Protein AF-0000000086746078 (afdb_homodimer)

Foldseek 3Di:
DPPPPPDDPVNVQVVLDDCLVVVCVVVCQDPFAFDDDDQQWTQTPVRAIFRELAALQALVLLPPPLLVVLLVVQCVPPNFADPDFVVVPDDPLQVLLQVLLCVVLPQWGKHWFQALLLVLQQQLLCLQQQNFPLRGWPFHEEEEEEPQFDPSNVVCQVVSVVRHHYDYFHLVDPVRLVVVLVVCVVVVHAYEYEEEQQGPQAFGGQLQVVQVVSVVSVHAYEYEQAQFALLDDQLRRGRNCVSVVSDDDSRYKYKYACVRNLNAGGIMIIHNDPSSVVSSCPRRCCNPPHHHHTRSRSSSSSSSSVCSNDCSSVVFSVLSVVLLLLLCVLQVVQWACRPGPGQKTKFKDQASVLLSVLSVLCVVLRYRFDWDAPPQADRRMIMTMGGTHSSDDPVNSVSSSVSVVVSVVVVSHGHGDDNRDRND/DPPPPPDDPVNVQVVLDDCLVVVCVVVCQDPFAFDDDDQQWTQTPVRAIFRELAALQALVLLPPPLLVVLLVVQCVPPNFADPDFVVVPDDPLQVLLQVLLCVVLPQWGKHFFQALLLVLQQVLLCLQQQNFPLRGWPFHEEEEEEQQFDPSNVVCQVVSVVRPHYDYFHLVDPVRVVVVLVVCVVVVHAYEYEEEQQGPAQGGGQLQVVQVVSVVSVHAYEYEQAQFALLDDQLRRGRNCVSVVSDDDSRYKYKYACVRNLNAGGIMIIHNDPSSVVSSCPRRCCNPPHGHHTRSRSSSSSSSSVCSNDCSSVVFSVLSVVLLLLLCVLQVVQWACRPGSGQKTKFKDQASVLLSVLSVLCVVLRYRFDWDAPPQADRRMIMTMGGTHSSDDPVNSVSSSVSVVVSVVVVSHGHGHDSGDRRD

pLDDT: mean 92.54, std 11.55, range [22.31, 98.88]

Radius of gyration: 26.2 Å; Cα contacts (8 Å, |Δi|>4): 1993; chains: 2; bounding box: 65×70×70 Å

Secondary structure (DSSP, 8-state):
--------HHHHHHHH--SHHHHHHHTTSSSEEEEEEETTEEEETTS-EEEE--S--SS-GGG-HHHHHHHHHHHHHH-S---SBTTTEEEHHHHHHHHHHHHHTTT-EEEEES-HHHHHHHHHHHHHTT--TTS--SS-EEEEEETTS-HHHHTTHHHHTTTS-EEEE-TT-HHHHHHHHHHHHHTT-EEEEEEESB-SSS-B--HHHHHHHHHHTT-EEEEE-TTTTTTSSGGG--HHHHHTTT---TTEEEEEESSSTT-SS-EEEEES-HHHHHHHHHH-HHHHHSBPPPHHHHHHHHHHHHHHTSHHHHHHHHHHHHHHHHHHHHTTT-SBTTTSS-SEEEEEESSHHHHHHHHHHHHHTTEE-EEE-TTTS-TT-EEEEEE--TT--HHHHHHHHHHHHHHHHTT--PBP--------/--------HHHHHHHH--SHHHHHHHTTSSSEEEEEEETTEEEETTS-EEEE--S--SS-GGG-HHHHHHHHHHHHHH-S---SBTTTEEEHHHHHHHHHHHHHTTT-EEEEES-HHHHHHHHHHHHHTT--TTS--SS-EEEEEETTS-HHHHTTHHHHTTTS-EEEE-TT-HHHHHHHHHHHHHTT-EEEEEEESB-SSS-B--HHHHHHHHHHTT-EEEEE-TTTTTTSSGGG--HHHHHTTT---TTEEEEEESSSTT-SS-EEEEES-HHHHHHHHHH-HHHHSSBPPPHHHHHHHHHHHHHHTSHHHHHHHHHHHHHHHHHHHHTTT-SBTTTSS-SEEEEEESSHHHHHHHHHHHHHTTEE-EEE-TTTS-TT-EEEEEE--TT--HHHHHHHHHHHHHHHHTT--PBP--------

Nearest PDB structures (foldseek):
  5vnx-assembly2_B  TM=8.869E-01  e=3.675E-30  Burkholderia multivorans ATCC 17616
  5jay-assembly1_A  TM=8.859E-01  e=1.730E-29  Paraburkholderia xenovorans LB400
  3tqx-assembly1_B  TM=8.724E-01  e=2.876E-28  Coxiella burnetii RSA 493
  7u7h-assembly3_E  TM=8.107E-01  e=7.258E-29  Alistipes finegoldii DSM 17242
  2jgt-assembly1_B  TM=8.801E-01  e=2.809E-25  Sphingomonas paucimobilis

Structure (mmCIF, N/CA/C/O backbone):
data_AF-0000000086746078-model_v1
#
loop_
_entity.id
_entity.type
_entity.pdbx_description
1 polymer Aminotransferase
#
loop_
_atom_site.group_PDB
_atom_site.id
_atom_site.type_symbol
_atom_site.label_atom_id
_atom_site.label_alt_id
_atom_site.label_comp_id
_atom_site.label_asym_id
_atom_site.label_entity_id
_atom_site.label_seq_id
_atom_site.pdbx_PDB_ins_code
_atom_site.Cartn_x
_atom_site.Cartn_y
_atom_site.Cartn_z
_atom_site.occupancy
_atom_site.B_iso_or_equiv
_atom_site.auth_seq_id
_atom_site.auth_comp_id
_atom_site.auth_asym_id
_atom_site.auth_atom_id
_atom_site.pdbx_PDB_model_num
ATOM 1 N N . MET A 1 1 ? 39.688 7.484 -18.469 1 22.61 1 MET A N 1
ATOM 2 C CA . MET A 1 1 ? 39.188 6.184 -18.047 1 22.61 1 MET A CA 1
ATOM 3 C C . MET A 1 1 ? 37.688 6.246 -17.797 1 22.61 1 MET A C 1
ATOM 5 O O . MET A 1 1 ? 37.219 7.047 -16.969 1 22.61 1 MET A O 1
ATOM 9 N N . ASN A 1 2 ? 36.812 6.016 -18.75 1 26.67 2 ASN A N 1
ATOM 10 C CA . ASN A 1 2 ? 35.375 6.215 -18.938 1 26.67 2 ASN A CA 1
ATOM 11 C C . ASN A 1 2 ? 34.562 5.496 -17.859 1 26.67 2 ASN A C 1
ATOM 13 O O . ASN A 1 2 ? 34.562 4.262 -17.812 1 26.67 2 ASN A O 1
ATOM 17 N N . VAL A 1 3 ? 34.594 6 -16.703 1 33.5 3 VAL A N 1
ATOM 18 C CA . VAL A 1 3 ? 33.844 5.348 -15.641 1 33.5 3 VAL A CA 1
ATOM 19 C C . VAL A 1 3 ? 32.5 4.816 -16.188 1 33.5 3 VAL A C 1
ATOM 21 O O . VAL A 1 3 ? 31.656 5.59 -16.641 1 33.5 3 VAL A O 1
ATOM 24 N N . LYS A 1 4 ? 32.438 3.762 -16.734 1 37.16 4 LYS A N 1
ATOM 25 C CA . LYS A 1 4 ? 31.297 3.014 -17.203 1 37.16 4 LYS A CA 1
ATOM 26 C C . LYS A 1 4 ? 30.156 3.068 -16.203 1 37.16 4 LYS A C 1
ATOM 28 O O . LYS A 1 4 ? 30.25 2.512 -15.102 1 37.16 4 LYS A O 1
ATOM 33 N N . HIS A 1 5 ? 29.344 4.078 -16.031 1 42.75 5 HIS A N 1
ATOM 34 C CA . HIS A 1 5 ? 28.156 4.223 -15.195 1 42.75 5 HIS A CA 1
ATOM 35 C C . HIS A 1 5 ? 27.234 3.023 -15.328 1 42.75 5 HIS A C 1
ATOM 37 O O . HIS A 1 5 ? 26.812 2.686 -16.438 1 42.75 5 HIS A O 1
ATOM 43 N N . LYS A 1 6 ? 27.344 2.01 -14.492 1 53.75 6 LYS A N 1
ATOM 44 C CA . LYS A 1 6 ? 26.469 0.848 -14.453 1 53.75 6 LYS A CA 1
ATOM 45 C C . LYS A 1 6 ? 25 1.26 -14.641 1 53.75 6 LYS A C 1
ATOM 47 O O . LYS A 1 6 ? 24.516 2.178 -13.977 1 53.75 6 LYS A O 1
ATOM 52 N N . GLN A 1 7 ? 24.375 0.839 -15.727 1 69.12 7 GLN A N 1
ATOM 53 C CA . GLN A 1 7 ? 22.984 1.102 -16.031 1 69.12 7 GLN A CA 1
ATOM 54 C C . GLN A 1 7 ? 22.078 0.684 -14.867 1 69.12 7 GLN A C 1
ATOM 56 O O . GLN A 1 7 ? 22.266 -0.387 -14.281 1 69.12 7 GLN A O 1
ATOM 61 N N . ASP A 1 8 ? 21.375 1.662 -14.383 1 70.94 8 ASP A N 1
ATOM 62 C CA . ASP A 1 8 ? 20.438 1.325 -13.312 1 70.94 8 ASP A CA 1
ATOM 63 C C . ASP A 1 8 ? 19.406 0.302 -13.781 1 70.94 8 ASP A C 1
ATOM 65 O O . ASP A 1 8 ? 19.234 0.086 -14.984 1 70.94 8 ASP A O 1
ATOM 69 N N . TRP A 1 9 ? 18.891 -0.448 -12.852 1 73.94 9 TRP A N 1
ATOM 70 C CA . TRP A 1 9 ? 18.016 -1.581 -13.141 1 73.94 9 TRP A CA 1
ATOM 71 C C . TRP A 1 9 ? 16.812 -1.14 -13.953 1 73.94 9 TRP A C 1
ATOM 73 O O . TRP A 1 9 ? 16.281 -1.913 -14.75 1 73.94 9 TRP A O 1
ATOM 83 N N . MET A 1 10 ? 16.344 0.103 -13.812 1 78 10 MET A N 1
ATOM 84 C CA . MET A 1 10 ? 15.195 0.599 -14.562 1 78 10 MET A CA 1
ATOM 85 C C . MET A 1 10 ? 15.539 0.765 -16.031 1 78 10 MET A C 1
ATOM 87 O O . MET A 1 10 ? 14.734 0.44 -16.906 1 78 10 MET A O 1
ATOM 91 N N . THR A 1 11 ? 16.688 1.294 -16.297 1 73.5 11 THR A N 1
ATOM 92 C CA . THR A 1 11 ? 17.141 1.456 -17.672 1 73.5 11 THR A CA 1
ATOM 93 C C . THR A 1 11 ? 17.266 0.101 -18.359 1 73.5 11 THR A C 1
ATOM 95 O O . THR A 1 11 ? 16.859 -0.054 -19.516 1 73.5 11 THR A O 1
ATOM 98 N N . ILE A 1 12 ? 17.719 -0.839 -17.578 1 70.94 12 ILE A N 1
ATOM 99 C CA . ILE A 1 12 ? 17.859 -2.189 -18.109 1 70.94 12 ILE A CA 1
ATOM 100 C C . ILE A 1 12 ? 16.484 -2.762 -18.469 1 70.94 12 ILE A C 1
ATOM 102 O O . ILE A 1 12 ? 16.297 -3.316 -19.547 1 70.94 12 ILE A O 1
ATOM 106 N N . ARG A 1 13 ? 15.578 -2.584 -17.625 1 75.81 13 ARG A N 1
ATOM 107 C CA . ARG A 1 13 ? 14.219 -3.082 -17.844 1 75.81 13 ARG A CA 1
ATOM 108 C C . ARG A 1 13 ? 13.57 -2.42 -19.047 1 75.81 13 ARG A C 1
ATOM 110 O O . ARG A 1 13 ? 12.945 -3.094 -19.875 1 75.81 13 ARG A O 1
ATOM 117 N N . ARG A 1 14 ? 13.75 -1.189 -19.203 1 73.94 14 ARG A N 1
ATOM 118 C CA . ARG A 1 14 ? 13.156 -0.433 -20.297 1 73.94 14 ARG A CA 1
ATOM 119 C C . ARG A 1 14 ? 13.734 -0.873 -21.641 1 73.94 14 ARG A C 1
ATOM 121 O O . ARG A 1 14 ? 12.992 -1.022 -22.625 1 73.94 14 ARG A O 1
ATOM 128 N N . SER A 1 15 ? 14.992 -1.1 -21.625 1 70.94 15 SER A N 1
ATOM 129 C CA . SER A 1 15 ? 15.68 -1.425 -22.875 1 70.94 15 SER A CA 1
ATOM 130 C C . SER A 1 15 ? 15.336 -2.836 -23.344 1 70.94 15 SER A C 1
ATOM 132 O O . SER A 1 15 ? 15.406 -3.135 -24.531 1 70.94 15 SER A O 1
ATOM 134 N N . ARG A 1 16 ? 14.883 -3.613 -22.406 1 68.56 16 ARG A N 1
ATOM 135 C CA . ARG A 1 16 ? 14.648 -5.016 -22.734 1 68.56 16 ARG A CA 1
ATOM 136 C C . ARG A 1 16 ? 13.172 -5.27 -23 1 68.56 16 ARG A C 1
ATOM 138 O O . ARG A 1 16 ? 12.789 -6.359 -23.438 1 68.56 16 ARG A O 1
ATOM 145 N N . THR A 1 17 ? 12.43 -4.242 -22.719 1 68.88 17 THR A N 1
ATOM 146 C CA . THR A 1 17 ? 10.992 -4.375 -22.953 1 68.88 17 THR A CA 1
ATOM 147 C C . THR A 1 17 ? 10.688 -4.277 -24.453 1 68.88 17 THR A C 1
ATOM 149 O O . THR A 1 17 ? 11.188 -3.381 -25.125 1 68.88 17 THR A O 1
ATOM 152 N N . THR A 1 18 ? 10.031 -5.375 -24.938 1 69.56 18 THR A N 1
ATOM 153 C CA . THR A 1 18 ? 9.648 -5.41 -26.344 1 69.56 18 THR A CA 1
ATOM 154 C C . THR A 1 18 ? 8.25 -4.824 -26.531 1 69.56 18 THR A C 1
ATOM 156 O O . THR A 1 18 ? 7.59 -4.441 -25.578 1 69.56 18 THR A O 1
ATOM 159 N N . GLY A 1 19 ? 7.883 -4.688 -27.75 1 79.81 19 GLY A N 1
ATOM 160 C CA . GLY A 1 19 ? 6.551 -4.211 -28.078 1 79.81 19 GLY A CA 1
ATOM 161 C C . GLY A 1 19 ? 5.488 -5.289 -27.984 1 79.81 19 GLY A C 1
ATOM 162 O O . GLY A 1 19 ? 4.324 -5.051 -28.297 1 79.81 19 GLY A O 1
ATOM 163 N N . THR A 1 20 ? 5.922 -6.496 -27.5 1 85 20 THR A N 1
ATOM 164 C CA . THR A 1 20 ? 5.008 -7.629 -27.5 1 85 20 THR A CA 1
ATOM 165 C C . THR A 1 20 ? 3.895 -7.418 -26.469 1 85 20 THR A C 1
ATOM 167 O O . THR A 1 20 ? 2.734 -7.75 -26.734 1 85 20 THR A O 1
ATOM 170 N N . LEU A 1 21 ? 4.285 -6.93 -25.344 1 84.5 21 LEU A N 1
ATOM 171 C CA . LEU A 1 21 ? 3.26 -6.633 -24.344 1 84.5 21 LEU A CA 1
ATOM 172 C C . LEU A 1 21 ? 2.256 -5.621 -24.875 1 84.5 21 LEU A C 1
ATOM 174 O O . LEU A 1 21 ? 1.047 -5.781 -24.703 1 84.5 21 LEU A O 1
ATOM 178 N N . ALA A 1 22 ? 2.807 -4.637 -25.516 1 84.94 22 ALA A N 1
ATOM 179 C CA . ALA A 1 22 ? 1.942 -3.615 -26.109 1 84.94 22 ALA A CA 1
ATOM 180 C C . ALA A 1 22 ? 0.999 -4.227 -27.141 1 84.94 22 ALA A C 1
ATOM 182 O O . ALA A 1 22 ? -0.172 -3.846 -27.219 1 84.94 22 ALA A O 1
ATOM 183 N N . GLN A 1 23 ? 1.531 -5.098 -27.891 1 89.56 23 GLN A N 1
ATOM 184 C CA . GLN A 1 23 ? 0.719 -5.789 -28.891 1 89.56 23 GLN A CA 1
ATOM 185 C C . GLN A 1 23 ? -0.373 -6.621 -28.234 1 89.56 23 GLN A C 1
ATOM 187 O O . GLN A 1 23 ? -1.52 -6.625 -28.688 1 89.56 23 GLN A O 1
ATOM 192 N N . ALA A 1 24 ? -0.003 -7.34 -27.203 1 92 24 ALA A N 1
ATOM 193 C CA . ALA A 1 24 ? -0.966 -8.156 -26.469 1 92 24 ALA A CA 1
ATOM 194 C C . ALA A 1 24 ? -2.098 -7.297 -25.906 1 92 24 ALA A C 1
ATOM 196 O O . ALA A 1 24 ? -3.262 -7.699 -25.938 1 92 24 ALA A O 1
ATOM 197 N N . ILE A 1 25 ? -1.762 -6.152 -25.438 1 88.88 25 ILE A N 1
ATOM 198 C CA . ILE A 1 25 ? -2.74 -5.223 -24.891 1 88.88 25 ILE A CA 1
ATOM 199 C C . ILE A 1 25 ? -3.666 -4.727 -25.984 1 88.88 25 ILE A C 1
ATOM 201 O O . ILE A 1 25 ? -4.891 -4.734 -25.828 1 88.88 25 ILE A O 1
ATOM 205 N N . GLU A 1 26 ? -3.092 -4.367 -27.062 1 88.81 26 GLU A N 1
ATOM 206 C CA . GLU A 1 26 ? -3.846 -3.836 -28.188 1 88.81 26 GLU A CA 1
ATOM 207 C C . GLU A 1 26 ? -4.832 -4.867 -28.734 1 88.81 26 GLU A C 1
ATOM 209 O O . GLU A 1 26 ? -5.938 -4.52 -29.141 1 88.81 26 GLU A O 1
ATOM 214 N N . GLU A 1 27 ? -4.449 -6.105 -28.641 1 91.75 27 GLU A N 1
ATOM 215 C CA . GLU A 1 27 ? -5.27 -7.18 -29.188 1 91.75 27 GLU A CA 1
ATOM 216 C C . GLU A 1 27 ? -6.262 -7.707 -28.156 1 91.75 27 GLU A C 1
ATOM 218 O O . GLU A 1 27 ? -7.059 -8.602 -28.453 1 91.75 27 GLU A O 1
ATOM 223 N N . GLY A 1 28 ? -6.207 -7.156 -27.016 1 90.31 28 GLY A N 1
ATOM 224 C CA . GLY A 1 28 ? -7.129 -7.574 -25.969 1 90.31 28 GLY A CA 1
ATOM 225 C C . GLY A 1 28 ? -6.789 -8.93 -25.375 1 90.31 28 GLY A C 1
ATOM 226 O O . GLY A 1 28 ? -7.672 -9.648 -24.906 1 90.31 28 GLY A O 1
ATOM 227 N N . LEU A 1 29 ? -5.527 -9.32 -25.469 1 93.94 29 LEU A N 1
ATOM 228 C CA . LEU A 1 29 ? -5.094 -10.609 -24.938 1 93.94 29 LEU A CA 1
ATOM 229 C C . LEU A 1 29 ? -4.758 -10.5 -23.453 1 93.94 29 LEU A C 1
ATOM 231 O O . LEU A 1 29 ? -4.648 -11.516 -22.766 1 93.94 29 LEU A O 1
ATOM 235 N N . THR A 1 30 ? -4.551 -9.312 -22.969 1 93.38 30 THR A N 1
ATOM 236 C CA . THR A 1 30 ? -4.359 -8.984 -21.562 1 93.38 30 THR A CA 1
ATOM 237 C C . THR A 1 30 ? -4.906 -7.594 -21.25 1 93.38 30 THR A C 1
ATOM 239 O O . THR A 1 30 ? -5.551 -6.969 -22.094 1 93.38 30 THR A O 1
ATOM 242 N N . SER A 1 31 ? -4.883 -7.219 -19.953 1 91.06 31 SER A N 1
ATOM 243 C CA . SER A 1 31 ? -5.402 -5.922 -19.531 1 91.06 31 SER A CA 1
ATOM 244 C C . SER A 1 31 ? -6.895 -5.801 -19.828 1 91.06 31 SER A C 1
ATOM 246 O O . SER A 1 31 ? -7.34 -4.793 -20.391 1 91.06 31 SER A O 1
ATOM 248 N N . PHE A 1 32 ? -7.656 -6.852 -19.484 1 92.81 32 PHE A N 1
ATOM 249 C CA . PHE A 1 32 ? -9.094 -6.891 -19.719 1 92.81 32 PHE A CA 1
ATOM 250 C C . PHE A 1 32 ? -9.82 -5.965 -18.75 1 92.81 32 PHE A C 1
ATOM 252 O O . PHE A 1 32 ? -9.469 -5.891 -17.562 1 92.81 32 PHE A O 1
ATOM 259 N N . THR A 1 33 ? -10.758 -5.277 -19.312 1 95.5 33 THR A N 1
ATOM 260 C CA . THR A 1 33 ? -11.68 -4.578 -18.422 1 95.5 33 THR A CA 1
ATOM 261 C C . THR A 1 33 ? -12.891 -5.457 -18.109 1 95.5 33 THR A C 1
ATOM 263 O O . THR A 1 33 ? -13.609 -5.891 -19 1 95.5 33 THR A O 1
ATOM 266 N N . VAL A 1 34 ? -13.148 -5.738 -16.859 1 96.81 34 VAL A N 1
ATOM 267 C CA . VAL A 1 34 ? -14.203 -6.641 -16.406 1 96.81 34 VAL A CA 1
ATOM 268 C C . VAL A 1 34 ? -15.375 -5.832 -15.852 1 96.81 34 VAL A C 1
ATOM 270 O O . VAL A 1 34 ? -15.18 -4.93 -15.031 1 96.81 34 VAL A O 1
ATOM 273 N N . VAL A 1 35 ? -16.609 -6.172 -16.219 1 97.12 35 VAL A N 1
ATOM 274 C CA . VAL A 1 35 ? -17.781 -5.422 -15.781 1 97.12 35 VAL A CA 1
ATOM 275 C C . VAL A 1 35 ? -18.625 -6.281 -14.844 1 97.12 35 VAL A C 1
ATOM 277 O O . VAL A 1 35 ? -19.391 -5.754 -14.031 1 97.12 35 VAL A O 1
ATOM 280 N N . GLU A 1 36 ? -18.453 -7.605 -14.977 1 96.94 36 GLU A N 1
ATOM 281 C CA . GLU A 1 36 ? -19.203 -8.531 -14.133 1 96.94 36 GLU A CA 1
ATOM 282 C C . GLU A 1 36 ? -18.469 -9.852 -13.969 1 96.94 36 GLU A C 1
ATOM 284 O O . GLU A 1 36 ? -17.656 -10.227 -14.828 1 96.94 36 GLU A O 1
ATOM 289 N N . ARG A 1 37 ? -18.688 -10.469 -12.836 1 96.25 37 ARG A N 1
ATOM 290 C CA . ARG A 1 37 ? -18.109 -11.781 -12.57 1 96.25 37 ARG A CA 1
ATOM 291 C C . ARG A 1 37 ? -19.125 -12.719 -11.93 1 96.25 37 ARG A C 1
ATOM 293 O O . ARG A 1 37 ? -19.859 -12.312 -11.031 1 96.25 37 ARG A O 1
ATOM 300 N N . GLN A 1 38 ? -19.234 -13.906 -12.359 1 94.94 38 GLN A N 1
ATOM 301 C CA . GLN A 1 38 ? -19.953 -15.031 -11.773 1 94.94 38 GLN A CA 1
ATOM 302 C C . GLN A 1 38 ? -19.062 -16.281 -11.711 1 94.94 38 GLN A C 1
ATOM 304 O O . GLN A 1 38 ? -18.969 -17.016 -12.688 1 94.94 38 GLN A O 1
ATOM 309 N N . GLY A 1 39 ? -18.562 -16.531 -10.492 1 94.12 39 GLY A N 1
ATOM 310 C CA . GLY A 1 39 ? -17.562 -17.594 -10.406 1 94.12 39 GLY A CA 1
ATOM 311 C C . GLY A 1 39 ? -16.328 -17.312 -11.234 1 94.12 39 GLY A C 1
ATOM 312 O O . GLY A 1 39 ? -15.695 -16.266 -11.07 1 94.12 39 GLY A O 1
ATOM 313 N N . LYS A 1 40 ? -16.031 -18.219 -12.141 1 97.19 40 LYS A N 1
ATOM 314 C CA . LYS A 1 40 ? -14.852 -18.031 -12.977 1 97.19 40 LYS A CA 1
ATOM 315 C C . LYS A 1 40 ? -15.242 -17.531 -14.367 1 97.19 40 LYS A C 1
ATOM 317 O O . LYS A 1 40 ? -14.406 -17.5 -15.273 1 97.19 40 LYS A O 1
ATOM 322 N N . GLN A 1 41 ? -16.5 -17.109 -14.5 1 97.62 41 GLN A N 1
ATOM 323 C CA . GLN A 1 41 ? -16.953 -16.422 -15.711 1 97.62 41 GLN A CA 1
ATOM 324 C C . GLN A 1 41 ? -16.922 -14.914 -15.531 1 97.62 41 GLN A C 1
ATOM 326 O O . GLN A 1 41 ? -17.531 -14.375 -14.609 1 97.62 41 GLN A O 1
ATOM 331 N N . ILE A 1 42 ? -16.203 -14.258 -16.469 1 97.06 42 ILE A N 1
ATOM 332 C CA . ILE A 1 42 ? -16.172 -12.805 -16.422 1 97.06 42 ILE A CA 1
ATOM 333 C C . ILE A 1 42 ? -16.797 -12.227 -17.688 1 97.06 42 ILE A C 1
ATOM 335 O O . ILE A 1 42 ? -16.719 -12.836 -18.75 1 97.06 42 ILE A O 1
ATOM 339 N N . THR A 1 43 ? -17.469 -11.133 -17.531 1 98 43 THR A N 1
ATOM 340 C CA . THR A 1 43 ? -17.969 -10.328 -18.641 1 98 43 THR A CA 1
ATOM 341 C C . THR A 1 43 ? -17.094 -9.109 -18.875 1 98 43 THR A C 1
ATOM 343 O O . THR A 1 43 ? -16.828 -8.344 -17.938 1 98 43 THR A O 1
ATOM 346 N N . THR A 1 44 ? -16.547 -8.984 -20.062 1 96.44 44 THR A N 1
ATOM 347 C CA . THR A 1 44 ? -15.672 -7.859 -20.391 1 96.44 44 THR A CA 1
ATOM 348 C C . THR A 1 44 ? -16.5 -6.648 -20.812 1 96.44 44 THR A C 1
ATOM 350 O O . THR A 1 44 ? -17.734 -6.734 -20.922 1 96.44 44 THR A O 1
ATOM 353 N N . GLU A 1 45 ? -15.828 -5.562 -20.938 1 94 45 GLU A N 1
ATOM 354 C CA . GLU A 1 45 ? -16.5 -4.332 -21.344 1 94 45 GLU A CA 1
ATOM 355 C C . GLU A 1 45 ? -17.156 -4.488 -22.719 1 94 45 GLU A C 1
ATOM 357 O O . GLU A 1 45 ? -18.109 -3.783 -23.047 1 94 45 GLU A O 1
ATOM 362 N N . GLU A 1 46 ? -16.672 -5.395 -23.547 1 92.5 46 GLU A N 1
ATOM 363 C CA . GLU A 1 46 ? -17.25 -5.684 -24.859 1 92.5 46 GLU A CA 1
ATOM 364 C C . GLU A 1 46 ? -18.5 -6.555 -24.719 1 92.5 46 GLU A C 1
ATOM 366 O O . GLU A 1 46 ? -19.062 -6.988 -25.734 1 92.5 46 GLU A O 1
ATOM 371 N N . ARG A 1 47 ? -18.891 -6.887 -23.547 1 95.06 47 ARG A N 1
ATOM 372 C CA . ARG A 1 47 ? -20.078 -7.68 -23.25 1 95.06 47 ARG A CA 1
ATOM 373 C C . ARG A 1 47 ? -19.906 -9.117 -23.703 1 95.06 47 ARG A C 1
ATOM 375 O O . ARG A 1 47 ? -20.844 -9.734 -24.219 1 95.06 47 ARG A O 1
ATOM 382 N N . LYS A 1 48 ? -18.766 -9.57 -23.672 1 96.62 48 LYS A N 1
ATOM 383 C CA . LYS A 1 48 ? -18.438 -10.969 -23.938 1 96.62 48 LYS A CA 1
ATOM 384 C C . LYS A 1 48 ? -18.125 -11.711 -22.656 1 96.62 48 LYS A C 1
ATOM 386 O O . LYS A 1 48 ? -17.531 -11.148 -21.734 1 96.62 48 LYS A O 1
ATOM 391 N N . VAL A 1 49 ? -18.531 -12.93 -22.656 1 97.69 49 VAL A N 1
ATOM 392 C CA . VAL A 1 49 ? -18.312 -13.75 -21.469 1 97.69 49 VAL A CA 1
ATOM 393 C C . VAL A 1 49 ? -17.172 -14.727 -21.719 1 97.69 49 VAL A C 1
ATOM 395 O O . VAL A 1 49 ? -17.109 -15.375 -22.766 1 97.69 49 VAL A O 1
ATOM 398 N N . PHE A 1 50 ? -16.25 -14.789 -20.797 1 98.31 50 PHE A N 1
ATOM 399 C CA . PHE A 1 50 ? -15.102 -15.688 -20.891 1 98.31 50 PHE A CA 1
ATOM 400 C C . PHE A 1 50 ? -14.945 -16.484 -19.594 1 98.31 50 PHE A C 1
ATOM 402 O O . PHE A 1 50 ? -15.367 -16.031 -18.531 1 98.31 50 PHE A O 1
ATOM 409 N N . THR A 1 51 ? -14.422 -17.719 -19.688 1 98.56 51 THR A N 1
ATOM 410 C CA . THR A 1 51 ? -13.844 -18.391 -18.531 1 98.56 51 THR A CA 1
ATOM 411 C C . THR A 1 51 ? -12.422 -17.906 -18.266 1 98.56 51 THR A C 1
ATOM 413 O O . THR A 1 51 ? -11.562 -17.984 -19.156 1 98.56 51 THR A O 1
ATOM 416 N N . GLU A 1 52 ? -12.164 -17.375 -17.078 1 97.81 52 GLU A N 1
ATOM 417 C CA . GLU A 1 52 ? -10.836 -16.828 -16.844 1 97.81 52 GLU A CA 1
ATOM 418 C C . GLU A 1 52 ? -9.977 -17.766 -16.016 1 97.81 52 GLU A C 1
ATOM 420 O O . GLU A 1 52 ? -10.469 -18.422 -15.094 1 97.81 52 GLU A O 1
ATOM 425 N N . PHE A 1 53 ? -8.734 -17.984 -16.406 1 98.12 53 PHE A N 1
ATOM 426 C CA . PHE A 1 53 ? -7.648 -18.625 -15.672 1 98.12 53 PHE A CA 1
ATOM 427 C C . PHE A 1 53 ? -6.547 -17.625 -15.359 1 98.12 53 PHE A C 1
ATOM 429 O O . PHE A 1 53 ? -5.359 -17.938 -15.5 1 98.12 53 PHE A O 1
ATOM 436 N N . VAL A 1 54 ? -6.941 -16.406 -14.93 1 96.19 54 VAL A N 1
ATOM 437 C CA . VAL A 1 54 ? -6.035 -15.273 -14.789 1 96.19 54 VAL A CA 1
ATOM 438 C C . VAL A 1 54 ? -5.816 -14.969 -13.312 1 96.19 54 VAL A C 1
ATOM 440 O O . VAL A 1 54 ? -4.68 -14.781 -12.867 1 96.19 54 VAL A O 1
ATOM 443 N N . SER A 1 55 ? -6.926 -14.93 -12.555 1 95.06 55 SER A N 1
ATOM 444 C CA . SER A 1 55 ? -6.906 -14.383 -11.203 1 95.06 55 SER A CA 1
ATOM 445 C C . SER A 1 55 ? -6.332 -15.383 -10.211 1 95.06 55 SER A C 1
ATOM 447 O O . SER A 1 55 ? -6.383 -16.594 -10.438 1 95.06 55 SER A O 1
ATOM 449 N N . CYS A 1 56 ? -5.754 -14.82 -9.133 1 94.25 56 CYS A N 1
ATOM 450 C CA . CYS A 1 56 ? -5.27 -15.633 -8.023 1 94.25 56 CYS A CA 1
ATOM 451 C C . CYS A 1 56 ? -6.41 -15.984 -7.07 1 94.25 56 CYS A C 1
ATOM 453 O O . CYS A 1 56 ? -6.184 -16.188 -5.875 1 94.25 56 CYS A O 1
ATOM 455 N N . SER A 1 57 ? -7.629 -15.945 -7.598 1 93.69 57 SER A N 1
ATOM 456 C CA . SER A 1 57 ? -8.805 -16.375 -6.855 1 93.69 57 SER A CA 1
ATOM 457 C C . SER A 1 57 ? -8.844 -17.906 -6.715 1 93.69 57 SER A C 1
ATOM 459 O O . SER A 1 57 ? -9.75 -18.562 -7.23 1 93.69 57 SER A O 1
ATOM 461 N N . TYR A 1 58 ? -7.938 -18.438 -5.91 1 97.19 58 TYR A N 1
ATOM 462 C CA . TYR A 1 58 ? -7.719 -19.891 -5.879 1 97.19 58 TYR A CA 1
ATOM 463 C C . TYR A 1 58 ? -8.891 -20.594 -5.207 1 97.19 58 TYR A C 1
ATOM 465 O O . TYR A 1 58 ? -9.227 -21.719 -5.574 1 97.19 58 TYR A O 1
ATOM 473 N N . LEU A 1 59 ? -9.484 -19.906 -4.234 1 98.06 59 LEU A N 1
ATOM 474 C CA . LEU A 1 59 ? -10.539 -20.562 -3.479 1 98.06 59 LEU A CA 1
ATOM 475 C C . LEU A 1 59 ? -11.883 -19.891 -3.711 1 98.06 59 LEU A C 1
ATOM 477 O O . LEU A 1 59 ? -12.906 -20.328 -3.184 1 98.06 59 LEU A O 1
ATOM 481 N N . GLY A 1 60 ? -11.93 -18.812 -4.477 1 96.81 60 GLY A N 1
ATOM 482 C CA . GLY A 1 60 ? -13.164 -18.125 -4.836 1 96.81 60 GLY A CA 1
ATOM 483 C C . GLY A 1 60 ? -13.797 -17.391 -3.676 1 96.81 60 GLY A C 1
ATOM 484 O O . GLY A 1 60 ? -15.016 -17.172 -3.66 1 96.81 60 GLY A O 1
ATOM 485 N N . LEU A 1 61 ? -13.062 -16.953 -2.734 1 97.5 61 LEU A N 1
ATOM 486 C CA . LEU A 1 61 ? -13.625 -16.359 -1.525 1 97.5 61 LEU A CA 1
ATOM 487 C C . LEU A 1 61 ? -13.969 -14.898 -1.751 1 97.5 61 LEU A C 1
ATOM 489 O O . LEU A 1 61 ? -14.773 -14.32 -1.012 1 97.5 61 LEU A O 1
ATOM 493 N N . GLU A 1 62 ? -13.445 -14.234 -2.75 1 94.69 62 GLU A N 1
ATOM 494 C CA . GLU A 1 62 ? -13.594 -12.797 -2.961 1 94.69 62 GLU A CA 1
ATOM 495 C C . GLU A 1 62 ? -15.039 -12.43 -3.279 1 94.69 62 GLU A C 1
ATOM 497 O O . GLU A 1 62 ? -15.414 -11.258 -3.225 1 94.69 62 GLU A O 1
ATOM 502 N N . HIS A 1 63 ? -15.82 -13.375 -3.682 1 95.06 63 HIS A N 1
ATOM 503 C CA . HIS A 1 63 ? -17.234 -13.086 -3.939 1 95.06 63 HIS A CA 1
ATOM 504 C C . HIS A 1 63 ? -18.141 -13.914 -3.043 1 95.06 63 HIS A C 1
ATOM 506 O O . HIS A 1 63 ? -19.328 -14.094 -3.344 1 95.06 63 HIS A O 1
ATOM 512 N N . HIS A 1 64 ? -17.594 -14.531 -2.047 1 97.06 64 HIS A N 1
ATOM 513 C CA . HIS A 1 64 ? -18.375 -15.273 -1.068 1 97.06 64 HIS A CA 1
ATOM 514 C C . HIS A 1 64 ? -19.391 -14.375 -0.375 1 97.06 64 HIS A C 1
ATOM 516 O O . HIS A 1 64 ? -19.047 -13.273 0.071 1 97.06 64 HIS A O 1
ATOM 522 N N . PRO A 1 65 ? -20.625 -14.836 -0.212 1 97.5 65 PRO A N 1
ATOM 523 C CA . PRO A 1 65 ? -21.672 -14 0.374 1 97.5 65 PRO A CA 1
ATOM 524 C C . PRO A 1 65 ? -21.328 -13.531 1.788 1 97.5 65 PRO A C 1
ATOM 526 O O . PRO A 1 65 ? -21.672 -12.414 2.172 1 97.5 65 PRO A O 1
ATOM 529 N N . ALA A 1 66 ? -20.672 -14.344 2.576 1 98.31 66 ALA A N 1
ATOM 530 C CA . ALA A 1 66 ? -20.328 -13.984 3.947 1 98.31 66 ALA A CA 1
ATOM 531 C C . ALA A 1 66 ? -19.391 -12.781 3.977 1 98.31 66 ALA A C 1
ATOM 533 O O . ALA A 1 66 ? -19.469 -11.938 4.875 1 98.31 66 ALA A O 1
ATOM 534 N N . LEU A 1 67 ? -18.406 -12.727 3.057 1 98.44 67 LEU A N 1
ATOM 535 C CA . LEU A 1 67 ? -17.484 -11.602 2.986 1 98.44 67 LEU A CA 1
ATOM 536 C C . LEU A 1 67 ? -18.219 -10.328 2.564 1 98.44 67 LEU A C 1
ATOM 538 O O . LEU A 1 67 ? -18.016 -9.266 3.162 1 98.44 67 LEU A O 1
ATOM 542 N N . ILE A 1 68 ? -19.078 -10.445 1.54 1 98.25 68 ILE A N 1
ATOM 543 C CA . ILE A 1 68 ? -19.812 -9.305 1.01 1 98.25 68 ILE A CA 1
ATOM 544 C C . ILE A 1 68 ? -20.75 -8.75 2.088 1 98.25 68 ILE A C 1
ATOM 546 O O . ILE A 1 68 ? -20.828 -7.535 2.279 1 98.25 68 ILE A O 1
ATOM 550 N N . GLU A 1 69 ? -21.422 -9.617 2.783 1 98.5 69 GLU A N 1
ATOM 551 C CA . GLU A 1 69 ? -22.328 -9.203 3.844 1 98.5 69 GLU A CA 1
ATOM 552 C C . GLU A 1 69 ? -21.594 -8.484 4.961 1 98.5 69 GLU A C 1
ATOM 554 O O . GLU A 1 69 ? -22.047 -7.461 5.469 1 98.5 69 GLU A O 1
ATOM 559 N N . ALA A 1 70 ? -20.453 -9.023 5.379 1 98.62 70 ALA A N 1
ATOM 560 C CA . ALA A 1 70 ? -19.641 -8.383 6.414 1 98.62 70 ALA A CA 1
ATOM 561 C C . ALA A 1 70 ? -19.219 -6.98 5.996 1 98.62 70 ALA A C 1
ATOM 563 O O . ALA A 1 70 ? -19.281 -6.043 6.797 1 98.62 70 ALA A O 1
ATOM 564 N N . ALA A 1 71 ? -18.781 -6.824 4.758 1 98.5 71 ALA A N 1
ATOM 565 C CA . ALA A 1 71 ? -18.391 -5.523 4.23 1 98.5 71 ALA A CA 1
ATOM 566 C C . ALA A 1 71 ? -19.547 -4.539 4.262 1 98.5 71 ALA A C 1
ATOM 568 O O . ALA A 1 71 ? -19.391 -3.393 4.691 1 98.5 71 ALA A O 1
ATOM 569 N N . ASN A 1 72 ? -20.734 -5.004 3.793 1 98.12 72 ASN A N 1
ATOM 570 C CA . ASN A 1 72 ? -21.922 -4.164 3.766 1 98.12 72 ASN A CA 1
ATOM 571 C C . ASN A 1 72 ? -22.297 -3.672 5.164 1 98.12 72 ASN A C 1
ATOM 573 O O . ASN A 1 72 ? -22.578 -2.486 5.355 1 98.12 72 ASN A O 1
ATOM 577 N N . GLN A 1 73 ? -22.281 -4.562 6.113 1 98.12 73 GLN A N 1
ATOM 578 C CA . GLN A 1 73 ? -22.656 -4.223 7.484 1 98.12 73 GLN A CA 1
ATOM 579 C C . GLN A 1 73 ? -21.672 -3.217 8.078 1 98.12 73 GLN A C 1
ATOM 581 O O . GLN A 1 73 ? -22.078 -2.289 8.781 1 98.12 73 GLN A O 1
ATOM 586 N N . ALA A 1 74 ? -20.422 -3.412 7.816 1 98 74 ALA A N 1
ATOM 587 C CA . ALA A 1 74 ? -19.391 -2.512 8.344 1 98 74 ALA A CA 1
ATOM 588 C C . ALA A 1 74 ? -19.547 -1.105 7.777 1 98 74 ALA A C 1
ATOM 590 O O . ALA A 1 74 ? -19.422 -0.117 8.508 1 98 74 ALA A O 1
ATOM 591 N N . MET A 1 75 ? -19.781 -0.994 6.457 1 97.38 75 MET A N 1
ATOM 592 C CA . MET A 1 75 ? -19.953 0.309 5.82 1 97.38 75 MET A CA 1
ATOM 593 C C . MET A 1 75 ? -21.172 1.038 6.379 1 97.38 75 MET A C 1
ATOM 595 O O . MET A 1 75 ? -21.156 2.264 6.516 1 97.38 75 MET A O 1
ATOM 599 N N . ALA A 1 76 ? -22.156 0.268 6.699 1 96.31 76 ALA A N 1
ATOM 600 C CA . ALA A 1 76 ? -23.375 0.863 7.246 1 96.31 76 ALA A CA 1
ATOM 601 C C . ALA A 1 76 ? -23.109 1.505 8.602 1 96.31 76 ALA A C 1
ATOM 603 O O . ALA A 1 76 ? -23.719 2.521 8.945 1 96.31 76 ALA A O 1
ATOM 604 N N . LYS A 1 77 ? -22.172 0.971 9.32 1 96.06 77 LYS A N 1
ATOM 605 C CA . LYS A 1 77 ? -21.922 1.418 10.688 1 96.06 77 LYS A CA 1
ATOM 606 C C . LYS A 1 77 ? -20.875 2.518 10.727 1 96.06 77 LYS A C 1
ATOM 608 O O . LYS A 1 77 ? -20.938 3.422 11.562 1 96.06 77 LYS A O 1
ATOM 613 N N . THR A 1 78 ? -19.891 2.441 9.883 1 95.81 78 THR A N 1
ATOM 614 C CA . THR A 1 78 ? -18.719 3.295 10.086 1 95.81 78 THR A CA 1
ATOM 615 C C . THR A 1 78 ? -18.344 4 8.789 1 95.81 78 THR A C 1
ATOM 617 O O . THR A 1 78 ? -17.5 4.91 8.797 1 95.81 78 THR A O 1
ATOM 620 N N . GLY A 1 79 ? -18.953 3.646 7.676 1 95.75 79 GLY A N 1
ATOM 621 C CA . GLY A 1 79 ? -18.531 4.195 6.395 1 95.75 79 GLY A CA 1
ATOM 622 C C . GLY A 1 79 ? -17.375 3.445 5.773 1 95.75 79 GLY A C 1
ATOM 623 O O . GLY A 1 79 ? -17.094 2.301 6.141 1 95.75 79 GLY A O 1
ATOM 624 N N . ILE A 1 80 ? -16.75 4.082 4.812 1 94.69 80 ILE A N 1
ATOM 625 C CA . ILE A 1 80 ? -15.719 3.473 3.982 1 94.69 80 ILE A CA 1
ATOM 626 C C . ILE A 1 80 ? -14.422 3.33 4.785 1 94.69 80 ILE A C 1
ATOM 628 O O . ILE A 1 80 ? -13.711 2.336 4.652 1 94.69 80 ILE A O 1
ATOM 632 N N . HIS A 1 81 ? -14.047 4.301 5.57 1 92.94 81 HIS A N 1
ATOM 633 C CA . HIS A 1 81 ? -12.82 4.207 6.348 1 92.94 81 HIS A CA 1
ATOM 634 C C . HIS A 1 81 ? -12.773 5.27 7.445 1 92.94 81 HIS A C 1
ATOM 636 O O . HIS A 1 81 ? -13.555 6.227 7.418 1 92.94 81 HIS A O 1
ATOM 642 N N . LEU A 1 82 ? -11.984 5.027 8.461 1 93.19 82 LEU A N 1
ATOM 643 C CA . LEU A 1 82 ? -11.602 6.012 9.469 1 93.19 82 LEU A CA 1
ATOM 644 C C . LEU A 1 82 ? -10.328 6.742 9.055 1 93.19 82 LEU A C 1
ATOM 646 O O . LEU A 1 82 ? -9.227 6.328 9.414 1 93.19 82 LEU A O 1
ATOM 650 N N . SER A 1 83 ? -10.367 7.754 8.281 1 92.19 83 SER A N 1
ATOM 651 C CA . SER A 1 83 ? -9.266 8.453 7.629 1 92.19 83 SER A CA 1
ATOM 652 C C . SER A 1 83 ? -8.227 8.922 8.648 1 92.19 83 SER A C 1
ATOM 654 O O . SER A 1 83 ? -8.055 10.125 8.852 1 92.19 83 SER A O 1
ATOM 656 N N . SER A 1 84 ? -7.5 8.039 9.234 1 91.31 84 SER A N 1
ATOM 657 C CA . SER A 1 84 ? -6.457 8.273 10.227 1 91.31 84 SER A CA 1
ATOM 658 C C . SER A 1 84 ? -5.418 7.152 10.211 1 91.31 84 SER A C 1
ATOM 660 O O . SER A 1 84 ? -5.633 6.105 9.602 1 91.31 84 SER A O 1
ATOM 662 N N . SER A 1 85 ? -4.305 7.422 10.758 1 87.12 85 SER A N 1
ATOM 663 C CA . SER A 1 85 ? -3.346 6.344 10.969 1 87.12 85 SER A CA 1
ATOM 664 C C . SER A 1 85 ? -3.867 5.328 11.984 1 87.12 85 SER A C 1
ATOM 666 O O . SER A 1 85 ? -4.699 5.66 12.828 1 87.12 85 SER A O 1
ATOM 668 N N . ARG A 1 86 ? -3.383 4.164 11.836 1 85.62 86 ARG A N 1
ATOM 669 C CA . ARG A 1 86 ? -3.818 3.096 12.727 1 85.62 86 ARG A CA 1
ATOM 670 C C . ARG A 1 86 ? -3.43 3.395 14.172 1 85.62 86 ARG A C 1
ATOM 672 O O . ARG A 1 86 ? -4.094 2.938 15.102 1 85.62 86 ARG A O 1
ATOM 679 N N . GLY A 1 87 ? -2.354 4.176 14.352 1 85.75 87 GLY A N 1
ATOM 680 C CA . GLY A 1 87 ? -1.908 4.52 15.688 1 85.75 87 GLY A CA 1
ATOM 681 C C . GLY A 1 87 ? -2.809 5.527 16.375 1 85.75 87 GLY A C 1
ATOM 682 O O . GLY A 1 87 ? -2.77 5.668 17.609 1 85.75 87 GLY A O 1
ATOM 683 N N . ALA A 1 88 ? -3.627 6.18 15.594 1 90.69 88 ALA A N 1
ATOM 684 C CA . ALA A 1 88 ? -4.555 7.156 16.156 1 90.69 88 ALA A CA 1
ATOM 685 C C . ALA A 1 88 ? -5.914 6.523 16.438 1 90.69 88 ALA A C 1
ATOM 687 O O . ALA A 1 88 ? -6.422 6.594 17.562 1 90.69 88 ALA A O 1
ATOM 688 N N . MET A 1 89 ? -6.465 5.949 15.453 1 92.62 89 MET A N 1
ATOM 689 C CA . MET A 1 89 ? -7.758 5.281 15.539 1 92.62 89 MET A CA 1
ATOM 690 C C . MET A 1 89 ? -7.797 4.047 14.648 1 92.62 89 MET A C 1
ATOM 692 O O . MET A 1 89 ? -7.234 4.051 13.555 1 92.62 89 MET A O 1
ATOM 696 N N . ARG A 1 90 ? -8.453 3.02 15.117 1 92.94 90 ARG A N 1
ATOM 697 C CA . ARG A 1 90 ? -8.578 1.802 14.328 1 92.94 90 ARG A CA 1
ATOM 698 C C . ARG A 1 90 ? -9.977 1.207 14.453 1 92.94 90 ARG A C 1
ATOM 700 O O . ARG A 1 90 ? -10.609 1.312 15.508 1 92.94 90 ARG A O 1
ATOM 707 N N . PRO A 1 91 ? -10.492 0.619 13.383 1 94.56 91 PRO A N 1
ATOM 708 C CA . PRO A 1 91 ? -11.766 -0.099 13.484 1 94.56 91 PRO A CA 1
ATOM 709 C C . PRO A 1 91 ? -11.664 -1.366 14.328 1 94.56 91 PRO A C 1
ATOM 711 O O . PRO A 1 91 ? -10.594 -1.979 14.406 1 94.56 91 PRO A O 1
ATOM 714 N N . GLN A 1 92 ? -12.719 -1.8 14.867 1 96.31 92 GLN A N 1
ATOM 715 C CA . GLN A 1 92 ? -12.781 -2.986 15.719 1 96.31 92 GLN A CA 1
ATOM 716 C C . GLN A 1 92 ? -12.328 -4.23 14.953 1 96.31 92 GLN A C 1
ATOM 718 O O . GLN A 1 92 ? -11.789 -5.168 15.547 1 96.31 92 GLN A O 1
ATOM 723 N N . TYR A 1 93 ? -12.492 -4.227 13.719 1 97.88 93 TYR A N 1
ATOM 724 C CA . TYR A 1 93 ? -12.25 -5.395 12.883 1 97.88 93 TYR A CA 1
ATOM 725 C C . TYR A 1 93 ? -10.758 -5.723 12.82 1 97.88 93 TYR A C 1
ATOM 727 O O . TYR A 1 93 ? -10.383 -6.867 12.562 1 97.88 93 TYR A O 1
ATOM 735 N N . LEU A 1 94 ? -9.867 -4.707 13 1 96.94 94 LEU A N 1
ATOM 736 C CA . LEU A 1 94 ? -8.43 -4.953 12.945 1 96.94 94 LEU A CA 1
ATOM 737 C C . LEU A 1 94 ? -8.008 -5.926 14.039 1 96.94 94 LEU A C 1
ATOM 739 O O . LEU A 1 94 ? -7.355 -6.938 13.766 1 96.94 94 LEU A O 1
ATOM 743 N N . GLY A 1 95 ? -8.352 -5.605 15.266 1 96.5 95 GLY A N 1
ATOM 744 C CA . GLY A 1 95 ? -8.023 -6.496 16.375 1 96.5 95 GLY A CA 1
ATOM 745 C C . GLY A 1 95 ? -8.641 -7.871 16.219 1 96.5 95 GLY A C 1
ATOM 746 O O . G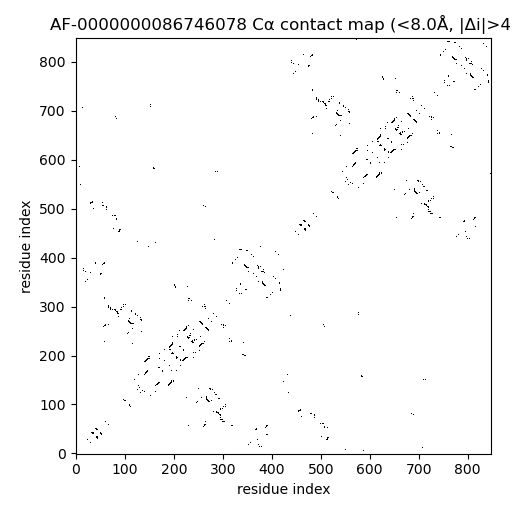LY A 1 95 ? -8.008 -8.883 16.531 1 96.5 95 GLY A O 1
ATOM 747 N N . GLN A 1 96 ? -9.891 -7.914 15.75 1 98.31 96 GLN A N 1
ATOM 748 C CA . GLN A 1 96 ? -10.578 -9.18 15.516 1 98.31 96 GLN A CA 1
ATOM 749 C C . GLN A 1 96 ? -9.812 -10.039 14.5 1 98.31 96 GLN A C 1
ATOM 751 O O . GLN A 1 96 ? -9.617 -11.234 14.719 1 98.31 96 GLN A O 1
ATOM 756 N N . LEU A 1 97 ? -9.375 -9.391 13.445 1 98.56 97 LEU A N 1
ATOM 757 C CA . LEU A 1 97 ? -8.664 -10.102 12.391 1 98.56 97 LEU A CA 1
ATOM 758 C C . LEU A 1 97 ? -7.336 -10.648 12.906 1 98.56 97 LEU A C 1
ATOM 760 O O . LEU A 1 97 ? -7 -11.812 12.656 1 98.56 97 LEU A O 1
ATOM 764 N N . GLU A 1 98 ? -6.551 -9.797 13.578 1 98.38 98 GLU A N 1
ATOM 765 C CA . GLU A 1 98 ? -5.254 -10.219 14.094 1 98.38 98 GLU A CA 1
ATOM 766 C C . GLU A 1 98 ? -5.398 -11.398 15.055 1 98.38 98 GLU A C 1
ATOM 768 O O . GLU A 1 98 ? -4.621 -12.352 15 1 98.38 98 GLU A O 1
ATOM 773 N N . LYS A 1 99 ? -6.426 -11.422 15.875 1 98.31 99 LYS A N 1
ATOM 774 C CA . LYS A 1 99 ? -6.676 -12.516 16.812 1 98.31 99 LYS A CA 1
ATOM 775 C C . LYS A 1 99 ? -7.031 -13.797 16.062 1 98.31 99 LYS A C 1
ATOM 777 O O . LYS A 1 99 ? -6.543 -14.875 16.406 1 98.31 99 LYS A O 1
ATOM 782 N N . LEU A 1 100 ? -7.895 -13.703 15.102 1 98.81 100 LEU A N 1
ATOM 783 C CA . LEU A 1 100 ? -8.297 -14.875 14.32 1 98.81 100 LEU A CA 1
ATOM 784 C C . LEU A 1 100 ? -7.105 -15.445 13.555 1 98.81 100 LEU A C 1
ATOM 786 O O . LEU A 1 100 ? -6.957 -16.656 13.445 1 98.81 100 LEU A O 1
ATOM 790 N N . LEU A 1 101 ? -6.246 -14.547 13.016 1 98.81 101 LEU A N 1
ATOM 791 C CA . LEU A 1 101 ? -5.043 -15.008 12.32 1 98.81 101 LEU A CA 1
ATOM 792 C C . LEU A 1 101 ? -4.102 -15.719 13.289 1 98.81 101 LEU A C 1
ATOM 794 O O . LEU A 1 101 ? -3.453 -16.703 12.914 1 98.81 101 LEU A O 1
ATOM 798 N N . GLU A 1 102 ? -4.039 -15.258 14.508 1 98.5 102 GLU A N 1
ATOM 799 C CA . GLU A 1 102 ? -3.201 -15.922 15.5 1 98.5 102 GLU A CA 1
ATOM 800 C C . GLU A 1 102 ? -3.715 -17.328 15.812 1 98.5 102 GLU A C 1
ATOM 802 O O . GLU A 1 102 ? -2.936 -18.219 16.156 1 98.5 102 GLU A O 1
ATOM 807 N N . GLU A 1 103 ? -5.023 -17.5 15.664 1 98.25 103 GLU A N 1
ATOM 808 C CA . GLU A 1 103 ? -5.582 -18.844 15.812 1 98.25 103 GLU A CA 1
ATOM 809 C C . GLU A 1 103 ? -5.168 -19.75 14.648 1 98.25 103 GLU A C 1
ATOM 811 O O . GLU A 1 103 ? -4.957 -20.953 14.836 1 98.25 103 GLU A O 1
ATOM 816 N N . ILE A 1 104 ? -5.086 -19.188 13.516 1 98.38 104 ILE A N 1
ATOM 817 C CA . ILE A 1 104 ? -4.668 -19.922 12.328 1 98.38 104 ILE A CA 1
ATOM 818 C C . ILE A 1 104 ? -3.18 -20.25 12.422 1 98.38 104 ILE A C 1
ATOM 820 O O . ILE A 1 104 ? -2.764 -21.359 12.086 1 98.38 104 ILE A O 1
ATOM 824 N N . TYR A 1 105 ? -2.389 -19.266 12.883 1 98.19 105 TYR A N 1
ATOM 825 C CA . TYR A 1 105 ? -0.946 -19.422 13.031 1 98.19 105 TYR A CA 1
ATOM 826 C C . TYR A 1 105 ? -0.566 -19.609 14.5 1 98.19 105 TYR A C 1
ATOM 828 O O . TYR A 1 105 ? 0.126 -18.75 15.07 1 98.19 105 TYR A O 1
ATOM 836 N N . LEU A 1 106 ? -0.915 -20.766 14.984 1 95.38 106 LEU A N 1
ATOM 837 C CA . LEU A 1 106 ? -0.731 -21.031 16.406 1 95.38 106 LEU A CA 1
ATOM 838 C C . LEU A 1 106 ? 0.734 -20.891 16.797 1 95.38 106 LEU A C 1
ATOM 840 O O . LEU A 1 106 ? 1.622 -21.406 16.109 1 95.38 106 LEU A O 1
ATOM 844 N N . GLY A 1 107 ? 0.906 -20.203 17.906 1 95.12 107 GLY A N 1
ATOM 845 C CA . GLY A 1 107 ? 2.256 -20.016 18.422 1 95.12 107 GLY A CA 1
ATOM 846 C C . GLY A 1 107 ? 2.926 -18.75 17.906 1 95.12 107 GLY A C 1
ATOM 847 O O . GLY A 1 107 ? 3.967 -18.344 18.422 1 95.12 107 GLY A O 1
ATOM 848 N N . GLY A 1 108 ? 2.371 -18.125 16.922 1 97.38 108 GLY A N 1
ATOM 849 C CA . GLY A 1 108 ? 2.887 -16.859 16.391 1 97.38 108 GLY A CA 1
ATOM 850 C C . GLY A 1 108 ? 2.039 -15.664 16.781 1 97.38 108 GLY A C 1
ATOM 851 O O . GLY A 1 108 ? 0.921 -15.828 17.281 1 97.38 108 GLY A O 1
ATOM 852 N N . SER A 1 109 ? 2.615 -14.484 16.703 1 98.44 109 SER A N 1
ATOM 853 C CA . SER A 1 109 ? 1.909 -13.211 16.812 1 98.44 109 SER A CA 1
ATOM 854 C C . SER A 1 109 ? 1.772 -12.539 15.453 1 98.44 109 SER A C 1
ATOM 856 O O . SER A 1 109 ? 2.621 -12.727 14.578 1 98.44 109 SER A O 1
ATOM 858 N N . VAL A 1 110 ? 0.67 -11.844 15.281 1 98.69 110 VAL A N 1
ATOM 859 C CA . VAL A 1 110 ? 0.355 -11.406 13.93 1 98.69 110 VAL A CA 1
ATOM 860 C C . VAL A 1 110 ? 0.124 -9.898 13.914 1 98.69 110 VAL A C 1
ATOM 862 O O . VAL A 1 110 ? -0.501 -9.352 14.828 1 98.69 110 VAL A O 1
ATOM 865 N N . ALA A 1 111 ? 0.659 -9.172 12.938 1 98.06 111 ALA A N 1
ATOM 866 C CA . ALA A 1 111 ? 0.335 -7.789 12.609 1 98.06 111 ALA A CA 1
ATOM 867 C C . ALA A 1 111 ? -0.174 -7.672 11.18 1 98.06 111 ALA A C 1
ATOM 869 O O . ALA A 1 111 ? 0.418 -8.234 10.25 1 98.06 111 ALA A O 1
ATOM 870 N N . VAL A 1 112 ? -1.269 -6.953 11.023 1 97.94 112 VAL A N 1
ATOM 871 C CA . VAL A 1 112 ? -1.911 -6.816 9.719 1 97.94 112 VAL A CA 1
ATOM 872 C C . VAL A 1 112 ? -1.493 -5.496 9.078 1 97.94 112 VAL A C 1
ATOM 874 O O . VAL A 1 112 ? -1.379 -4.473 9.758 1 97.94 112 VAL A O 1
ATOM 877 N N . PHE A 1 113 ? -1.173 -5.516 7.805 1 97.12 113 PHE A N 1
ATOM 878 C CA . PHE A 1 113 ? -0.78 -4.375 6.984 1 97.12 113 PHE A CA 1
ATOM 879 C C . PHE A 1 113 ? -1.759 -4.176 5.836 1 97.12 113 PHE A C 1
ATOM 881 O O . PHE A 1 113 ? -2.633 -5.012 5.602 1 97.12 113 PHE A O 1
ATOM 888 N N . THR A 1 114 ? -1.623 -3.102 5.105 1 95.38 114 THR A N 1
ATOM 889 C CA . THR A 1 114 ? -2.518 -2.771 4 1 95.38 114 THR A CA 1
ATOM 890 C C . THR A 1 114 ? -2.17 -3.588 2.76 1 95.38 114 THR A C 1
ATOM 892 O O . THR A 1 114 ? -2.961 -3.664 1.817 1 95.38 114 THR A O 1
ATOM 895 N N . SER A 1 115 ? -1.018 -4.16 2.693 1 95.81 115 SER A N 1
ATOM 896 C CA . SER A 1 115 ? -0.577 -5.039 1.617 1 95.81 115 SER A CA 1
ATOM 897 C C . SER A 1 115 ? 0.633 -5.867 2.039 1 95.81 115 SER A C 1
ATOM 899 O O . SER A 1 115 ? 1.278 -5.562 3.045 1 95.81 115 SER A O 1
ATOM 901 N N . THR A 1 116 ? 0.933 -6.902 1.266 1 96.62 116 THR A N 1
ATOM 902 C CA . THR A 1 116 ? 2.143 -7.68 1.517 1 96.62 116 THR A CA 1
ATOM 903 C C . THR A 1 116 ? 3.389 -6.84 1.253 1 96.62 116 THR A C 1
ATOM 905 O O . THR A 1 116 ? 4.387 -6.957 1.968 1 96.62 116 THR A O 1
ATOM 908 N N . SER A 1 117 ? 3.34 -6.004 0.247 1 96.25 117 SER A N 1
ATOM 909 C CA . SER A 1 117 ? 4.441 -5.086 -0.022 1 96.25 117 SER A CA 1
ATOM 910 C C . SER A 1 117 ? 4.734 -4.207 1.19 1 96.25 117 SER A C 1
ATOM 912 O O . SER A 1 117 ? 5.898 -3.938 1.498 1 96.25 117 SER A O 1
ATOM 914 N N . ASN A 1 118 ? 3.689 -3.746 1.845 1 96.44 118 ASN A N 1
ATOM 915 C CA . ASN A 1 118 ? 3.869 -2.92 3.033 1 96.44 118 ASN A CA 1
ATOM 916 C C . ASN A 1 118 ? 4.418 -3.734 4.203 1 96.44 118 ASN A C 1
ATOM 918 O O . ASN A 1 118 ? 5.102 -3.193 5.074 1 96.44 118 ASN A O 1
ATOM 922 N N . VAL A 1 119 ? 4.082 -5.051 4.238 1 98.12 119 VAL A N 1
ATOM 923 C CA . VAL A 1 119 ? 4.715 -5.91 5.234 1 98.12 119 VAL A CA 1
ATOM 924 C C . VAL A 1 119 ? 6.23 -5.867 5.062 1 98.12 119 VAL A C 1
ATOM 926 O O . VAL A 1 119 ? 6.965 -5.609 6.023 1 98.12 119 VAL A O 1
ATOM 929 N N . HIS A 1 120 ? 6.707 -6.051 3.809 1 98.44 120 HIS A N 1
ATOM 930 C CA . HIS A 1 120 ? 8.141 -6.051 3.533 1 98.44 120 HIS A CA 1
ATOM 931 C C . HIS A 1 120 ? 8.781 -4.73 3.939 1 98.44 120 HIS A C 1
ATOM 933 O O . HIS A 1 120 ? 9.781 -4.715 4.664 1 98.44 120 HIS A O 1
ATOM 939 N N . LEU A 1 121 ? 8.133 -3.686 3.498 1 97.38 121 LEU A N 1
ATOM 940 C CA . LEU A 1 121 ? 8.672 -2.348 3.719 1 97.38 121 LEU A CA 1
ATOM 941 C C . LEU A 1 121 ? 8.734 -2.027 5.207 1 97.38 121 LEU A C 1
ATOM 943 O O . LEU A 1 121 ? 9.625 -1.295 5.648 1 97.38 121 LEU A O 1
ATOM 947 N N . GLY A 1 122 ? 7.812 -2.527 5.938 1 97.19 122 GLY A N 1
ATOM 948 C CA . GLY A 1 122 ? 7.746 -2.236 7.359 1 97.19 122 GLY A CA 1
ATOM 949 C C . GLY A 1 122 ? 8.641 -3.137 8.195 1 97.19 122 GLY A C 1
ATOM 950 O O . GLY A 1 122 ? 9.289 -2.678 9.133 1 97.19 122 GLY A O 1
ATOM 951 N N . VAL A 1 123 ? 8.75 -4.41 7.871 1 98.38 123 VAL A N 1
ATOM 952 C CA . VAL A 1 123 ? 9.336 -5.414 8.75 1 98.38 123 VAL A CA 1
ATOM 953 C C . VAL A 1 123 ? 10.828 -5.562 8.438 1 98.38 123 VAL A C 1
ATOM 955 O O . VAL A 1 123 ? 11.641 -5.719 9.352 1 98.38 123 VAL A O 1
ATOM 958 N N . LEU A 1 124 ? 11.219 -5.512 7.203 1 98.5 124 LEU A N 1
ATOM 959 C CA . LEU A 1 124 ? 12.586 -5.84 6.816 1 98.5 124 LEU A CA 1
ATOM 960 C C . LEU A 1 124 ? 13.57 -4.82 7.383 1 98.5 124 LEU A C 1
ATOM 962 O O . LEU A 1 124 ? 14.625 -5.191 7.898 1 98.5 124 LEU A O 1
ATOM 966 N N . PRO A 1 125 ? 13.25 -3.49 7.359 1 96.88 125 PRO A N 1
ATOM 967 C CA . PRO A 1 125 ? 14.148 -2.541 8.016 1 96.88 125 PRO A CA 1
ATOM 968 C C . PRO A 1 125 ? 14.297 -2.809 9.516 1 96.88 125 PRO A C 1
ATOM 970 O O . PRO A 1 125 ? 15.391 -2.658 10.062 1 96.88 125 PRO A O 1
ATOM 973 N N . LEU A 1 126 ? 13.211 -3.164 10.164 1 96.88 126 LEU A N 1
ATOM 974 C CA . LEU A 1 126 ? 13.266 -3.49 11.586 1 96.88 126 LEU A CA 1
ATOM 975 C C . LEU A 1 126 ? 14.164 -4.703 11.828 1 96.88 126 LEU A C 1
ATOM 977 O O . LEU A 1 126 ? 14.977 -4.703 12.758 1 96.88 126 LEU A O 1
ATOM 981 N N . LEU A 1 127 ? 14.008 -5.723 10.984 1 97.88 127 LEU A N 1
ATOM 982 C CA . LEU A 1 127 ? 14.828 -6.926 11.078 1 97.88 127 LEU A CA 1
ATOM 983 C C . LEU A 1 127 ? 16.297 -6.598 10.836 1 97.88 127 LEU A C 1
ATOM 985 O O . LEU A 1 127 ? 17.156 -7 11.617 1 97.88 127 LEU A O 1
ATOM 989 N N . GLY A 1 128 ? 16.562 -5.852 9.82 1 96.75 128 GLY A N 1
ATOM 990 C CA . GLY A 1 128 ? 17.938 -5.516 9.438 1 96.75 128 GLY A CA 1
ATOM 991 C C . GLY A 1 128 ? 18.641 -4.652 10.461 1 96.75 128 GLY A C 1
ATOM 992 O O . GLY A 1 128 ? 19.875 -4.684 10.562 1 96.75 128 GLY A O 1
ATOM 993 N N . SER A 1 129 ? 17.922 -3.859 11.195 1 95.19 129 SER A N 1
ATOM 994 C CA . SER A 1 129 ? 18.5 -2.967 12.188 1 95.19 129 SER A CA 1
ATOM 995 C C . SER A 1 129 ? 18.625 -3.652 13.547 1 95.19 129 SER A C 1
ATOM 997 O O . SER A 1 129 ? 19.125 -3.066 14.5 1 95.19 129 SER A O 1
ATOM 999 N N . GLY A 1 130 ? 18.125 -4.852 13.648 1 94.88 130 GLY A N 1
ATOM 1000 C CA . GLY A 1 130 ? 18.156 -5.559 14.922 1 94.88 130 GLY A CA 1
ATOM 1001 C C . GLY A 1 130 ? 17.141 -5.043 15.922 1 94.88 130 GLY A C 1
ATOM 1002 O O . GLY A 1 130 ? 17.328 -5.164 17.125 1 94.88 130 GLY A O 1
ATOM 1003 N N . SER A 1 131 ? 16.047 -4.52 15.391 1 94.94 131 SER A N 1
ATOM 1004 C CA . SER A 1 131 ? 15.094 -3.848 16.266 1 94.94 131 SER A CA 1
ATOM 1005 C C . SER A 1 131 ? 14.023 -4.812 16.75 1 94.94 131 SER A C 1
ATOM 1007 O O . SER A 1 131 ? 13.266 -4.496 17.672 1 94.94 131 SER A O 1
ATOM 1009 N N . LEU A 1 132 ? 13.875 -5.996 16.172 1 96.69 132 LEU A N 1
ATOM 1010 C CA . LEU A 1 132 ? 12.891 -6.984 16.609 1 96.69 132 LEU A CA 1
ATOM 1011 C C . LEU A 1 132 ? 13.422 -7.797 17.781 1 96.69 132 LEU A C 1
ATOM 1013 O O . LEU A 1 132 ? 14.438 -8.484 17.656 1 96.69 132 LEU A O 1
ATOM 1017 N N . PRO A 1 133 ? 12.688 -7.793 18.875 1 96.31 133 PRO A N 1
ATOM 1018 C CA . PRO A 1 133 ? 13.211 -8.391 20.109 1 96.31 133 PRO A CA 1
ATOM 1019 C C . PRO A 1 133 ? 13.469 -9.891 19.969 1 96.31 133 PRO A C 1
ATOM 1021 O O . PRO A 1 133 ? 14.438 -10.406 20.547 1 96.31 133 PRO A O 1
ATOM 1024 N N . ASN A 1 134 ? 12.656 -10.609 19.266 1 97.69 134 ASN A N 1
ATOM 1025 C CA . ASN A 1 134 ? 12.789 -12.062 19.172 1 97.69 134 ASN A CA 1
ATOM 1026 C C . ASN A 1 134 ? 13.68 -12.477 18.016 1 97.69 134 ASN A C 1
ATOM 1028 O O . ASN A 1 134 ? 13.867 -13.672 17.766 1 97.69 134 ASN A O 1
ATOM 1032 N N . TYR A 1 135 ? 14.203 -11.547 17.266 1 97.88 135 TYR A N 1
ATOM 1033 C CA . TYR A 1 135 ? 15.125 -11.789 16.156 1 97.88 135 TYR A CA 1
ATOM 1034 C C . TYR A 1 135 ? 16.375 -10.93 16.297 1 97.88 135 TYR A C 1
ATOM 1036 O O . TYR A 1 135 ? 16.703 -10.133 15.414 1 97.88 135 TYR A O 1
ATOM 1044 N N . PRO A 1 136 ? 17.109 -11.125 17.297 1 95.44 136 PRO A N 1
ATOM 1045 C CA . PRO A 1 136 ? 18.297 -10.297 17.562 1 95.44 136 PRO A CA 1
ATOM 1046 C C . PRO A 1 136 ? 19.406 -10.516 16.531 1 95.44 136 PRO A C 1
ATOM 1048 O O . PRO A 1 136 ? 19.562 -11.625 16 1 95.44 136 PRO A O 1
ATOM 1051 N N . LEU A 1 137 ? 20.125 -9.438 16.219 1 95.56 137 LEU A N 1
ATOM 1052 C CA . LEU A 1 137 ? 21.312 -9.523 15.383 1 95.56 137 LEU A CA 1
ATOM 1053 C C . LEU A 1 137 ? 22.594 -9.406 16.219 1 95.56 137 LEU A C 1
ATOM 1055 O O . LEU A 1 137 ? 22.859 -8.359 16.797 1 95.56 137 LEU A O 1
ATOM 1059 N N . THR A 1 138 ? 23.344 -10.523 16.25 1 91.19 138 THR A N 1
ATOM 1060 C CA . THR A 1 138 ? 24.625 -10.484 16.953 1 91.19 138 THR A CA 1
ATOM 1061 C C . THR A 1 138 ? 25.703 -9.828 16.094 1 91.19 138 THR A C 1
ATOM 1063 O O . THR A 1 138 ? 26.688 -9.312 16.609 1 91.19 138 THR A O 1
ATOM 1066 N N . ARG A 1 139 ? 25.578 -9.953 14.836 1 96.12 139 ARG A N 1
ATOM 1067 C CA . ARG A 1 139 ? 26.406 -9.352 13.797 1 96.12 139 ARG A CA 1
ATOM 1068 C C . ARG A 1 139 ? 25.547 -8.578 12.797 1 96.12 139 ARG A C 1
ATOM 1070 O O . ARG A 1 139 ? 24.344 -8.82 12.688 1 96.12 139 ARG A O 1
ATOM 1077 N N . PRO A 1 140 ? 26.188 -7.629 12.102 1 96.25 140 PRO A N 1
ATOM 1078 C CA . PRO A 1 140 ? 25.406 -6.891 11.102 1 96.25 140 PRO A CA 1
ATOM 1079 C C . PRO A 1 140 ? 24.781 -7.805 10.047 1 96.25 140 PRO A C 1
ATOM 1081 O O . PRO A 1 140 ? 25.312 -8.883 9.766 1 96.25 140 PRO A O 1
ATOM 1084 N N . ALA A 1 141 ? 23.766 -7.34 9.484 1 97.38 141 ALA A N 1
ATOM 1085 C CA . ALA A 1 141 ? 22.984 -8.141 8.555 1 97.38 141 ALA A CA 1
ATOM 1086 C C . ALA A 1 141 ? 23.672 -8.258 7.203 1 97.38 141 ALA A C 1
ATOM 1088 O O . ALA A 1 141 ? 24.359 -7.328 6.77 1 97.38 141 ALA A O 1
ATOM 1089 N N . HIS A 1 142 ? 23.594 -9.352 6.59 1 98.56 142 HIS A N 1
ATOM 1090 C CA . HIS A 1 142 ? 23.797 -9.602 5.168 1 98.56 142 HIS A CA 1
ATOM 1091 C C . HIS A 1 142 ? 22.562 -10.211 4.523 1 98.56 142 HIS A C 1
ATOM 1093 O O . HIS A 1 142 ? 22.156 -11.32 4.883 1 98.56 142 HIS A O 1
ATOM 1099 N N . TRP A 1 143 ? 22 -9.453 3.615 1 98.69 143 TRP A N 1
ATOM 1100 C CA . TRP A 1 143 ? 20.781 -9.906 2.955 1 98.69 143 TRP A CA 1
ATOM 1101 C C . TRP A 1 143 ? 21.109 -10.875 1.825 1 98.69 143 TRP A C 1
ATOM 1103 O O . TRP A 1 143 ? 21.922 -10.578 0.956 1 98.69 143 TRP A O 1
ATOM 1113 N N . LEU A 1 144 ? 20.5 -12.031 1.874 1 98.75 144 LEU A N 1
ATOM 1114 C CA . LEU A 1 144 ? 20.516 -13 0.784 1 98.75 144 LEU A CA 1
ATOM 1115 C C . LEU A 1 144 ? 19.172 -13.039 0.067 1 98.75 144 LEU A C 1
ATOM 1117 O O . LEU A 1 144 ? 18.234 -13.695 0.527 1 98.75 144 LEU A O 1
ATOM 1121 N N . MET A 1 145 ? 19.078 -12.383 -1.008 1 97.56 145 MET A N 1
ATOM 1122 C CA . MET A 1 145 ? 17.844 -12.258 -1.77 1 97.56 145 MET A CA 1
ATOM 1123 C C . MET A 1 145 ? 17.766 -13.32 -2.859 1 97.56 145 MET A C 1
ATOM 1125 O O . MET A 1 145 ? 18.578 -13.328 -3.783 1 97.56 145 MET A O 1
ATOM 1129 N N . ASP A 1 146 ? 16.781 -14.148 -2.748 1 95.81 146 ASP A N 1
ATOM 1130 C CA . ASP A 1 146 ? 16.594 -15.141 -3.799 1 95.81 146 ASP A CA 1
ATOM 1131 C C . ASP A 1 146 ? 16.312 -14.477 -5.141 1 95.81 146 ASP A C 1
ATOM 1133 O O . ASP A 1 146 ? 15.555 -13.5 -5.207 1 95.81 146 ASP A O 1
ATOM 1137 N N . LYS A 1 147 ? 16.859 -15 -6.18 1 90.62 147 LYS A N 1
ATOM 1138 C CA . LYS A 1 147 ? 16.719 -14.422 -7.512 1 90.62 147 LYS A CA 1
ATOM 1139 C C . LYS A 1 147 ? 15.266 -14.453 -7.977 1 90.62 147 LYS A C 1
ATOM 1141 O O . LYS A 1 147 ? 14.859 -13.648 -8.82 1 90.62 147 LYS A O 1
ATOM 1146 N N . THR A 1 148 ? 14.461 -15.344 -7.387 1 88.5 148 THR A N 1
ATOM 1147 C CA . THR A 1 148 ? 13.07 -15.484 -7.82 1 88.5 148 THR A CA 1
ATOM 1148 C C . THR A 1 148 ? 12.125 -14.828 -6.824 1 88.5 148 THR A C 1
ATOM 1150 O O . THR A 1 148 ? 10.898 -14.938 -6.953 1 88.5 148 THR A O 1
ATOM 1153 N N . ALA A 1 149 ? 12.734 -14.156 -5.801 1 92.75 149 ALA A N 1
ATOM 1154 C CA . ALA A 1 149 ? 11.867 -13.477 -4.84 1 92.75 149 ALA A CA 1
ATOM 1155 C C . ALA A 1 149 ? 10.977 -12.453 -5.535 1 92.75 149 ALA A C 1
ATOM 1157 O O . ALA A 1 149 ? 11.406 -11.805 -6.496 1 92.75 149 ALA A O 1
ATOM 1158 N N . HIS A 1 150 ? 9.789 -12.359 -5.133 1 92.44 150 HIS A N 1
ATOM 1159 C CA . HIS A 1 150 ? 8.805 -11.461 -5.734 1 92.44 150 HIS A CA 1
ATOM 1160 C C . HIS A 1 150 ? 9.352 -10.047 -5.875 1 92.44 150 HIS A C 1
ATOM 1162 O O . HIS A 1 150 ? 10.125 -9.594 -5.027 1 92.44 150 HIS A O 1
ATOM 1168 N N . ALA A 1 151 ? 8.891 -9.344 -6.867 1 91.5 151 ALA A N 1
ATOM 1169 C CA . ALA A 1 151 ? 9.352 -8.008 -7.227 1 91.5 151 ALA A CA 1
ATOM 1170 C C . ALA A 1 151 ? 9.133 -7.023 -6.086 1 91.5 151 ALA A C 1
ATOM 1172 O O . ALA A 1 151 ? 9.883 -6.059 -5.934 1 91.5 151 ALA A O 1
ATOM 1173 N N . SER A 1 152 ? 8.117 -7.242 -5.219 1 94 152 SER A N 1
ATOM 1174 C CA . SER A 1 152 ? 7.836 -6.355 -4.094 1 94 152 SER A CA 1
ATOM 1175 C C . SER A 1 152 ? 8.953 -6.406 -3.057 1 94 152 SER A C 1
ATOM 1177 O O . SER A 1 152 ? 9.125 -5.465 -2.279 1 94 152 SER A O 1
ATOM 1179 N N . MET A 1 153 ? 9.711 -7.469 -3 1 96.19 153 MET A N 1
ATOM 1180 C CA . MET A 1 153 ? 10.898 -7.535 -2.15 1 96.19 153 MET A CA 1
ATOM 1181 C C . MET A 1 153 ? 12.117 -6.98 -2.877 1 96.19 153 MET A C 1
ATOM 1183 O O . MET A 1 153 ? 12.898 -6.219 -2.299 1 96.19 153 MET A O 1
ATOM 1187 N N . GLN A 1 154 ? 12.219 -7.324 -4.168 1 94.38 154 GLN A N 1
ATOM 1188 C CA . GLN A 1 154 ? 13.391 -6.957 -4.953 1 94.38 154 GLN A CA 1
ATOM 1189 C C . GLN A 1 154 ? 13.531 -5.441 -5.059 1 94.38 154 GLN A C 1
ATOM 1191 O O . GLN A 1 154 ? 14.648 -4.914 -5.078 1 94.38 154 GLN A O 1
ATOM 1196 N N . VAL A 1 155 ? 12.438 -4.762 -5.113 1 94.69 155 VAL A N 1
ATOM 1197 C CA . VAL A 1 155 ? 12.445 -3.318 -5.32 1 94.69 155 VAL A CA 1
ATOM 1198 C C . VAL A 1 155 ? 12.984 -2.621 -4.074 1 94.69 155 VAL A C 1
ATOM 1200 O O . VAL A 1 155 ? 13.375 -1.454 -4.129 1 94.69 155 VAL A O 1
ATOM 1203 N N . LEU A 1 156 ? 13.102 -3.328 -2.955 1 97 156 LEU A N 1
ATOM 1204 C CA . LEU A 1 156 ? 13.5 -2.73 -1.686 1 97 156 LEU A CA 1
ATOM 1205 C C . LEU A 1 156 ? 15.016 -2.791 -1.507 1 97 156 LEU A C 1
ATOM 1207 O O . LEU A 1 156 ? 15.539 -2.395 -0.463 1 97 156 LEU A O 1
ATOM 1211 N N . ARG A 1 157 ? 15.805 -3.295 -2.463 1 96.38 157 ARG A N 1
ATOM 1212 C CA . ARG A 1 157 ? 17.25 -3.504 -2.352 1 96.38 157 ARG A CA 1
ATOM 1213 C C . ARG A 1 157 ? 17.938 -2.256 -1.821 1 96.38 157 ARG A C 1
ATOM 1215 O O . ARG A 1 157 ? 18.75 -2.336 -0.896 1 96.38 157 ARG A O 1
ATOM 1222 N N . GLY A 1 158 ? 17.641 -1.075 -2.361 1 95.88 158 GLY A N 1
ATOM 1223 C CA . GLY A 1 158 ? 18.266 0.159 -1.91 1 95.88 158 GLY A CA 1
ATOM 1224 C C . GLY A 1 158 ? 18.016 0.45 -0.442 1 95.88 158 GLY A C 1
ATOM 1225 O O . GLY A 1 158 ? 18.891 0.972 0.249 1 95.88 158 GLY A O 1
ATOM 1226 N N . ILE A 1 159 ? 16.859 0.203 0.021 1 96.69 159 ILE A N 1
ATOM 1227 C CA . ILE A 1 159 ? 16.516 0.404 1.427 1 96.69 159 ILE A CA 1
ATOM 1228 C C . ILE A 1 159 ? 17.281 -0.603 2.287 1 96.69 159 ILE A C 1
ATOM 1230 O O . ILE A 1 159 ? 17.875 -0.235 3.299 1 96.69 159 ILE A O 1
ATOM 1234 N N . LEU A 1 160 ? 17.328 -1.898 1.843 1 97.56 160 LEU A N 1
ATOM 1235 C CA . LEU A 1 160 ? 18 -2.961 2.586 1 97.56 160 LEU A CA 1
ATOM 1236 C C . LEU A 1 160 ? 19.484 -2.684 2.711 1 97.56 160 LEU A C 1
ATOM 1238 O O . LEU A 1 160 ? 20.094 -2.975 3.744 1 97.56 160 LEU A O 1
ATOM 1242 N N . GLU A 1 161 ? 20.047 -2.088 1.696 1 96.75 161 GLU A N 1
ATOM 1243 C CA . GLU A 1 161 ? 21.484 -1.82 1.645 1 96.75 161 GLU A CA 1
ATOM 1244 C C . GLU A 1 161 ? 21.906 -0.821 2.721 1 96.75 161 GLU A C 1
ATOM 1246 O O . GLU A 1 161 ? 23.078 -0.719 3.059 1 96.75 161 GLU A O 1
ATOM 1251 N N . GLN A 1 162 ? 20.938 -0.082 3.234 1 94.62 162 GLN A N 1
ATOM 1252 C CA . GLN A 1 162 ? 21.234 0.845 4.32 1 94.62 162 GLN A CA 1
ATOM 1253 C C . GLN A 1 162 ? 21.547 0.095 5.613 1 94.62 162 GLN A C 1
ATOM 1255 O O . GLN A 1 162 ? 22.094 0.669 6.555 1 94.62 162 GLN A O 1
ATOM 1260 N N . PHE A 1 163 ? 21.219 -1.227 5.664 1 95.5 163 PHE A N 1
ATOM 1261 C CA . PHE A 1 163 ? 21.359 -2.004 6.887 1 95.5 163 PHE A CA 1
ATOM 1262 C C . PHE A 1 163 ? 22.391 -3.121 6.695 1 95.5 163 PHE A C 1
ATOM 1264 O O . PHE A 1 163 ? 22.75 -3.797 7.656 1 95.5 163 PHE A O 1
ATOM 1271 N N . GLY A 1 164 ? 22.875 -3.375 5.52 1 96.06 164 GLY A N 1
ATOM 1272 C CA . GLY A 1 164 ? 23.844 -4.402 5.172 1 96.06 164 GLY A CA 1
ATOM 1273 C C . GLY A 1 164 ? 23.891 -4.699 3.686 1 96.06 164 GLY A C 1
ATOM 1274 O O . GLY A 1 164 ? 23.016 -4.277 2.934 1 96.06 164 GLY A O 1
ATOM 1275 N N . PRO A 1 165 ? 24.906 -5.402 3.273 1 97.25 165 PRO A N 1
ATOM 1276 C CA . PRO A 1 165 ? 25.016 -5.738 1.852 1 97.25 165 PRO A CA 1
ATOM 1277 C C . PRO A 1 165 ? 23.906 -6.695 1.393 1 97.25 165 PRO A C 1
ATOM 1279 O O . PRO A 1 165 ? 23.375 -7.453 2.201 1 97.25 165 PRO A O 1
ATOM 1282 N N . VAL A 1 166 ? 23.562 -6.637 0.127 1 97.75 166 VAL A N 1
ATOM 1283 C CA . VAL A 1 166 ? 22.562 -7.504 -0.483 1 97.75 166 VAL A CA 1
ATOM 1284 C C . VAL A 1 166 ? 23.219 -8.359 -1.568 1 97.75 166 VAL A C 1
ATOM 1286 O O . VAL A 1 166 ? 23.828 -7.832 -2.504 1 97.75 166 VAL A O 1
ATOM 1289 N N . SER A 1 167 ? 23.141 -9.672 -1.426 1 97.81 167 SER A N 1
ATOM 1290 C CA . SER A 1 167 ? 23.594 -10.617 -2.441 1 97.81 167 SER A CA 1
ATOM 1291 C C . SER A 1 167 ? 22.422 -11.375 -3.061 1 97.81 167 SER A C 1
ATOM 1293 O O . SER A 1 167 ? 21.469 -11.727 -2.363 1 97.81 167 SER A O 1
ATOM 1295 N N . ARG A 1 168 ? 22.531 -11.578 -4.297 1 96.12 168 ARG A N 1
ATOM 1296 C CA . ARG A 1 168 ? 21.562 -12.43 -4.98 1 96.12 168 ARG A CA 1
ATOM 1297 C C . ARG A 1 168 ? 21.969 -13.898 -4.902 1 96.12 168 ARG A C 1
ATOM 1299 O O . ARG A 1 168 ? 23.141 -14.234 -5.098 1 96.12 168 ARG A O 1
ATOM 1306 N N . VAL A 1 169 ? 21 -14.742 -4.559 1 96.62 169 VAL A N 1
ATOM 1307 C CA . VAL A 1 169 ? 21.297 -16.172 -4.434 1 96.62 169 VAL A CA 1
ATOM 1308 C C . VAL A 1 169 ? 20.234 -16.969 -5.188 1 96.62 169 VAL A C 1
ATOM 1310 O O . VAL A 1 169 ? 19.188 -16.438 -5.574 1 96.62 169 VAL A O 1
ATOM 1313 N N . ASP A 1 170 ? 20.562 -18.234 -5.453 1 93.62 170 ASP A N 1
ATOM 1314 C CA . ASP A 1 170 ? 19.625 -19.219 -5.984 1 93.62 170 ASP A CA 1
ATOM 1315 C C . ASP A 1 170 ? 19.281 -20.266 -4.93 1 93.62 170 ASP A C 1
ATOM 1317 O O . ASP A 1 170 ? 20.062 -21.203 -4.695 1 93.62 170 ASP A O 1
ATOM 1321 N N . SER A 1 171 ? 18.094 -20.078 -4.355 1 91.5 171 SER A N 1
ATOM 1322 C CA . SER A 1 171 ? 17.703 -20.938 -3.244 1 91.5 171 SER A CA 1
ATOM 1323 C C . SER A 1 171 ? 17.484 -22.375 -3.701 1 91.5 171 SER A C 1
ATOM 1325 O O . SER A 1 171 ? 17.438 -23.297 -2.881 1 91.5 171 SER A O 1
ATOM 1327 N N . ALA A 1 172 ? 17.359 -22.578 -4.996 1 85.5 172 ALA A N 1
ATOM 1328 C CA . ALA A 1 172 ? 17.188 -23.922 -5.543 1 85.5 172 ALA A CA 1
ATOM 1329 C C . ALA A 1 172 ? 18.547 -24.594 -5.785 1 85.5 172 ALA A C 1
ATOM 1331 O O . ALA A 1 172 ? 18.609 -25.797 -6.078 1 85.5 172 ALA A O 1
ATOM 1332 N N . ASP A 1 173 ? 19.625 -23.844 -5.66 1 90.56 173 ASP A N 1
ATOM 1333 C CA . ASP A 1 173 ? 20.984 -24.312 -5.855 1 90.56 173 ASP A CA 1
ATOM 1334 C C . ASP A 1 173 ? 21.734 -24.391 -4.527 1 90.56 173 ASP A C 1
ATOM 1336 O O . ASP A 1 173 ? 22.188 -23.359 -4.012 1 90.56 173 ASP A O 1
ATOM 1340 N N . GLU A 1 174 ? 21.969 -25.578 -4.137 1 92.31 174 GLU A N 1
ATOM 1341 C CA . GLU A 1 174 ? 22.625 -25.797 -2.855 1 92.31 174 GLU A CA 1
ATOM 1342 C C . GLU A 1 174 ? 23.984 -25.109 -2.801 1 92.31 174 GLU A C 1
ATOM 1344 O O . GLU A 1 174 ? 24.359 -24.562 -1.765 1 92.31 174 GLU A O 1
ATOM 1349 N N . GLN A 1 175 ? 24.703 -25.141 -3.846 1 95.12 175 GLN A N 1
ATOM 1350 C CA . GLN A 1 175 ? 26.016 -24.516 -3.887 1 95.12 175 GLN A CA 1
ATOM 1351 C C . GLN A 1 175 ? 25.922 -23 -3.736 1 95.12 175 GLN A C 1
ATOM 1353 O O . GLN A 1 175 ? 26.781 -22.375 -3.102 1 95.12 175 GLN A O 1
ATOM 1358 N N . SER A 1 176 ? 24.906 -22.469 -4.352 1 96.12 176 SER A N 1
ATOM 1359 C CA . SER A 1 176 ? 24.688 -21.031 -4.242 1 96.12 176 SER A CA 1
ATOM 1360 C C . SER A 1 176 ? 24.469 -20.625 -2.793 1 96.12 176 SER A C 1
ATOM 1362 O O . SER A 1 176 ? 25.078 -19.656 -2.322 1 96.12 176 SER A O 1
ATOM 1364 N N . ILE A 1 177 ? 23.719 -21.359 -2.07 1 96.56 177 ILE A N 1
ATOM 1365 C CA . ILE A 1 177 ? 23.406 -21.047 -0.679 1 96.56 177 ILE A CA 1
ATOM 1366 C C . ILE A 1 177 ? 24.641 -21.266 0.193 1 96.56 177 ILE A C 1
ATOM 1368 O O . ILE A 1 177 ? 24.969 -20.438 1.049 1 96.56 177 ILE A O 1
ATOM 1372 N N . GLN A 1 178 ? 25.297 -22.359 -0.065 1 96.88 178 GLN A N 1
ATOM 1373 C CA . GLN A 1 178 ? 26.484 -22.688 0.725 1 96.88 178 GLN A CA 1
ATOM 1374 C C . GLN A 1 178 ? 27.547 -21.594 0.581 1 96.88 178 GLN A C 1
ATOM 1376 O O . GLN A 1 178 ? 28.141 -21.172 1.573 1 96.88 178 GLN A O 1
ATOM 1381 N N . GLN A 1 179 ? 27.734 -21.234 -0.607 1 98 179 GLN A N 1
ATOM 1382 C CA . GLN A 1 179 ? 28.719 -20.203 -0.866 1 98 179 GLN A CA 1
ATOM 1383 C C . GLN A 1 179 ? 28.328 -18.891 -0.19 1 98 179 GLN A C 1
ATOM 1385 O O . GLN A 1 179 ? 29.188 -18.203 0.375 1 98 179 GLN A O 1
ATOM 1390 N N . ALA A 1 180 ? 27.109 -18.547 -0.31 1 98 180 ALA A N 1
ATOM 1391 C CA . ALA A 1 180 ? 26.625 -17.312 0.298 1 98 180 ALA A CA 1
ATOM 1392 C C . ALA A 1 180 ? 26.812 -17.328 1.813 1 98 180 ALA A C 1
ATOM 1394 O O . ALA A 1 180 ? 27.203 -16.328 2.416 1 98 180 ALA A O 1
ATOM 1395 N N . LE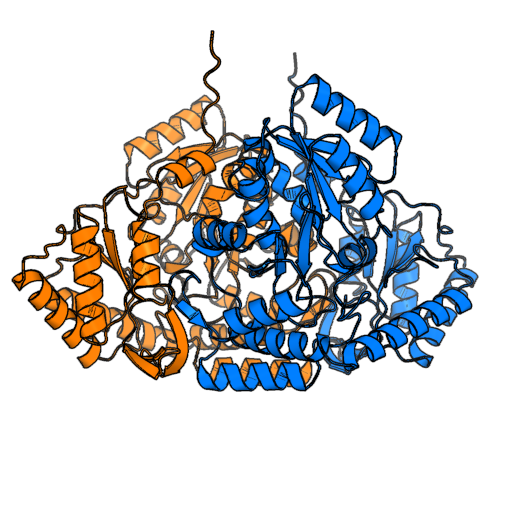U A 1 181 ? 26.516 -18.406 2.436 1 98.06 181 LEU A N 1
ATOM 1396 C CA . LEU A 1 181 ? 26.656 -18.547 3.883 1 98.06 181 LEU A CA 1
ATOM 1397 C C . LEU A 1 181 ? 28.109 -18.484 4.305 1 98.06 181 LEU A C 1
ATOM 1399 O O . LEU A 1 181 ? 28.438 -17.891 5.34 1 98.06 181 LEU A O 1
ATOM 1403 N N . GLN A 1 182 ? 28.938 -19.094 3.518 1 98 182 GLN A N 1
ATOM 1404 C CA . GLN A 1 182 ? 30.359 -19.031 3.787 1 98 182 GLN A CA 1
ATOM 1405 C C . GLN A 1 182 ? 30.875 -17.578 3.732 1 98 182 GLN A C 1
ATOM 1407 O O . GLN A 1 182 ? 31.656 -17.156 4.586 1 98 182 GLN A O 1
ATOM 1412 N N . ASN A 1 183 ? 30.422 -16.922 2.729 1 98.06 183 ASN A N 1
ATOM 1413 C CA . ASN A 1 183 ? 30.797 -15.523 2.598 1 98.06 183 ASN A CA 1
ATOM 1414 C C . ASN A 1 183 ? 30.359 -14.711 3.811 1 98.06 183 ASN A C 1
ATOM 1416 O O . ASN A 1 183 ? 31.094 -13.836 4.281 1 98.06 183 ASN A O 1
ATOM 1420 N N . CYS A 1 184 ? 29.156 -14.938 4.281 1 97.75 184 CYS A 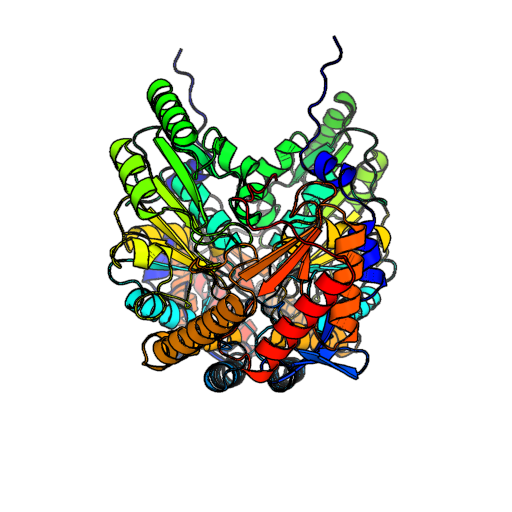N 1
ATOM 1421 C CA . CYS A 1 184 ? 28.641 -14.242 5.457 1 97.75 184 CYS A CA 1
ATOM 1422 C C . CYS A 1 184 ? 29.484 -14.555 6.684 1 97.75 184 CYS A C 1
ATOM 1424 O O . CYS A 1 184 ? 29.766 -13.672 7.488 1 97.75 184 CYS A O 1
ATOM 1426 N N . GLU A 1 185 ? 29.828 -15.805 6.809 1 97.25 185 GLU A N 1
ATOM 1427 C CA . GLU A 1 185 ? 30.672 -16.203 7.93 1 97.25 185 GLU A CA 1
ATOM 1428 C C . GLU A 1 185 ? 32.031 -15.5 7.891 1 97.25 185 GLU A C 1
ATOM 1430 O O . GLU A 1 185 ? 32.469 -14.969 8.906 1 97.25 185 GLU A O 1
ATOM 1435 N N . GLU A 1 186 ? 32.594 -15.477 6.758 1 97.75 186 GLU A N 1
ATOM 1436 C CA . GLU A 1 186 ? 33.906 -14.867 6.586 1 97.75 186 GLU A CA 1
ATOM 1437 C C . GLU A 1 186 ? 33.844 -13.367 6.859 1 97.75 186 GLU A C 1
ATOM 1439 O O . GLU A 1 186 ? 34.781 -12.797 7.41 1 97.75 186 GLU A O 1
ATOM 1444 N N . SER A 1 187 ? 32.781 -12.789 6.484 1 97.44 187 SER A N 1
ATOM 1445 C CA . SER A 1 187 ? 32.656 -11.352 6.656 1 97.44 187 SER A CA 1
ATOM 1446 C C . SER A 1 187 ? 32.031 -11.016 8.016 1 97.44 187 SER A C 1
ATOM 1448 O O . SER A 1 187 ? 31.797 -9.844 8.312 1 97.44 187 SER A O 1
ATOM 1450 N N . GLN A 1 188 ? 31.766 -12.047 8.805 1 97.38 188 GLN A N 1
ATOM 1451 C CA . GLN A 1 188 ? 31.219 -11.898 10.148 1 97.38 188 GLN A CA 1
ATOM 1452 C C . GLN A 1 188 ? 29.891 -11.148 10.117 1 97.38 188 GLN A C 1
ATOM 1454 O O . GLN A 1 188 ? 29.719 -10.156 10.828 1 97.38 188 GLN A O 1
ATOM 1459 N N . ARG A 1 189 ? 29.031 -11.633 9.32 1 98.06 189 ARG A N 1
ATOM 1460 C CA . ARG A 1 189 ? 27.719 -11.031 9.172 1 98.06 189 ARG A CA 1
ATOM 1461 C C . ARG A 1 189 ? 26.625 -12.07 9.383 1 98.06 189 ARG A C 1
ATOM 1463 O O . ARG A 1 189 ? 26.859 -13.273 9.227 1 98.06 189 ARG A O 1
ATOM 1470 N N . THR A 1 190 ? 25.469 -11.633 9.797 1 98.31 190 THR A N 1
ATOM 1471 C CA . THR A 1 190 ? 24.297 -12.484 9.969 1 98.31 190 THR A CA 1
ATOM 1472 C C . THR A 1 190 ? 23.516 -12.617 8.664 1 98.31 190 THR A C 1
ATOM 1474 O O . THR A 1 190 ? 23 -11.625 8.141 1 98.31 190 THR A O 1
ATOM 1477 N N . PRO A 1 191 ? 23.453 -13.836 8.094 1 98.56 191 PRO A N 1
ATOM 1478 C CA . PRO A 1 191 ? 22.688 -14 6.855 1 98.56 191 PRO A CA 1
ATOM 1479 C C . PRO A 1 191 ? 21.188 -13.922 7.082 1 98.56 191 PRO A C 1
ATOM 1481 O O . PRO A 1 191 ? 20.656 -14.531 8.016 1 98.56 191 PRO A O 1
ATOM 1484 N N . ILE A 1 192 ? 20.5 -13.148 6.332 1 98.81 192 ILE A N 1
ATOM 1485 C CA . ILE A 1 192 ? 19.031 -13.078 6.277 1 98.81 192 ILE A CA 1
ATOM 1486 C C . ILE A 1 192 ? 18.562 -13.414 4.867 1 98.81 192 ILE A C 1
ATOM 1488 O O . ILE A 1 192 ? 18.734 -12.625 3.936 1 98.81 192 ILE A O 1
ATOM 1492 N N . LEU A 1 193 ? 17.938 -14.57 4.727 1 98.75 193 LEU A N 1
ATOM 1493 C CA . LEU A 1 193 ? 17.5 -15.07 3.428 1 98.75 193 LEU A CA 1
ATOM 1494 C C . LEU A 1 193 ? 16.062 -14.664 3.141 1 98.75 193 LEU A C 1
ATOM 1496 O O . LEU A 1 193 ? 15.164 -14.914 3.949 1 98.75 193 LEU A O 1
ATOM 1500 N N . LEU A 1 194 ? 15.844 -13.945 2.074 1 98.44 194 LEU A N 1
ATOM 1501 C CA . LEU A 1 194 ? 14.523 -13.531 1.609 1 98.44 194 LEU A CA 1
ATOM 1502 C C . LEU A 1 194 ? 14.047 -14.414 0.459 1 98.44 194 LEU A C 1
ATOM 1504 O O . LEU A 1 194 ? 14.672 -14.438 -0.607 1 98.44 194 LEU A O 1
ATOM 1508 N N . ILE A 1 195 ? 12.906 -15.125 0.661 1 96.81 195 ILE A N 1
ATOM 1509 C CA . ILE A 1 195 ? 12.43 -16.078 -0.344 1 96.81 195 ILE A CA 1
ATOM 1510 C C . ILE A 1 195 ? 10.914 -16 -0.441 1 96.81 195 ILE A C 1
ATOM 1512 O O . ILE A 1 195 ? 10.25 -15.477 0.46 1 96.81 195 ILE A O 1
ATOM 1516 N N . ASP A 1 196 ? 10.391 -16.484 -1.553 1 95.19 196 ASP A N 1
ATOM 1517 C CA . ASP A 1 196 ? 8.977 -16.844 -1.65 1 95.19 196 ASP A CA 1
ATOM 1518 C C . ASP A 1 196 ? 8.742 -18.266 -1.159 1 95.19 196 ASP A C 1
ATOM 1520 O O . ASP A 1 196 ? 9.648 -19.109 -1.181 1 95.19 196 ASP A O 1
ATOM 1524 N N . GLY A 1 197 ? 7.512 -18.469 -0.569 1 93.75 197 GLY A N 1
ATOM 1525 C CA . GLY A 1 197 ? 7.141 -19.859 -0.357 1 93.75 197 GLY A CA 1
ATOM 1526 C C . GLY A 1 197 ? 6.832 -20.594 -1.646 1 93.75 197 GLY A C 1
ATOM 1527 O O . GLY A 1 197 ? 7.59 -21.484 -2.062 1 93.75 197 GLY A O 1
ATOM 1528 N N . ILE A 1 198 ? 5.75 -20.172 -2.236 1 87.25 198 ILE A N 1
ATOM 1529 C CA . ILE A 1 198 ? 5.387 -20.578 -3.592 1 87.25 198 ILE A CA 1
ATOM 1530 C C . ILE A 1 198 ? 5.602 -19.406 -4.551 1 87.25 198 ILE A C 1
ATOM 1532 O O . ILE A 1 198 ? 5.109 -18.297 -4.312 1 87.25 198 ILE A O 1
ATOM 1536 N N . GLY A 1 199 ? 6.473 -19.672 -5.512 1 78.12 199 GLY A N 1
ATOM 1537 C CA . GLY A 1 199 ? 6.652 -18.625 -6.508 1 78.12 199 GLY A CA 1
ATOM 1538 C C . GLY A 1 199 ? 5.473 -18.5 -7.453 1 78.12 199 GLY A C 1
ATOM 1539 O O . GLY A 1 199 ? 4.77 -19.469 -7.711 1 78.12 199 GLY A O 1
ATOM 1540 N N . SER A 1 200 ? 5.277 -17.266 -7.957 1 68 200 SER A N 1
ATOM 1541 C CA . SER A 1 200 ? 4.211 -17.031 -8.922 1 68 200 SER A CA 1
ATOM 1542 C C . SER A 1 200 ? 4.473 -17.766 -10.227 1 68 200 SER A C 1
ATOM 1544 O O . SER A 1 200 ? 3.535 -18.109 -10.953 1 68 200 SER A O 1
ATOM 1546 N N . MET A 1 201 ? 5.75 -17.922 -10.43 1 64.88 201 MET A N 1
ATOM 1547 C CA . MET A 1 201 ? 6.094 -18.562 -11.695 1 64.88 201 MET A CA 1
ATOM 1548 C C . MET A 1 201 ? 6.902 -19.828 -11.461 1 64.88 201 MET A C 1
ATOM 1550 O O . MET A 1 201 ? 6.902 -20.734 -12.305 1 64.88 201 MET A O 1
ATOM 1554 N N . ASN A 1 202 ? 7.582 -19.562 -10.234 1 65.31 202 ASN A N 1
ATOM 1555 C CA . ASN A 1 202 ? 8.523 -20.641 -9.93 1 65.31 202 ASN A CA 1
ATOM 1556 C C . ASN A 1 202 ? 7.996 -21.547 -8.828 1 65.31 202 ASN A C 1
ATOM 1558 O O . ASN A 1 202 ? 7.098 -21.172 -8.078 1 65.31 202 ASN A O 1
ATOM 1562 N N . GLY A 1 203 ? 7.707 -22.641 -9.047 1 73.25 203 GLY A N 1
ATOM 1563 C CA . GLY A 1 203 ? 7.227 -23.703 -8.195 1 73.25 203 GLY A CA 1
ATOM 1564 C C . GLY A 1 203 ? 7.605 -23.516 -6.734 1 73.25 203 GLY A C 1
ATOM 1565 O O . GLY A 1 203 ? 7.578 -22.406 -6.223 1 73.25 203 GLY A O 1
ATOM 1566 N N . LEU A 1 204 ? 7.855 -24.516 -5.961 1 80.12 204 LEU A N 1
ATOM 1567 C CA . LEU A 1 204 ? 8 -24.578 -4.512 1 80.12 204 LEU A CA 1
ATOM 1568 C C . LEU A 1 204 ? 9.453 -24.359 -4.098 1 80.12 204 LEU A C 1
ATOM 1570 O O . LEU A 1 204 ? 10.367 -24.875 -4.746 1 80.12 204 LEU A O 1
ATOM 1574 N N . ILE A 1 205 ? 9.664 -23.5 -3.092 1 88.31 205 ILE A N 1
ATOM 1575 C CA . ILE A 1 205 ? 10.953 -23.328 -2.43 1 88.31 205 ILE A CA 1
ATOM 1576 C C . ILE A 1 205 ? 11.016 -24.219 -1.19 1 88.31 205 ILE A C 1
ATOM 1578 O O . ILE A 1 205 ? 10.031 -24.344 -0.454 1 88.31 205 ILE A O 1
ATOM 1582 N N . PRO A 1 206 ? 12.172 -24.891 -0.993 1 91.62 206 PRO A N 1
ATOM 1583 C CA . PRO A 1 206 ? 12.289 -25.766 0.173 1 91.62 206 PRO A CA 1
ATOM 1584 C C . PRO A 1 206 ? 12.469 -24.984 1.479 1 91.62 206 PRO A C 1
ATOM 1586 O O . PRO A 1 206 ? 13.555 -25 2.061 1 91.62 206 PRO A O 1
ATOM 1589 N N . VAL A 1 207 ? 11.445 -24.5 2.035 1 95.06 207 VAL A N 1
ATOM 1590 C CA . VAL A 1 207 ? 11.414 -23.578 3.166 1 95.06 207 VAL A CA 1
ATOM 1591 C C . VAL A 1 207 ? 12 -24.25 4.402 1 95.06 207 VAL A C 1
ATOM 1593 O O . VAL A 1 207 ? 12.82 -23.672 5.109 1 95.06 207 VAL A O 1
ATOM 1596 N N . ALA A 1 208 ? 11.625 -25.516 4.703 1 95.81 208 ALA A N 1
ATOM 1597 C CA . ALA A 1 208 ? 12.078 -26.219 5.898 1 95.81 208 ALA A CA 1
ATOM 1598 C C . ALA A 1 208 ? 13.594 -26.406 5.879 1 95.81 208 ALA A C 1
ATOM 1600 O O . ALA A 1 208 ? 14.273 -26.125 6.867 1 95.81 208 ALA A O 1
ATOM 1601 N N . GLU A 1 209 ? 14.078 -26.891 4.762 1 95.69 209 GLU A N 1
ATOM 1602 C CA . GLU A 1 209 ? 15.516 -27.125 4.609 1 95.69 209 GLU A CA 1
ATOM 1603 C C . GLU A 1 209 ? 16.312 -25.828 4.746 1 95.69 209 GLU A C 1
ATOM 1605 O O . GLU A 1 209 ? 17.328 -25.797 5.453 1 95.69 209 GLU A O 1
ATOM 1610 N N . LEU A 1 210 ? 15.867 -24.781 4.07 1 97 210 LEU A N 1
ATOM 1611 C CA . LEU A 1 210 ? 16.562 -23.5 4.113 1 97 210 LEU A CA 1
ATOM 1612 C C . LEU A 1 210 ? 16.547 -22.922 5.523 1 97 210 LEU A C 1
ATOM 1614 O O . LEU A 1 210 ? 17.531 -22.312 5.957 1 97 210 LEU A O 1
ATOM 1618 N N . THR A 1 211 ? 15.422 -23.062 6.227 1 97.56 211 THR A N 1
ATOM 1619 C CA . THR A 1 211 ? 15.312 -22.578 7.598 1 97.56 211 THR A CA 1
ATOM 1620 C C . THR A 1 211 ? 16.344 -23.25 8.492 1 97.56 211 THR A C 1
ATOM 1622 O O . THR A 1 211 ? 17 -22.594 9.312 1 97.56 211 THR A O 1
ATOM 1625 N N . ARG A 1 212 ? 16.547 -24.562 8.352 1 97.19 212 ARG A N 1
ATOM 1626 C CA . ARG A 1 212 ? 17.531 -25.312 9.125 1 97.19 212 ARG A CA 1
ATOM 1627 C C . ARG A 1 212 ? 18.953 -24.844 8.797 1 97.19 212 ARG A C 1
ATOM 1629 O O . ARG A 1 212 ? 19.766 -24.656 9.695 1 97.19 212 ARG A O 1
ATOM 1636 N N . LYS A 1 213 ? 19.219 -24.703 7.535 1 97.12 213 LYS A N 1
ATOM 1637 C CA . LYS A 1 213 ? 20.547 -24.266 7.098 1 97.12 213 LYS A CA 1
ATOM 1638 C C . LYS A 1 213 ? 20.906 -22.891 7.668 1 97.12 213 LYS A C 1
ATOM 1640 O O . LYS A 1 213 ? 22.031 -22.672 8.125 1 97.12 213 LYS A O 1
ATOM 1645 N N . LEU A 1 214 ? 19.969 -21.984 7.602 1 98.12 214 LEU A N 1
ATOM 1646 C CA . LEU A 1 214 ? 20.219 -20.641 8.102 1 98.12 214 LEU A CA 1
ATOM 1647 C C . LEU A 1 214 ? 20.359 -20.625 9.617 1 98.12 214 LEU A C 1
ATOM 1649 O O . LEU A 1 214 ? 21.125 -19.859 10.18 1 98.12 214 LEU A O 1
ATOM 1653 N N . ALA A 1 215 ? 19.562 -21.484 10.273 1 97.69 215 ALA A N 1
ATOM 1654 C CA . ALA A 1 215 ? 19.688 -21.609 11.727 1 97.69 215 ALA A CA 1
ATOM 1655 C C . ALA A 1 215 ? 21.109 -22.016 12.109 1 97.69 215 ALA A C 1
ATOM 1657 O O . ALA A 1 215 ? 21.688 -21.453 13.047 1 97.69 215 ALA A O 1
ATOM 1658 N N . ALA A 1 216 ? 21.625 -23 11.422 1 97.12 216 ALA A N 1
ATOM 1659 C CA . ALA A 1 216 ? 22.984 -23.484 11.68 1 97.12 216 ALA A CA 1
ATOM 1660 C C . ALA A 1 216 ? 24.016 -22.391 11.469 1 97.12 216 ALA A C 1
ATOM 1662 O O . ALA A 1 216 ? 25.047 -22.359 12.148 1 97.12 216 ALA A O 1
ATOM 1663 N N . ALA A 1 217 ? 23.688 -21.438 10.617 1 97 217 ALA A N 1
ATOM 1664 C CA . ALA A 1 217 ? 24.594 -20.344 10.305 1 97 217 ALA A CA 1
ATOM 1665 C C . ALA A 1 217 ? 24.312 -19.125 11.172 1 97 217 ALA A C 1
ATOM 1667 O O . ALA A 1 217 ? 24.922 -18.062 10.984 1 97 217 ALA A O 1
ATOM 1668 N N . GLY A 1 218 ? 23.359 -19.25 12.078 1 97 218 GLY A N 1
ATOM 1669 C CA . GLY A 1 218 ? 23 -18.125 12.938 1 97 218 GLY A CA 1
ATOM 1670 C C . GLY A 1 218 ? 22.203 -17.062 12.227 1 97 218 GLY A C 1
ATOM 1671 O O . GLY A 1 218 ? 22.25 -15.883 12.602 1 97 218 GLY A O 1
ATOM 1672 N N . GLY A 1 219 ? 21.531 -17.453 11.141 1 98.19 219 GLY A N 1
ATOM 1673 C CA . GLY A 1 219 ? 20.812 -16.484 10.328 1 98.19 219 GLY A CA 1
ATOM 1674 C C . GLY A 1 219 ? 19.297 -16.641 10.414 1 98.19 219 GLY A C 1
ATOM 1675 O O . GLY A 1 219 ? 18.797 -17.375 11.266 1 98.19 219 GLY A O 1
ATOM 1676 N N . TYR A 1 220 ? 18.594 -15.844 9.656 1 98.69 220 TYR A N 1
ATOM 1677 C CA . TYR A 1 220 ? 17.141 -15.789 9.633 1 98.69 220 TYR A CA 1
ATOM 1678 C C . TYR A 1 220 ? 16.609 -16.047 8.227 1 98.69 220 TYR A C 1
ATOM 1680 O O . TYR A 1 220 ? 17.328 -15.875 7.242 1 98.69 220 TYR A O 1
ATOM 1688 N N . VAL A 1 221 ? 15.398 -16.516 8.164 1 98.56 221 VAL A N 1
ATOM 1689 C CA . VAL A 1 221 ? 14.68 -16.688 6.902 1 98.56 221 VAL A CA 1
ATOM 1690 C C . VAL A 1 221 ? 13.406 -15.844 6.922 1 98.56 221 VAL A C 1
ATOM 1692 O O . VAL A 1 221 ? 12.656 -15.867 7.898 1 98.56 221 VAL A O 1
ATOM 1695 N N . TYR A 1 222 ? 13.25 -15.039 5.945 1 98.75 222 TYR A N 1
ATOM 1696 C CA . TYR A 1 222 ? 12.031 -14.289 5.684 1 98.75 222 TYR A CA 1
ATOM 1697 C C . TYR A 1 222 ? 11.289 -14.852 4.48 1 98.75 222 TYR A C 1
ATOM 1699 O O . TYR A 1 222 ? 11.789 -14.812 3.355 1 98.75 222 TYR A O 1
ATOM 1707 N N . VAL A 1 223 ? 10.031 -15.32 4.691 1 98.12 223 VAL A N 1
ATOM 1708 C CA . VAL A 1 223 ? 9.305 -16.031 3.639 1 98.12 223 VAL A CA 1
ATOM 1709 C C . VAL A 1 223 ? 8.047 -15.242 3.268 1 98.12 223 VAL A C 1
ATOM 1711 O O . VAL A 1 223 ? 7.211 -14.961 4.125 1 98.12 223 VAL A O 1
ATOM 1714 N N . ASP A 1 224 ? 7.965 -14.875 2.025 1 97.75 224 ASP A N 1
ATOM 1715 C CA . ASP A 1 224 ? 6.711 -14.406 1.445 1 97.75 224 ASP A CA 1
ATOM 1716 C C . ASP A 1 224 ? 5.883 -15.578 0.919 1 97.75 224 ASP A C 1
ATOM 1718 O O . ASP A 1 224 ? 6.168 -16.109 -0.153 1 97.75 224 ASP A O 1
ATOM 1722 N N . ASP A 1 225 ? 4.797 -15.938 1.614 1 97 225 ASP A N 1
ATOM 1723 C CA . ASP A 1 225 ? 3.988 -17.094 1.225 1 97 225 ASP A CA 1
ATOM 1724 C C . ASP A 1 225 ? 2.658 -16.641 0.62 1 97 225 ASP A C 1
ATOM 1726 O O . ASP A 1 225 ? 1.658 -17.359 0.718 1 97 225 ASP A O 1
ATOM 1730 N N . ALA A 1 226 ? 2.623 -15.469 -0.037 1 95.44 226 ALA A N 1
ATOM 1731 C CA . ALA A 1 226 ? 1.403 -14.875 -0.58 1 95.44 226 ALA A CA 1
ATOM 1732 C C . ALA A 1 226 ? 0.642 -15.875 -1.443 1 95.44 226 ALA A C 1
ATOM 1734 O O . ALA A 1 226 ? -0.584 -15.984 -1.348 1 95.44 226 ALA A O 1
ATOM 1735 N N . HIS A 1 227 ? 1.294 -16.672 -2.273 1 93.88 227 HIS A N 1
ATOM 1736 C CA . HIS A 1 227 ? 0.645 -17.625 -3.178 1 93.88 227 HIS A CA 1
ATOM 1737 C C . HIS A 1 227 ? 0.322 -18.922 -2.467 1 93.88 227 HIS A C 1
ATOM 1739 O O . HIS A 1 227 ? -0.461 -19.734 -2.973 1 93.88 227 HIS A O 1
ATOM 1745 N N . GLY A 1 228 ? 0.905 -19.125 -1.319 1 95.31 228 GLY A N 1
ATOM 1746 C CA . GLY A 1 228 ? 0.685 -20.375 -0.595 1 95.31 228 GLY A CA 1
ATOM 1747 C C . GLY A 1 228 ? -0.432 -20.281 0.426 1 95.31 228 GLY A C 1
ATOM 1748 O O . GLY A 1 228 ? -0.986 -21.297 0.846 1 95.31 228 GLY A O 1
ATOM 1749 N N . ILE A 1 229 ? -0.79 -19.078 0.79 1 96.5 229 ILE A N 1
ATOM 1750 C CA . ILE A 1 229 ? -1.765 -18.859 1.851 1 96.5 229 ILE A CA 1
ATOM 1751 C C . ILE A 1 229 ? -3.133 -19.375 1.414 1 96.5 229 ILE A C 1
ATOM 1753 O O . ILE A 1 229 ? -3.551 -19.156 0.273 1 96.5 229 ILE A O 1
ATOM 1757 N N . SER A 1 230 ? -3.855 -20.047 2.312 1 97.81 230 SER A N 1
ATOM 1758 C CA . SER A 1 230 ? -5.23 -20.531 2.203 1 97.81 230 SER A CA 1
ATOM 1759 C C . SER A 1 230 ? -5.293 -21.844 1.42 1 97.81 230 SER A C 1
ATOM 1761 O O . SER A 1 230 ? -6.188 -22.656 1.642 1 97.81 230 SER A O 1
ATOM 1763 N N . ILE A 1 231 ? -4.34 -22.109 0.486 1 96.5 231 ILE A N 1
ATOM 1764 C CA . ILE A 1 231 ? -4.566 -23.156 -0.5 1 96.5 231 ILE A CA 1
ATOM 1765 C C . ILE A 1 231 ? -4.055 -24.5 0.04 1 96.5 231 ILE A C 1
ATOM 1767 O O . ILE A 1 231 ? -4.355 -25.547 -0.517 1 96.5 231 ILE A O 1
ATOM 1771 N N . VAL A 1 232 ? -3.283 -24.438 1.074 1 94.5 232 VAL A N 1
ATOM 1772 C CA . VAL A 1 232 ? -2.783 -25.672 1.698 1 94.5 232 VAL A CA 1
ATOM 1773 C C . VAL A 1 232 ? -2.584 -25.438 3.195 1 94.5 232 VAL A C 1
ATOM 1775 O O . VAL A 1 232 ? -2.553 -24.297 3.656 1 94.5 232 VAL A O 1
ATOM 1778 N N . GLY A 1 233 ? -2.461 -26.516 3.969 1 95 233 GLY A N 1
ATOM 1779 C CA . GLY A 1 233 ? -2.201 -26.438 5.398 1 95 233 GLY A CA 1
ATOM 1780 C C . GLY A 1 233 ? -3.469 -26.391 6.23 1 95 233 GLY A C 1
ATOM 1781 O O . GLY A 1 233 ? -4.531 -26 5.738 1 95 233 GLY A O 1
ATOM 1782 N N . ARG A 1 234 ? -3.316 -26.672 7.512 1 95.62 234 ARG A N 1
ATOM 1783 C CA . ARG A 1 234 ? -4.426 -26.594 8.453 1 95.62 234 ARG A CA 1
ATOM 1784 C C . ARG A 1 234 ? -4.969 -25.172 8.539 1 95.62 234 ARG A C 1
ATOM 1786 O O . ARG A 1 234 ? -4.207 -24.219 8.711 1 95.62 234 ARG A O 1
ATOM 1793 N N . HIS A 1 235 ? -6.285 -25 8.352 1 97 235 HIS A N 1
ATOM 1794 C CA . HIS A 1 235 ? -6.969 -23.719 8.367 1 97 235 HIS A CA 1
ATOM 1795 C C . HIS A 1 235 ? -6.441 -22.797 7.27 1 97 235 HIS A C 1
ATOM 1797 O O . HIS A 1 235 ? -6.559 -21.578 7.367 1 97 235 HIS A O 1
ATOM 1803 N N . GLY A 1 236 ? -5.762 -23.406 6.27 1 97.69 236 GLY A N 1
ATOM 1804 C CA . GLY A 1 236 ? -5.246 -22.594 5.18 1 97.69 236 GLY A CA 1
ATOM 1805 C C . GLY A 1 236 ? -4.027 -21.781 5.57 1 97.69 236 GLY A C 1
ATOM 1806 O O . GLY A 1 236 ? -3.791 -20.703 5.016 1 97.69 236 GLY A O 1
ATOM 1807 N N . ALA A 1 237 ? -3.25 -22.281 6.5 1 97.62 237 ALA A N 1
ATOM 1808 C CA . ALA A 1 237 ? -2.121 -21.531 7.035 1 97.62 237 ALA A CA 1
ATOM 1809 C C . ALA A 1 237 ? -1.042 -21.328 5.977 1 97.62 237 ALA A C 1
ATOM 1811 O O . ALA A 1 237 ? -0.157 -20.484 6.133 1 97.62 237 ALA A O 1
ATOM 1812 N N . GLY A 1 238 ? -1.083 -22.078 4.883 1 96.56 238 GLY A N 1
ATOM 1813 C CA . GLY A 1 238 ? -0.187 -21.828 3.766 1 96.56 238 GLY A CA 1
ATOM 1814 C C . GLY A 1 238 ? 0.918 -22.859 3.646 1 96.56 238 GLY A C 1
ATOM 1815 O O . GLY A 1 238 ? 1.116 -23.672 4.555 1 96.56 238 GLY A O 1
ATOM 1816 N N . TYR A 1 239 ? 1.586 -22.859 2.549 1 95.06 239 TYR A N 1
ATOM 1817 C CA . TYR A 1 239 ? 2.623 -23.828 2.203 1 95.06 239 TYR A CA 1
ATOM 1818 C C . TYR A 1 239 ? 3.787 -23.75 3.184 1 95.06 239 TYR A C 1
ATOM 1820 O O . TYR A 1 239 ? 4.207 -24.766 3.74 1 95.06 239 TYR A O 1
ATOM 1828 N N . ALA A 1 240 ? 4.289 -22.516 3.424 1 95.81 240 ALA A N 1
ATOM 1829 C CA . ALA A 1 240 ? 5.496 -22.344 4.227 1 95.81 240 ALA A CA 1
ATOM 1830 C C . ALA A 1 240 ? 5.285 -22.859 5.648 1 95.81 240 ALA A C 1
ATOM 1832 O O . ALA A 1 240 ? 6.125 -23.578 6.188 1 95.81 240 ALA A O 1
ATOM 1833 N N . PHE A 1 241 ? 4.125 -22.516 6.207 1 96.81 241 PHE A N 1
ATOM 1834 C CA . PHE A 1 241 ? 3.832 -22.922 7.574 1 96.81 241 PHE A CA 1
ATOM 1835 C C . PHE A 1 241 ? 3.6 -24.422 7.652 1 96.81 241 PHE A C 1
ATOM 1837 O O . PHE A 1 241 ? 4.035 -25.078 8.602 1 96.81 241 PHE A O 1
ATOM 1844 N N . ALA A 1 242 ? 2.941 -24.953 6.652 1 96.06 242 ALA A N 1
ATOM 1845 C CA . ALA A 1 242 ? 2.715 -26.391 6.578 1 96.06 242 ALA A CA 1
ATOM 1846 C C . ALA A 1 242 ? 4.031 -27.141 6.453 1 96.06 242 ALA A C 1
ATOM 1848 O O . ALA A 1 242 ? 4.207 -28.203 7.055 1 96.06 242 ALA A O 1
ATOM 1849 N N . ALA A 1 243 ? 4.93 -26.594 5.672 1 94.75 243 ALA A N 1
ATOM 1850 C CA . ALA A 1 243 ? 6.238 -27.219 5.465 1 94.75 243 ALA A CA 1
ATOM 1851 C C . ALA A 1 243 ? 7.027 -27.281 6.77 1 94.75 243 ALA A C 1
ATOM 1853 O O . ALA A 1 243 ? 7.969 -28.062 6.902 1 94.75 243 ALA A O 1
ATOM 1854 N N . LEU A 1 244 ? 6.652 -26.453 7.719 1 96.5 244 LEU A N 1
ATOM 1855 C CA . LEU A 1 244 ? 7.312 -26.391 9.023 1 96.5 244 LEU A CA 1
ATOM 1856 C C . LEU A 1 244 ? 6.477 -27.094 10.086 1 96.5 244 LEU A C 1
ATOM 1858 O O . LEU A 1 244 ? 6.582 -26.766 11.273 1 96.5 244 LEU A O 1
ATOM 1862 N N . ASP A 1 245 ? 5.602 -27.922 9.672 1 96.31 245 ASP A N 1
ATOM 1863 C CA . ASP A 1 245 ? 4.742 -28.734 10.539 1 96.31 245 ASP A CA 1
ATOM 1864 C C . ASP A 1 245 ? 3.865 -27.844 11.422 1 96.31 245 ASP A C 1
ATOM 1866 O O . ASP A 1 245 ? 3.59 -28.188 12.57 1 96.31 245 ASP A O 1
ATOM 1870 N N . HIS A 1 246 ? 3.57 -26.609 10.953 1 96.69 246 HIS A N 1
ATOM 1871 C CA . HIS A 1 246 ? 2.674 -25.672 11.602 1 96.69 246 HIS A CA 1
ATOM 1872 C C . HIS A 1 246 ? 3.25 -25.188 12.938 1 96.69 246 HIS A C 1
ATOM 1874 O O . HIS A 1 246 ? 2.51 -24.984 13.898 1 96.69 246 HIS A O 1
ATOM 1880 N N . ILE A 1 247 ? 4.559 -25.203 12.969 1 96.38 247 ILE A N 1
ATOM 1881 C CA . ILE A 1 247 ? 5.297 -24.625 14.078 1 96.38 247 ILE A CA 1
ATOM 1882 C C . ILE A 1 247 ? 6.234 -23.531 13.562 1 96.38 247 ILE A C 1
ATOM 1884 O O . ILE A 1 247 ? 7.043 -23.781 12.664 1 96.38 247 ILE A O 1
ATOM 1888 N N . LEU A 1 248 ? 6.078 -22.344 14.094 1 96.88 248 LEU A N 1
ATOM 1889 C CA . LEU A 1 248 ? 6.93 -21.234 13.664 1 96.88 248 LEU A CA 1
ATOM 1890 C C . LEU A 1 248 ? 8.312 -21.328 14.312 1 96.88 248 LEU A C 1
ATOM 1892 O O . LEU A 1 248 ? 8.445 -21.156 15.523 1 96.88 248 LEU A O 1
ATOM 1896 N N . PRO A 1 249 ? 9.375 -21.609 13.539 1 96.81 249 PRO A N 1
ATOM 1897 C CA . PRO A 1 249 ? 10.727 -21.609 14.109 1 96.81 249 PRO A CA 1
ATOM 1898 C C . PRO A 1 249 ? 11.156 -20.219 14.57 1 96.81 249 PRO A C 1
ATOM 1900 O O . PRO A 1 249 ? 10.742 -19.203 13.992 1 96.81 249 PRO A O 1
ATOM 1903 N N . PRO A 1 250 ? 12.062 -20.156 15.57 1 95.75 250 PRO A N 1
ATOM 1904 C CA . PRO A 1 250 ? 12.477 -18.859 16.109 1 95.75 250 PRO A CA 1
ATOM 1905 C C . PRO A 1 250 ? 13.25 -18.016 15.102 1 95.75 250 PRO A C 1
ATOM 1907 O O . PRO A 1 250 ? 13.414 -16.812 15.289 1 95.75 250 PRO A O 1
ATOM 1910 N N . ASN A 1 251 ? 13.75 -18.641 14.047 1 97.94 251 ASN A N 1
ATOM 1911 C CA . ASN A 1 251 ? 14.555 -17.891 13.094 1 97.94 251 ASN A CA 1
ATOM 1912 C C . ASN A 1 251 ? 13.789 -17.625 11.805 1 97.94 251 ASN A C 1
ATOM 1914 O O . ASN A 1 251 ? 14.391 -17.344 10.758 1 97.94 251 ASN A O 1
ATOM 1918 N N . LEU A 1 252 ? 12.461 -17.719 11.859 1 98.38 252 LEU A N 1
ATOM 1919 C CA . LEU A 1 252 ? 11.672 -17.5 10.648 1 98.38 252 LEU A CA 1
ATOM 1920 C C . LEU A 1 252 ? 10.602 -16.438 10.875 1 98.38 252 LEU A C 1
ATOM 1922 O O . LEU A 1 252 ? 9.945 -16.422 11.914 1 98.38 252 LEU A O 1
ATOM 1926 N N . ILE A 1 253 ? 10.453 -15.539 9.914 1 98.81 253 ILE A N 1
ATOM 1927 C CA . ILE A 1 253 ? 9.344 -14.602 9.812 1 98.81 253 ILE A CA 1
ATOM 1928 C C . ILE A 1 253 ? 8.516 -14.914 8.562 1 98.81 253 ILE A C 1
ATOM 1930 O O . ILE A 1 253 ? 9.062 -15.148 7.488 1 98.81 253 ILE A O 1
ATOM 1934 N N . LEU A 1 254 ? 7.23 -14.969 8.75 1 98.56 254 LEU A N 1
ATOM 1935 C CA . LEU A 1 254 ? 6.34 -15.336 7.656 1 98.56 254 LEU A CA 1
ATOM 1936 C C . LEU A 1 254 ? 5.465 -14.148 7.254 1 98.56 254 LEU A C 1
ATOM 1938 O O . LEU A 1 254 ? 4.824 -13.531 8.102 1 98.56 254 LEU A O 1
ATOM 1942 N N . ALA A 1 255 ? 5.539 -13.766 5.992 1 98.5 255 ALA A N 1
ATOM 1943 C CA . ALA A 1 255 ? 4.641 -12.766 5.422 1 98.5 255 ALA A CA 1
ATOM 1944 C C . ALA A 1 255 ? 3.551 -13.422 4.578 1 98.5 255 ALA A C 1
ATOM 1946 O O . ALA A 1 255 ? 3.814 -14.383 3.855 1 98.5 255 ALA A O 1
ATOM 1947 N N . GLY A 1 256 ? 2.365 -12.938 4.652 1 97.44 256 GLY A N 1
ATOM 1948 C CA . GLY A 1 256 ? 1.248 -13.492 3.9 1 97.44 256 GLY A CA 1
ATOM 1949 C C . GLY A 1 256 ? 0.373 -12.43 3.266 1 97.44 256 GLY A C 1
ATOM 1950 O O . GLY A 1 256 ? 0.444 -11.25 3.637 1 97.44 256 GLY A O 1
ATOM 1951 N N . SER A 1 257 ? -0.429 -12.867 2.271 1 96.81 257 SER A N 1
ATOM 1952 C CA . SER A 1 257 ? -1.373 -12 1.573 1 96.81 257 SER A CA 1
ATOM 1953 C C . SER A 1 257 ? -2.812 -12.328 1.954 1 96.81 257 SER A C 1
ATOM 1955 O O . SER A 1 257 ? -3.168 -13.5 2.102 1 96.81 257 SER A O 1
ATOM 1957 N N . LEU A 1 258 ? -3.6 -11.281 2.102 1 97.62 258 LEU A N 1
ATOM 1958 C CA . LEU A 1 258 ? -5.031 -11.438 2.34 1 97.62 258 LEU A CA 1
ATOM 1959 C C . LEU A 1 258 ? -5.824 -11.18 1.063 1 97.62 258 LEU A C 1
ATOM 1961 O O . LEU A 1 258 ? -7.059 -11.25 1.069 1 97.62 258 LEU A O 1
ATOM 1965 N N . SER A 1 259 ? -5.121 -10.953 -0.052 1 95.12 259 SER A N 1
ATOM 1966 C CA . SER A 1 259 ? -5.816 -10.453 -1.233 1 95.12 259 SER A CA 1
ATOM 1967 C C . SER A 1 259 ? -5.863 -11.508 -2.334 1 95.12 259 SER A C 1
ATOM 1969 O O . SER A 1 259 ? -6.387 -11.258 -3.422 1 95.12 259 SER A O 1
ATOM 1971 N N . LYS A 1 260 ? -5.281 -12.672 -2.135 1 94.88 260 LYS A N 1
ATOM 1972 C CA . LYS A 1 260 ? -5.301 -13.75 -3.123 1 94.88 260 LYS A CA 1
ATOM 1973 C C . LYS A 1 260 ? -6.305 -14.836 -2.738 1 94.88 260 LYS A C 1
ATOM 1975 O O . LYS A 1 260 ? -7.508 -14.57 -2.664 1 94.88 260 LYS A O 1
ATOM 1980 N N . ALA A 1 261 ? -5.844 -15.977 -2.275 1 96.75 261 ALA A N 1
ATOM 1981 C CA . ALA A 1 261 ? -6.758 -17.062 -1.945 1 96.75 261 ALA A CA 1
ATOM 1982 C C . ALA A 1 261 ? -7.559 -16.75 -0.687 1 96.75 261 ALA A C 1
ATOM 1984 O O . ALA A 1 261 ? -8.617 -17.344 -0.448 1 96.75 261 ALA A O 1
ATOM 1985 N N . PHE A 1 262 ? -7.102 -15.781 0.126 1 97.56 262 PHE A N 1
ATOM 1986 C CA . PHE A 1 262 ? -7.797 -15.398 1.351 1 97.56 262 PHE A CA 1
ATOM 1987 C C . PHE A 1 262 ? -9.078 -14.641 1.032 1 97.56 262 PHE A C 1
ATOM 1989 O O . PHE A 1 262 ? -9.984 -14.57 1.861 1 97.56 262 PHE A O 1
ATOM 1996 N N . GLY A 1 263 ? -9.141 -13.992 -0.124 1 96.94 263 GLY A N 1
ATOM 1997 C CA . GLY A 1 263 ? -10.359 -13.406 -0.66 1 96.94 263 GLY A CA 1
ATOM 1998 C C . GLY A 1 263 ? -10.586 -11.977 -0.193 1 96.94 263 GLY A C 1
ATOM 1999 O O . GLY A 1 263 ? -11.547 -11.328 -0.61 1 96.94 263 GLY A O 1
ATOM 2000 N N . GLY A 1 264 ? -9.758 -11.508 0.686 1 96.5 264 GLY A N 1
ATOM 2001 C CA . GLY A 1 264 ? -9.922 -10.172 1.241 1 96.5 264 GLY A CA 1
ATOM 2002 C C . GLY A 1 26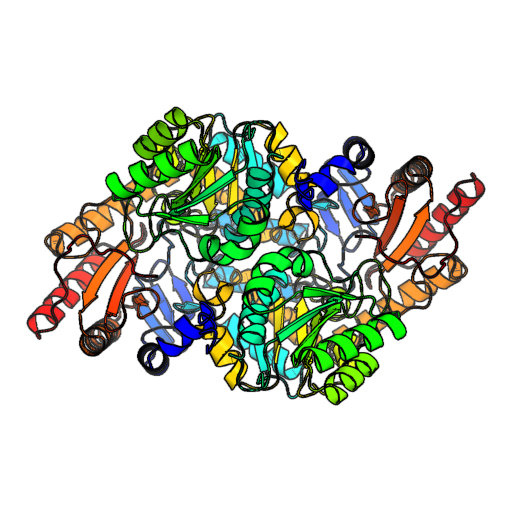4 ? -8.922 -9.172 0.687 1 96.5 264 GLY A C 1
ATOM 2003 O O . GLY A 1 264 ? -8.727 -9.086 -0.528 1 96.5 264 GLY A O 1
ATOM 2004 N N . ALA A 1 265 ? -8.375 -8.336 1.56 1 95.81 265 ALA A N 1
ATOM 2005 C CA . ALA A 1 265 ? -7.438 -7.277 1.181 1 95.81 265 ALA A CA 1
ATOM 2006 C C . ALA A 1 265 ? -6.379 -7.07 2.258 1 95.81 265 ALA A C 1
ATOM 2008 O O . ALA A 1 265 ? -6.676 -7.129 3.451 1 95.81 265 ALA A O 1
ATOM 2009 N N . GLY A 1 266 ? -5.152 -6.809 1.791 1 96.25 266 GLY A N 1
ATOM 2010 C CA . GLY A 1 266 ? -4.09 -6.516 2.736 1 96.25 266 GLY A CA 1
ATOM 2011 C C . GLY A 1 266 ? -3.051 -7.617 2.824 1 96.25 266 GLY A C 1
ATOM 2012 O O . GLY A 1 266 ? -2.965 -8.469 1.938 1 96.25 266 GLY A O 1
ATOM 2013 N N . GLY A 1 267 ? -2.148 -7.496 3.717 1 97.62 267 GLY A N 1
ATOM 2014 C CA . GLY A 1 267 ? -1.123 -8.469 4.074 1 97.62 267 GLY A CA 1
ATOM 2015 C C . GLY A 1 267 ? -0.921 -8.594 5.57 1 97.62 267 GLY A C 1
ATOM 2016 O O . GLY A 1 267 ? -1.539 -7.867 6.352 1 97.62 267 GLY A O 1
ATOM 2017 N N . PHE A 1 268 ? -0.171 -9.531 5.977 1 98.56 268 PHE A N 1
ATOM 2018 C CA . PHE A 1 268 ? 0.116 -9.711 7.398 1 98.56 268 PHE A CA 1
ATOM 2019 C C . PHE A 1 268 ? 1.479 -10.359 7.598 1 98.56 268 PHE A C 1
ATOM 2021 O O . PHE A 1 268 ? 2.047 -10.922 6.66 1 98.56 268 PHE A O 1
ATOM 2028 N N . VAL A 1 269 ? 1.998 -10.211 8.781 1 98.81 269 VAL A N 1
ATOM 2029 C CA . VAL A 1 269 ? 3.244 -10.859 9.172 1 98.81 269 VAL A CA 1
ATOM 2030 C C . VAL A 1 269 ? 3.006 -11.734 10.398 1 98.81 269 VAL A C 1
ATOM 2032 O O . VAL A 1 269 ? 2.203 -11.383 11.273 1 98.81 269 VAL A O 1
ATOM 2035 N N . VAL A 1 270 ? 3.58 -12.875 10.438 1 98.81 270 VAL A N 1
ATOM 2036 C CA . VAL A 1 270 ? 3.631 -13.75 11.609 1 98.81 270 VAL A CA 1
ATOM 2037 C C . VAL A 1 270 ? 5.039 -13.734 12.195 1 98.81 270 VAL A C 1
ATOM 2039 O O . VAL A 1 270 ? 6.012 -14.039 11.5 1 98.81 270 VAL A O 1
ATOM 2042 N N . VAL A 1 271 ? 5.109 -13.352 13.445 1 98.62 271 VAL A N 1
ATOM 2043 C CA . VAL A 1 271 ? 6.387 -13.258 14.141 1 98.62 271 VAL A CA 1
ATOM 2044 C C . VAL A 1 271 ? 6.324 -14.07 15.438 1 98.62 271 VAL A C 1
ATOM 2046 O O . VAL A 1 271 ? 5.258 -14.555 15.82 1 98.62 271 VAL A O 1
ATOM 2049 N N . ALA A 1 272 ? 7.469 -14.219 16.109 1 96.5 272 ALA A N 1
ATOM 2050 C CA . ALA A 1 272 ? 7.656 -15.18 17.188 1 96.5 272 ALA A CA 1
ATOM 2051 C C . ALA A 1 272 ? 6.941 -14.719 18.453 1 96.5 272 ALA A C 1
ATOM 2053 O O . ALA A 1 272 ? 6.559 -15.539 19.297 1 96.5 272 ALA A O 1
ATOM 2054 N N . GLY A 1 273 ? 6.754 -13.398 18.609 1 96.12 273 GLY A N 1
ATOM 2055 C CA . GLY A 1 273 ? 6.164 -12.977 19.859 1 96.12 273 GLY A CA 1
ATOM 2056 C C . GLY A 1 273 ? 5.453 -11.641 19.766 1 96.12 273 GLY A C 1
ATOM 2057 O O . GLY A 1 273 ? 5.668 -10.883 18.812 1 96.12 273 GLY A O 1
ATOM 2058 N N . ALA A 1 274 ? 4.676 -11.414 20.859 1 96.06 274 ALA A N 1
ATOM 2059 C CA . ALA A 1 274 ? 3.867 -10.203 20.922 1 96.06 274 ALA A CA 1
ATOM 2060 C C . ALA A 1 274 ? 4.75 -8.961 21.031 1 96.06 274 ALA A C 1
ATOM 2062 O O . ALA A 1 274 ? 4.363 -7.879 20.578 1 96.06 274 ALA A O 1
ATOM 2063 N N . ASP A 1 275 ? 5.902 -9.062 21.594 1 96.19 275 ASP A N 1
ATOM 2064 C CA . ASP A 1 275 ? 6.82 -7.934 21.719 1 96.19 275 ASP A CA 1
ATOM 2065 C C . ASP A 1 275 ? 7.277 -7.445 20.344 1 96.19 275 ASP A C 1
ATOM 2067 O O . ASP A 1 275 ? 7.504 -6.25 20.141 1 96.19 275 ASP A O 1
ATOM 2071 N N . ASP A 1 276 ? 7.48 -8.375 19.406 1 97.5 276 ASP A N 1
ATOM 2072 C CA . ASP A 1 276 ? 7.801 -7.984 18.031 1 97.5 276 ASP A CA 1
ATOM 2073 C C . ASP A 1 276 ? 6.664 -7.18 17.406 1 97.5 276 ASP A C 1
ATOM 2075 O O . ASP A 1 276 ? 6.902 -6.195 16.703 1 97.5 276 ASP A O 1
ATOM 2079 N N . VAL A 1 277 ? 5.387 -7.613 17.656 1 96.94 277 VAL A N 1
ATOM 2080 C CA . VAL A 1 277 ? 4.219 -6.93 17.125 1 96.94 277 VAL A CA 1
ATOM 2081 C C . VAL A 1 277 ? 4.145 -5.512 17.688 1 96.94 277 VAL A C 1
ATOM 2083 O O . VAL A 1 277 ? 3.777 -4.574 16.969 1 96.94 277 VAL A O 1
ATOM 2086 N N . GLU A 1 278 ? 4.48 -5.352 18.938 1 92.62 278 GLU A N 1
ATOM 2087 C CA . GLU A 1 278 ? 4.504 -4.023 19.547 1 92.62 278 GLU A CA 1
ATOM 2088 C C . GLU A 1 278 ? 5.5 -3.111 18.844 1 92.62 278 GLU A C 1
ATOM 2090 O O . GLU A 1 278 ? 5.188 -1.959 18.531 1 92.62 278 GLU A O 1
ATOM 2095 N N . VAL A 1 279 ? 6.68 -3.639 18.562 1 93.5 279 VAL A N 1
ATOM 2096 C CA . VAL A 1 279 ? 7.715 -2.881 17.859 1 93.5 279 VAL A CA 1
ATOM 2097 C C . VAL A 1 279 ? 7.25 -2.549 16.438 1 93.5 279 VAL A C 1
ATOM 2099 O O . VAL A 1 279 ? 7.387 -1.41 15.992 1 93.5 279 VAL A O 1
ATOM 2102 N N . ILE A 1 280 ? 6.699 -3.514 15.797 1 95.5 280 ILE A N 1
ATOM 2103 C CA . ILE A 1 280 ? 6.223 -3.336 14.43 1 95.5 280 ILE A CA 1
ATOM 2104 C C . ILE A 1 280 ? 5.137 -2.262 14.398 1 95.5 280 ILE A C 1
ATOM 2106 O O . ILE A 1 280 ? 5.176 -1.361 13.555 1 95.5 280 ILE A O 1
ATOM 2110 N N . SER A 1 281 ? 4.227 -2.275 15.32 1 91.38 281 SER A N 1
ATOM 2111 C CA . SER A 1 281 ? 3.086 -1.367 15.359 1 91.38 281 SER A CA 1
ATOM 2112 C C . SER A 1 281 ? 3.529 0.068 15.625 1 91.38 281 SER A C 1
ATOM 2114 O O . SER A 1 281 ? 2.869 1.017 15.195 1 91.38 281 SER A O 1
ATOM 2116 N N . THR A 1 282 ? 4.699 0.286 16.234 1 87.69 282 THR A N 1
ATOM 2117 C CA . THR A 1 282 ? 5.074 1.625 16.672 1 87.69 282 THR A CA 1
ATOM 2118 C C . THR A 1 282 ? 6.215 2.174 15.82 1 87.69 282 THR A C 1
ATOM 2120 O O . THR A 1 282 ? 6.48 3.377 15.828 1 87.69 282 THR A O 1
ATOM 2123 N N . LEU A 1 283 ? 6.883 1.228 15.039 1 91.06 283 LEU A N 1
ATOM 2124 C CA . LEU A 1 283 ? 8.07 1.721 14.359 1 91.06 283 LEU A CA 1
ATOM 2125 C C . LEU A 1 283 ? 7.984 1.456 12.859 1 91.06 283 LEU A C 1
ATOM 2127 O O . LEU A 1 283 ? 8.695 2.086 12.07 1 91.06 283 LEU A O 1
ATOM 2131 N N . ALA A 1 284 ? 7.238 0.426 12.477 1 93.69 284 ALA A N 1
ATOM 2132 C CA . ALA A 1 284 ? 7.148 0.138 11.047 1 93.69 284 ALA A CA 1
ATOM 2133 C C . ALA A 1 284 ? 6.551 1.317 10.281 1 93.69 284 ALA A C 1
ATOM 2135 O O . ALA A 1 284 ? 5.406 1.706 10.531 1 93.69 284 ALA A O 1
ATOM 2136 N N . ASN A 1 285 ? 7.219 1.845 9.375 1 92.62 285 ASN A N 1
ATOM 2137 C CA . ASN A 1 285 ? 6.875 3.074 8.672 1 92.62 285 ASN A CA 1
ATOM 2138 C C . ASN A 1 285 ? 5.465 3.012 8.094 1 92.62 285 ASN A C 1
ATOM 2140 O O . ASN A 1 285 ? 4.652 3.91 8.336 1 92.62 285 ASN A O 1
ATOM 2144 N N . PRO A 1 286 ? 5.086 1.926 7.352 1 93.69 286 PRO A N 1
ATOM 2145 C CA . PRO A 1 286 ? 3.756 1.914 6.738 1 93.69 286 PRO A CA 1
ATOM 2146 C C . PRO A 1 286 ? 2.631 1.889 7.77 1 93.69 286 PRO A C 1
ATOM 2148 O O . PRO A 1 286 ? 1.512 2.32 7.48 1 93.69 286 PRO A O 1
ATOM 2151 N N . LEU A 1 287 ? 2.875 1.378 8.992 1 91.88 287 LEU A N 1
ATOM 2152 C CA . LEU A 1 287 ? 1.84 1.317 10.016 1 91.88 287 LEU A CA 1
ATOM 2153 C C . LEU A 1 287 ? 1.74 2.641 10.773 1 91.88 287 LEU A C 1
ATOM 2155 O O . LEU A 1 287 ? 0.646 3.062 11.148 1 91.88 287 LEU A O 1
ATOM 2159 N N . VAL A 1 288 ? 2.832 3.279 10.891 1 87.69 288 VAL A N 1
ATOM 2160 C CA . VAL A 1 288 ? 2.883 4.508 11.68 1 87.69 288 VAL A CA 1
ATOM 2161 C C . VAL A 1 288 ? 2.404 5.684 10.836 1 87.69 288 VAL A C 1
ATOM 2163 O O . VAL A 1 288 ? 1.669 6.547 11.32 1 87.69 288 VAL A O 1
ATOM 2166 N N . PHE A 1 289 ? 2.793 5.699 9.547 1 86.25 289 PHE A N 1
ATOM 2167 C CA . PHE A 1 289 ? 2.594 6.902 8.75 1 86.25 289 PHE A CA 1
ATOM 2168 C C . PHE A 1 289 ? 1.612 6.641 7.617 1 86.25 289 PHE A C 1
ATOM 2170 O O . PHE A 1 289 ? 1.431 7.488 6.738 1 86.25 289 PHE A O 1
ATOM 2177 N N . GLY A 1 290 ? 1.051 5.473 7.566 1 85.69 290 GLY A N 1
ATOM 2178 C CA . GLY A 1 290 ? 0.089 5.125 6.535 1 85.69 290 GLY A CA 1
ATOM 2179 C C . GLY A 1 290 ? -1.318 4.938 7.066 1 85.69 290 GLY A C 1
ATOM 2180 O O . GLY A 1 290 ? -1.529 4.914 8.281 1 85.69 290 GLY A O 1
ATOM 2181 N N . HIS A 1 291 ? -2.227 4.832 6.148 1 81.25 291 HIS A N 1
ATOM 2182 C CA . HIS A 1 291 ? -3.611 4.59 6.539 1 81.25 291 HIS A CA 1
ATOM 2183 C C . HIS A 1 291 ? -3.848 3.113 6.84 1 81.25 291 HIS A C 1
ATOM 2185 O O . HIS A 1 291 ? -3.014 2.268 6.508 1 81.25 291 HIS A O 1
ATOM 2191 N N . SER A 1 292 ? -4.973 2.887 7.504 1 81.5 292 SER A N 1
ATOM 2192 C CA . SER A 1 292 ? -5.387 1.513 7.773 1 81.5 292 SER A CA 1
ATOM 2193 C C . SER A 1 292 ? -6.105 0.908 6.574 1 81.5 292 SER A C 1
ATOM 2195 O O . SER A 1 292 ? -6.48 1.622 5.645 1 81.5 292 SER A O 1
ATOM 2197 N N . ILE A 1 293 ? -6.211 -0.46 6.633 1 90.69 293 ILE A N 1
ATOM 2198 C CA . ILE A 1 293 ? -7.098 -1.131 5.688 1 90.69 293 ILE A CA 1
ATOM 2199 C C . ILE A 1 293 ? -8.5 -0.531 5.781 1 90.69 293 ILE A C 1
ATOM 2201 O O . ILE A 1 293 ? -8.977 -0.223 6.875 1 90.69 293 ILE A O 1
ATOM 2205 N N . MET A 1 294 ? -9.148 -0.356 4.637 1 96.12 294 MET A N 1
ATOM 2206 C CA . MET A 1 294 ? -10.5 0.194 4.594 1 96.12 294 MET A CA 1
ATOM 2207 C C . MET A 1 294 ? -11.461 -0.661 5.414 1 96.12 294 MET A C 1
ATOM 2209 O O . MET A 1 294 ? -11.352 -1.888 5.426 1 96.12 294 MET A O 1
ATOM 2213 N N . VAL A 1 295 ? -12.453 -0.056 6.031 1 96.94 295 VAL A N 1
ATOM 2214 C CA . VAL A 1 295 ? -13.312 -0.673 7.043 1 96.94 295 VAL A CA 1
ATOM 2215 C C . VAL A 1 295 ? -14.039 -1.871 6.438 1 96.94 295 VAL A C 1
ATOM 2217 O O . VAL A 1 295 ? -14.023 -2.967 7.004 1 96.94 295 VAL A O 1
ATOM 2220 N N . PRO A 1 296 ? -14.672 -1.745 5.254 1 97.62 296 PRO A N 1
ATOM 2221 C CA . PRO A 1 296 ? -15.383 -2.908 4.715 1 97.62 296 PRO A CA 1
ATOM 2222 C C . PRO A 1 296 ? -14.453 -4.066 4.379 1 97.62 296 PRO A C 1
ATOM 2224 O O . PRO A 1 296 ? -14.836 -5.23 4.508 1 97.62 296 PRO A O 1
ATOM 2227 N N . MET A 1 297 ? -13.211 -3.768 3.957 1 97.44 297 MET A N 1
ATOM 2228 C CA . MET A 1 297 ? -12.242 -4.812 3.633 1 97.44 297 MET A CA 1
ATOM 2229 C C . MET A 1 297 ? -11.789 -5.543 4.891 1 97.44 297 MET A C 1
ATOM 2231 O O . MET A 1 297 ? -11.617 -6.766 4.875 1 97.44 297 MET A O 1
ATOM 2235 N N . LEU A 1 298 ? -11.617 -4.77 5.98 1 97.69 298 LEU A N 1
ATOM 2236 C CA . LEU A 1 298 ? -11.273 -5.395 7.254 1 97.69 298 LEU A CA 1
ATOM 2237 C C . LEU A 1 298 ? -12.383 -6.34 7.711 1 97.69 298 LEU A C 1
ATOM 2239 O O . LEU A 1 298 ? -12.102 -7.441 8.188 1 97.69 298 LEU A O 1
ATOM 2243 N N . ALA A 1 299 ? -13.586 -5.855 7.602 1 98.56 299 ALA A N 1
ATOM 2244 C CA . ALA A 1 299 ? -14.727 -6.688 7.984 1 98.56 299 ALA A CA 1
ATOM 2245 C C . ALA A 1 299 ? -14.797 -7.949 7.129 1 98.56 299 ALA A C 1
ATOM 2247 O O . ALA A 1 299 ? -15.062 -9.039 7.637 1 98.56 299 ALA A O 1
ATOM 2248 N N . ALA A 1 300 ? -14.578 -7.801 5.828 1 98.62 300 ALA A N 1
ATOM 2249 C CA . ALA A 1 300 ? -14.539 -8.953 4.93 1 98.62 300 ALA A CA 1
ATOM 2250 C C . ALA A 1 300 ? -13.43 -9.922 5.332 1 98.62 300 ALA A C 1
ATOM 2252 O O . ALA A 1 300 ? -13.617 -11.141 5.285 1 98.6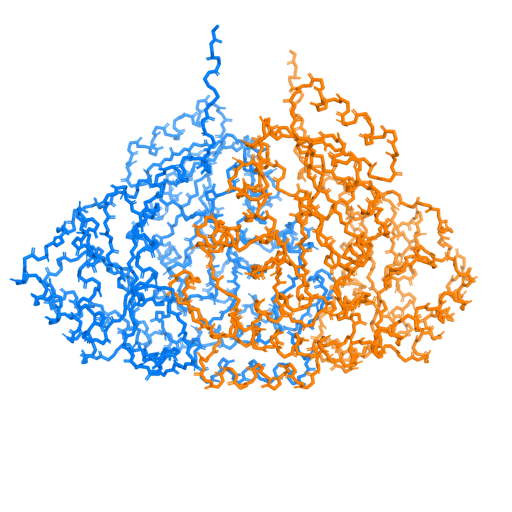2 300 ALA A O 1
ATOM 2253 N N . ASN A 1 301 ? -12.258 -9.398 5.691 1 98.69 301 ASN A N 1
ATOM 2254 C CA . ASN A 1 301 ? -11.141 -10.227 6.145 1 98.69 301 ASN A CA 1
ATOM 2255 C C . ASN A 1 301 ? -11.516 -11.031 7.383 1 98.69 301 ASN A C 1
ATOM 2257 O O . ASN A 1 301 ? -11.125 -12.195 7.516 1 98.69 301 ASN A O 1
ATOM 2261 N N . VAL A 1 302 ? -12.219 -10.383 8.297 1 98.81 302 VAL A N 1
ATOM 2262 C CA . VAL A 1 302 ? -12.664 -11.078 9.5 1 98.81 302 VAL A CA 1
ATOM 2263 C C . VAL A 1 302 ? -13.562 -12.25 9.117 1 98.81 302 VAL A C 1
ATOM 2265 O O . VAL A 1 302 ? -13.398 -13.359 9.625 1 98.81 302 VAL A O 1
ATOM 2268 N N . ALA A 1 303 ? -14.516 -11.992 8.242 1 98.88 303 ALA A N 1
ATOM 2269 C CA . ALA A 1 303 ? -15.398 -13.055 7.766 1 98.88 303 ALA A CA 1
ATOM 2270 C C . ALA A 1 303 ? -14.602 -14.18 7.109 1 98.88 303 ALA A C 1
ATOM 2272 O O . ALA A 1 303 ? -14.875 -15.359 7.34 1 98.88 303 ALA A O 1
ATOM 2273 N N . SER A 1 304 ? -13.633 -13.836 6.32 1 98.75 304 SER A N 1
ATOM 2274 C CA . SER A 1 304 ? -12.789 -14.828 5.656 1 98.75 304 SER A CA 1
ATOM 2275 C C . SER A 1 304 ? -12 -15.656 6.668 1 98.75 304 SER A C 1
ATOM 2277 O O . SER A 1 304 ? -11.875 -16.875 6.523 1 98.75 304 SER A O 1
ATOM 2279 N N . ALA A 1 305 ? -11.438 -14.992 7.66 1 98.81 305 ALA A N 1
ATOM 2280 C CA . ALA A 1 305 ? -10.695 -15.703 8.695 1 98.81 305 ALA A CA 1
ATOM 2281 C C . ALA A 1 305 ? -11.586 -16.703 9.422 1 98.81 305 ALA A C 1
ATOM 2283 O O . ALA A 1 305 ? -11.156 -17.812 9.734 1 98.81 305 ALA A O 1
ATOM 2284 N N . LYS A 1 306 ? -12.812 -16.312 9.695 1 98.81 306 LYS A N 1
ATOM 2285 C CA . LYS A 1 306 ? -13.758 -17.219 10.328 1 98.81 306 LYS A CA 1
ATOM 2286 C C . LYS A 1 306 ? -14.023 -18.438 9.445 1 98.81 306 LYS A C 1
ATOM 2288 O O . LYS A 1 306 ? -14.117 -19.562 9.945 1 98.81 306 LYS A O 1
ATOM 2293 N N . LEU A 1 307 ? -14.164 -18.234 8.156 1 98.69 307 LEU A N 1
ATOM 2294 C CA . LEU A 1 307 ? -14.305 -19.359 7.219 1 98.69 307 LEU A CA 1
ATOM 2295 C C . LEU A 1 307 ? -13.086 -20.266 7.273 1 98.69 307 LEU A C 1
ATOM 2297 O O . LEU A 1 307 ? -13.219 -21.484 7.188 1 98.69 307 LEU A O 1
ATOM 2301 N N . HIS A 1 308 ? -11.922 -19.672 7.449 1 98.69 308 HIS A N 1
ATOM 2302 C CA . HIS A 1 308 ? -10.68 -20.438 7.492 1 98.69 308 HIS A CA 1
ATOM 2303 C C . HIS A 1 308 ? -10.641 -21.359 8.711 1 98.69 308 HIS A C 1
ATOM 2305 O O . HIS A 1 308 ? -10.016 -22.422 8.68 1 98.69 308 HIS A O 1
ATOM 2311 N N . LEU A 1 309 ? -11.273 -20.969 9.734 1 98.31 309 LEU A N 1
ATOM 2312 C CA . LEU A 1 309 ? -11.305 -21.766 10.961 1 98.31 309 LEU A CA 1
ATOM 2313 C C . LEU A 1 309 ? -12.453 -22.766 10.93 1 98.31 309 LEU A C 1
ATOM 2315 O O . LEU A 1 309 ? -12.68 -23.484 11.906 1 98.31 309 LEU A O 1
ATOM 2319 N N . SER A 1 310 ? -13.18 -22.844 9.805 1 97.88 310 SER A N 1
ATOM 2320 C CA . SER A 1 310 ? -14.258 -23.812 9.609 1 97.88 310 SER A CA 1
ATOM 2321 C C . SER A 1 310 ? -13.859 -24.891 8.617 1 97.88 310 SER A C 1
ATOM 2323 O O . SER A 1 310 ? -12.742 -24.891 8.102 1 97.88 310 SER A O 1
ATOM 2325 N N . LEU A 1 311 ? -14.781 -25.844 8.297 1 97.06 311 LEU A N 1
ATOM 2326 C CA . LEU A 1 311 ? -14.531 -26.938 7.379 1 97.06 311 LEU A CA 1
ATOM 2327 C C . LEU A 1 311 ? -14.562 -26.469 5.934 1 97.06 311 LEU A C 1
ATOM 2329 O O . LEU A 1 311 ? -14.102 -27.156 5.027 1 97.06 311 LEU A O 1
ATOM 2333 N N . GLU A 1 312 ? -15.008 -25.297 5.777 1 96.62 312 GLU A N 1
ATOM 2334 C CA . GLU A 1 312 ? -15.219 -24.766 4.43 1 96.62 312 GLU A CA 1
ATOM 2335 C C . GLU A 1 312 ? -13.898 -24.672 3.666 1 96.62 312 GLU A C 1
ATOM 2337 O O . GLU A 1 312 ? -13.844 -24.969 2.471 1 96.62 312 GLU A O 1
ATOM 2342 N N . ILE A 1 313 ? -12.859 -24.266 4.34 1 97.56 313 ILE A N 1
ATOM 2343 C CA . ILE A 1 313 ? -11.578 -24.062 3.674 1 97.56 313 ILE A CA 1
ATOM 2344 C C . ILE A 1 313 ? -11.016 -25.422 3.215 1 97.56 313 ILE A C 1
ATOM 2346 O O . ILE A 1 313 ? -10.508 -25.531 2.098 1 97.56 313 ILE A O 1
ATOM 2350 N N . GLU A 1 314 ? -11.156 -26.375 4.027 1 97 314 GLU A N 1
ATOM 2351 C CA . GLU A 1 314 ? -10.695 -27.719 3.662 1 97 314 GLU A CA 1
ATOM 2352 C C . GLU A 1 314 ? -11.43 -28.234 2.432 1 97 314 GLU A C 1
ATOM 2354 O O . GLU A 1 314 ? -10.82 -28.859 1.553 1 97 314 GLU A O 1
ATOM 2359 N N . ILE A 1 315 ? -12.695 -28.047 2.387 1 98.12 315 ILE A N 1
ATOM 2360 C CA . ILE A 1 315 ? -13.523 -28.484 1.269 1 98.12 315 ILE A CA 1
ATOM 2361 C C . ILE A 1 315 ? -13.07 -27.781 -0.013 1 98.12 315 ILE A C 1
ATOM 2363 O O . ILE A 1 315 ? -12.922 -28.422 -1.057 1 98.12 315 ILE A O 1
ATOM 2367 N N . ARG A 1 316 ? -12.828 -26.516 0.058 1 98.19 316 ARG A N 1
ATOM 2368 C CA . ARG A 1 316 ? -12.414 -25.75 -1.108 1 98.19 316 ARG A CA 1
ATOM 2369 C C . ARG A 1 316 ? -11 -26.125 -1.534 1 98.19 316 ARG A C 1
ATOM 2371 O O . ARG A 1 316 ? -10.688 -26.141 -2.727 1 98.19 316 ARG A O 1
ATOM 2378 N N . GLN A 1 317 ? -10.102 -26.406 -0.543 1 98.06 317 GLN A N 1
ATOM 2379 C CA . GLN A 1 317 ? -8.766 -26.891 -0.861 1 98.06 317 GLN A CA 1
ATOM 2380 C C . GLN A 1 317 ? -8.828 -28.203 -1.645 1 98.06 317 GLN A C 1
ATOM 2382 O O . GLN A 1 317 ? -8.148 -28.344 -2.664 1 98.06 317 GLN A O 1
ATOM 2387 N N . GLU A 1 318 ? -9.602 -29.078 -1.138 1 98 318 GLU A N 1
ATOM 2388 C CA . GLU A 1 318 ? -9.742 -30.375 -1.807 1 98 318 GLU A CA 1
ATOM 2389 C C . GLU A 1 318 ? -10.227 -30.203 -3.244 1 98 318 GLU A C 1
ATOM 2391 O O . GLU A 1 318 ? -9.711 -30.844 -4.16 1 98 318 GLU A O 1
ATOM 2396 N N . GLN A 1 319 ? -11.211 -29.359 -3.4 1 98.38 319 GLN A N 1
ATOM 2397 C CA . GLN A 1 319 ? -11.75 -29.109 -4.734 1 98.38 319 GLN A CA 1
ATOM 2398 C C . GLN A 1 319 ? -10.703 -28.469 -5.641 1 98.38 319 GLN A C 1
ATOM 2400 O O . GLN A 1 319 ? -10.609 -28.797 -6.824 1 98.38 319 GLN A O 1
ATOM 2405 N N . LEU A 1 320 ? -9.938 -27.5 -5.125 1 98.38 320 LEU A N 1
ATOM 2406 C CA . LEU A 1 320 ? -8.867 -26.859 -5.887 1 98.38 320 LEU A CA 1
ATOM 2407 C C . LEU A 1 320 ? -7.891 -27.906 -6.434 1 98.38 320 LEU A C 1
ATOM 2409 O O . LEU A 1 320 ? -7.578 -27.891 -7.625 1 98.38 320 LEU A O 1
ATOM 2413 N N . TRP A 1 321 ? -7.441 -28.797 -5.613 1 97.62 321 TRP A N 1
ATOM 2414 C CA . TRP A 1 321 ? -6.422 -29.75 -6.016 1 97.62 321 TRP A CA 1
ATOM 2415 C C . TRP A 1 321 ? -7.016 -30.828 -6.914 1 97.62 321 TRP A C 1
ATOM 2417 O O . TRP A 1 321 ? -6.34 -31.344 -7.816 1 97.62 321 TRP A O 1
ATOM 2427 N N . LYS A 1 322 ? -8.297 -31.172 -6.68 1 98.31 322 LYS A N 1
ATOM 2428 C CA . LYS A 1 322 ? -8.977 -32.062 -7.625 1 98.31 322 LYS A CA 1
ATOM 2429 C C . LYS A 1 322 ? -9.008 -31.438 -9.023 1 98.31 322 LYS A C 1
ATOM 2431 O O . LYS A 1 322 ? -8.766 -32.125 -10.016 1 98.31 322 LYS A O 1
ATOM 2436 N N . ASN A 1 323 ? -9.344 -30.172 -9.086 1 98.56 323 ASN A N 1
ATOM 2437 C CA . ASN A 1 323 ? -9.383 -29.453 -10.359 1 98.56 323 ASN A CA 1
ATOM 2438 C C . ASN A 1 323 ? -8.016 -29.453 -11.039 1 98.56 323 ASN A C 1
ATOM 2440 O O . ASN A 1 323 ? -7.918 -29.719 -12.242 1 98.56 323 ASN A O 1
ATOM 2444 N N . ILE A 1 324 ? -6.969 -29.188 -10.281 1 97.44 324 ILE A N 1
ATOM 2445 C CA . ILE A 1 324 ? -5.609 -29.094 -10.805 1 97.44 324 ILE A CA 1
ATOM 2446 C C . ILE A 1 324 ? -5.141 -30.469 -11.273 1 97.44 324 ILE A C 1
ATOM 2448 O O . ILE A 1 324 ? -4.547 -30.609 -12.344 1 97.44 324 ILE A O 1
ATOM 2452 N N . ASN A 1 325 ? -5.434 -31.453 -10.477 1 97.75 325 ASN A N 1
ATOM 2453 C CA . ASN A 1 325 ? -5.055 -32.812 -10.828 1 97.75 325 ASN A CA 1
ATOM 2454 C C . ASN A 1 325 ? -5.754 -33.281 -12.102 1 97.75 325 ASN A C 1
ATOM 2456 O O . ASN A 1 325 ? -5.164 -34 -12.914 1 97.75 325 ASN A O 1
ATOM 2460 N N . LEU A 1 326 ? -6.992 -32.969 -12.227 1 98.56 326 LEU A N 1
ATOM 2461 C CA . LEU A 1 326 ? -7.715 -33.281 -13.453 1 98.56 326 LEU A CA 1
ATOM 2462 C C . LEU A 1 326 ? -7.02 -32.656 -14.664 1 98.56 326 LEU A C 1
ATOM 2464 O O . LEU A 1 326 ? -6.789 -33.344 -15.664 1 98.56 326 LEU A O 1
ATOM 2468 N N . PHE A 1 327 ? -6.734 -31.438 -14.602 1 98.44 327 PHE A N 1
ATOM 2469 C CA . PHE A 1 327 ? -6.066 -30.75 -15.703 1 98.44 327 PHE A CA 1
ATOM 2470 C C . PHE A 1 327 ? -4.723 -31.406 -16.016 1 98.44 327 PHE A C 1
ATOM 2472 O O . PHE A 1 327 ? -4.398 -31.641 -17.172 1 98.44 327 PHE A O 1
ATOM 2479 N N . ASP A 1 328 ? -3.885 -31.594 -14.93 1 97.19 328 ASP A N 1
ATOM 2480 C CA . ASP A 1 328 ? -2.578 -32.219 -15.094 1 97.19 328 ASP A CA 1
ATOM 2481 C C . ASP A 1 328 ? -2.703 -33.562 -15.805 1 97.19 328 ASP A C 1
ATOM 2483 O O . ASP A 1 328 ? -1.901 -33.875 -16.688 1 97.19 328 ASP A O 1
ATOM 2487 N N . SER A 1 329 ? -3.682 -34.312 -15.406 1 97.88 329 SER A N 1
ATOM 2488 C CA . SER A 1 329 ? -3.91 -35.625 -16.016 1 97.88 329 SER A CA 1
ATOM 2489 C C . SER A 1 329 ? -4.281 -35.469 -17.484 1 97.88 329 SER A C 1
ATOM 2491 O O . SER A 1 329 ? -3.754 -36.219 -18.344 1 97.88 329 SER A O 1
ATOM 2493 N N . LEU A 1 330 ? -5.16 -34.594 -17.781 1 97.94 330 LEU A N 1
ATOM 2494 C CA . LEU A 1 330 ? -5.605 -34.375 -19.156 1 97.94 330 LEU A CA 1
ATOM 2495 C C . LEU A 1 330 ? -4.449 -33.906 -20.031 1 97.94 330 LEU A C 1
ATOM 2497 O O . LEU A 1 330 ? -4.402 -34.25 -21.219 1 97.94 330 LEU A O 1
ATOM 2501 N N . MET A 1 331 ? -3.541 -33.156 -19.484 1 97.19 331 MET A N 1
ATOM 2502 C CA . MET A 1 331 ? -2.428 -32.594 -20.234 1 97.19 331 MET A CA 1
ATOM 2503 C C . MET A 1 331 ? -1.19 -33.469 -20.125 1 97.19 331 MET A C 1
ATOM 2505 O O . MET A 1 331 ? -0.111 -33.094 -20.594 1 97.19 331 MET A O 1
ATOM 2509 N N . ASN A 1 332 ? -1.217 -34.625 -19.469 1 95.88 332 ASN A N 1
ATOM 2510 C CA . ASN A 1 332 ? -0.121 -35.562 -19.25 1 95.88 332 ASN A CA 1
ATOM 2511 C C . ASN A 1 332 ? 1.075 -34.875 -18.594 1 95.88 332 ASN A C 1
ATOM 2513 O O . ASN A 1 332 ? 2.219 -35.094 -19 1 95.88 332 ASN A O 1
ATOM 2517 N N . ASN A 1 333 ? 0.752 -33.969 -17.672 1 94.25 333 ASN A N 1
ATOM 2518 C CA . ASN A 1 333 ? 1.758 -33.25 -16.906 1 94.25 333 ASN A CA 1
ATOM 2519 C C . ASN A 1 333 ? 2.77 -32.562 -17.797 1 94.25 333 ASN A C 1
ATOM 2521 O O . ASN A 1 333 ? 3.967 -32.562 -17.516 1 94.25 333 ASN A O 1
ATOM 2525 N N . SER A 1 334 ? 2.33 -32 -18.859 1 93.69 334 SER A N 1
ATOM 2526 C CA . SER A 1 334 ? 3.238 -31.453 -19.859 1 93.69 334 SER A CA 1
ATOM 2527 C C . SER A 1 334 ? 3.498 -29.969 -19.625 1 93.69 334 SER A C 1
ATOM 2529 O O . SER A 1 334 ? 4.32 -29.359 -20.312 1 93.69 334 SER A O 1
ATOM 2531 N N . LEU A 1 335 ? 2.807 -29.375 -18.719 1 94.25 335 LEU A N 1
ATOM 2532 C CA . LEU A 1 335 ? 2.963 -27.938 -18.484 1 94.25 335 LEU A CA 1
ATOM 2533 C C . LEU A 1 335 ? 3.879 -27.672 -17.297 1 94.25 335 LEU A C 1
ATOM 2535 O O . LEU A 1 335 ? 4.098 -28.562 -16.469 1 94.25 335 LEU A O 1
ATOM 2539 N N . MET A 1 336 ? 4.375 -26.453 -17.234 1 91 336 MET A N 1
ATOM 2540 C CA . MET A 1 336 ? 5.188 -26.047 -16.094 1 91 336 MET A CA 1
ATOM 2541 C C . MET A 1 336 ? 4.398 -26.156 -14.805 1 91 336 MET A C 1
ATOM 2543 O O . MET A 1 336 ? 3.207 -25.844 -14.766 1 91 336 MET A O 1
ATOM 2547 N N . ASN A 1 337 ? 5.082 -26.594 -13.688 1 90.94 337 ASN A N 1
ATOM 2548 C CA . ASN A 1 337 ? 4.555 -26.719 -12.336 1 90.94 337 ASN A CA 1
ATOM 2549 C C . ASN A 1 337 ? 3.588 -27.906 -12.227 1 90.94 337 ASN A C 1
ATOM 2551 O O . ASN A 1 337 ? 2.914 -28.062 -11.203 1 90.94 337 ASN A O 1
ATOM 2555 N N . ALA A 1 338 ? 3.518 -28.766 -13.273 1 92.44 338 ALA A N 1
ATOM 2556 C CA . ALA A 1 338 ? 2.693 -29.969 -13.164 1 92.44 338 ALA A CA 1
ATOM 2557 C C . ALA A 1 338 ? 3.18 -30.859 -12.031 1 92.44 338 ALA A C 1
ATOM 2559 O O . ALA A 1 338 ? 4.387 -31.047 -11.852 1 92.44 338 ALA A O 1
ATOM 2560 N N . GLY A 1 339 ? 2.244 -31.328 -11.266 1 88.38 339 GLY A N 1
ATOM 2561 C CA . GLY A 1 339 ? 2.572 -32.25 -10.188 1 88.38 339 GLY A CA 1
ATOM 2562 C C . GLY A 1 339 ? 3.084 -31.547 -8.945 1 88.38 339 GLY A C 1
ATOM 2563 O O . GLY A 1 339 ? 3.338 -32.188 -7.926 1 88.38 339 GLY A O 1
ATOM 2564 N N . VAL A 1 340 ? 3.252 -30.297 -9.039 1 87.5 340 VAL A N 1
ATOM 2565 C CA . VAL A 1 340 ? 3.736 -29.5 -7.914 1 87.5 340 VAL A CA 1
ATOM 2566 C C . VAL A 1 340 ? 2.559 -28.859 -7.191 1 87.5 340 VAL A C 1
ATOM 2568 O O . VAL A 1 340 ? 1.517 -28.594 -7.801 1 87.5 340 VAL A O 1
ATOM 2571 N N . GLN A 1 341 ? 2.686 -28.719 -5.91 1 88.31 341 GLN A N 1
ATOM 2572 C CA . GLN A 1 341 ? 1.625 -28.094 -5.117 1 88.31 341 GLN A CA 1
ATOM 2573 C C . GLN A 1 341 ? 1.559 -26.594 -5.355 1 88.31 341 GLN A C 1
ATOM 2575 O O . GLN A 1 341 ? 1.795 -25.812 -4.441 1 88.31 341 GLN A O 1
ATOM 2580 N N . SER A 1 342 ? 1.29 -26.203 -6.5 1 91.69 342 SER A N 1
ATOM 2581 C CA . SER A 1 342 ? 1.069 -24.844 -6.973 1 91.69 342 SER A CA 1
ATOM 2582 C C . SER A 1 342 ? -0.245 -24.734 -7.738 1 91.69 342 SER A C 1
ATOM 2584 O O . SER A 1 342 ? -0.624 -25.656 -8.469 1 91.69 342 SER A O 1
ATOM 2586 N N . PRO A 1 343 ? -0.893 -23.672 -7.566 1 93.88 343 PRO A N 1
ATOM 2587 C CA . PRO A 1 343 ? -2.166 -23.516 -8.273 1 93.88 343 PRO A CA 1
ATOM 2588 C C . PRO A 1 343 ? -1.991 -23 -9.695 1 93.88 343 PRO A C 1
ATOM 2590 O O . PRO A 1 343 ? -2.979 -22.766 -10.398 1 93.88 343 PRO A O 1
ATOM 2593 N N . VAL A 1 344 ? -0.779 -22.812 -10.18 1 94 344 VAL A N 1
ATOM 2594 C CA . VAL A 1 344 ? -0.525 -22.203 -11.477 1 94 344 VAL A CA 1
ATOM 2595 C C . VAL A 1 344 ? 0.161 -23.203 -12.398 1 94 344 VAL A C 1
ATOM 2597 O O . VAL A 1 344 ? 0.926 -24.047 -11.938 1 94 344 VAL A O 1
ATOM 2600 N N . ARG A 1 345 ? -0.182 -23.188 -13.633 1 94.75 345 ARG A N 1
ATOM 2601 C CA . ARG A 1 345 ? 0.495 -23.906 -14.711 1 94.75 345 ARG A CA 1
ATOM 2602 C C . ARG A 1 345 ? 0.956 -22.953 -15.805 1 94.75 345 ARG A C 1
ATOM 2604 O O . ARG A 1 345 ? 0.374 -21.875 -15.977 1 94.75 345 ARG A O 1
ATOM 2611 N N . GLY A 1 346 ? 2.01 -23.328 -16.438 1 93.69 346 GLY A N 1
ATOM 2612 C CA . GLY A 1 346 ? 2.539 -22.453 -17.484 1 93.69 346 GLY A CA 1
ATOM 2613 C C . GLY A 1 346 ? 2.9 -23.188 -18.75 1 93.69 346 GLY A C 1
ATOM 2614 O O . GLY A 1 346 ? 3.418 -24.312 -18.703 1 93.69 346 GLY A O 1
ATOM 2615 N N . ALA A 1 347 ? 2.553 -22.688 -19.891 1 95.25 347 ALA A N 1
ATOM 2616 C CA . ALA A 1 347 ? 3.053 -23.109 -21.203 1 95.25 347 ALA A CA 1
ATOM 2617 C C . ALA A 1 347 ? 4.113 -22.141 -21.719 1 95.25 347 ALA A C 1
ATOM 2619 O O . ALA A 1 347 ? 3.799 -21.016 -22.125 1 95.25 347 ALA A O 1
ATOM 2620 N N . LEU A 1 348 ? 5.289 -22.547 -21.688 1 93.62 348 LEU A N 1
ATOM 2621 C CA . LEU A 1 348 ? 6.41 -21.688 -22.078 1 93.62 348 LEU A CA 1
ATOM 2622 C C . LEU A 1 348 ? 6.719 -21.828 -23.562 1 93.62 348 LEU A C 1
ATOM 2624 O O . LEU A 1 348 ? 6.922 -22.938 -24.062 1 93.62 348 LEU A O 1
ATOM 2628 N N . PHE A 1 349 ? 6.734 -20.75 -24.25 1 94.38 349 PHE A N 1
ATOM 2629 C CA . PHE A 1 349 ? 7.105 -20.656 -25.656 1 94.38 349 PHE A CA 1
ATOM 2630 C C . PHE A 1 349 ? 8.453 -19.969 -25.812 1 94.38 349 PHE A C 1
ATOM 2632 O O . PHE A 1 349 ? 8.703 -18.938 -25.188 1 94.38 349 PHE A O 1
ATOM 2639 N N . GLU A 1 350 ? 9.289 -20.484 -26.625 1 91.38 350 GLU A N 1
ATOM 2640 C CA . GLU A 1 350 ? 10.609 -19.891 -26.844 1 91.38 350 GLU A CA 1
ATOM 2641 C C . GLU A 1 350 ? 10.555 -18.797 -27.906 1 91.38 350 GLU A C 1
ATOM 2643 O O . GLU A 1 350 ? 11.586 -18.281 -28.328 1 91.38 350 GLU A O 1
ATOM 2648 N N . ASN A 1 351 ? 9.43 -18.547 -28.297 1 91.19 351 ASN A N 1
ATOM 2649 C CA . ASN A 1 351 ? 9.148 -17.5 -29.266 1 91.19 351 ASN A CA 1
ATOM 2650 C C . ASN A 1 351 ? 7.902 -16.703 -28.875 1 91.19 351 ASN A C 1
ATOM 2652 O O . ASN A 1 351 ? 6.836 -17.281 -28.656 1 91.19 351 ASN A O 1
ATOM 2656 N N . GLU A 1 352 ? 8.031 -15.367 -28.828 1 92.75 352 GLU A N 1
ATOM 2657 C CA . GLU A 1 352 ? 6.926 -14.508 -28.406 1 92.75 352 GLU A CA 1
ATOM 2658 C C . GLU A 1 352 ? 5.746 -14.625 -29.359 1 92.75 352 GLU A C 1
ATOM 2660 O O . GLU A 1 352 ? 4.59 -14.594 -28.938 1 92.75 352 GLU A O 1
ATOM 2665 N N . ALA A 1 353 ? 6.074 -14.766 -30.625 1 93.69 353 ALA A N 1
ATOM 2666 C CA . ALA A 1 353 ? 5.02 -14.828 -31.625 1 93.69 353 ALA A CA 1
ATOM 2667 C C . ALA A 1 353 ? 4.145 -16.062 -31.438 1 93.69 353 ALA A C 1
ATOM 2669 O O . ALA A 1 353 ? 2.926 -16 -31.609 1 93.69 353 ALA A O 1
ATOM 2670 N N . GLU A 1 354 ? 4.754 -17.141 -31.141 1 95.38 354 GLU A N 1
ATOM 2671 C CA . GLU A 1 354 ? 4.012 -18.375 -30.906 1 95.38 354 GLU A CA 1
ATOM 2672 C C . GLU A 1 354 ? 3.125 -18.25 -29.672 1 95.38 354 GLU A C 1
ATOM 2674 O O . GLU A 1 354 ? 1.988 -18.734 -29.656 1 95.38 354 GLU A O 1
ATOM 2679 N N . GLY A 1 355 ? 3.68 -17.641 -28.609 1 95.38 355 GLY A N 1
ATOM 2680 C CA . GLY A 1 355 ? 2.891 -17.391 -27.422 1 95.38 355 GLY A CA 1
ATOM 2681 C C . GLY A 1 355 ? 1.683 -16.516 -27.672 1 95.38 355 GLY A C 1
ATOM 2682 O O . GLY A 1 355 ? 0.592 -16.781 -27.156 1 95.38 355 GLY A O 1
ATOM 2683 N N . LEU A 1 356 ? 1.905 -15.508 -28.469 1 95.88 356 LEU A N 1
ATOM 2684 C CA . LEU A 1 356 ? 0.825 -14.586 -28.828 1 95.88 356 LEU A CA 1
ATOM 2685 C C . LEU A 1 356 ? -0.264 -15.312 -29.609 1 95.88 356 LEU A C 1
ATOM 2687 O O . LEU A 1 356 ? -1.454 -15.117 -29.359 1 95.88 356 LEU A O 1
ATOM 2691 N N . GLU A 1 357 ? 0.195 -16.062 -30.547 1 96.94 357 GLU A N 1
ATOM 2692 C CA . GLU A 1 357 ? -0.76 -16.812 -31.359 1 96.94 357 GLU A CA 1
ATOM 2693 C C . GLU A 1 357 ? -1.572 -17.781 -30.516 1 96.94 357 GLU A C 1
ATOM 2695 O O . GLU A 1 357 ? -2.785 -17.906 -30.688 1 96.94 357 GLU A O 1
ATOM 2700 N N . ALA A 1 358 ? -0.931 -18.453 -29.641 1 97.69 358 ALA A N 1
ATOM 2701 C CA . ALA A 1 358 ? -1.624 -19.375 -28.75 1 97.69 358 ALA A CA 1
ATOM 2702 C C . ALA A 1 358 ? -2.646 -18.641 -27.891 1 97.69 358 ALA A C 1
ATOM 2704 O O . ALA A 1 358 ? -3.758 -19.125 -27.672 1 97.69 358 ALA A O 1
ATOM 2705 N N . ALA A 1 359 ? -2.275 -17.5 -27.375 1 97.62 359 ALA A N 1
ATOM 2706 C CA . ALA A 1 359 ? -3.178 -16.688 -26.562 1 97.62 359 ALA A CA 1
ATOM 2707 C C . ALA A 1 359 ? -4.41 -16.266 -27.375 1 97.62 359 ALA A C 1
ATOM 2709 O O . ALA A 1 359 ? -5.523 -16.266 -26.844 1 97.62 359 ALA A O 1
ATOM 2710 N N . ARG A 1 360 ? -4.227 -15.914 -28.656 1 97.62 360 ARG A N 1
ATOM 2711 C CA . ARG A 1 360 ? -5.328 -15.547 -29.531 1 97.62 360 ARG A CA 1
ATOM 2712 C C . ARG A 1 360 ? -6.309 -16.703 -29.703 1 97.62 360 ARG A C 1
ATOM 2714 O O . ARG A 1 360 ? -7.523 -16.516 -29.609 1 97.62 360 ARG A O 1
ATOM 2721 N N . LEU A 1 361 ? -5.766 -17.828 -29.922 1 98 361 LEU A N 1
ATOM 2722 C CA . LEU A 1 361 ? -6.594 -19.016 -30.141 1 98 361 LEU A CA 1
ATOM 2723 C C . LEU A 1 361 ? -7.391 -19.359 -28.891 1 98 361 LEU A C 1
ATOM 2725 O O . LEU A 1 361 ? -8.562 -19.75 -28.984 1 98 361 LEU A O 1
ATOM 2729 N N . LEU A 1 362 ? -6.793 -19.219 -27.75 1 98.5 362 LEU A N 1
ATOM 2730 C CA . LEU A 1 362 ? -7.496 -19.469 -26.484 1 98.5 362 LEU A CA 1
ATOM 2731 C C . LEU A 1 362 ? -8.625 -18.453 -26.297 1 98.5 362 LEU A C 1
ATOM 2733 O O . LEU A 1 362 ? -9.75 -18.844 -25.953 1 98.5 362 LEU A O 1
ATOM 2737 N N . ARG A 1 363 ? -8.312 -17.188 -26.516 1 97.81 363 ARG A N 1
ATOM 2738 C CA . ARG A 1 363 ? -9.336 -16.156 -26.391 1 97.81 363 ARG A CA 1
ATOM 2739 C C . ARG A 1 363 ? -10.5 -16.422 -27.344 1 97.81 363 ARG A C 1
ATOM 2741 O O . ARG A 1 363 ? -11.664 -16.281 -26.969 1 97.81 363 ARG A O 1
ATOM 2748 N N . ASP A 1 364 ? -10.172 -16.766 -28.578 1 97.44 364 ASP A N 1
ATOM 2749 C CA . ASP A 1 364 ? -11.18 -17.047 -29.594 1 97.44 364 ASP A CA 1
ATOM 2750 C C . ASP A 1 364 ? -12.078 -18.203 -29.172 1 97.44 364 ASP A C 1
ATOM 2752 O O . ASP A 1 364 ? -13.219 -18.328 -29.625 1 97.44 364 ASP A O 1
ATOM 2756 N N . ASN A 1 365 ? -11.57 -19.031 -28.312 1 98.19 365 ASN A N 1
ATOM 2757 C CA . ASN A 1 365 ? -12.336 -20.172 -27.812 1 98.19 365 ASN A CA 1
ATOM 2758 C C . ASN A 1 365 ? -12.961 -19.875 -26.453 1 98.19 365 ASN A C 1
ATOM 2760 O O . ASN A 1 365 ? -13.328 -20.797 -25.719 1 98.19 365 ASN A O 1
ATOM 2764 N N . GLY A 1 366 ? -12.992 -18.609 -26.031 1 97.94 366 GLY A N 1
ATOM 2765 C CA . GLY A 1 366 ? -13.711 -18.203 -24.828 1 97.94 366 GLY A CA 1
ATOM 2766 C C . GLY A 1 366 ? -12.898 -18.375 -23.562 1 97.94 366 GLY A C 1
ATOM 2767 O O . GLY A 1 366 ? -13.461 -18.438 -22.469 1 97.94 366 GLY A O 1
ATOM 2768 N N . ILE A 1 367 ? -11.602 -18.5 -23.672 1 98.62 367 ILE A N 1
ATOM 2769 C CA . ILE A 1 367 ? -10.719 -18.734 -22.531 1 98.62 367 ILE A CA 1
ATOM 2770 C C . ILE A 1 367 ? -9.742 -17.578 -22.375 1 98.62 367 ILE A C 1
ATOM 2772 O O . ILE A 1 367 ? -9.086 -17.188 -23.344 1 98.62 367 ILE A O 1
ATOM 2776 N N . LEU A 1 368 ? -9.727 -17 -21.188 1 97.56 368 LEU A N 1
ATOM 2777 C CA . LEU A 1 368 ? -8.742 -15.953 -20.922 1 97.56 368 LEU A CA 1
ATOM 2778 C C . LEU A 1 368 ? -7.672 -16.453 -19.953 1 97.56 368 LEU A C 1
ATOM 2780 O O . LEU A 1 368 ? -7.977 -17.203 -19.016 1 97.56 368 LEU A O 1
ATOM 2784 N N . LEU A 1 369 ? -6.484 -16.172 -20.203 1 97.12 369 LEU A N 1
ATOM 2785 C CA . LEU A 1 369 ? -5.305 -16.469 -19.406 1 97.12 369 LEU A CA 1
ATOM 2786 C C . LEU A 1 369 ? -4.383 -15.266 -19.312 1 97.12 369 LEU A C 1
ATOM 2788 O O . LEU A 1 369 ? -4.719 -14.188 -19.812 1 97.12 369 LEU A O 1
ATOM 2792 N N . PHE A 1 370 ? -3.295 -15.438 -18.609 1 93.81 370 PHE A N 1
ATOM 2793 C CA . PHE A 1 370 ? -2.346 -14.336 -18.484 1 93.81 370 PHE A CA 1
ATOM 2794 C C . PHE A 1 370 ? -1.104 -14.594 -19.328 1 93.81 370 PHE A C 1
ATOM 2796 O O . PHE A 1 370 ? -0.241 -15.391 -18.953 1 93.81 370 PHE A O 1
ATOM 2803 N N . PRO A 1 371 ? -1.044 -13.914 -20.484 1 94.38 371 PRO A N 1
ATOM 2804 C CA . PRO A 1 371 ? 0.215 -14 -21.219 1 94.38 371 PRO A CA 1
ATOM 2805 C C . PRO A 1 371 ? 1.327 -13.156 -20.594 1 94.38 371 PRO A C 1
ATOM 2807 O O . PRO A 1 371 ? 1.121 -11.977 -20.297 1 94.38 371 PRO A O 1
ATOM 2810 N N . VAL A 1 372 ? 2.377 -13.766 -20.375 1 89 372 VAL A N 1
ATOM 2811 C CA . VAL A 1 372 ? 3.482 -13.125 -19.672 1 89 372 VAL A CA 1
ATOM 2812 C C . VAL A 1 372 ? 4.684 -12.992 -20.609 1 89 372 VAL A C 1
ATOM 2814 O O . VAL A 1 372 ? 5.043 -13.938 -21.312 1 89 372 VAL A O 1
ATOM 2817 N N . PHE A 1 373 ? 5.215 -11.844 -20.594 1 86.62 373 PHE A N 1
ATOM 2818 C CA . PHE A 1 373 ? 6.387 -11.523 -21.391 1 86.62 373 PHE A CA 1
ATOM 2819 C C . PHE A 1 373 ? 7.488 -10.93 -20.531 1 86.62 373 PHE A C 1
ATOM 2821 O O . PHE A 1 373 ? 7.402 -10.945 -19.297 1 86.62 373 PHE A O 1
ATOM 2828 N N . TYR A 1 374 ? 8.555 -10.562 -21.188 1 78.69 374 TYR A N 1
ATOM 2829 C CA . TYR A 1 374 ? 9.586 -9.852 -20.453 1 78.69 374 TYR A CA 1
ATOM 2830 C C . TYR A 1 374 ? 9 -8.641 -19.734 1 78.69 374 TYR A C 1
ATOM 2832 O O . TYR A 1 374 ? 8.141 -7.941 -20.281 1 78.69 374 TYR A O 1
ATOM 2840 N N . PRO A 1 375 ? 9.398 -8.484 -18.438 1 72.69 375 PRO A N 1
ATOM 2841 C CA . PRO A 1 375 ? 10.539 -9.047 -17.703 1 72.69 375 PRO A CA 1
ATOM 2842 C C . PRO A 1 375 ? 10.141 -10.219 -16.812 1 72.69 375 PRO A C 1
ATOM 2844 O O . PRO A 1 375 ? 10.977 -10.75 -16.062 1 72.69 375 PRO A O 1
ATOM 2847 N N . LEU A 1 376 ? 8.992 -10.656 -16.953 1 71.06 376 LEU A N 1
ATOM 2848 C CA . LEU A 1 376 ? 8.547 -11.742 -16.078 1 71.06 376 LEU A CA 1
ATOM 2849 C C . LEU A 1 376 ? 9.125 -13.078 -16.547 1 71.06 376 LEU A C 1
ATOM 2851 O O . LEU A 1 376 ? 9.234 -14.023 -15.766 1 71.06 376 LEU A O 1
ATOM 2855 N N . VAL A 1 377 ? 9.375 -13.195 -17.828 1 76.94 377 VAL A N 1
ATOM 2856 C CA . VAL A 1 377 ? 10.086 -14.328 -18.422 1 76.94 377 VAL A CA 1
ATOM 2857 C C . VAL A 1 377 ? 11.297 -13.828 -19.203 1 76.94 377 VAL A C 1
ATOM 2859 O O . VAL A 1 377 ? 11.414 -12.633 -19.469 1 76.94 377 VAL A O 1
ATOM 2862 N N . PRO A 1 378 ? 12.195 -14.727 -19.469 1 76.94 378 PRO A N 1
ATOM 2863 C CA . PRO A 1 378 ? 13.367 -14.266 -20.219 1 76.94 378 PRO A CA 1
ATOM 2864 C C . PRO A 1 378 ? 12.992 -13.602 -21.547 1 76.94 378 PRO A C 1
ATOM 2866 O O . PRO A 1 378 ? 11.953 -13.922 -22.125 1 76.94 378 PRO A O 1
ATOM 2869 N N . ASP A 1 379 ? 13.906 -12.719 -21.953 1 81.38 379 ASP A N 1
ATOM 2870 C CA . ASP A 1 379 ? 13.719 -11.977 -23.188 1 81.38 379 ASP A CA 1
ATOM 2871 C C . ASP A 1 379 ? 13.5 -12.93 -24.375 1 81.38 379 ASP A C 1
ATOM 2873 O O . ASP A 1 379 ? 14.18 -13.953 -24.469 1 81.38 379 ASP A O 1
ATOM 2877 N N . GLY A 1 380 ? 12.461 -12.656 -25.094 1 85.31 380 GLY A N 1
ATOM 2878 C CA . GLY A 1 380 ? 12.195 -13.445 -26.297 1 85.31 380 GLY A CA 1
ATOM 2879 C C . GLY A 1 380 ? 11.227 -14.586 -26.047 1 85.31 380 GLY A C 1
ATOM 2880 O O . GLY A 1 380 ? 10.719 -15.203 -26.984 1 85.31 380 GLY A O 1
ATOM 2881 N N . ASN A 1 381 ? 10.992 -14.859 -24.797 1 89.06 381 ASN A N 1
ATOM 2882 C CA . ASN A 1 381 ? 10.07 -15.93 -24.438 1 89.06 381 ASN A CA 1
ATOM 2883 C C . ASN A 1 381 ? 8.68 -15.398 -24.094 1 89.06 381 ASN A C 1
ATOM 2885 O O . ASN A 1 381 ? 8.516 -14.203 -23.859 1 89.06 381 ASN A O 1
ATOM 2889 N N . ALA A 1 382 ? 7.738 -16.266 -24.25 1 92.06 382 ALA A N 1
ATOM 2890 C CA . ALA A 1 382 ? 6.379 -16 -23.797 1 92.06 382 ALA A CA 1
ATOM 2891 C C . ALA A 1 382 ? 5.855 -17.156 -22.938 1 92.06 382 ALA A C 1
ATOM 2893 O O . ALA A 1 382 ? 6.156 -18.328 -23.219 1 92.06 382 ALA A O 1
ATOM 2894 N N . MET A 1 383 ? 5.207 -16.812 -21.953 1 93.06 383 MET A N 1
ATOM 2895 C CA . MET A 1 383 ? 4.566 -17.828 -21.125 1 93.06 383 MET A CA 1
ATOM 2896 C C . MET A 1 383 ? 3.072 -17.562 -20.984 1 93.06 383 MET A C 1
ATOM 2898 O O . MET A 1 383 ? 2.656 -16.422 -20.766 1 93.06 383 MET A O 1
ATOM 2902 N N . LEU A 1 384 ? 2.291 -18.547 -21.297 1 95.94 384 LEU A N 1
ATOM 2903 C CA . LEU A 1 384 ? 0.879 -18.516 -20.938 1 95.94 384 LEU A CA 1
ATOM 2904 C C . LEU A 1 384 ? 0.655 -19.094 -19.531 1 95.94 384 LEU A C 1
ATOM 2906 O O . LEU A 1 384 ? 0.895 -20.281 -19.312 1 95.94 384 LEU A O 1
ATOM 2910 N N . ARG A 1 385 ? 0.249 -18.25 -18.641 1 94.56 385 ARG A N 1
ATOM 2911 C CA . ARG A 1 385 ? 0.057 -18.672 -17.25 1 94.56 385 ARG A CA 1
ATOM 2912 C C . ARG A 1 385 ? -1.415 -18.938 -16.953 1 94.56 385 ARG A C 1
ATOM 2914 O O . ARG A 1 385 ? -2.271 -18.094 -17.219 1 94.56 385 ARG A O 1
ATOM 2921 N N . PHE A 1 386 ? -1.677 -20.125 -16.453 1 96.62 386 PHE A N 1
ATOM 2922 C CA . PHE A 1 386 ? -3.025 -20.531 -16.078 1 96.62 386 PHE A CA 1
ATOM 2923 C C . PHE A 1 386 ? -3.148 -20.656 -14.562 1 96.62 386 PHE A C 1
ATOM 2925 O O . PHE A 1 386 ? -2.449 -21.469 -13.945 1 96.62 386 PHE A O 1
ATOM 2932 N N . ALA A 1 387 ? -3.994 -19.891 -13.961 1 96.38 387 ALA A N 1
ATOM 2933 C CA . ALA A 1 387 ? -4.277 -19.984 -12.531 1 96.38 387 ALA A CA 1
ATOM 2934 C C . ALA A 1 387 ? -5.59 -20.734 -12.289 1 96.38 387 ALA A C 1
ATOM 2936 O O . ALA A 1 387 ? -6.637 -20.344 -12.82 1 96.38 387 ALA A O 1
ATOM 2937 N N . PHE A 1 388 ? -5.551 -21.75 -11.484 1 97.31 388 PHE A N 1
ATOM 2938 C CA . PHE A 1 388 ? -6.719 -22.578 -11.258 1 97.31 388 PHE A CA 1
ATOM 2939 C C . PHE A 1 388 ? -7.406 -22.203 -9.953 1 97.31 388 PHE A C 1
ATOM 2941 O O . PHE A 1 388 ? -6.781 -21.625 -9.062 1 97.31 388 PHE A O 1
ATOM 2948 N N . SER A 1 389 ? -8.664 -22.531 -9.883 1 98.12 389 SER A N 1
ATOM 2949 C CA . SER A 1 389 ? -9.508 -22.203 -8.742 1 98.12 389 SER A CA 1
ATOM 2950 C C . SER A 1 389 ? -10.383 -23.391 -8.352 1 98.12 389 SER A C 1
ATOM 2952 O O . SER A 1 389 ? -10.68 -24.25 -9.18 1 98.12 389 SER A O 1
ATOM 2954 N N . SER A 1 390 ? -10.773 -23.375 -7.074 1 98.31 390 SER A N 1
ATOM 2955 C CA . SER A 1 390 ? -11.773 -24.344 -6.613 1 98.31 390 SER A CA 1
ATOM 2956 C C . SER A 1 390 ? -13.102 -24.141 -7.332 1 98.31 390 SER A C 1
ATOM 2958 O O . SER A 1 390 ? -13.922 -25.047 -7.402 1 98.31 390 SER A O 1
ATOM 2960 N N . GLU A 1 391 ? -13.289 -23.016 -7.969 1 97.75 391 GLU A N 1
ATOM 2961 C CA . GLU A 1 391 ? -14.57 -22.656 -8.555 1 97.75 391 GLU A CA 1
ATOM 2962 C C . GLU A 1 391 ? -14.633 -23.031 -10.031 1 97.75 391 GLU A C 1
ATOM 2964 O O . GLU A 1 391 ? -15.688 -22.938 -10.664 1 97.75 391 GLU A O 1
ATOM 2969 N N . HIS A 1 392 ? -13.461 -23.438 -10.594 1 98.62 392 HIS A N 1
ATOM 2970 C CA . HIS A 1 392 ? -13.516 -23.922 -11.977 1 98.62 392 HIS A CA 1
ATOM 2971 C C . HIS A 1 392 ? -14.336 -25.188 -12.086 1 98.62 392 HIS A C 1
ATOM 2973 O O . HIS A 1 392 ? -14.195 -26.109 -11.266 1 98.62 392 HIS A O 1
ATOM 2979 N N . ARG A 1 393 ? -15.266 -25.25 -13.062 1 97.56 393 ARG A N 1
ATOM 2980 C CA . ARG A 1 393 ? -16.047 -26.453 -13.336 1 97.56 393 ARG A CA 1
ATOM 2981 C C . ARG A 1 393 ? -15.258 -27.438 -14.195 1 97.56 393 ARG A C 1
ATOM 2983 O O . ARG A 1 393 ? -14.414 -27.031 -14.992 1 97.56 393 ARG A O 1
ATOM 2990 N N . VAL A 1 394 ? -15.57 -28.672 -13.992 1 98.38 394 VAL A N 1
ATOM 2991 C CA . VAL A 1 394 ? -14.906 -29.734 -14.719 1 98.38 394 VAL A CA 1
ATOM 2992 C C . VAL A 1 394 ? -14.953 -29.453 -16.219 1 98.38 394 VAL A C 1
ATOM 2994 O O . VAL A 1 394 ? -13.953 -29.625 -16.922 1 98.38 394 VAL A O 1
ATOM 2997 N N . GLY A 1 395 ? -16.125 -29.016 -16.688 1 98.56 395 GLY A N 1
ATOM 2998 C CA . GLY A 1 395 ? -16.281 -28.703 -18.109 1 98.56 395 GLY A CA 1
ATOM 2999 C C . GLY A 1 395 ? -15.344 -27.609 -18.578 1 98.56 395 GLY A C 1
ATOM 3000 O O . GLY A 1 395 ? -14.844 -27.641 -19.703 1 98.56 395 GLY A O 1
ATOM 3001 N N . GLU A 1 396 ? -15.148 -26.578 -17.781 1 98.5 396 GLU A N 1
ATOM 3002 C CA . GLU A 1 396 ? -14.242 -25.484 -18.094 1 98.5 396 GLU A CA 1
ATOM 3003 C C . GLU A 1 396 ? -12.797 -25.969 -18.188 1 98.5 396 GLU A C 1
ATOM 3005 O O . GLU A 1 396 ? -12.047 -25.547 -19.062 1 98.5 396 GLU A O 1
ATOM 3010 N N . ILE A 1 397 ? -12.438 -26.891 -17.312 1 98.69 397 ILE A N 1
ATOM 3011 C CA . ILE A 1 397 ? -11.086 -27.438 -17.266 1 98.69 397 ILE A CA 1
ATOM 3012 C C . ILE A 1 397 ? -10.852 -28.312 -18.5 1 98.69 397 ILE A C 1
ATOM 3014 O O . ILE A 1 397 ? -9.805 -28.219 -19.141 1 98.69 397 ILE A O 1
ATOM 3018 N N . ARG A 1 398 ? -11.805 -29.156 -18.828 1 98.69 398 ARG A N 1
ATOM 3019 C CA . ARG A 1 398 ? -11.695 -30.016 -20 1 98.69 398 ARG A CA 1
ATOM 3020 C C . ARG A 1 398 ? -11.633 -29.172 -21.281 1 98.69 398 ARG A C 1
ATOM 3022 O O . ARG A 1 398 ? -10.891 -29.5 -22.203 1 98.69 398 ARG A O 1
ATOM 3029 N N . HIS A 1 399 ? -12.43 -28.125 -21.297 1 98.75 399 HIS A N 1
ATOM 3030 C CA . HIS A 1 399 ? -12.422 -27.234 -22.453 1 98.75 399 HIS A CA 1
ATOM 3031 C C . HIS A 1 399 ? -11.047 -26.594 -22.641 1 98.75 399 HIS A C 1
ATOM 3033 O O . HIS A 1 399 ? -10.547 -26.516 -23.766 1 98.75 399 HIS A O 1
ATOM 3039 N N . LEU A 1 400 ? -10.422 -26.125 -21.562 1 98.75 400 LEU A N 1
ATOM 3040 C CA . LEU A 1 400 ? -9.07 -25.578 -21.609 1 98.75 400 LEU A CA 1
ATOM 3041 C C . LEU A 1 400 ? -8.086 -26.625 -22.141 1 98.75 400 LEU A C 1
ATOM 3043 O O . LEU A 1 400 ? -7.301 -26.328 -23.047 1 98.75 400 LEU A O 1
ATOM 3047 N N . ALA A 1 401 ? -8.141 -27.828 -21.578 1 98.56 401 ALA A N 1
ATOM 3048 C CA . ALA A 1 401 ? -7.223 -28.906 -21.984 1 98.56 401 ALA A CA 1
ATOM 3049 C C . ALA A 1 401 ? -7.383 -29.234 -23.453 1 98.56 401 ALA A C 1
ATOM 3051 O O . ALA A 1 401 ? -6.395 -29.328 -24.188 1 98.56 401 ALA A O 1
ATOM 3052 N N . ASN A 1 402 ? -8.609 -29.406 -23.891 1 98.5 402 ASN A N 1
ATOM 3053 C CA . ASN A 1 402 ? -8.883 -29.734 -25.297 1 98.5 402 ASN A CA 1
ATOM 3054 C C . ASN A 1 402 ? -8.383 -28.641 -26.234 1 98.5 402 ASN A C 1
ATOM 3056 O O . ASN A 1 402 ? -7.812 -28.938 -27.281 1 98.5 402 ASN A O 1
ATOM 3060 N N . THR A 1 403 ? -8.625 -27.391 -25.859 1 98.5 403 THR A N 1
ATOM 3061 C CA . THR A 1 403 ? -8.18 -26.266 -26.672 1 98.5 403 THR A CA 1
ATOM 3062 C C . THR A 1 403 ? -6.656 -26.234 -26.766 1 98.5 403 THR A C 1
ATOM 3064 O O . THR A 1 403 ? -6.098 -25.969 -27.828 1 98.5 403 THR A O 1
ATOM 3067 N N . LEU A 1 404 ? -5.977 -26.5 -25.672 1 98.12 404 LEU A N 1
ATOM 3068 C CA . LEU A 1 404 ? -4.52 -26.531 -25.656 1 98.12 404 LEU A CA 1
ATOM 3069 C C . LEU A 1 404 ? -3.99 -27.641 -26.547 1 98.12 404 LEU A C 1
ATOM 3071 O O . LEU A 1 404 ? -2.988 -27.469 -27.25 1 98.12 404 LEU A O 1
ATOM 3075 N N . LEU A 1 405 ? -4.629 -28.781 -26.5 1 97.31 405 LEU A N 1
ATOM 3076 C CA . LEU A 1 405 ? -4.23 -29.891 -27.344 1 97.31 405 LEU A CA 1
ATOM 3077 C C . LEU A 1 405 ? -4.418 -29.562 -28.828 1 97.31 405 LEU A C 1
ATOM 3079 O O . LEU A 1 405 ? -3.58 -29.906 -29.656 1 97.31 405 LEU A O 1
ATOM 3083 N N . GLU A 1 406 ? -5.449 -28.875 -29.141 1 97.44 406 GLU A N 1
ATOM 3084 C CA . GLU A 1 406 ? -5.676 -28.406 -30.516 1 97.44 406 GLU A CA 1
ATOM 3085 C C . GLU A 1 406 ? -4.594 -27.438 -30.953 1 97.44 406 GLU A C 1
ATOM 3087 O O . GLU A 1 406 ? -4.141 -27.469 -32.094 1 97.44 406 GLU A O 1
ATOM 3092 N N . ILE A 1 407 ? -4.301 -26.547 -30.062 1 96.75 407 ILE A N 1
ATOM 3093 C CA . ILE A 1 407 ? -3.258 -25.578 -30.328 1 96.75 407 ILE A CA 1
ATOM 3094 C C . ILE A 1 407 ? -1.937 -26.281 -30.609 1 96.75 407 ILE A C 1
ATOM 3096 O O . ILE A 1 407 ? -1.206 -25.906 -31.531 1 96.75 407 ILE A O 1
ATOM 3100 N N . ARG A 1 408 ? -1.639 -27.312 -29.891 1 95.06 408 ARG A N 1
ATOM 3101 C CA . ARG A 1 408 ? -0.436 -28.109 -30.125 1 95.06 408 ARG A CA 1
ATOM 3102 C C . ARG A 1 408 ? -0.49 -28.797 -31.484 1 95.06 408 ARG A C 1
ATOM 3104 O O . ARG A 1 408 ? 0.524 -28.875 -32.188 1 95.06 408 ARG A O 1
ATOM 3111 N N . GLU A 1 409 ? -1.581 -29.25 -31.828 1 95.31 409 GLU A N 1
ATOM 3112 C CA . GLU A 1 409 ? -1.771 -29.922 -33.125 1 95.31 409 GLU A CA 1
ATOM 3113 C C . GLU A 1 409 ? -1.527 -28.953 -34.281 1 95.31 409 GLU A C 1
ATOM 3115 O O . GLU A 1 409 ? -1.134 -29.375 -35.375 1 95.31 409 GLU A O 1
ATOM 3120 N N . LYS A 1 410 ? -1.74 -27.703 -34.031 1 94.94 410 LYS A N 1
ATOM 3121 C CA . LYS A 1 410 ? -1.521 -26.672 -35.031 1 94.94 410 LYS A CA 1
ATOM 3122 C C . LYS A 1 410 ? -0.045 -26.312 -35.125 1 94.94 410 LYS A C 1
ATOM 3124 O O . LYS A 1 410 ? 0.335 -25.453 -35.938 1 94.94 410 LYS A O 1
ATOM 3129 N N . GLY A 1 411 ? 0.781 -26.906 -34.281 1 93.69 411 GLY A N 1
ATOM 3130 C CA . GLY A 1 411 ? 2.219 -26.719 -34.406 1 93.69 411 GLY A CA 1
ATOM 3131 C C . GLY A 1 411 ? 2.77 -25.734 -33.375 1 93.69 411 GLY A C 1
ATOM 3132 O O . GLY A 1 411 ? 3.953 -25.391 -33.406 1 93.69 411 GLY A O 1
ATOM 3133 N N . LEU A 1 412 ? 1.882 -25.219 -32.531 1 94.44 412 LEU A N 1
ATOM 3134 C CA . LEU A 1 412 ? 2.344 -24.359 -31.453 1 94.44 412 LEU A CA 1
ATOM 3135 C C . LEU A 1 412 ? 2.74 -25.172 -30.219 1 94.44 412 LEU A C 1
ATOM 3137 O O . LEU A 1 412 ? 1.885 -25.547 -29.422 1 94.44 412 LEU A O 1
ATOM 3141 N N . ASN A 1 413 ? 4.059 -25.344 -30.078 1 92.69 413 ASN A N 1
ATOM 3142 C CA . ASN A 1 413 ? 4.547 -26.219 -29.016 1 92.69 413 ASN A CA 1
ATOM 3143 C C . ASN A 1 413 ? 5.23 -25.438 -27.906 1 92.69 413 ASN A C 1
ATOM 3145 O O . ASN A 1 413 ? 5.953 -24.469 -28.172 1 92.69 413 ASN A O 1
ATOM 3149 N N . TRP A 1 414 ? 4.773 -25.703 -26.703 1 92.62 414 TRP A N 1
ATOM 3150 C CA . TRP A 1 414 ? 5.48 -25.156 -25.547 1 92.62 414 TRP A CA 1
ATOM 3151 C C . TRP A 1 414 ? 6.531 -26.125 -25.031 1 92.62 414 TRP A C 1
ATOM 3153 O O . TRP A 1 414 ? 6.488 -27.312 -25.344 1 92.62 414 TRP A O 1
ATOM 3163 N N . VAL A 1 415 ? 7.445 -25.578 -24.297 1 87.69 415 VAL A N 1
ATOM 3164 C CA . VAL A 1 415 ? 8.562 -26.359 -23.766 1 87.69 415 VAL A CA 1
ATOM 3165 C C . VAL A 1 415 ? 8.07 -27.297 -22.672 1 87.69 415 VAL A C 1
ATOM 3167 O O . VAL A 1 415 ? 7.242 -26.906 -21.844 1 87.69 415 VAL A O 1
ATOM 3170 N N . GLU A 1 416 ? 8.492 -28.469 -22.781 1 80.19 416 GLU A N 1
ATOM 3171 C CA . GLU A 1 416 ? 8.164 -29.391 -21.703 1 80.19 416 GLU A CA 1
ATOM 3172 C C . GLU A 1 416 ? 8.883 -29.016 -20.406 1 80.19 416 GLU A C 1
ATOM 3174 O O . GLU A 1 416 ? 10 -28.484 -20.453 1 80.19 416 GLU A O 1
ATOM 3179 N N . PRO A 1 417 ? 8.07 -28.875 -19.344 1 69.12 417 PRO A N 1
ATOM 3180 C CA . PRO A 1 417 ? 8.594 -28.406 -18.062 1 69.12 417 PRO A CA 1
ATOM 3181 C C . PRO A 1 417 ? 10.016 -28.891 -17.797 1 69.12 417 PRO A C 1
ATOM 3183 O O . PRO A 1 417 ? 10.297 -30.078 -17.938 1 69.12 417 PRO A O 1
ATOM 3186 N N . GLN A 1 418 ? 10.922 -28.109 -18.406 1 56.53 418 GLN A N 1
ATOM 3187 C CA . GLN A 1 418 ? 12.234 -28.297 -17.781 1 56.53 418 GLN A CA 1
ATOM 3188 C C . GLN A 1 418 ? 12.383 -27.422 -16.547 1 56.53 418 GLN A C 1
ATOM 3190 O O . GLN A 1 418 ? 11.688 -26.422 -16.391 1 56.53 418 GLN A O 1
ATOM 3195 N N . ALA A 1 419 ? 12.938 -27.641 -15.469 1 44.78 419 ALA A N 1
ATOM 3196 C CA . ALA A 1 419 ? 13.141 -26.766 -14.328 1 44.78 419 ALA A CA 1
ATOM 3197 C C . ALA A 1 419 ? 13.344 -25.312 -14.781 1 44.78 419 ALA A C 1
ATOM 3199 O O . ALA A 1 419 ? 14.266 -25.031 -15.555 1 44.78 419 ALA A O 1
ATOM 3200 N N . VAL A 1 420 ? 12.367 -24.422 -15.102 1 43.5 420 VAL A N 1
ATOM 3201 C CA . VAL A 1 420 ? 12.484 -23.062 -15.625 1 43.5 420 VAL A CA 1
ATOM 3202 C C . VAL A 1 420 ? 13.016 -22.141 -14.539 1 43.5 420 VAL A C 1
ATOM 3204 O O . VAL A 1 420 ? 12.469 -22.094 -13.438 1 43.5 420 VAL A O 1
ATOM 3207 N N . VAL A 1 421 ? 14.266 -21.625 -14.617 1 38 421 VAL A N 1
ATOM 3208 C CA . VAL A 1 421 ? 14.898 -20.688 -13.703 1 38 421 VAL A CA 1
ATOM 3209 C C . VAL A 1 421 ? 14.461 -19.266 -14.039 1 38 421 VAL A C 1
ATOM 3211 O O . VAL A 1 421 ? 14.547 -18.828 -15.195 1 38 421 VAL A O 1
ATOM 3214 N N . PRO A 1 422 ? 13.727 -18.562 -13.289 1 38.72 422 PRO A N 1
ATOM 3215 C CA . PRO A 1 422 ? 13.352 -17.172 -13.555 1 38.72 422 PRO A CA 1
ATOM 3216 C C . PRO A 1 422 ? 14.555 -16.266 -13.734 1 38.72 422 PRO A C 1
ATOM 3218 O O . PRO A 1 422 ? 15.57 -16.438 -13.055 1 38.72 422 PRO A O 1
ATOM 3221 N N . GLN A 1 423 ? 14.773 -15.531 -14.883 1 33.97 423 GLN A N 1
ATOM 3222 C CA . GLN A 1 423 ? 15.945 -14.695 -15.109 1 33.97 423 GLN A CA 1
ATOM 3223 C C . GLN A 1 423 ? 15.836 -13.383 -14.344 1 33.97 423 GLN A C 1
ATOM 3225 O O . GLN A 1 423 ? 16.766 -12.57 -14.352 1 33.97 423 GLN A O 1
ATOM 3230 N N . VAL A 1 424 ? 14.719 -12.688 -13.828 1 33.22 424 VAL A N 1
ATOM 3231 C CA . VAL A 1 424 ? 14.922 -11.297 -13.43 1 33.22 424 VAL A CA 1
ATOM 3232 C C . VAL A 1 424 ? 15.43 -11.242 -11.992 1 33.22 424 VAL A C 1
ATOM 3234 O O . VAL A 1 424 ? 14.945 -11.984 -11.125 1 33.22 424 VAL A O 1
ATOM 3237 N N . MET B 1 1 ? 41.688 2.686 14.391 1 22.31 1 MET B N 1
ATOM 3238 C CA . MET B 1 1 ? 40.812 3.797 14.047 1 22.31 1 MET B CA 1
ATOM 3239 C C . MET B 1 1 ? 39.375 3.324 13.906 1 22.31 1 MET B C 1
ATOM 3241 O O . MET B 1 1 ? 39.062 2.434 13.102 1 22.31 1 MET B O 1
ATOM 3245 N N . ASN B 1 2 ? 38.562 3.287 14.938 1 26.86 2 ASN B N 1
ATOM 3246 C CA . ASN B 1 2 ? 37.25 2.719 15.219 1 26.86 2 ASN B CA 1
ATOM 3247 C C . ASN B 1 2 ? 36.219 3.211 14.234 1 26.86 2 ASN B C 1
ATOM 3249 O O . ASN B 1 2 ? 35.875 4.395 14.219 1 26.86 2 ASN B O 1
ATOM 3253 N N . VAL B 1 3 ? 36.281 2.746 13.055 1 33.34 3 VAL B N 1
ATOM 3254 C CA . VAL B 1 3 ? 35.312 3.197 12.055 1 33.34 3 VAL B CA 1
ATOM 3255 C C . VAL B 1 3 ? 33.938 3.357 12.703 1 33.34 3 VAL B C 1
ATOM 3257 O O . VAL B 1 3 ? 33.344 2.381 13.172 1 33.34 3 VAL B O 1
ATOM 3260 N N . LYS B 1 4 ? 33.656 4.355 13.266 1 37.47 4 LYS B N 1
ATOM 3261 C CA . LYS B 1 4 ? 32.375 4.777 13.844 1 37.47 4 LYS B CA 1
ATOM 3262 C C . LYS B 1 4 ? 31.203 4.441 12.922 1 37.47 4 LYS B C 1
ATOM 3264 O O . LYS B 1 4 ? 31.078 5.012 11.836 1 37.47 4 LYS B O 1
ATOM 3269 N N . HIS B 1 5 ? 30.672 3.264 12.789 1 43.06 5 HIS B N 1
ATOM 3270 C CA . HIS B 1 5 ? 29.516 2.828 12.031 1 43.06 5 HIS B CA 1
ATOM 3271 C C . HIS B 1 5 ? 28.312 3.75 12.273 1 43.06 5 HIS B C 1
ATOM 3273 O O . HIS B 1 5 ? 27.922 3.959 13.422 1 43.06 5 HIS B O 1
ATOM 3279 N N . LYS B 1 6 ? 28.094 4.762 11.453 1 53.94 6 LYS B N 1
ATOM 3280 C CA . LYS B 1 6 ? 26.953 5.66 11.516 1 53.94 6 LYS B CA 1
ATOM 3281 C C . LYS B 1 6 ? 25.656 4.891 11.812 1 53.94 6 LYS B C 1
ATOM 3283 O O . LYS B 1 6 ? 25.375 3.877 11.164 1 53.94 6 LYS B O 1
ATOM 3288 N N . GLN B 1 7 ? 25.047 5.141 12.953 1 69.38 7 GLN B N 1
ATOM 3289 C CA . GLN B 1 7 ? 23.781 4.531 13.359 1 69.38 7 GLN B CA 1
ATOM 3290 C C . GLN B 1 7 ? 22.719 4.695 12.281 1 69.38 7 GLN B C 1
ATOM 3292 O O . GLN B 1 7 ? 22.578 5.773 11.695 1 69.38 7 GLN B O 1
ATOM 3297 N N . ASP B 1 8 ? 22.25 3.566 11.844 1 71.38 8 ASP B N 1
ATOM 3298 C CA . ASP B 1 8 ? 21.188 3.648 10.852 1 71.38 8 ASP B CA 1
ATOM 3299 C C . ASP B 1 8 ? 19.969 4.379 11.414 1 71.38 8 ASP B C 1
ATOM 3301 O O . ASP B 1 8 ? 19.844 4.559 12.625 1 71.38 8 ASP B O 1
ATOM 3305 N N . TRP B 1 9 ? 19.203 4.977 10.539 1 74.25 9 TRP B N 1
ATOM 3306 C CA . TRP B 1 9 ? 18.094 5.848 10.906 1 74.25 9 TRP B CA 1
ATOM 3307 C C . TRP B 1 9 ? 17.109 5.117 11.812 1 74.25 9 TRP B C 1
ATOM 3309 O O . TRP B 1 9 ? 16.453 5.734 12.656 1 74.25 9 TRP B O 1
ATOM 3319 N N . MET B 1 10 ? 16.969 3.791 11.688 1 78.25 10 MET B N 1
ATOM 3320 C CA . MET B 1 10 ? 16.047 3.021 12.523 1 78.25 10 MET B CA 1
ATOM 3321 C C . MET B 1 10 ? 16.547 2.963 13.961 1 78.25 10 MET B C 1
ATOM 3323 O O . MET B 1 10 ? 15.758 3.08 14.898 1 78.25 10 MET B O 1
ATOM 3327 N N . THR B 1 11 ? 17.797 2.738 14.125 1 73.75 11 THR B N 1
ATOM 3328 C CA . THR B 1 11 ? 18.391 2.713 15.461 1 73.75 11 THR B CA 1
ATOM 3329 C C . THR B 1 11 ? 18.219 4.062 16.156 1 73.75 11 THR B C 1
ATOM 3331 O O . THR B 1 11 ? 17.891 4.121 17.344 1 73.75 11 THR B O 1
ATOM 3334 N N . ILE B 1 12 ? 18.344 5.082 15.344 1 71.81 12 ILE B N 1
ATOM 3335 C CA . ILE B 1 12 ? 18.188 6.434 15.875 1 71.81 12 ILE B CA 1
ATOM 3336 C C . ILE B 1 12 ? 16.75 6.637 16.344 1 71.81 12 ILE B C 1
ATOM 3338 O O . ILE B 1 12 ? 16.516 7.129 17.453 1 71.81 12 ILE B O 1
ATOM 3342 N N . ARG B 1 13 ? 15.852 6.219 15.586 1 76.19 13 ARG B N 1
ATOM 3343 C CA . ARG B 1 13 ? 14.43 6.352 15.906 1 76.19 13 ARG B CA 1
ATOM 3344 C C . ARG B 1 13 ? 14.078 5.559 17.156 1 76.19 13 ARG B C 1
ATOM 3346 O O . ARG B 1 13 ? 13.367 6.059 18.031 1 76.19 13 ARG B O 1
ATOM 3353 N N . ARG B 1 14 ? 14.57 4.418 17.281 1 74 14 ARG B N 1
ATOM 3354 C CA . ARG B 1 14 ? 14.281 3.549 18.422 1 74 14 ARG B CA 1
ATOM 3355 C C . ARG B 1 14 ? 14.836 4.137 19.703 1 74 14 ARG B C 1
ATOM 3357 O O . ARG B 1 14 ? 14.164 4.113 20.75 1 74 14 ARG B O 1
ATOM 3364 N N . SER B 1 15 ? 16 4.664 19.594 1 71.06 15 SER B N 1
ATOM 3365 C CA . SER B 1 15 ? 16.688 5.164 20.781 1 71.06 15 SER B CA 1
ATOM 3366 C C . SER B 1 15 ? 16.031 6.445 21.297 1 71.06 15 SER B C 1
ATOM 3368 O O . SER B 1 15 ? 16.109 6.758 22.484 1 71.06 15 SER B O 1
ATOM 3370 N N . ARG B 1 16 ? 15.328 7.082 20.406 1 68.69 16 ARG B N 1
ATOM 3371 C CA . ARG B 1 16 ? 14.773 8.383 20.781 1 68.69 16 ARG B CA 1
ATOM 3372 C C . ARG B 1 16 ? 13.305 8.258 21.172 1 68.69 16 ARG B C 1
ATOM 3374 O O . ARG B 1 16 ? 12.695 9.219 21.641 1 68.69 16 ARG B O 1
ATOM 3381 N N . THR B 1 17 ? 12.836 7.062 20.938 1 69.19 17 THR B N 1
ATOM 3382 C CA . THR B 1 17 ? 11.445 6.824 21.312 1 69.19 17 THR B CA 1
ATOM 3383 C C . THR B 1 17 ? 11.305 6.672 22.828 1 69.19 17 THR B C 1
ATOM 3385 O O . THR B 1 17 ? 12.078 5.949 23.453 1 69.19 17 THR B O 1
ATOM 3388 N N . THR B 1 18 ? 10.445 7.582 23.391 1 69.62 18 THR B N 1
ATOM 3389 C CA . THR B 1 18 ? 10.203 7.535 24.828 1 69.62 18 THR B CA 1
ATOM 3390 C C . THR B 1 18 ? 9.016 6.621 25.141 1 69.62 18 THR B C 1
ATOM 3392 O O . THR B 1 18 ? 8.383 6.082 24.219 1 69.62 18 THR B O 1
ATOM 3395 N N . GLY B 1 19 ? 8.805 6.426 26.391 1 79.94 19 GLY B N 1
ATOM 3396 C CA . GLY B 1 19 ? 7.672 5.633 26.844 1 79.94 19 GLY B CA 1
ATOM 3397 C C . GLY B 1 19 ? 6.367 6.406 26.844 1 79.94 19 GLY B C 1
ATOM 3398 O O . GLY B 1 19 ? 5.328 5.883 27.25 1 79.94 19 GLY B O 1
ATOM 3399 N N . THR B 1 20 ? 6.434 7.672 26.344 1 85.12 20 THR B N 1
ATOM 3400 C CA . THR B 1 20 ? 5.262 8.539 26.422 1 85.12 20 THR B CA 1
ATOM 3401 C C . THR B 1 20 ? 4.156 8.039 25.484 1 85.12 20 THR B C 1
ATOM 3403 O O . THR B 1 20 ? 2.979 8.062 25.844 1 85.12 20 THR B O 1
ATOM 3406 N N . LEU B 1 21 ? 4.566 7.645 24.328 1 84.56 21 LEU B N 1
ATOM 3407 C CA . LEU B 1 21 ? 3.572 7.082 23.422 1 84.56 21 LEU B CA 1
ATOM 3408 C C . LEU B 1 21 ? 2.908 5.855 24.031 1 84.56 21 LEU B C 1
ATOM 3410 O O . LEU B 1 21 ? 1.687 5.703 23.953 1 84.56 21 LEU B O 1
ATOM 3414 N N . ALA B 1 22 ? 3.744 5.055 24.609 1 85.38 22 ALA B N 1
ATOM 3415 C CA . ALA B 1 22 ? 3.221 3.857 25.266 1 85.38 22 ALA B CA 1
ATOM 3416 C C . ALA B 1 22 ? 2.242 4.223 26.375 1 85.38 22 ALA B C 1
ATOM 3418 O O . ALA B 1 22 ? 1.217 3.561 26.547 1 85.38 22 ALA B O 1
ATOM 3419 N N . GLN B 1 23 ? 2.596 5.199 27.109 1 89.62 23 GLN B N 1
ATOM 3420 C CA . GLN B 1 23 ? 1.721 5.676 28.172 1 89.62 23 GLN B CA 1
ATOM 3421 C C . GLN B 1 23 ? 0.401 6.195 27.609 1 89.62 23 GLN B C 1
ATOM 3423 O O . GLN B 1 23 ? -0.667 5.914 28.156 1 89.62 23 GLN B O 1
ATOM 3428 N N . ALA B 1 24 ? 0.489 6.977 26.547 1 92 24 ALA B N 1
ATOM 3429 C CA . ALA B 1 24 ? -0.708 7.512 25.906 1 92 24 ALA B CA 1
ATOM 3430 C C . ALA B 1 24 ? -1.626 6.387 25.438 1 92 24 ALA B C 1
ATOM 3432 O O . ALA B 1 24 ? -2.848 6.477 25.578 1 92 24 ALA B O 1
ATOM 3433 N N . ILE B 1 25 ? -1.05 5.359 24.938 1 88.88 25 ILE B N 1
ATOM 3434 C CA . ILE B 1 25 ? -1.801 4.203 24.453 1 88.88 25 ILE B CA 1
ATOM 3435 C C . ILE B 1 25 ? -2.475 3.504 25.625 1 88.88 25 ILE B C 1
ATOM 3437 O O . ILE B 1 25 ? -3.67 3.201 25.578 1 88.88 25 ILE B O 1
ATOM 3441 N N . GLU B 1 26 ? -1.747 3.316 26.641 1 88.94 26 GLU B N 1
ATOM 3442 C CA . GLU B 1 26 ? -2.242 2.627 27.828 1 88.94 26 GLU B CA 1
ATOM 3443 C C . GLU B 1 26 ? -3.408 3.381 28.469 1 88.94 26 GLU B C 1
ATOM 3445 O O . GLU B 1 26 ? -4.355 2.77 28.969 1 88.94 26 GLU B O 1
ATOM 3450 N N . GLU B 1 27 ? -3.363 4.668 28.359 1 91.75 27 GLU B N 1
ATOM 3451 C CA . GLU B 1 27 ? -4.379 5.504 28.984 1 91.75 27 GLU B CA 1
ATOM 3452 C C . GLU B 1 27 ? -5.559 5.75 28.047 1 91.75 27 GLU B C 1
ATOM 3454 O O . GLU B 1 27 ? -6.523 6.418 28.422 1 91.75 27 GLU B O 1
ATOM 3459 N N . GLY B 1 28 ? -5.457 5.219 26.891 1 90.31 28 GLY B N 1
ATOM 3460 C CA . GLY B 1 28 ? -6.543 5.379 25.938 1 90.31 28 GLY B CA 1
ATOM 3461 C C . GLY B 1 28 ? -6.605 6.77 25.328 1 90.31 28 GLY B C 1
ATOM 3462 O O . GLY B 1 28 ? -7.676 7.23 24.922 1 90.31 28 GLY B O 1
ATOM 3463 N N . LEU B 1 29 ? -5.48 7.469 25.312 1 93.94 29 LEU B N 1
ATOM 3464 C CA . LEU B 1 29 ? -5.434 8.82 24.766 1 93.94 29 LEU B CA 1
ATOM 3465 C C . LEU B 1 29 ? -5.207 8.781 23.25 1 93.94 29 LEU B C 1
ATOM 3467 O O . LEU B 1 29 ? -5.414 9.789 22.562 1 93.94 29 LEU B O 1
ATOM 3471 N N . THR B 1 30 ? -4.754 7.68 22.75 1 93.44 30 THR B N 1
ATOM 3472 C CA . THR B 1 30 ? -4.605 7.398 21.328 1 93.44 30 THR B CA 1
ATOM 3473 C C . THR B 1 30 ? -4.809 5.91 21.047 1 93.44 30 THR B C 1
ATOM 3475 O O . THR B 1 30 ? -5.211 5.156 21.938 1 93.44 30 THR B O 1
ATOM 3478 N N . SER B 1 31 ? -4.805 5.539 19.75 1 91.12 31 SER B N 1
ATOM 3479 C CA . SER B 1 31 ? -5.016 4.148 19.359 1 91.12 31 SER B CA 1
ATOM 3480 C C . SER B 1 31 ? -6.398 3.662 19.781 1 91.12 31 SER B C 1
ATOM 3482 O O . SER B 1 31 ? -6.535 2.584 20.359 1 91.12 31 SER B O 1
ATOM 3484 N N . PHE B 1 32 ? -7.422 4.48 19.516 1 92.94 32 PHE B N 1
ATOM 3485 C CA . PHE B 1 32 ? -8.805 4.16 19.859 1 92.94 32 PHE B CA 1
ATOM 3486 C C . PHE B 1 32 ? -9.352 3.066 18.953 1 92.94 32 PHE B C 1
ATOM 3488 O O . PHE B 1 32 ? -9.102 3.072 17.734 1 92.94 32 PHE B O 1
ATOM 3495 N N . THR B 1 33 ? -10.031 2.168 19.578 1 95.56 33 THR B N 1
ATOM 3496 C CA . THR B 1 33 ? -10.82 1.239 18.781 1 95.56 33 THR B CA 1
ATOM 3497 C C . THR B 1 33 ? -12.234 1.774 18.562 1 95.56 33 THR B C 1
ATOM 3499 O O . THR B 1 33 ? -12.961 2.016 19.531 1 95.56 33 THR B O 1
ATOM 3502 N N . VAL B 1 34 ? -12.664 1.974 17.359 1 96.81 34 VAL B N 1
ATOM 3503 C CA . VAL B 1 34 ? -13.945 2.574 17 1 96.81 34 VAL B CA 1
ATOM 3504 C C . VAL B 1 34 ? -14.914 1.49 16.531 1 96.81 34 VAL B C 1
ATOM 3506 O O . VAL B 1 34 ? -14.562 0.661 15.695 1 96.81 34 VAL B O 1
ATOM 3509 N N . VAL B 1 35 ? -16.156 1.506 17.016 1 97.06 35 VAL B N 1
ATOM 3510 C CA . VAL B 1 35 ? -17.141 0.477 16.672 1 97.06 35 VAL B CA 1
ATOM 3511 C C . VAL B 1 35 ? -18.25 1.084 15.812 1 97.06 35 VAL B C 1
ATOM 3513 O O . VAL B 1 35 ? -18.922 0.374 15.062 1 97.06 35 VAL B O 1
ATOM 3516 N N . GLU B 1 36 ? -18.406 2.414 15.945 1 96.94 36 GLU B N 1
ATOM 3517 C CA . GLU B 1 36 ? -19.438 3.107 15.18 1 96.94 36 GLU B CA 1
ATOM 3518 C C . GLU B 1 36 ? -19.078 4.574 14.969 1 96.94 36 GLU B C 1
ATOM 3520 O O . GLU B 1 36 ? -18.328 5.152 15.758 1 96.94 36 GLU B O 1
ATOM 3525 N N . ARG B 1 37 ? -19.562 5.105 13.867 1 96.25 37 ARG B N 1
ATOM 3526 C CA . ARG B 1 37 ? -19.344 6.516 13.562 1 96.25 37 ARG B CA 1
ATOM 3527 C C . ARG B 1 37 ? -20.625 7.156 13.031 1 96.25 37 ARG B C 1
ATOM 3529 O O . ARG B 1 37 ? -21.312 6.574 12.203 1 96.25 37 ARG B O 1
ATOM 3536 N N . GLN B 1 38 ? -20.984 8.289 13.484 1 94.94 38 GLN B N 1
ATOM 3537 C CA . GLN B 1 38 ? -22.016 9.188 12.977 1 94.94 38 GLN B CA 1
ATOM 3538 C C . GLN B 1 38 ? -21.484 10.617 12.859 1 94.94 38 GLN B C 1
ATOM 3540 O O . GLN B 1 38 ? -21.516 11.375 13.828 1 94.94 38 GLN B O 1
ATOM 3545 N N . GLY B 1 39 ? -21.172 10.984 11.602 1 94.06 39 GLY B N 1
ATOM 3546 C CA . GLY B 1 39 ? -20.5 12.258 11.453 1 94.06 39 GLY B CA 1
ATOM 3547 C C . GLY B 1 39 ? -19.156 12.305 12.164 1 94.06 39 GLY B C 1
ATOM 3548 O O . GLY B 1 39 ? -18.297 11.453 11.938 1 94.06 39 GLY B O 1
ATOM 3549 N N . LYS B 1 40 ? -19.031 13.281 13.047 1 97.19 40 LYS B N 1
ATOM 3550 C CA . LYS B 1 40 ? -17.766 13.398 13.781 1 97.19 40 LYS B CA 1
ATOM 3551 C C . LYS B 1 40 ? -17.891 12.828 15.188 1 97.19 40 LYS B C 1
ATOM 3553 O O . LYS B 1 40 ? -17 13.023 16.031 1 97.19 40 LYS B O 1
ATOM 3558 N N . GLN B 1 41 ? -18.969 12.109 15.43 1 97.62 41 GLN B N 1
ATOM 3559 C CA . GLN B 1 41 ? -19.141 11.344 16.656 1 97.62 41 GLN B CA 1
ATOM 3560 C C . GLN B 1 41 ? -18.75 9.883 16.469 1 97.62 41 GLN B C 1
ATOM 3562 O O . GLN B 1 41 ? -19.281 9.203 15.586 1 97.62 41 GLN B O 1
ATOM 3567 N N . ILE B 1 42 ? -17.812 9.438 17.328 1 97.06 42 ILE B N 1
ATOM 3568 C CA . ILE B 1 42 ? -17.422 8.031 17.25 1 97.06 42 ILE B CA 1
ATOM 3569 C C . ILE B 1 42 ? -17.766 7.332 18.562 1 97.06 42 ILE B C 1
ATOM 3571 O O . ILE B 1 42 ? -17.75 7.945 19.625 1 97.06 42 ILE B O 1
ATOM 3575 N N . THR B 1 43 ? -18.141 6.102 18.438 1 98 43 THR B N 1
ATOM 3576 C CA . THR B 1 43 ? -18.328 5.215 19.594 1 98 43 THR B CA 1
ATOM 3577 C C . THR B 1 43 ? -17.141 4.258 19.719 1 98 43 THR B C 1
ATOM 3579 O O . THR B 1 43 ? -16.766 3.57 18.766 1 98 43 THR B O 1
ATOM 3582 N N . THR B 1 44 ? -16.484 4.281 20.859 1 96.44 44 THR B N 1
ATOM 3583 C CA . THR B 1 44 ? -15.336 3.414 21.094 1 96.44 44 THR B CA 1
ATOM 3584 C C . THR B 1 44 ? -15.781 2.039 21.578 1 96.44 44 THR B C 1
ATOM 3586 O O . THR B 1 44 ? -16.969 1.809 21.797 1 96.44 44 THR B O 1
ATOM 3589 N N . GLU B 1 45 ? -14.852 1.162 21.641 1 94 45 GLU B N 1
ATOM 3590 C CA . GLU B 1 45 ? -15.141 -0.195 22.078 1 94 45 GLU B CA 1
ATOM 3591 C C . GLU B 1 45 ? -15.695 -0.198 23.516 1 94 45 GLU B C 1
ATOM 3593 O O . GLU B 1 45 ? -16.406 -1.122 23.906 1 94 45 GLU B O 1
ATOM 3598 N N . GLU B 1 46 ? -15.383 0.799 24.297 1 92.5 46 GLU B N 1
ATOM 3599 C CA . GLU B 1 46 ? -15.898 0.941 25.656 1 92.5 46 GLU B CA 1
ATOM 3600 C C . GLU B 1 46 ? -17.328 1.469 25.656 1 92.5 46 GLU B C 1
ATOM 3602 O O . GLU B 1 46 ? -17.891 1.756 26.703 1 92.5 46 GLU B O 1
ATOM 3607 N N . ARG B 1 47 ? -17.906 1.686 24.516 1 95.06 47 ARG B N 1
ATOM 3608 C CA . ARG B 1 47 ? -19.266 2.145 24.328 1 95.06 47 ARG B CA 1
ATOM 3609 C C . ARG B 1 47 ? -19.438 3.59 24.797 1 95.06 47 ARG B C 1
ATOM 3611 O O . ARG B 1 47 ? -20.453 3.947 25.391 1 95.06 47 ARG B O 1
ATOM 3618 N N . LYS B 1 48 ? -18.453 4.316 24.672 1 96.62 48 LYS B N 1
ATOM 3619 C CA . LYS B 1 48 ? -18.469 5.754 24.922 1 96.62 48 LYS B CA 1
ATOM 3620 C C . LYS B 1 48 ? -18.469 6.543 23.625 1 96.62 48 LYS B C 1
ATOM 3622 O O . LYS B 1 48 ? -17.844 6.133 22.641 1 96.62 48 LYS B O 1
ATOM 3627 N N . VAL B 1 49 ? -19.172 7.613 23.672 1 97.69 49 VAL B N 1
ATOM 3628 C CA . VAL B 1 49 ? -19.281 8.453 22.484 1 97.69 49 VAL B CA 1
ATOM 3629 C C . VAL B 1 49 ? -18.406 9.695 22.641 1 97.69 49 VAL B C 1
ATOM 3631 O O . VAL B 1 49 ? -18.422 10.344 23.688 1 97.69 49 VAL B O 1
ATOM 3634 N N . PHE B 1 50 ? -17.609 9.977 21.656 1 98.31 50 PHE B N 1
ATOM 3635 C CA . PHE B 1 50 ? -16.734 11.141 21.641 1 98.31 50 PHE B CA 1
ATOM 3636 C C . PHE B 1 50 ? -16.891 11.938 20.359 1 98.31 50 PHE B C 1
ATOM 3638 O O . PHE B 1 50 ? -17.266 11.383 19.328 1 98.31 50 PHE B O 1
ATOM 3645 N N . THR B 1 51 ? -16.703 13.273 20.422 1 98.56 51 THR B N 1
ATOM 3646 C CA . THR B 1 51 ? -16.422 14.062 19.234 1 98.56 51 THR B CA 1
ATOM 3647 C C . THR B 1 51 ? -14.945 13.953 18.844 1 98.56 51 THR B C 1
ATOM 3649 O O . THR B 1 51 ? -14.062 14.25 19.641 1 98.56 51 THR B O 1
ATOM 3652 N N . GLU B 1 52 ? -14.664 13.492 17.625 1 97.81 52 GLU B N 1
ATOM 3653 C CA . GLU B 1 52 ? -13.266 13.281 17.266 1 97.81 52 GLU B CA 1
ATOM 3654 C C . GLU B 1 52 ? -12.742 14.406 16.375 1 97.81 52 GLU B C 1
ATOM 3656 O O . GLU B 1 52 ? -13.469 14.898 15.508 1 97.81 52 GLU B O 1
ATOM 3661 N N . PHE B 1 53 ? -11.562 14.938 16.656 1 98.12 53 PHE B N 1
ATOM 3662 C CA . PHE B 1 53 ? -10.742 15.828 15.836 1 98.12 53 PHE B CA 1
ATOM 3663 C C . PHE B 1 53 ? -9.453 15.133 15.414 1 98.12 53 PHE B C 1
ATOM 3665 O O . PHE B 1 53 ? -8.383 15.734 15.445 1 98.12 53 PHE B O 1
ATOM 3672 N N . VAL B 1 54 ? -9.57 13.852 15.023 1 96.19 54 VAL B N 1
ATOM 3673 C CA . VAL B 1 54 ? -8.422 12.984 14.789 1 96.19 54 VAL B CA 1
ATOM 3674 C C . VAL B 1 54 ? -8.258 12.727 13.289 1 96.19 54 VAL B C 1
ATOM 3676 O O . VAL B 1 54 ? -7.152 12.828 12.758 1 96.19 54 VAL B O 1
ATOM 3679 N N . SER B 1 55 ? -9.367 12.414 12.625 1 95.06 55 SER B N 1
ATOM 3680 C CA . SER B 1 55 ? -9.328 11.867 11.273 1 95.06 55 SER B CA 1
ATOM 3681 C C . SER B 1 55 ? -9.125 12.961 10.242 1 95.06 55 SER B C 1
ATOM 3683 O O . SER B 1 55 ? -9.469 14.125 10.477 1 95.06 55 SER B O 1
ATOM 3685 N N . CYS B 1 56 ? -8.516 12.562 9.117 1 94.38 56 CYS B N 1
ATOM 3686 C CA . CYS B 1 56 ? -8.352 13.445 7.969 1 94.38 56 CYS B CA 1
ATOM 3687 C C . CYS B 1 56 ? -9.617 13.484 7.125 1 94.38 56 CYS B C 1
ATOM 3689 O O . CYS B 1 56 ? -9.555 13.727 5.918 1 94.38 56 CYS B O 1
ATOM 3691 N N . SER B 1 57 ? -10.742 13.141 7.754 1 93.75 57 SER B N 1
ATOM 3692 C CA . SER B 1 57 ? -12.055 13.25 7.117 1 93.75 57 SER B CA 1
ATOM 3693 C C . SER B 1 57 ? -12.492 14.711 7 1 93.75 57 SER B C 1
ATOM 3695 O O . SER B 1 57 ? -13.492 15.117 7.594 1 93.75 57 SER B O 1
ATOM 3697 N N . TYR B 1 58 ? -11.82 15.469 6.133 1 97.19 58 TYR B N 1
ATOM 3698 C CA . TYR B 1 58 ? -11.984 16.922 6.098 1 97.19 58 TYR B CA 1
ATOM 3699 C C . TYR B 1 58 ? -13.344 17.297 5.535 1 97.19 58 TYR B C 1
ATOM 3701 O O . TYR B 1 58 ? -13.922 18.312 5.934 1 97.19 58 TYR B O 1
ATOM 3709 N N . LEU B 1 59 ? -13.836 16.469 4.613 1 98 59 LEU B N 1
ATOM 3710 C CA . LEU B 1 59 ? -15.086 16.828 3.959 1 98 59 LEU B CA 1
ATOM 3711 C C . LEU B 1 59 ? -16.188 15.828 4.297 1 98 59 LEU B C 1
ATOM 3713 O O . LEU B 1 59 ? -17.328 15.992 3.861 1 98 59 LEU B O 1
ATOM 3717 N N . GLY B 1 60 ? -15.891 14.789 5.047 1 96.75 60 GLY B N 1
ATOM 3718 C CA . GLY B 1 60 ? -16.875 13.82 5.5 1 96.75 60 GLY B CA 1
ATOM 3719 C C . GLY B 1 60 ? -17.391 12.922 4.387 1 96.75 60 GLY B C 1
ATOM 3720 O O . GLY B 1 60 ? -18.5 12.406 4.469 1 96.75 60 GLY B O 1
ATOM 3721 N N . LEU B 1 61 ? -16.656 12.688 3.385 1 97.44 61 LEU B N 1
ATOM 3722 C CA . LEU B 1 61 ? -17.141 11.961 2.223 1 97.44 61 LEU B CA 1
ATOM 3723 C C . LEU B 1 61 ? -17.078 10.453 2.465 1 97.44 61 LEU B C 1
ATOM 3725 O O . LEU B 1 61 ? -17.781 9.688 1.797 1 97.44 61 LEU B O 1
ATOM 3729 N N . GLU B 1 62 ? -16.328 9.961 3.418 1 94.62 62 GLU B N 1
ATOM 3730 C CA . GLU B 1 62 ? -16.078 8.539 3.639 1 94.62 62 GLU B CA 1
ATOM 3731 C C . GLU B 1 62 ? -17.359 7.812 4.047 1 94.62 62 GLU B C 1
ATOM 3733 O O . GLU B 1 62 ? -17.422 6.582 4.004 1 94.62 62 GLU B O 1
ATOM 3738 N N . HIS B 1 63 ? -18.328 8.531 4.531 1 95.12 63 HIS B N 1
ATOM 3739 C CA . HIS B 1 63 ? -19.578 7.887 4.895 1 95.12 63 HIS B CA 1
ATOM 3740 C C . HIS B 1 63 ? -20.75 8.461 4.09 1 95.12 63 HIS B C 1
ATOM 3742 O O . HIS B 1 63 ? -21.906 8.336 4.496 1 95.12 63 HIS B O 1
ATOM 3748 N N . HIS B 1 64 ? -20.453 9.188 3.061 1 97.06 64 HIS B N 1
ATOM 3749 C CA . HIS B 1 64 ? -21.484 9.703 2.16 1 97.06 64 HIS B CA 1
ATOM 3750 C C . HIS B 1 64 ? -22.297 8.57 1.544 1 97.06 64 HIS B C 1
ATOM 3752 O O . HIS B 1 64 ? -21.719 7.586 1.061 1 97.06 64 HIS B O 1
ATOM 3758 N N . PRO B 1 65 ? -23.625 8.695 1.496 1 97.5 65 PRO B N 1
ATOM 3759 C CA . PRO B 1 65 ? -24.469 7.609 0.991 1 97.5 65 PRO B CA 1
ATOM 3760 C C . PRO B 1 65 ? -24.141 7.234 -0.453 1 97.5 65 PRO B C 1
ATOM 3762 O O . PRO B 1 65 ? -24.219 6.059 -0.82 1 97.5 65 PRO B O 1
ATOM 3765 N N . ALA B 1 66 ? -23.766 8.18 -1.29 1 98.31 66 ALA B N 1
ATOM 3766 C CA . ALA B 1 66 ? -23.453 7.91 -2.691 1 98.31 66 ALA B CA 1
ATOM 3767 C C . ALA B 1 66 ? -22.25 6.984 -2.812 1 98.31 66 ALA B C 1
ATOM 3769 O O . ALA B 1 66 ? -22.188 6.141 -3.709 1 98.31 66 ALA B O 1
ATOM 3770 N N . LEU B 1 67 ? -21.219 7.188 -1.981 1 98.44 67 LEU B N 1
ATOM 3771 C CA . LEU B 1 67 ? -20.047 6.328 -2.002 1 98.44 67 LEU B CA 1
ATOM 3772 C C . LEU B 1 67 ? -20.391 4.918 -1.533 1 98.44 67 LEU B C 1
ATOM 3774 O O . LEU B 1 67 ? -19.984 3.936 -2.156 1 98.44 67 LEU B O 1
ATOM 3778 N N . ILE B 1 68 ? -21.156 4.828 -0.438 1 98.25 68 ILE B N 1
ATOM 3779 C CA . ILE B 1 68 ? -21.531 3.547 0.142 1 98.25 68 ILE B CA 1
ATOM 3780 C C . ILE B 1 68 ? -22.375 2.76 -0.86 1 98.25 68 ILE B C 1
ATOM 3782 O O . ILE B 1 68 ? -22.156 1.562 -1.06 1 98.25 68 ILE B O 1
ATOM 3786 N N . GLU B 1 69 ? -23.312 3.42 -1.485 1 98.5 69 GLU B N 1
ATOM 3787 C CA . GLU B 1 69 ? -24.188 2.773 -2.473 1 98.5 69 GLU B CA 1
ATOM 3788 C C . GLU B 1 69 ? -23.375 2.254 -3.656 1 98.5 69 GLU B C 1
ATOM 3790 O O . GLU B 1 69 ? -23.609 1.142 -4.133 1 98.5 69 GLU B O 1
ATOM 3795 N N . ALA B 1 70 ? -22.453 3.057 -4.156 1 98.62 70 ALA B N 1
ATOM 3796 C CA . ALA B 1 70 ? -21.594 2.641 -5.262 1 98.62 70 ALA B CA 1
ATOM 3797 C C . ALA B 1 70 ? -20.797 1.391 -4.898 1 98.62 70 ALA B C 1
ATOM 3799 O O . ALA B 1 70 ? -20.672 0.463 -5.703 1 98.62 70 ALA B O 1
ATOM 3800 N N . ALA B 1 71 ? -20.234 1.36 -3.711 1 98.5 71 ALA B N 1
ATOM 3801 C CA . ALA B 1 71 ? -19.469 0.208 -3.234 1 98.5 71 ALA B CA 1
ATOM 3802 C C . ALA B 1 71 ? -20.344 -1.042 -3.178 1 98.5 71 ALA B C 1
ATOM 3804 O O . ALA B 1 71 ? -19.938 -2.113 -3.631 1 98.5 71 ALA B O 1
ATOM 3805 N N . ASN B 1 72 ? -21.562 -0.883 -2.6 1 98.12 72 ASN B N 1
ATOM 3806 C CA . ASN B 1 72 ? -22.484 -2.002 -2.479 1 98.12 72 ASN B CA 1
ATOM 3807 C C . ASN B 1 72 ? -22.844 -2.586 -3.844 1 98.12 72 ASN B C 1
ATOM 3809 O O . ASN B 1 72 ? -22.828 -3.805 -4.027 1 98.12 72 ASN B O 1
ATOM 3813 N N . GLN B 1 73 ? -23.141 -1.727 -4.781 1 98.12 73 GLN B N 1
ATOM 3814 C CA . GLN B 1 73 ? -23.516 -2.164 -6.121 1 98.12 73 GLN B CA 1
ATOM 3815 C C . GLN B 1 73 ? -22.375 -2.893 -6.812 1 98.12 73 GLN B C 1
ATOM 3817 O O . GLN B 1 73 ? -22.578 -3.9 -7.488 1 98.12 73 GLN B O 1
ATOM 3822 N N . ALA B 1 74 ? -21.188 -2.385 -6.656 1 98 74 ALA B N 1
ATOM 3823 C CA . ALA B 1 74 ? -20.016 -3 -7.277 1 98 74 ALA B CA 1
ATOM 3824 C C . ALA B 1 74 ? -19.766 -4.398 -6.715 1 98 74 ALA B C 1
ATOM 3826 O O . ALA B 1 74 ? -19.453 -5.328 -7.461 1 98 74 ALA B O 1
ATOM 3827 N N . MET B 1 75 ? -19.844 -4.551 -5.379 1 97.44 75 MET B N 1
ATOM 3828 C CA . MET B 1 75 ? -19.625 -5.848 -4.746 1 97.44 75 MET B CA 1
ATOM 3829 C C . MET B 1 75 ? -20.656 -6.867 -5.207 1 97.44 75 MET B C 1
ATOM 3831 O O . MET B 1 75 ? -20.344 -8.047 -5.359 1 97.44 75 MET B O 1
ATOM 3835 N N . ALA B 1 76 ? -21.844 -6.371 -5.426 1 96.31 76 ALA B N 1
ATOM 3836 C CA . ALA B 1 76 ? -22.906 -7.262 -5.875 1 96.31 76 ALA B CA 1
ATOM 3837 C C . ALA B 1 76 ? -22.609 -7.828 -7.258 1 96.31 76 ALA B C 1
ATOM 3839 O O . ALA B 1 76 ? -22.969 -8.969 -7.562 1 96.31 76 ALA B O 1
ATOM 3840 N N . LYS B 1 77 ? -21.891 -7.094 -8.047 1 96.12 77 LYS B N 1
ATOM 3841 C CA . LYS B 1 77 ? -21.656 -7.477 -9.438 1 96.12 77 LYS B CA 1
ATOM 3842 C C . LYS B 1 77 ? -20.359 -8.273 -9.57 1 96.12 77 LYS B C 1
ATOM 3844 O O . LYS B 1 77 ? -20.266 -9.18 -10.406 1 96.12 77 LYS B O 1
ATOM 3849 N N . THR B 1 78 ? -19.375 -7.938 -8.812 1 95.81 78 THR B N 1
ATOM 3850 C CA . THR B 1 78 ? -18.047 -8.469 -9.125 1 95.81 78 THR B CA 1
ATOM 3851 C C . THR B 1 78 ? -17.375 -9.039 -7.875 1 95.81 78 THR B C 1
ATOM 3853 O O . THR B 1 78 ? -16.344 -9.695 -7.961 1 95.81 78 THR B O 1
ATOM 3856 N N . GLY B 1 79 ? -17.969 -8.844 -6.715 1 95.81 79 GLY B N 1
ATOM 3857 C CA . GLY B 1 79 ? -17.328 -9.258 -5.477 1 95.81 79 GLY B CA 1
ATOM 3858 C C . GLY B 1 79 ? -16.344 -8.227 -4.941 1 95.81 79 GLY B C 1
ATOM 3859 O O . GLY B 1 79 ? -16.406 -7.055 -5.312 1 95.81 79 GLY B O 1
ATOM 3860 N N . ILE B 1 80 ? -15.492 -8.672 -4.051 1 94.81 80 ILE B N 1
ATOM 3861 C CA . ILE B 1 80 ? -14.586 -7.812 -3.301 1 94.81 80 ILE B CA 1
ATOM 3862 C C . ILE B 1 80 ? -13.453 -7.344 -4.211 1 94.81 80 ILE B C 1
ATOM 3864 O O . ILE B 1 80 ? -13.008 -6.195 -4.121 1 94.81 80 ILE B O 1
ATOM 3868 N N . HIS B 1 81 ? -12.898 -8.195 -5.035 1 93 81 HIS B N 1
ATOM 3869 C CA . HIS B 1 81 ? -11.812 -7.789 -5.922 1 93 81 HIS B CA 1
ATOM 3870 C C . HIS B 1 81 ? -11.594 -8.82 -7.023 1 93 81 HIS B C 1
ATOM 3872 O O . HIS B 1 81 ? -12.102 -9.938 -6.945 1 93 81 HIS B O 1
ATOM 3878 N N . LEU B 1 82 ? -10.969 -8.398 -8.102 1 93.25 82 LEU B N 1
ATOM 3879 C CA . LEU B 1 82 ? -10.43 -9.266 -9.141 1 93.25 82 LEU B CA 1
ATOM 3880 C C . LEU B 1 82 ? -8.984 -9.648 -8.836 1 93.25 82 LEU B C 1
ATOM 3882 O O . LEU B 1 82 ? -8.055 -8.961 -9.266 1 93.25 82 LEU B O 1
ATOM 3886 N N . SER B 1 83 ? -8.711 -10.648 -8.094 1 92.19 83 SER B N 1
ATOM 3887 C CA . SER B 1 83 ? -7.418 -11.047 -7.543 1 92.19 83 SER B CA 1
ATOM 3888 C C . SER B 1 83 ? -6.383 -11.25 -8.648 1 92.19 83 SER B C 1
ATOM 3890 O O . SER B 1 83 ? -5.93 -12.375 -8.875 1 92.19 83 SER B O 1
ATOM 3892 N N . SER B 1 84 ? -5.957 -10.219 -9.289 1 91.38 84 SER B N 1
ATOM 3893 C CA . SER B 1 84 ? -4.977 -10.195 -10.367 1 91.38 84 SER B CA 1
ATOM 3894 C C . SER B 1 84 ? -4.246 -8.859 -10.422 1 91.38 84 SER B C 1
ATOM 3896 O O . SER B 1 84 ? -4.664 -7.887 -9.781 1 91.38 84 SER B O 1
ATOM 3898 N N . SER B 1 85 ? -3.146 -8.852 -11.055 1 87.19 85 SER B N 1
ATOM 3899 C CA . SER B 1 85 ? -2.508 -7.57 -11.336 1 87.19 85 SER B CA 1
ATOM 3900 C C . SER B 1 85 ? -3.355 -6.723 -12.281 1 87.19 85 SER B C 1
ATOM 3902 O O . SER B 1 85 ? -4.145 -7.258 -13.062 1 87.19 85 SER B O 1
ATOM 3904 N N . ARG B 1 86 ? -3.166 -5.48 -12.164 1 85.31 86 ARG B N 1
ATOM 3905 C CA . ARG B 1 86 ? -3.932 -4.555 -12.992 1 85.31 86 ARG B CA 1
ATOM 3906 C C . ARG B 1 86 ? -3.619 -4.754 -14.477 1 85.31 86 ARG B C 1
ATOM 3908 O O . ARG B 1 86 ? -4.461 -4.488 -15.336 1 85.31 86 ARG B O 1
ATOM 3915 N N . GLY B 1 87 ? -2.4 -5.23 -14.766 1 85.62 87 GLY B N 1
ATOM 3916 C CA . GLY B 1 87 ? -2.01 -5.453 -16.141 1 85.62 87 GLY B CA 1
ATOM 3917 C C . GLY B 1 87 ? -2.682 -6.66 -16.766 1 85.62 87 GLY B C 1
ATOM 3918 O O . GLY B 1 87 ? -2.719 -6.797 -18 1 85.62 87 GLY B O 1
ATOM 3919 N N . ALA B 1 88 ? -3.234 -7.492 -15.93 1 90.62 88 ALA B N 1
ATOM 3920 C CA . ALA B 1 88 ? -3.928 -8.68 -16.422 1 90.62 88 ALA B CA 1
ATOM 3921 C C . ALA B 1 88 ? -5.422 -8.414 -16.578 1 90.62 88 ALA B C 1
ATOM 3923 O O . ALA B 1 88 ? -5.988 -8.625 -17.656 1 90.62 88 ALA B O 1
ATOM 3924 N N . MET B 1 89 ? -6.012 -7.988 -15.531 1 92.62 89 MET B N 1
ATOM 3925 C CA . MET B 1 89 ? -7.438 -7.672 -15.508 1 92.62 89 MET B CA 1
ATOM 3926 C C . MET B 1 89 ? -7.711 -6.477 -14.602 1 92.62 89 MET B C 1
ATOM 3928 O O . MET B 1 89 ? -7.07 -6.32 -13.562 1 92.62 89 MET B O 1
ATOM 3932 N N . ARG B 1 90 ? -8.641 -5.652 -15.008 1 92.94 90 ARG B N 1
ATOM 3933 C CA . ARG B 1 90 ? -9.008 -4.5 -14.195 1 92.94 90 ARG B CA 1
ATOM 3934 C C . ARG B 1 90 ? -10.516 -4.281 -14.195 1 92.94 90 ARG B C 1
ATOM 3936 O O . ARG B 1 90 ? -11.188 -4.555 -15.195 1 92.94 90 ARG B O 1
ATOM 3943 N N . PRO B 1 91 ? -11.07 -3.83 -13.086 1 94.62 91 PRO B N 1
ATOM 3944 C CA . PRO B 1 91 ? -12.492 -3.461 -13.07 1 94.62 91 PRO B CA 1
ATOM 3945 C C . PRO B 1 91 ? -12.789 -2.219 -13.906 1 94.62 91 PRO B C 1
ATOM 3947 O O . PRO B 1 91 ? -11.922 -1.354 -14.062 1 94.62 91 PRO B O 1
ATOM 3950 N N . GLN B 1 92 ? -13.953 -2.064 -14.336 1 96.38 92 GLN B N 1
ATOM 3951 C CA . GLN B 1 92 ? -14.383 -0.942 -15.164 1 96.38 92 GLN B CA 1
ATOM 3952 C C . GLN B 1 92 ? -14.203 0.383 -14.43 1 96.38 92 GLN B C 1
ATOM 3954 O O . GLN B 1 92 ? -13.977 1.42 -15.062 1 96.38 92 GLN B O 1
ATOM 3959 N N . TYR B 1 93 ? -14.258 0.347 -13.188 1 97.94 93 TYR B N 1
ATOM 3960 C CA . TYR B 1 93 ? -14.25 1.551 -12.359 1 97.94 93 TYR B CA 1
ATOM 3961 C C . TYR B 1 93 ? -12.898 2.246 -12.422 1 97.94 93 TYR B C 1
ATOM 3963 O O . TYR B 1 93 ? -12.805 3.453 -12.188 1 97.94 93 TYR B O 1
ATOM 3971 N N . LEU B 1 94 ? -11.797 1.489 -12.688 1 96.94 94 LEU B N 1
ATOM 3972 C CA . LEU B 1 94 ? -10.469 2.098 -12.758 1 96.94 94 LEU B CA 1
ATOM 3973 C C . LEU B 1 94 ? -10.398 3.129 -13.875 1 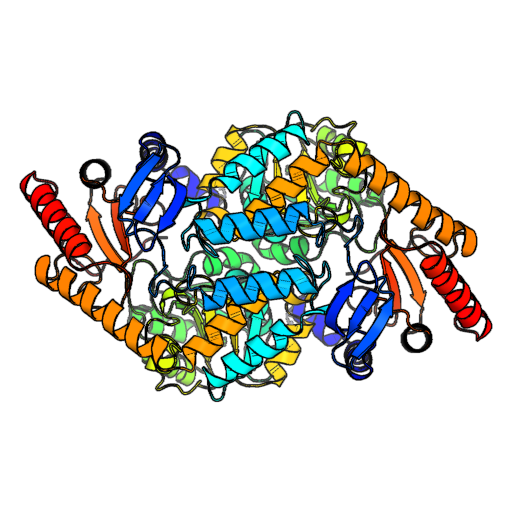96.94 94 LEU B C 1
ATOM 3975 O O . LEU B 1 94 ? -10.016 4.277 -13.648 1 96.94 94 LEU B O 1
ATOM 3979 N N . GLY B 1 95 ? -10.75 2.715 -15.07 1 96.5 95 GLY B N 1
ATOM 3980 C CA . GLY B 1 95 ? -10.766 3.646 -16.188 1 96.5 95 GLY B CA 1
ATOM 3981 C C . GLY B 1 95 ? -11.695 4.82 -15.977 1 96.5 95 GLY B C 1
ATOM 3982 O O . GLY B 1 95 ? -11.367 5.957 -16.328 1 96.5 95 GLY B O 1
ATOM 3983 N N . GLN B 1 96 ? -12.867 4.555 -15.391 1 98.31 96 GLN B N 1
ATOM 3984 C CA . GLN B 1 96 ? -13.828 5.609 -15.086 1 98.31 96 GLN B CA 1
ATOM 3985 C C . GLN B 1 96 ? -13.227 6.641 -14.133 1 98.31 96 GLN B C 1
ATOM 3987 O O . GLN B 1 96 ? -13.367 7.844 -14.352 1 98.31 96 GLN B O 1
ATOM 3992 N N . LEU B 1 97 ? -12.555 6.133 -13.125 1 98.56 97 LEU B N 1
ATOM 3993 C CA . LEU B 1 97 ? -11.953 7.012 -12.125 1 98.56 97 LEU B CA 1
ATOM 3994 C C . LEU B 1 97 ? -10.859 7.875 -12.75 1 98.56 97 LEU B C 1
ATOM 3996 O O . LEU B 1 97 ? -10.812 9.086 -12.516 1 98.56 97 LEU B O 1
ATOM 4000 N N . GLU B 1 98 ? -9.945 7.246 -13.5 1 98.38 98 GLU B N 1
ATOM 4001 C CA . GLU B 1 98 ? -8.844 7.98 -14.125 1 98.38 98 GLU B CA 1
ATOM 4002 C C . GLU B 1 98 ? -9.367 9.07 -15.055 1 98.38 98 GLU B C 1
ATOM 4004 O O . GLU B 1 98 ? -8.859 10.188 -15.062 1 98.38 98 GLU B O 1
ATOM 4009 N N . LYS B 1 99 ? -10.438 8.82 -15.781 1 98.31 99 LYS B N 1
ATOM 4010 C CA . LYS B 1 99 ? -11.039 9.805 -16.672 1 98.31 99 LYS B CA 1
ATOM 4011 C C . LYS B 1 99 ? -11.641 10.961 -15.891 1 98.31 99 LYS B C 1
ATOM 4013 O O . LYS B 1 99 ? -11.477 12.125 -16.266 1 98.31 99 LYS B O 1
ATOM 4018 N N . LEU B 1 100 ? -12.367 10.672 -14.867 1 98.81 100 LEU B N 1
ATOM 4019 C CA . LEU B 1 100 ? -12.977 11.703 -14.039 1 98.81 100 LEU B CA 1
ATOM 4020 C C . LEU B 1 100 ? -11.914 12.57 -13.367 1 98.81 100 LEU B C 1
ATOM 4022 O O . LEU B 1 100 ? -12.07 13.789 -13.266 1 98.81 100 LEU B O 1
ATOM 4026 N N . LEU B 1 101 ? -10.812 11.922 -12.914 1 98.81 101 LEU B N 1
ATOM 4027 C CA . LEU B 1 101 ? -9.711 12.68 -12.328 1 98.81 101 LEU B CA 1
ATOM 4028 C C . LEU B 1 101 ? -9.062 13.594 -13.359 1 98.81 101 LEU B C 1
ATOM 4030 O O . LEU B 1 101 ? -8.656 14.711 -13.039 1 98.81 101 LEU B O 1
ATOM 4034 N N . GLU B 1 102 ? -8.984 13.148 -14.586 1 98.5 102 GLU B N 1
ATOM 4035 C CA . GLU B 1 102 ? -8.43 13.992 -15.641 1 98.5 102 GLU B CA 1
ATOM 4036 C C . GLU B 1 102 ? -9.305 15.219 -15.883 1 98.5 102 GLU B C 1
ATOM 4038 O O . GLU B 1 102 ? -8.805 16.281 -16.281 1 98.5 102 GLU B O 1
ATOM 4043 N N . GLU B 1 103 ? -10.602 15.07 -15.625 1 98.25 103 GLU B N 1
ATOM 4044 C CA . GLU B 1 103 ? -11.492 16.219 -15.711 1 98.25 103 GLU B CA 1
ATOM 4045 C C . GLU B 1 103 ? -11.219 17.203 -14.578 1 98.25 103 GLU B C 1
ATOM 4047 O O . GLU B 1 103 ? -11.328 18.422 -14.773 1 98.25 103 GLU B O 1
ATOM 4052 N N . ILE B 1 104 ? -10.906 16.688 -13.453 1 98.38 104 ILE B N 1
ATOM 4053 C CA . ILE B 1 104 ? -10.594 17.531 -12.305 1 98.38 104 ILE B CA 1
ATOM 4054 C C . ILE B 1 104 ? -9.25 18.219 -12.516 1 98.38 104 ILE B C 1
ATOM 4056 O O . ILE B 1 104 ? -9.102 19.406 -12.203 1 98.38 104 ILE B O 1
ATOM 4060 N N . TYR B 1 105 ? -8.281 17.469 -13.055 1 98.12 105 TYR B N 1
ATOM 4061 C CA . TYR B 1 105 ? -6.945 17.984 -13.32 1 98.12 105 TYR B CA 1
ATOM 4062 C C . TYR B 1 105 ? -6.746 18.234 -14.812 1 98.12 105 TYR B C 1
ATOM 4064 O O . TYR B 1 105 ? -5.918 17.594 -15.453 1 98.12 105 TYR B O 1
ATOM 4072 N N . LEU B 1 106 ? -7.41 19.266 -15.258 1 95.12 106 LEU B N 1
ATOM 4073 C CA . LEU B 1 106 ? -7.426 19.562 -16.688 1 95.12 106 LEU B CA 1
ATOM 4074 C C . LEU B 1 106 ? -6.016 19.797 -17.219 1 95.12 106 LEU B C 1
ATOM 4076 O O . LEU B 1 106 ? -5.23 20.531 -16.609 1 95.12 106 LEU B O 1
ATOM 4080 N N . GLY B 1 107 ? -5.77 19.156 -18.328 1 94.75 107 GLY B N 1
ATOM 4081 C CA . GLY B 1 107 ? -4.469 19.328 -18.969 1 94.75 107 GLY B CA 1
ATOM 4082 C C . GLY B 1 107 ? -3.459 18.281 -18.531 1 94.75 107 GLY B C 1
ATOM 4083 O O . GLY B 1 107 ? -2.4 18.141 -19.156 1 94.75 107 GLY B O 1
ATOM 4084 N N . GLY B 1 108 ? -3.75 17.516 -17.5 1 97.31 108 GLY B N 1
ATOM 4085 C CA . GLY B 1 108 ? -2.889 16.438 -17.047 1 97.31 108 GLY B CA 1
ATOM 4086 C C . GLY B 1 108 ? -3.436 15.062 -17.359 1 97.31 108 GLY B C 1
ATOM 4087 O O . GLY B 1 108 ? -4.598 14.93 -17.75 1 97.31 108 GLY B O 1
ATOM 4088 N N . SER B 1 109 ? -2.574 14.062 -17.359 1 98.44 109 SER B N 1
ATOM 4089 C CA . SER B 1 109 ? -2.943 12.656 -17.422 1 98.44 109 SER B CA 1
ATOM 4090 C C . SER B 1 109 ? -2.787 11.992 -16.047 1 98.44 109 SER B C 1
ATOM 4092 O O . SER B 1 109 ? -1.939 12.391 -15.25 1 98.44 109 SER B O 1
ATOM 4094 N N . VAL B 1 110 ? -3.66 11.039 -15.797 1 98.69 110 VAL B N 1
ATOM 4095 C CA . VAL B 1 110 ? -3.734 10.547 -14.422 1 98.69 110 VAL B CA 1
ATOM 4096 C C . VAL B 1 110 ? -3.568 9.031 -14.406 1 98.69 110 VAL B C 1
ATOM 4098 O O . VAL B 1 110 ? -4.105 8.328 -15.266 1 98.69 110 VAL B O 1
ATOM 4101 N N . ALA B 1 111 ? -2.783 8.484 -13.492 1 98.06 111 ALA B N 1
ATOM 4102 C CA . ALA B 1 111 ? -2.713 7.066 -13.148 1 98.06 111 ALA B CA 1
ATOM 4103 C C . ALA B 1 111 ? -3.051 6.836 -11.68 1 98.06 111 ALA B C 1
ATOM 4105 O O . ALA B 1 111 ? -2.547 7.547 -10.805 1 98.06 111 ALA B O 1
ATOM 4106 N N . VAL B 1 112 ? -3.914 5.867 -11.438 1 97.94 112 VAL B N 1
ATOM 4107 C CA . VAL B 1 112 ? -4.387 5.586 -10.086 1 97.94 112 VAL B CA 1
ATOM 4108 C C . VAL B 1 112 ? -3.592 4.422 -9.492 1 97.94 112 VAL B C 1
ATOM 4110 O O . VAL B 1 112 ? -3.285 3.453 -10.188 1 97.94 112 VAL B O 1
ATOM 4113 N N . PHE B 1 113 ? -3.168 4.539 -8.258 1 97.12 113 PHE B N 1
ATOM 4114 C CA . PHE B 1 113 ? -2.43 3.545 -7.484 1 97.12 113 PHE B CA 1
ATOM 4115 C C . PHE B 1 113 ? -3.225 3.117 -6.254 1 97.12 113 PHE B C 1
ATOM 4117 O O . PHE B 1 113 ? -4.258 3.713 -5.938 1 97.12 113 PHE B O 1
ATOM 4124 N N . THR B 1 114 ? -2.758 2.125 -5.551 1 95.38 114 THR B N 1
ATOM 4125 C CA . THR B 1 114 ? -3.443 1.593 -4.375 1 95.38 114 THR B CA 1
ATOM 4126 C C . THR B 1 114 ? -3.207 2.486 -3.162 1 95.38 114 THR B C 1
ATOM 4128 O O . THR B 1 114 ? -3.908 2.369 -2.154 1 95.38 114 THR B O 1
ATOM 4131 N N . SER B 1 115 ? -2.236 3.33 -3.193 1 95.81 115 SER B N 1
ATOM 4132 C CA . SER B 1 115 ? -1.941 4.305 -2.148 1 95.81 115 SER B CA 1
ATOM 4133 C C . SER B 1 115 ? -1.022 5.406 -2.666 1 95.81 115 SER B C 1
ATOM 4135 O O . SER B 1 115 ? -0.417 5.27 -3.73 1 95.81 115 SER B O 1
ATOM 4137 N N . THR B 1 116 ? -0.929 6.496 -1.902 1 96.69 116 THR B N 1
ATOM 4138 C CA . THR B 1 116 ? 0.018 7.547 -2.25 1 96.69 116 THR B CA 1
ATOM 4139 C C . THR B 1 116 ? 1.454 7.055 -2.105 1 96.69 116 THR B C 1
ATOM 4141 O O . THR B 1 116 ? 2.324 7.414 -2.902 1 96.69 116 THR B O 1
ATOM 4144 N N . SER B 1 117 ? 1.703 6.242 -1.108 1 96.31 117 SER B N 1
ATOM 4145 C CA . SER B 1 117 ? 3.02 5.633 -0.947 1 96.31 117 SER B CA 1
ATOM 4146 C C . SER B 1 117 ? 3.422 4.848 -2.191 1 96.31 117 SER B C 1
ATOM 4148 O O . SER B 1 117 ? 4.586 4.883 -2.604 1 96.31 117 SER B O 1
ATOM 4150 N N . ASN B 1 118 ? 2.475 4.133 -2.756 1 96.5 118 ASN B N 1
ATOM 4151 C CA . ASN B 1 118 ? 2.756 3.365 -3.967 1 96.5 118 ASN B CA 1
ATOM 4152 C C . ASN B 1 118 ? 2.973 4.277 -5.172 1 96.5 118 ASN B C 1
ATOM 4154 O O . ASN B 1 118 ? 3.688 3.918 -6.105 1 96.5 118 ASN B O 1
ATOM 4158 N N . VAL B 1 119 ? 2.311 5.469 -5.164 1 98.12 119 VAL B N 1
ATOM 4159 C CA . VAL B 1 119 ? 2.615 6.449 -6.199 1 98.12 119 VAL B CA 1
ATOM 4160 C C . VAL B 1 119 ? 4.102 6.797 -6.16 1 98.12 119 VAL B C 1
ATOM 4162 O O . VAL B 1 119 ? 4.789 6.727 -7.184 1 98.12 119 VAL B O 1
ATOM 4165 N N . HIS B 1 120 ? 4.625 7.105 -4.949 1 98.44 120 HIS B N 1
ATOM 4166 C CA . HIS B 1 120 ? 6.027 7.473 -4.797 1 98.44 120 HIS B CA 1
ATOM 4167 C C . HIS B 1 120 ? 6.945 6.355 -5.273 1 98.44 120 HIS B C 1
ATOM 4169 O O . HIS B 1 120 ? 7.848 6.586 -6.082 1 98.44 120 HIS B O 1
ATOM 4175 N N . LEU B 1 121 ? 6.621 5.188 -4.793 1 97.31 121 LEU B N 1
ATOM 4176 C CA . LEU B 1 121 ? 7.461 4.027 -5.074 1 97.31 121 LEU B CA 1
ATOM 4177 C C . LEU B 1 121 ? 7.477 3.717 -6.566 1 97.31 121 LEU B C 1
ATOM 4179 O O . LEU B 1 121 ? 8.477 3.229 -7.094 1 97.31 121 LEU B O 1
ATOM 4183 N N . GLY B 1 122 ? 6.398 3.957 -7.207 1 97.19 122 GLY B N 1
ATOM 4184 C CA . GLY B 1 122 ? 6.289 3.646 -8.625 1 97.19 122 GLY B CA 1
ATOM 4185 C C . GLY B 1 122 ? 6.848 4.734 -9.523 1 97.19 122 GLY B C 1
ATOM 4186 O O . GLY B 1 122 ? 7.516 4.445 -10.516 1 97.19 122 GLY B O 1
ATOM 4187 N N . VAL B 1 123 ? 6.648 6.004 -9.195 1 98.38 123 VAL B N 1
ATOM 4188 C CA . VAL B 1 123 ? 6.887 7.113 -10.109 1 98.38 123 VAL B CA 1
ATOM 4189 C C . VAL B 1 123 ? 8.312 7.641 -9.93 1 98.38 123 VAL B C 1
ATOM 4191 O O . VAL B 1 123 ? 8.984 7.988 -10.906 1 98.38 123 VAL B O 1
ATOM 4194 N N . LEU B 1 124 ? 8.805 7.703 -8.734 1 98.5 124 LEU B N 1
ATOM 4195 C CA . LEU B 1 124 ? 10.078 8.375 -8.461 1 98.5 124 LEU B CA 1
ATOM 4196 C C . LEU B 1 124 ? 11.234 7.629 -9.117 1 98.5 124 LEU B C 1
ATOM 4198 O O . LEU B 1 124 ? 12.117 8.25 -9.719 1 98.5 124 LEU B O 1
ATOM 4202 N N . PRO B 1 125 ? 11.266 6.262 -9.078 1 96.88 125 PRO B N 1
ATOM 4203 C CA . PRO B 1 125 ? 12.32 5.562 -9.82 1 96.88 125 PRO B CA 1
ATOM 4204 C C . PRO B 1 125 ? 12.266 5.836 -11.32 1 96.88 125 PRO B C 1
ATOM 4206 O O . PRO B 1 125 ? 13.305 5.965 -11.961 1 96.88 125 PRO B O 1
ATOM 4209 N N . LEU B 1 126 ? 11.07 5.891 -11.867 1 96.88 126 LEU B N 1
ATOM 4210 C CA . LEU B 1 126 ? 10.922 6.203 -13.289 1 96.88 126 LEU B CA 1
ATOM 4211 C C . LEU B 1 126 ? 11.453 7.598 -13.594 1 96.88 126 LEU B C 1
ATOM 4213 O O . LEU B 1 126 ? 12.156 7.793 -14.594 1 96.88 126 LEU B O 1
ATOM 4217 N N . LEU B 1 127 ? 11.109 8.562 -12.734 1 97.88 127 LEU B N 1
ATOM 4218 C CA . LEU B 1 127 ? 11.586 9.93 -12.891 1 97.88 127 LEU B CA 1
ATOM 4219 C C . LEU B 1 127 ? 13.109 9.992 -12.781 1 97.88 127 LEU B C 1
ATOM 4221 O O . LEU B 1 127 ? 13.773 10.586 -13.633 1 97.88 127 LEU B O 1
ATOM 4225 N N . GLY B 1 128 ? 13.656 9.352 -11.797 1 96.75 128 GLY B N 1
ATOM 4226 C CA . GLY B 1 128 ? 15.086 9.375 -11.539 1 96.75 128 GLY B CA 1
ATOM 4227 C C . GLY B 1 128 ? 15.906 8.711 -12.625 1 96.75 128 GLY B C 1
ATOM 4228 O O . GLY B 1 128 ? 17.078 9.055 -12.828 1 96.75 128 GLY B O 1
ATOM 4229 N N . SER B 1 129 ? 15.336 7.758 -13.297 1 95.12 129 SER B N 1
ATOM 4230 C CA . SER B 1 129 ? 16.047 7.027 -14.352 1 95.12 129 SER B CA 1
ATOM 4231 C C . SER B 1 129 ? 15.859 7.703 -15.703 1 95.12 129 SER B C 1
ATOM 4233 O O . SER B 1 129 ? 16.422 7.258 -16.703 1 95.12 129 SER B O 1
ATOM 4235 N N . GLY B 1 130 ? 15.078 8.734 -15.766 1 94.81 130 GLY B N 1
ATOM 4236 C CA . GLY B 1 130 ? 14.82 9.414 -17.031 1 94.81 130 GLY B CA 1
ATOM 4237 C C . GLY B 1 130 ? 13.883 8.641 -17.938 1 94.81 130 GLY B C 1
ATOM 4238 O O . GLY B 1 130 ? 13.93 8.797 -19.156 1 94.81 130 GLY B O 1
ATOM 4239 N N . SER B 1 131 ? 13.016 7.855 -17.312 1 94.94 131 SER B N 1
ATOM 4240 C CA . SER B 1 131 ? 12.188 6.953 -18.109 1 94.94 131 SER B CA 1
ATOM 4241 C C . SER B 1 131 ? 10.867 7.613 -18.5 1 94.94 131 SER B C 1
ATOM 4243 O O . SER B 1 131 ? 10.141 7.102 -19.359 1 94.94 131 SER B O 1
ATOM 4245 N N . LEU B 1 132 ? 10.469 8.727 -17.891 1 96.62 132 LEU B N 1
ATOM 4246 C CA . LEU B 1 132 ? 9.234 9.43 -18.219 1 96.62 132 LEU B CA 1
ATOM 4247 C C . LEU B 1 132 ? 9.438 10.336 -19.438 1 96.62 132 LEU B C 1
ATOM 4249 O O . LEU B 1 132 ? 10.25 11.266 -19.375 1 96.62 132 LEU B O 1
ATOM 4253 N N . PRO B 1 133 ? 8.641 10.133 -20.469 1 96.31 133 PRO B N 1
ATOM 4254 C CA . PRO B 1 133 ? 8.891 10.828 -21.719 1 96.31 133 PRO B CA 1
ATOM 4255 C C . PRO B 1 133 ? 8.773 12.352 -21.594 1 96.31 133 PRO B C 1
ATOM 4257 O O . PRO B 1 133 ? 9.523 13.086 -22.234 1 96.31 133 PRO B O 1
ATOM 4260 N N . ASN B 1 134 ? 7.875 12.844 -20.812 1 97.69 134 ASN B N 1
ATOM 4261 C CA . ASN B 1 134 ? 7.637 14.281 -20.719 1 97.69 134 ASN B CA 1
ATOM 4262 C C . ASN B 1 134 ? 8.484 14.93 -19.625 1 97.69 134 ASN B C 1
ATOM 4264 O O . ASN B 1 134 ? 8.383 16.125 -19.375 1 97.69 134 ASN B O 1
ATOM 4268 N N . TYR B 1 135 ? 9.273 14.164 -18.938 1 97.88 135 TYR B N 1
ATOM 4269 C CA . TYR B 1 135 ? 10.195 14.641 -17.906 1 97.88 135 TYR B CA 1
ATOM 4270 C C . TYR B 1 135 ? 11.609 14.133 -18.172 1 97.88 135 TYR B C 1
ATOM 4272 O O . TYR B 1 135 ? 12.195 13.453 -17.328 1 97.88 135 TYR B O 1
ATOM 4280 N N . PRO B 1 136 ? 12.195 14.516 -19.234 1 95.44 136 PRO B N 1
ATOM 4281 C CA . PRO B 1 136 ? 13.523 14.008 -19.594 1 95.44 136 PRO B CA 1
ATOM 4282 C C . PRO B 1 136 ? 14.617 14.516 -18.656 1 95.44 136 PRO B C 1
ATOM 4284 O O . PRO B 1 136 ? 14.531 15.633 -18.141 1 95.44 136 PRO B O 1
ATOM 4287 N N . LEU B 1 137 ? 15.625 13.648 -18.438 1 95.56 137 LEU B N 1
ATOM 4288 C CA . LEU B 1 137 ? 16.812 14.039 -17.688 1 95.56 137 LEU B CA 1
ATOM 4289 C C . LEU B 1 137 ? 18 14.234 -18.625 1 95.56 137 LEU B C 1
ATOM 4291 O O . LEU B 1 137 ? 18.484 13.281 -19.25 1 95.56 137 LEU B O 1
ATOM 4295 N N . THR B 1 138 ? 18.438 15.523 -18.734 1 91.19 138 THR B N 1
ATOM 4296 C CA . THR B 1 138 ? 19.625 15.797 -19.531 1 91.19 138 THR B CA 1
ATOM 4297 C C . THR B 1 138 ? 20.891 15.461 -18.766 1 91.19 138 THR B C 1
ATOM 4299 O O . THR B 1 138 ? 21.953 15.219 -19.359 1 91.19 138 THR B O 1
ATOM 4302 N N . ARG B 1 139 ? 20.844 15.539 -17.516 1 96.12 139 ARG B N 1
ATOM 4303 C CA . ARG B 1 139 ? 21.891 15.188 -16.562 1 96.12 139 ARG B CA 1
ATOM 4304 C C . ARG B 1 139 ? 21.359 14.234 -15.492 1 96.12 139 ARG B C 1
ATOM 4306 O O . ARG B 1 139 ? 20.141 14.156 -15.273 1 96.12 139 ARG B O 1
ATOM 4313 N N . PRO B 1 140 ? 22.266 13.484 -14.867 1 96.25 140 PRO B N 1
ATOM 4314 C CA . PRO B 1 140 ? 21.797 12.586 -13.812 1 96.25 140 PRO B CA 1
ATOM 4315 C C . PRO B 1 140 ? 21.047 13.32 -12.703 1 96.25 140 PRO B C 1
ATOM 4317 O O . PRO B 1 140 ? 21.312 14.5 -12.453 1 96.25 140 PRO B O 1
ATOM 4320 N N . ALA B 1 141 ? 20.234 12.617 -12.055 1 97.38 141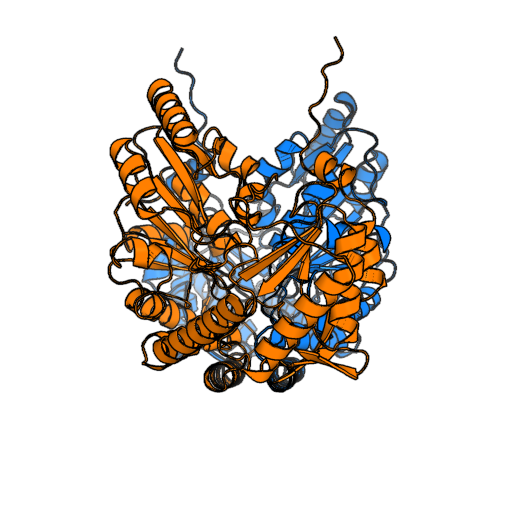 ALA B N 1
ATOM 4321 C CA . ALA B 1 141 ? 19.359 13.203 -11.055 1 97.38 141 ALA B CA 1
ATOM 4322 C C . ALA B 1 141 ? 20.109 13.508 -9.766 1 97.38 141 ALA B C 1
ATOM 4324 O O . ALA B 1 141 ? 21.047 12.789 -9.398 1 97.38 141 ALA B O 1
ATOM 4325 N N . HIS B 1 142 ? 19.812 14.555 -9.133 1 98.56 142 HIS B N 1
ATOM 4326 C CA . HIS B 1 142 ? 20.078 14.859 -7.734 1 98.56 142 HIS B CA 1
ATOM 4327 C C . HIS B 1 142 ? 18.781 15.141 -6.977 1 98.56 142 HIS B C 1
ATOM 4329 O O . HIS B 1 142 ? 18.062 16.109 -7.293 1 98.56 142 HIS B O 1
ATOM 4335 N N . TRP B 1 143 ? 18.516 14.281 -6.035 1 98.69 143 TRP B N 1
ATOM 4336 C CA . TRP B 1 143 ? 17.281 14.414 -5.266 1 98.69 143 TRP B CA 1
ATOM 4337 C C . TRP B 1 143 ? 17.438 15.453 -4.16 1 98.69 143 TRP B C 1
ATOM 4339 O O . TRP B 1 143 ? 18.375 15.383 -3.363 1 98.69 143 TRP B O 1
ATOM 4349 N N . LEU B 1 144 ? 16.562 16.422 -4.145 1 98.75 144 LEU B N 1
ATOM 4350 C CA . LEU B 1 144 ? 16.422 17.375 -3.051 1 98.75 144 LEU B CA 1
ATOM 4351 C C . LEU B 1 144 ? 15.18 17.078 -2.221 1 98.75 144 LEU B C 1
ATOM 4353 O O . LEU B 1 144 ? 14.078 17.469 -2.592 1 98.75 144 LEU B O 1
ATOM 4357 N N . MET B 1 145 ? 15.344 16.422 -1.148 1 97.62 145 MET B N 1
ATOM 4358 C CA . MET B 1 145 ? 14.242 15.992 -0.289 1 97.62 145 MET B CA 1
ATOM 4359 C C . MET B 1 145 ? 13.992 17.016 0.819 1 97.62 145 MET B C 1
ATOM 4361 O O . MET B 1 145 ? 14.859 17.234 1.667 1 97.62 145 MET B O 1
ATOM 4365 N N . ASP B 1 146 ? 12.836 17.578 0.807 1 95.81 146 ASP B N 1
ATOM 4366 C CA . ASP B 1 146 ? 12.492 18.5 1.882 1 95.81 146 ASP B CA 1
ATOM 4367 C C . ASP B 1 146 ? 12.5 17.797 3.236 1 95.81 146 ASP B C 1
ATOM 4369 O O . ASP B 1 146 ? 12.023 16.656 3.357 1 95.81 146 ASP B O 1
ATOM 4373 N N . LYS B 1 147 ? 12.992 18.453 4.227 1 90.62 147 LYS B N 1
ATOM 4374 C CA . LYS B 1 147 ? 13.125 17.859 5.559 1 90.62 147 LYS B CA 1
ATOM 4375 C C . LYS B 1 147 ? 11.75 17.547 6.152 1 90.62 147 LYS B C 1
ATOM 4377 O O . LYS B 1 147 ? 11.633 16.672 7.016 1 90.62 147 LYS B O 1
ATOM 4382 N N . THR B 1 148 ? 10.695 18.203 5.645 1 88.56 148 THR B N 1
ATOM 4383 C CA . THR B 1 148 ? 9.359 17.984 6.195 1 88.56 148 THR B CA 1
ATOM 4384 C C . THR B 1 148 ? 8.531 17.094 5.281 1 88.56 148 THR B C 1
ATOM 4386 O O . THR B 1 148 ? 7.336 16.891 5.516 1 88.56 148 THR B O 1
ATOM 4389 N N . ALA B 1 149 ? 9.188 16.594 4.199 1 92.75 149 ALA B N 1
ATOM 4390 C CA . ALA B 1 149 ? 8.445 15.703 3.311 1 92.75 149 ALA B CA 1
ATOM 4391 C C . ALA B 1 149 ? 7.914 14.492 4.07 1 92.75 149 ALA B C 1
ATOM 4393 O O . ALA B 1 149 ? 8.57 13.984 4.98 1 92.75 149 ALA B O 1
ATOM 4394 N N . HIS B 1 150 ? 6.75 14.102 3.771 1 92.44 150 HIS B N 1
ATOM 4395 C CA . HIS B 1 150 ? 6.082 12.992 4.449 1 92.44 150 HIS B CA 1
ATOM 4396 C C . HIS B 1 150 ? 6.984 11.766 4.523 1 92.44 150 HIS B C 1
ATOM 4398 O O . HIS B 1 150 ? 7.77 11.508 3.607 1 92.44 150 HIS B O 1
ATOM 4404 N N . ALA B 1 151 ? 6.801 10.977 5.547 1 91.56 151 ALA B N 1
ATOM 4405 C CA . ALA B 1 151 ? 7.617 9.805 5.855 1 91.56 151 ALA B CA 1
ATOM 4406 C C . ALA B 1 151 ? 7.555 8.781 4.727 1 91.56 151 ALA B C 1
ATOM 4408 O O . ALA B 1 151 ? 8.508 8.031 4.504 1 91.56 151 ALA B O 1
ATOM 4409 N N . SER B 1 152 ? 6.449 8.727 3.949 1 94.12 152 SER B N 1
ATOM 4410 C CA . SER B 1 152 ? 6.309 7.781 2.846 1 94.12 152 SER B CA 1
ATOM 4411 C C . SER B 1 152 ? 7.281 8.102 1.717 1 94.12 152 SER B C 1
ATOM 4413 O O . SER B 1 152 ? 7.625 7.227 0.919 1 94.12 152 SER B O 1
ATOM 4415 N N . MET B 1 153 ? 7.734 9.328 1.598 1 96.25 153 MET B N 1
ATOM 4416 C CA . MET B 1 153 ? 8.789 9.68 0.65 1 96.25 153 MET B CA 1
ATOM 4417 C C . MET B 1 153 ? 10.164 9.461 1.263 1 96.25 153 MET B C 1
ATOM 4419 O O . MET B 1 153 ? 11.055 8.906 0.613 1 96.25 153 MET B O 1
ATOM 4423 N N . GLN B 1 154 ? 10.297 9.828 2.543 1 94.38 154 GLN B N 1
ATOM 4424 C CA . GLN B 1 154 ? 11.586 9.781 3.225 1 94.38 154 GLN B CA 1
ATOM 4425 C C . GLN B 1 154 ? 12.109 8.352 3.301 1 94.38 154 GLN B C 1
ATOM 4427 O O . GLN B 1 154 ? 13.32 8.125 3.215 1 94.38 154 GLN B O 1
ATOM 4432 N N . VAL B 1 155 ? 11.234 7.418 3.449 1 94.69 155 VAL B N 1
ATOM 4433 C CA . VAL B 1 155 ? 11.625 6.027 3.639 1 94.69 155 VAL B CA 1
ATOM 4434 C C . VAL B 1 155 ? 12.211 5.473 2.344 1 94.69 155 VAL B C 1
ATOM 4436 O O . VAL B 1 155 ? 12.891 4.445 2.354 1 94.69 155 VAL B O 1
ATOM 4439 N N . LEU B 1 156 ? 12.055 6.172 1.216 1 97 156 LEU B N 1
ATOM 4440 C CA . LEU B 1 156 ? 12.484 5.676 -0.089 1 97 156 LEU B CA 1
ATOM 4441 C C . LEU B 1 156 ? 13.914 6.117 -0.396 1 97 156 LEU B C 1
ATOM 4443 O O . LEU B 1 156 ? 14.43 5.848 -1.481 1 97 156 LEU B O 1
ATOM 4447 N N . ARG B 1 157 ? 14.625 6.832 0.486 1 96.38 157 ARG B N 1
ATOM 4448 C CA . ARG B 1 157 ? 15.953 7.395 0.252 1 96.38 157 ARG B CA 1
ATOM 4449 C C . ARG B 1 157 ? 16.891 6.352 -0.344 1 96.38 157 ARG B C 1
ATOM 4451 O O . ARG B 1 157 ? 17.578 6.621 -1.336 1 96.38 157 ARG B O 1
ATOM 4458 N N . GLY B 1 158 ? 16.953 5.133 0.21 1 95.81 158 GLY B N 1
ATOM 4459 C CA . GLY B 1 158 ? 17.828 4.09 -0.306 1 95.81 158 GLY B CA 1
ATOM 4460 C C . GLY B 1 158 ? 17.531 3.729 -1.751 1 95.81 158 GLY B C 1
ATOM 4461 O O . GLY B 1 158 ? 18.453 3.438 -2.521 1 95.81 158 GLY B O 1
ATOM 4462 N N . ILE B 1 159 ? 16.312 3.674 -2.113 1 96.69 159 ILE B N 1
ATOM 4463 C CA . ILE B 1 159 ? 15.922 3.379 -3.486 1 96.69 159 ILE B CA 1
ATOM 4464 C C . ILE B 1 159 ? 16.328 4.535 -4.398 1 96.69 159 ILE B C 1
ATOM 4466 O O . ILE B 1 159 ? 16.906 4.324 -5.465 1 96.69 159 ILE B O 1
ATOM 4470 N N . LEU B 1 160 ? 16.078 5.805 -3.941 1 97.56 160 LEU B N 1
ATOM 4471 C CA . LEU B 1 160 ? 16.391 6.996 -4.727 1 97.56 160 LEU B CA 1
ATOM 4472 C C . LEU B 1 160 ? 17.891 7.105 -4.984 1 97.56 160 LEU B C 1
ATOM 4474 O O . LEU B 1 160 ? 18.312 7.535 -6.062 1 97.56 160 LEU B O 1
ATOM 4478 N N . GLU B 1 161 ? 18.656 6.68 -4.027 1 96.75 161 GLU B N 1
ATOM 4479 C CA . GLU B 1 161 ? 20.125 6.785 -4.105 1 96.75 161 GLU B CA 1
ATOM 4480 C C . GLU B 1 161 ? 20.672 5.914 -5.227 1 96.75 161 GLU B C 1
ATOM 4482 O O . GLU B 1 161 ? 21.812 6.113 -5.668 1 96.75 161 GLU B O 1
ATOM 4487 N N . GLN B 1 162 ? 19.891 4.949 -5.656 1 94.56 162 GLN B N 1
ATOM 4488 C CA . GLN B 1 162 ? 20.328 4.117 -6.773 1 94.56 162 GLN B CA 1
ATOM 4489 C C . GLN B 1 162 ? 20.312 4.906 -8.078 1 94.56 162 GLN B C 1
ATOM 4491 O O . GLN B 1 162 ? 20.906 4.48 -9.07 1 94.56 162 GLN B O 1
ATOM 4496 N N . PHE B 1 163 ? 19.656 6.102 -8.094 1 95.5 163 PHE B N 1
ATOM 4497 C CA . PHE B 1 163 ? 19.5 6.879 -9.312 1 95.5 163 PHE B CA 1
ATOM 4498 C C . PHE B 1 163 ? 20.219 8.219 -9.203 1 95.5 163 PHE B C 1
ATOM 4500 O O . PHE B 1 163 ? 20.312 8.961 -10.18 1 95.5 163 PHE B O 1
ATOM 4507 N N . GLY B 1 164 ? 20.719 8.602 -8.07 1 96.06 164 GLY B N 1
ATOM 4508 C CA . GLY B 1 164 ? 21.438 9.844 -7.797 1 96.06 164 GLY B CA 1
ATOM 4509 C C . GLY B 1 164 ? 21.531 10.164 -6.316 1 96.06 164 GLY B C 1
ATOM 4510 O O . GLY B 1 164 ? 20.859 9.539 -5.496 1 96.06 164 GLY B O 1
ATOM 4511 N N . PRO B 1 165 ? 22.375 11.102 -5.996 1 97.25 165 PRO B N 1
ATOM 4512 C CA . PRO B 1 165 ? 22.5 11.469 -4.582 1 97.25 165 PRO B CA 1
ATOM 4513 C C . PRO B 1 165 ? 21.25 12.125 -4.023 1 97.25 165 PRO B C 1
ATOM 4515 O O . PRO B 1 165 ? 20.469 12.711 -4.773 1 97.25 165 PRO B O 1
ATOM 4518 N N . VAL B 1 166 ? 21.047 11.992 -2.729 1 97.75 166 VAL B N 1
ATOM 4519 C CA . VAL B 1 166 ? 19.906 12.586 -2.023 1 97.75 166 VAL B CA 1
ATOM 4520 C C . VAL B 1 166 ? 20.406 13.594 -0.991 1 97.75 166 VAL B C 1
ATOM 4522 O O . VAL B 1 166 ? 21.219 13.25 -0.122 1 97.75 166 VAL B O 1
ATOM 4525 N N . SER B 1 167 ? 20 14.844 -1.107 1 97.81 167 SER B N 1
ATOM 4526 C CA . SER B 1 167 ? 20.281 15.883 -0.124 1 97.81 167 SER B CA 1
ATOM 4527 C C . SER B 1 167 ? 19.016 16.328 0.597 1 97.81 167 SER B C 1
ATOM 4529 O O . SER B 1 167 ? 17.938 16.422 -0.014 1 97.81 167 SER B O 1
ATOM 4531 N N . ARG B 1 168 ? 19.156 16.562 1.826 1 96.06 168 ARG B N 1
ATOM 4532 C CA . ARG B 1 168 ? 18.062 17.141 2.596 1 96.06 168 ARG B CA 1
ATOM 4533 C C . ARG B 1 168 ? 18.062 18.656 2.502 1 96.06 168 ARG B C 1
ATOM 4535 O O . ARG B 1 168 ? 19.125 19.281 2.605 1 96.06 168 ARG B O 1
ATOM 4542 N N . VAL B 1 169 ? 16.906 19.234 2.25 1 96.69 169 VAL B N 1
ATOM 4543 C CA . VAL B 1 169 ? 16.812 20.688 2.115 1 96.69 169 VAL B CA 1
ATOM 4544 C C . VAL B 1 169 ? 15.656 21.219 2.965 1 96.69 169 VAL B C 1
ATOM 4546 O O . VAL B 1 169 ? 14.82 20.438 3.436 1 96.69 169 VAL B O 1
ATOM 4549 N N . ASP B 1 170 ? 15.688 22.5 3.211 1 93.69 170 ASP B N 1
ATOM 4550 C CA . ASP B 1 170 ? 14.578 23.234 3.834 1 93.69 170 ASP B CA 1
ATOM 4551 C C . ASP B 1 170 ? 13.891 24.141 2.826 1 93.69 170 ASP B C 1
ATOM 4553 O O . ASP B 1 170 ? 14.375 25.234 2.535 1 93.69 170 ASP B O 1
ATOM 4557 N N . SER B 1 171 ? 12.734 23.656 2.363 1 91.5 171 SER B N 1
ATOM 4558 C CA . SER B 1 171 ? 12.023 24.359 1.303 1 91.5 171 SER B CA 1
ATOM 4559 C C . SER B 1 171 ? 11.5 25.703 1.794 1 91.5 171 SER B C 1
ATOM 4561 O O . SER B 1 171 ? 11.156 26.578 0.991 1 91.5 171 SER B O 1
ATOM 4563 N N . ALA B 1 172 ? 11.43 25.891 3.096 1 85.62 172 ALA B N 1
ATOM 4564 C CA . ALA B 1 172 ? 10.969 27.141 3.672 1 85.62 172 ALA B CA 1
ATOM 4565 C C . ALA B 1 172 ? 12.125 28.141 3.801 1 85.62 172 ALA B C 1
ATOM 4567 O O . ALA B 1 172 ? 11.906 29.312 4.102 1 85.62 172 ALA B O 1
ATOM 4568 N N . ASP B 1 173 ? 13.352 27.688 3.576 1 90.56 173 ASP B N 1
ATOM 4569 C CA . ASP B 1 173 ? 14.562 28.5 3.654 1 90.56 173 ASP B CA 1
ATOM 4570 C C . ASP B 1 173 ? 15.148 28.75 2.266 1 90.56 173 ASP B C 1
ATOM 4572 O O . ASP B 1 173 ? 15.805 27.859 1.699 1 90.56 173 ASP B O 1
ATOM 4576 N N . GLU B 1 174 ? 15.031 29.938 1.875 1 92.31 174 GLU B N 1
ATOM 4577 C CA . GLU B 1 174 ? 15.492 30.312 0.542 1 92.31 174 GLU B CA 1
ATOM 4578 C C . GLU B 1 174 ? 16.969 29.984 0.361 1 92.31 174 GLU B C 1
ATOM 4580 O O . GLU B 1 174 ? 17.391 29.547 -0.71 1 92.31 174 GLU B O 1
ATOM 4585 N N . GLN B 1 175 ? 17.75 30.219 1.334 1 95.12 175 GLN B N 1
ATOM 4586 C CA . GLN B 1 175 ? 19.188 29.953 1.252 1 95.12 175 GLN B CA 1
ATOM 4587 C C . GLN B 1 175 ? 19.469 28.469 1.095 1 95.12 175 GLN B C 1
ATOM 4589 O O . GLN B 1 175 ? 20.391 28.078 0.377 1 95.12 175 GLN B O 1
ATOM 4594 N N . SER B 1 176 ? 18.688 27.703 1.801 1 96.06 176 SER B N 1
ATOM 4595 C CA . SER B 1 176 ? 18.828 26.25 1.695 1 96.06 176 SER B CA 1
ATOM 4596 C C . SER B 1 176 ? 18.609 25.781 0.263 1 96.06 176 SER B C 1
ATOM 4598 O O . SER B 1 176 ? 19.391 25 -0.268 1 96.06 176 SER B O 1
ATOM 4600 N N . ILE B 1 177 ? 17.625 26.297 -0.392 1 96.56 177 ILE B N 1
ATOM 4601 C CA . ILE B 1 177 ? 17.281 25.891 -1.753 1 96.56 177 ILE B CA 1
ATOM 4602 C C . ILE B 1 177 ? 18.344 26.422 -2.725 1 96.56 177 ILE B C 1
ATOM 4604 O O . ILE B 1 177 ? 18.781 25.688 -3.615 1 96.56 177 ILE B O 1
ATOM 4608 N N . GLN B 1 178 ? 18.719 27.656 -2.518 1 96.94 178 GLN B N 1
ATOM 4609 C CA . GLN B 1 178 ? 19.719 28.25 -3.402 1 96.94 178 GLN B CA 1
ATOM 4610 C C . GLN B 1 178 ? 21.031 27.484 -3.363 1 96.94 178 GLN B C 1
ATOM 4612 O O . GLN B 1 178 ? 21.625 27.203 -4.406 1 96.94 178 GLN B O 1
ATOM 4617 N N . GLN B 1 179 ? 21.406 27.188 -2.209 1 98 179 GLN B N 1
ATOM 4618 C CA . GLN B 1 179 ? 22.641 26.438 -2.047 1 98 179 GLN B CA 1
ATOM 4619 C C . GLN B 1 179 ? 22.531 25.062 -2.699 1 98 179 GLN B C 1
ATOM 4621 O O . GLN B 1 179 ? 23.484 24.594 -3.344 1 98 179 GLN B O 1
ATOM 4626 N N . ALA B 1 180 ? 21.469 24.422 -2.469 1 98 180 ALA B N 1
ATOM 4627 C CA . ALA B 1 180 ? 21.266 23.094 -3.047 1 98 180 ALA B CA 1
ATOM 4628 C C . ALA B 1 180 ? 21.297 23.141 -4.57 1 98 180 ALA B C 1
ATOM 4630 O O . ALA B 1 180 ? 21.875 22.281 -5.219 1 98 180 ALA B O 1
ATOM 4631 N N . LEU B 1 181 ? 20.688 24.109 -5.156 1 98.06 181 LEU B N 1
ATOM 4632 C CA . LEU B 1 181 ? 20.656 24.266 -6.605 1 98.06 181 LEU B CA 1
ATOM 4633 C C . LEU B 1 181 ? 22.047 24.562 -7.152 1 98.06 181 LEU B C 1
ATOM 4635 O O . LEU B 1 181 ? 22.422 24.062 -8.219 1 98.06 181 LEU B O 1
ATOM 4639 N N . GLN B 1 182 ? 22.75 25.375 -6.438 1 98 182 GLN B N 1
ATOM 4640 C CA . GLN B 1 182 ? 24.125 25.672 -6.828 1 98 182 GLN B CA 1
ATOM 4641 C C . GLN B 1 182 ? 24.984 24.406 -6.832 1 98 182 GLN B C 1
ATOM 4643 O O . GLN B 1 182 ? 25.766 24.188 -7.75 1 98 182 GLN B O 1
ATOM 4648 N N . ASN B 1 183 ? 24.797 23.656 -5.793 1 98.06 183 ASN B N 1
ATOM 4649 C CA . ASN B 1 183 ? 25.531 22.406 -5.711 1 98.06 183 ASN B CA 1
ATOM 4650 C C . ASN B 1 183 ? 25.203 21.484 -6.891 1 98.06 183 ASN B C 1
ATOM 4652 O O . ASN B 1 183 ? 26.094 20.828 -7.434 1 98.06 183 ASN B O 1
ATOM 4656 N N . CYS B 1 184 ? 23.953 21.406 -7.25 1 97.81 184 CYS B N 1
ATOM 4657 C CA . CYS B 1 184 ? 23.531 20.578 -8.391 1 97.81 184 CYS B CA 1
ATOM 4658 C C . CYS B 1 184 ? 24.156 21.094 -9.68 1 97.81 184 CYS B C 1
ATOM 4660 O O . CYS B 1 184 ? 24.594 20.297 -10.516 1 97.81 184 CYS B O 1
ATOM 4662 N N . GLU B 1 185 ? 24.172 22.391 -9.82 1 97.31 185 GLU B N 1
ATOM 4663 C CA . GLU B 1 185 ? 24.781 22.984 -11 1 97.31 185 GLU B CA 1
ATOM 4664 C C . GLU B 1 185 ? 26.266 22.641 -11.086 1 97.31 185 GLU B C 1
ATOM 4666 O O . GLU B 1 185 ? 26.766 22.234 -12.141 1 97.31 185 GLU B O 1
ATOM 4671 N N . GLU B 1 186 ? 26.922 22.766 -10.008 1 97.81 186 GLU B N 1
ATOM 4672 C CA . GLU B 1 186 ? 28.344 22.516 -9.953 1 97.81 186 GLU B CA 1
ATOM 4673 C C . GLU B 1 186 ? 28.656 21.047 -10.234 1 97.81 186 GLU B C 1
ATOM 4675 O O . GLU B 1 186 ? 29.672 20.719 -10.875 1 97.81 186 GLU B O 1
ATOM 4680 N N . SER B 1 187 ? 27.812 20.219 -9.781 1 97.5 187 SER B N 1
ATOM 4681 C CA . SER B 1 187 ? 28.031 18.797 -9.961 1 97.5 187 SER B CA 1
ATOM 4682 C C . SER B 1 187 ? 27.406 18.297 -11.258 1 97.5 187 SER B C 1
ATOM 4684 O O . SER B 1 187 ? 27.438 17.094 -11.555 1 97.5 187 SER B O 1
ATOM 4686 N N . GLN B 1 188 ? 26.812 19.219 -12.016 1 97.38 188 GLN B N 1
ATOM 4687 C CA . GLN B 1 188 ? 26.203 18.922 -13.305 1 97.38 188 GLN B CA 1
ATOM 4688 C C . GLN B 1 188 ? 25.125 17.859 -13.172 1 97.38 188 GLN B C 1
ATOM 4690 O O . GLN B 1 188 ? 25.141 16.844 -13.875 1 97.38 188 GLN B O 1
ATOM 4695 N N . ARG B 1 189 ? 24.234 18.109 -12.289 1 98 189 ARG B N 1
ATOM 4696 C CA . ARG B 1 189 ? 23.125 17.188 -12.039 1 98 189 ARG B CA 1
ATOM 4697 C C . ARG B 1 189 ? 21.797 17.922 -12.141 1 98 189 ARG B C 1
ATOM 4699 O O . ARG B 1 189 ? 21.734 19.141 -11.984 1 98 189 ARG B O 1
ATOM 4706 N N . THR B 1 190 ? 20.75 17.203 -12.461 1 98.31 190 THR B N 1
ATOM 4707 C CA . THR B 1 190 ? 19.391 17.734 -12.523 1 98.31 190 THR B CA 1
ATOM 4708 C C . THR B 1 190 ? 18.734 17.672 -11.156 1 98.31 190 THR B C 1
ATOM 4710 O O . THR B 1 190 ? 18.531 16.594 -10.602 1 98.31 190 THR B O 1
ATOM 4713 N N . PRO B 1 191 ? 18.422 18.844 -10.57 1 98.62 191 PRO B N 1
ATOM 4714 C CA . PRO B 1 191 ? 17.75 18.828 -9.273 1 98.62 191 PRO B CA 1
ATOM 4715 C C . PRO B 1 191 ? 16.297 18.359 -9.367 1 98.62 191 PRO B C 1
ATOM 4717 O O . PRO B 1 191 ? 15.555 18.797 -10.25 1 98.62 191 PRO B O 1
ATOM 4720 N N . ILE B 1 192 ? 15.891 17.438 -8.57 1 98.81 192 ILE B N 1
ATOM 4721 C CA . ILE B 1 192 ? 14.508 17 -8.391 1 98.81 192 ILE B CA 1
ATOM 4722 C C . ILE B 1 192 ? 14.086 17.234 -6.941 1 98.81 192 ILE B C 1
ATOM 4724 O O . ILE B 1 192 ? 14.531 16.516 -6.035 1 98.81 192 ILE B O 1
ATOM 4728 N N . LEU B 1 193 ? 13.195 18.188 -6.742 1 98.75 193 LEU B N 1
ATOM 4729 C CA . LEU B 1 193 ? 12.766 18.578 -5.406 1 98.75 193 LEU B CA 1
ATOM 4730 C C . LEU B 1 193 ? 11.508 17.812 -5 1 98.75 193 LEU B C 1
ATOM 4732 O O . LEU B 1 193 ? 10.508 17.828 -5.723 1 98.75 193 LEU B O 1
ATOM 4736 N N . LEU B 1 194 ? 11.562 17.078 -3.918 1 98.44 194 LEU B N 1
ATOM 4737 C CA . LEU B 1 194 ? 10.438 16.344 -3.346 1 98.44 194 LEU B CA 1
ATOM 4738 C C . LEU B 1 194 ? 9.859 17.094 -2.148 1 98.44 194 LEU B C 1
ATOM 4740 O O . LEU B 1 194 ? 10.539 17.281 -1.14 1 98.44 194 LEU B O 1
ATOM 4744 N N . ILE B 1 195 ? 8.555 17.5 -2.25 1 96.81 195 ILE B N 1
ATOM 4745 C CA . ILE B 1 195 ? 7.945 18.297 -1.198 1 96.81 195 ILE B CA 1
ATOM 4746 C C . ILE B 1 195 ? 6.504 17.844 -0.972 1 96.81 195 ILE B C 1
ATOM 4748 O O . ILE B 1 195 ? 5.926 17.156 -1.817 1 96.81 195 ILE B O 1
ATOM 4752 N N . ASP B 1 196 ? 5.977 18.203 0.184 1 95.19 196 ASP B N 1
ATOM 4753 C CA . ASP B 1 196 ? 4.531 18.188 0.406 1 95.19 196 ASP B CA 1
ATOM 4754 C C . ASP B 1 196 ? 3.895 19.5 -0.051 1 95.19 196 ASP B C 1
ATOM 4756 O O . ASP B 1 196 ? 4.566 20.531 -0.117 1 95.19 196 ASP B O 1
ATOM 4760 N N . GLY B 1 197 ? 2.607 19.375 -0.52 1 93.81 197 GLY B N 1
ATOM 4761 C CA . GLY B 1 197 ? 1.877 20.625 -0.682 1 93.81 197 GLY B CA 1
ATOM 4762 C C . GLY B 1 197 ? 1.505 21.281 0.638 1 93.81 197 GLY B C 1
ATOM 4763 O O . GLY B 1 197 ? 2.057 22.312 1 1 93.81 197 GLY B O 1
ATOM 4764 N N . ILE B 1 198 ? 0.621 20.594 1.312 1 87.44 198 ILE B N 1
ATOM 4765 C CA . ILE B 1 198 ? 0.288 20.906 2.697 1 87.44 198 ILE B CA 1
ATOM 4766 C C . ILE B 1 198 ? 0.876 19.844 3.621 1 87.44 198 ILE B C 1
ATOM 4768 O O . ILE B 1 198 ? 0.669 18.641 3.408 1 87.44 198 ILE B O 1
ATOM 4772 N N . GLY B 1 199 ? 1.733 20.328 4.508 1 78.31 199 GLY B N 1
ATOM 4773 C CA . GLY B 1 199 ? 2.26 19.375 5.473 1 78.31 199 GLY B CA 1
ATOM 4774 C C . GLY B 1 199 ? 1.242 18.969 6.52 1 78.31 199 GLY B C 1
ATOM 4775 O O . GLY B 1 199 ? 0.33 19.734 6.844 1 78.31 199 GLY B O 1
ATOM 4776 N N . SER B 1 200 ? 1.429 17.766 7.035 1 68.25 200 SER B N 1
ATOM 4777 C CA . SER B 1 200 ? 0.548 17.266 8.086 1 68.25 200 SER B CA 1
ATOM 4778 C C . SER B 1 200 ? 0.712 18.078 9.367 1 68.25 200 SER B C 1
ATOM 4780 O O . SER B 1 200 ? -0.223 18.188 10.164 1 68.25 200 SER B O 1
ATOM 4782 N N . MET B 1 201 ? 1.947 18.672 9.484 1 65.12 201 MET B N 1
ATOM 4783 C CA . MET B 1 201 ? 2.213 19.391 10.727 1 65.12 201 MET B CA 1
ATOM 4784 C C . MET B 1 201 ? 2.641 20.828 10.453 1 65.12 201 MET B C 1
ATOM 4786 O O . MET B 1 201 ? 2.465 21.703 11.305 1 65.12 201 MET B O 1
ATOM 4790 N N . ASN B 1 202 ? 3.363 21.078 9.328 1 64.81 202 ASN B N 1
ATOM 4791 C CA . ASN B 1 202 ? 4.125 22.297 9.133 1 64.81 202 ASN B CA 1
ATOM 4792 C C . ASN B 1 202 ? 3.398 23.266 8.203 1 64.81 202 ASN B C 1
ATOM 4794 O O . ASN B 1 202 ? 3.91 24.344 7.902 1 64.81 202 ASN B O 1
ATOM 4798 N N . GLY B 1 203 ? 2.301 22.969 7.879 1 73.75 203 GLY B N 1
ATOM 4799 C CA . GLY B 1 203 ? 1.489 23.891 7.094 1 73.75 203 GLY B CA 1
ATOM 4800 C C . GLY B 1 203 ? 1.823 23.859 5.613 1 73.75 203 GLY B C 1
ATOM 4801 O O . GLY B 1 203 ? 2.068 22.797 5.043 1 73.75 203 GLY B O 1
ATOM 4802 N N . LEU B 1 204 ? 1.892 25.219 4.906 1 80.5 204 LEU B N 1
ATOM 4803 C CA . LEU B 1 204 ? 1.89 25.328 3.451 1 80.5 204 LEU B CA 1
ATOM 4804 C C . LEU B 1 204 ? 3.309 25.484 2.914 1 80.5 204 LEU B C 1
ATOM 4806 O O . LEU B 1 204 ? 4.117 26.219 3.492 1 80.5 204 LEU B O 1
ATOM 4810 N N . ILE B 1 205 ? 3.635 24.75 1.864 1 88.5 205 ILE B N 1
ATOM 4811 C CA . ILE B 1 205 ? 4.863 24.906 1.093 1 88.5 205 ILE B CA 1
ATOM 4812 C C . ILE B 1 205 ? 4.594 25.781 -0.135 1 88.5 205 ILE B C 1
ATOM 4814 O O . ILE B 1 205 ? 3.557 25.641 -0.786 1 88.5 205 ILE B O 1
ATOM 4818 N N . PRO B 1 206 ? 5.523 26.734 -0.423 1 91.81 206 PRO B N 1
ATOM 4819 C CA . PRO B 1 206 ? 5.316 27.594 -1.583 1 91.81 206 PRO B CA 1
ATOM 4820 C C . PRO B 1 206 ? 5.57 26.891 -2.908 1 91.81 206 PRO B C 1
ATOM 4822 O O . PRO B 1 206 ? 6.566 27.156 -3.58 1 91.81 206 PRO B O 1
ATOM 4825 N N . VAL B 1 207 ? 4.66 26.156 -3.385 1 95.12 207 VAL B N 1
ATOM 4826 C CA . VAL B 1 207 ? 4.762 25.25 -4.523 1 95.12 207 VAL B CA 1
ATOM 4827 C C . VAL B 1 207 ? 5.047 26.047 -5.793 1 95.12 207 VAL B C 1
ATOM 4829 O O . VAL B 1 207 ? 5.922 25.672 -6.578 1 95.12 207 VAL B O 1
ATOM 4832 N N . ALA B 1 208 ? 4.344 27.156 -6.047 1 95.88 208 ALA B N 1
ATOM 4833 C CA . ALA B 1 208 ? 4.496 27.953 -7.266 1 95.88 208 ALA B CA 1
ATOM 4834 C C . ALA B 1 208 ? 5.906 28.516 -7.375 1 95.88 208 ALA B C 1
ATOM 4836 O O . ALA B 1 208 ? 6.551 28.406 -8.422 1 95.88 208 ALA B O 1
ATOM 4837 N N . GLU B 1 209 ? 6.355 29.109 -6.297 1 95.75 209 GLU B N 1
ATOM 4838 C CA . GLU B 1 209 ? 7.684 29.719 -6.262 1 95.75 209 GLU B CA 1
ATOM 4839 C C . GLU B 1 209 ? 8.773 28.656 -6.484 1 95.75 209 GLU B C 1
ATOM 4841 O O . GLU B 1 209 ? 9.695 28.875 -7.277 1 95.75 209 GLU B O 1
ATOM 4846 N N . LEU B 1 210 ? 8.672 27.547 -5.785 1 97.06 210 LEU B N 1
ATOM 4847 C CA . LEU B 1 210 ? 9.664 26.484 -5.902 1 97.06 210 LEU B CA 1
ATOM 4848 C C . LEU B 1 210 ? 9.672 25.891 -7.312 1 97.06 210 LEU B C 1
ATOM 4850 O O . LEU B 1 210 ? 10.734 25.562 -7.836 1 97.06 210 LEU B O 1
ATOM 4854 N N . THR B 1 211 ? 8.492 25.734 -7.914 1 97.56 211 THR B N 1
ATOM 4855 C CA . THR B 1 211 ? 8.398 25.234 -9.281 1 97.56 211 THR B CA 1
ATOM 4856 C C . THR B 1 211 ? 9.141 26.141 -10.25 1 97.56 211 THR B C 1
ATOM 4858 O O . THR B 1 211 ? 9.859 25.656 -11.125 1 97.56 211 THR B O 1
ATOM 4861 N N . ARG B 1 212 ? 9.016 27.453 -10.109 1 97.19 212 ARG B N 1
ATOM 4862 C CA . ARG B 1 212 ? 9.703 28.422 -10.961 1 97.19 212 ARG B CA 1
ATOM 4863 C C . ARG B 1 212 ? 11.219 28.328 -10.758 1 97.19 212 ARG B C 1
ATOM 4865 O O . ARG B 1 212 ? 11.977 28.344 -11.727 1 97.19 212 ARG B O 1
ATOM 4872 N N . LYS B 1 213 ? 11.633 28.281 -9.531 1 97.19 213 LYS B N 1
ATOM 4873 C CA . LYS B 1 213 ? 13.055 28.203 -9.219 1 97.19 213 LYS B CA 1
ATOM 4874 C C . LYS B 1 213 ? 13.695 26.953 -9.828 1 97.19 213 LYS B C 1
ATOM 4876 O O . LYS B 1 213 ? 14.789 27.031 -10.383 1 97.19 213 LYS B O 1
ATOM 4881 N N . LEU B 1 214 ? 13.023 25.844 -9.695 1 98.12 214 LEU B N 1
ATOM 4882 C CA . LEU B 1 214 ? 13.57 24.594 -10.227 1 98.12 214 LEU B CA 1
ATOM 4883 C C . LEU B 1 214 ? 13.57 24.609 -11.758 1 98.12 214 LEU B C 1
ATOM 4885 O O . LEU B 1 214 ? 14.461 24.047 -12.383 1 98.12 214 LEU B O 1
ATOM 4889 N N . ALA B 1 215 ? 12.531 25.234 -12.328 1 97.69 215 ALA B N 1
ATOM 4890 C CA . ALA B 1 215 ? 12.5 25.359 -13.781 1 97.69 215 ALA B CA 1
ATOM 4891 C C . ALA B 1 215 ? 13.734 26.109 -14.289 1 97.69 215 ALA B C 1
ATOM 4893 O O . ALA B 1 215 ? 14.352 25.703 -15.273 1 97.69 215 ALA B O 1
ATOM 4894 N N . ALA B 1 216 ? 14.047 27.203 -13.641 1 97.12 216 ALA B N 1
ATOM 4895 C CA . ALA B 1 216 ? 15.195 28.016 -14.008 1 97.12 216 ALA B CA 1
ATOM 4896 C C . ALA B 1 216 ? 16.484 27.203 -13.898 1 97.12 216 ALA B C 1
ATOM 4898 O O . ALA B 1 216 ? 17.438 27.438 -14.664 1 97.12 216 ALA B O 1
ATOM 4899 N N . ALA B 1 217 ? 16.5 26.234 -13.023 1 97 217 ALA B N 1
ATOM 4900 C CA . ALA B 1 217 ? 17.672 25.406 -12.805 1 97 217 ALA B CA 1
ATOM 4901 C C . ALA B 1 217 ? 17.641 24.141 -13.648 1 97 217 ALA B C 1
ATOM 4903 O O . ALA B 1 217 ? 18.5 23.266 -13.531 1 97 217 ALA B O 1
ATOM 4904 N N . GLY B 1 218 ? 16.609 24 -14.477 1 97 218 GLY B N 1
ATOM 4905 C CA . GLY B 1 218 ? 16.469 22.812 -15.312 1 97 218 GLY B CA 1
ATOM 4906 C C . GLY B 1 218 ? 16.047 21.578 -14.547 1 97 218 GLY B C 1
ATOM 4907 O O . GLY B 1 218 ? 16.359 20.453 -14.93 1 97 218 GLY B O 1
ATOM 4908 N N . GLY B 1 219 ? 15.375 21.812 -13.406 1 98.19 219 GLY B N 1
ATOM 4909 C CA . GLY B 1 219 ? 15 20.703 -12.547 1 98.19 219 GLY B CA 1
ATOM 4910 C C . GLY B 1 219 ? 13.5 20.469 -12.5 1 98.19 219 GLY B C 1
ATOM 4911 O O . GLY B 1 219 ? 12.75 21.031 -13.281 1 98.19 219 GLY B O 1
ATOM 4912 N N . TYR B 1 220 ? 13.086 19.531 -11.688 1 98.69 220 TYR B N 1
ATOM 4913 C CA . TYR B 1 220 ? 11.695 19.109 -11.539 1 98.69 220 TYR B CA 1
ATOM 4914 C C . TYR B 1 220 ? 11.242 19.234 -10.086 1 98.69 220 TYR B C 1
ATOM 4916 O O . TYR B 1 220 ? 12.07 19.266 -9.172 1 98.69 220 TYR B O 1
ATOM 4924 N N . VAL B 1 221 ? 9.961 19.391 -9.922 1 98.56 221 VAL B N 1
ATOM 4925 C CA . VAL B 1 221 ? 9.336 19.391 -8.602 1 98.56 221 VAL B CA 1
ATOM 4926 C C . VAL B 1 221 ? 8.32 18.25 -8.523 1 98.56 221 VAL B C 1
ATOM 4928 O O . VAL B 1 221 ? 7.508 18.062 -9.43 1 98.56 221 VAL B O 1
ATOM 4931 N N . TYR B 1 222 ? 8.461 17.438 -7.543 1 98.75 222 TYR B N 1
ATOM 4932 C CA . TYR B 1 222 ? 7.496 16.406 -7.188 1 98.75 222 TYR B CA 1
ATOM 4933 C C . TYR B 1 222 ? 6.738 16.766 -5.918 1 98.75 222 TYR B C 1
ATOM 4935 O O . TYR B 1 222 ? 7.328 16.875 -4.844 1 98.75 222 TYR B O 1
ATOM 4943 N N . VAL B 1 223 ? 5.391 16.906 -6.023 1 98.12 223 VAL B N 1
ATOM 4944 C CA . VAL B 1 223 ? 4.602 17.422 -4.902 1 98.12 223 VAL B CA 1
ATOM 4945 C C . VAL B 1 223 ? 3.621 16.344 -4.434 1 98.12 223 VAL B C 1
ATOM 4947 O O . VAL B 1 223 ? 2.814 15.844 -5.219 1 98.12 223 VAL B O 1
ATOM 4950 N N . ASP B 1 224 ? 3.738 15.977 -3.189 1 97.75 224 ASP B N 1
ATOM 4951 C CA . ASP B 1 224 ? 2.697 15.211 -2.51 1 97.75 224 ASP B CA 1
ATOM 4952 C C . ASP B 1 224 ? 1.648 16.141 -1.897 1 97.75 224 ASP B C 1
ATOM 4954 O O . ASP B 1 224 ? 1.879 16.734 -0.845 1 97.75 224 ASP B O 1
ATOM 4958 N N . ASP B 1 225 ? 0.448 16.219 -2.498 1 97 225 ASP B N 1
ATOM 4959 C CA . ASP B 1 225 ? -0.587 17.125 -2.025 1 97 225 ASP B CA 1
ATOM 4960 C C . ASP B 1 225 ? -1.705 16.375 -1.313 1 97 225 ASP B C 1
ATOM 4962 O O . ASP B 1 225 ? -2.859 16.812 -1.318 1 97 225 ASP B O 1
ATOM 4966 N N . ALA B 1 226 ? -1.385 15.227 -0.66 1 95.44 226 ALA B N 1
ATOM 4967 C CA . ALA B 1 226 ? -2.359 14.352 -0.021 1 95.44 226 ALA B CA 1
ATOM 4968 C C . ALA B 1 226 ? -3.273 15.133 0.916 1 95.44 226 ALA B C 1
ATOM 4970 O O . ALA B 1 226 ? -4.488 14.922 0.931 1 95.44 226 ALA B O 1
ATOM 4971 N N . HIS B 1 227 ? -2.777 16.078 1.695 1 93.94 227 HIS B N 1
ATOM 4972 C CA . HIS B 1 227 ? -3.566 16.828 2.662 1 93.94 227 HIS B CA 1
ATOM 4973 C C . HIS B 1 227 ? -4.273 18.016 1.996 1 93.94 227 HIS B C 1
ATOM 4975 O O . HIS B 1 227 ? -5.188 18.594 2.576 1 93.94 227 HIS B O 1
ATOM 4981 N N . GLY B 1 228 ? -3.861 18.344 0.811 1 95.31 228 GLY B N 1
ATOM 4982 C CA . GLY B 1 228 ? -4.449 19.484 0.12 1 95.31 228 GLY B CA 1
ATOM 4983 C C . GLY B 1 228 ? -5.59 19.094 -0.805 1 95.31 228 GLY B C 1
ATOM 4984 O O . GLY B 1 228 ? -6.422 19.938 -1.156 1 95.31 228 GLY B O 1
ATOM 4985 N N . ILE B 1 229 ? -5.652 17.859 -1.155 1 96.5 229 ILE B N 1
ATOM 4986 C CA . ILE B 1 229 ? -6.625 17.375 -2.131 1 96.5 229 ILE B CA 1
ATOM 4987 C C . ILE B 1 229 ? -8.039 17.516 -1.567 1 96.5 229 ILE B C 1
ATOM 4989 O O . ILE B 1 229 ? -8.281 17.203 -0.398 1 96.5 229 ILE B O 1
ATOM 4993 N N . SER B 1 230 ? -8.992 17.969 -2.389 1 97.75 230 SER B N 1
ATOM 4994 C CA . SER B 1 230 ? -10.43 18.094 -2.15 1 97.75 230 SER B CA 1
ATOM 4995 C C . SER B 1 230 ? -10.758 19.344 -1.348 1 97.75 230 SER B C 1
ATOM 4997 O O . SER B 1 230 ? -11.844 19.906 -1.485 1 97.75 230 SER B O 1
ATOM 4999 N N . ILE B 1 231 ? -9.828 19.859 -0.493 1 96.5 231 ILE B N 1
ATOM 5000 C CA . ILE B 1 231 ? -10.227 20.828 0.518 1 96.5 231 ILE B CA 1
ATOM 5001 C C . ILE B 1 231 ? -10.117 22.234 -0.051 1 96.5 231 ILE B C 1
ATOM 5003 O O . ILE B 1 231 ? -10.625 23.188 0.539 1 96.5 231 ILE B O 1
ATOM 5007 N N . VAL B 1 232 ? -9.438 22.375 -1.145 1 94.5 232 VAL B N 1
ATOM 5008 C CA . VAL B 1 232 ? -9.305 23.672 -1.794 1 94.5 232 VAL B CA 1
ATOM 5009 C C . VAL B 1 232 ? -9.195 23.484 -3.305 1 94.5 232 VAL B C 1
ATOM 5011 O O . VAL B 1 232 ? -8.922 22.375 -3.783 1 94.5 232 VAL B O 1
ATOM 5014 N N . GLY B 1 233 ? -9.406 24.547 -4.07 1 95.06 233 GLY B N 1
ATOM 5015 C CA . GLY B 1 233 ? -9.266 24.531 -5.52 1 95.06 233 GLY B CA 1
ATOM 5016 C C . GLY B 1 233 ? -10.547 24.156 -6.238 1 95.06 233 GLY B C 1
ATOM 5017 O O . GLY B 1 233 ? -11.422 23.516 -5.66 1 95.06 233 GLY B O 1
ATOM 5018 N N . ARG B 1 234 ? -10.586 24.469 -7.527 1 95.69 234 ARG B N 1
ATOM 5019 C CA . ARG B 1 234 ? -11.719 24.094 -8.367 1 95.69 234 ARG B CA 1
ATOM 5020 C C . ARG B 1 234 ? -11.883 22.578 -8.43 1 95.69 234 ARG B C 1
ATOM 5022 O O . ARG B 1 234 ? -10.914 21.859 -8.672 1 95.69 234 ARG B O 1
ATOM 5029 N N . HIS B 1 235 ? -13.086 22.078 -8.133 1 97 235 HIS B N 1
ATOM 5030 C CA . HIS B 1 235 ? -13.414 20.656 -8.109 1 97 235 HIS B CA 1
ATOM 5031 C C . HIS B 1 235 ? -12.578 19.906 -7.074 1 97 235 HIS B C 1
ATOM 5033 O O . HIS B 1 235 ? -12.391 18.703 -7.18 1 97 235 HIS B O 1
ATOM 5039 N N . GLY B 1 236 ? -12 20.688 -6.137 1 97.69 236 GLY B N 1
ATOM 5040 C CA . GLY B 1 236 ? -11.203 20.031 -5.105 1 97.69 236 GLY B CA 1
ATOM 5041 C C . GLY B 1 236 ? -9.859 19.562 -5.605 1 97.69 236 GLY B C 1
ATOM 5042 O O . GLY B 1 236 ? -9.297 18.594 -5.078 1 97.69 236 GLY B O 1
ATOM 5043 N N . ALA B 1 237 ? -9.32 20.234 -6.594 1 97.69 237 ALA B N 1
ATOM 5044 C CA . ALA B 1 237 ? -8.086 19.781 -7.234 1 97.69 237 ALA B CA 1
ATOM 5045 C C . ALA B 1 237 ? -6.902 19.891 -6.277 1 97.69 237 ALA B C 1
ATOM 5047 O O . ALA B 1 237 ? -5.844 19.297 -6.523 1 97.69 237 ALA B O 1
ATOM 5048 N N . GLY B 1 238 ? -7.043 20.609 -5.176 1 96.62 238 GLY B N 1
ATOM 5049 C CA . GLY B 1 238 ? -6.02 20.609 -4.141 1 96.62 238 GLY B CA 1
ATOM 5050 C C . GLY B 1 238 ? -5.211 21.891 -4.105 1 96.62 238 GLY B C 1
ATOM 5051 O O . GLY B 1 238 ? -5.32 22.734 -5.008 1 96.62 238 GLY B O 1
ATOM 5052 N N . TYR B 1 239 ? -4.473 22.078 -3.064 1 95.12 239 TYR B N 1
ATOM 5053 C CA . TYR B 1 239 ? -3.691 23.281 -2.799 1 95.12 239 TYR B CA 1
ATOM 5054 C C . TYR B 1 239 ? -2.633 23.5 -3.875 1 95.12 239 TYR B C 1
ATOM 5056 O O . TYR B 1 239 ? -2.535 24.578 -4.453 1 95.12 239 TYR B O 1
ATOM 5064 N N . ALA B 1 240 ? -1.856 22.438 -4.168 1 95.94 240 ALA B N 1
ATOM 5065 C CA . ALA B 1 240 ? -0.717 22.578 -5.074 1 95.94 240 ALA B CA 1
ATOM 5066 C C . ALA B 1 240 ? -1.171 22.984 -6.469 1 95.94 240 ALA B C 1
ATOM 5068 O O . ALA B 1 240 ? -0.596 23.906 -7.07 1 95.94 240 ALA B O 1
ATOM 5069 N N . PHE B 1 241 ? -2.225 22.328 -6.91 1 96.81 241 PHE B N 1
ATOM 5070 C CA . PHE B 1 241 ? -2.734 22.625 -8.242 1 96.81 241 PHE B CA 1
ATOM 5071 C C . PHE B 1 241 ? -3.348 24.031 -8.289 1 96.81 241 PHE B C 1
ATOM 5073 O O . PHE B 1 241 ? -3.182 24.75 -9.273 1 96.81 241 PHE B O 1
ATOM 5080 N N . ALA B 1 242 ? -4.051 24.391 -7.242 1 96 242 ALA B N 1
ATOM 5081 C CA . ALA B 1 242 ? -4.633 25.734 -7.141 1 96 242 ALA B CA 1
ATOM 5082 C C . ALA B 1 242 ? -3.543 26.797 -7.125 1 96 242 ALA B C 1
ATOM 5084 O O . ALA B 1 242 ? -3.699 27.859 -7.73 1 96 242 ALA B O 1
ATOM 5085 N N . ALA B 1 243 ? -2.471 26.5 -6.43 1 94.75 243 ALA B N 1
ATOM 5086 C CA . ALA B 1 243 ? -1.352 27.438 -6.332 1 94.75 243 ALA B CA 1
ATOM 5087 C C . ALA B 1 243 ? -0.717 27.672 -7.699 1 94.75 243 ALA B C 1
ATOM 5089 O O . ALA B 1 243 ? -0.028 28.688 -7.902 1 94.75 243 ALA B O 1
ATOM 5090 N N . LEU B 1 244 ? -0.945 26.781 -8.617 1 96.5 244 LEU B N 1
ATOM 5091 C CA . LEU B 1 244 ? -0.404 26.875 -9.969 1 96.5 244 LEU B CA 1
ATOM 5092 C C . LEU B 1 244 ? -1.475 27.328 -10.953 1 96.5 244 LEU B C 1
ATOM 5094 O O . LEU B 1 244 ? -1.391 27.031 -12.148 1 96.5 244 LEU B O 1
ATOM 5098 N N . ASP B 1 245 ? -2.504 27.906 -10.469 1 96.38 245 ASP B N 1
ATOM 5099 C CA . ASP B 1 245 ? -3.609 28.453 -11.242 1 96.38 245 ASP B CA 1
ATOM 5100 C C . ASP B 1 245 ? -4.305 27.375 -12.055 1 96.38 245 ASP B C 1
ATOM 5102 O O . ASP B 1 245 ? -4.754 27.609 -13.18 1 96.38 245 ASP B O 1
ATOM 5106 N N . HIS B 1 246 ? -4.238 26.109 -11.57 1 96.62 246 HIS B N 1
ATOM 5107 C CA . HIS B 1 246 ? -4.914 24.953 -12.156 1 96.62 246 HIS B CA 1
ATOM 5108 C C . HIS B 1 246 ? -4.352 24.625 -13.531 1 96.62 246 HIS B C 1
ATOM 5110 O O . HIS B 1 246 ? -5.098 24.219 -14.43 1 96.62 246 HIS B O 1
ATOM 5116 N N . ILE B 1 247 ? -3.102 24.969 -13.672 1 96.31 247 ILE B N 1
ATOM 5117 C CA . ILE B 1 247 ? -2.334 24.578 -14.852 1 96.31 247 ILE B CA 1
ATOM 5118 C C . ILE B 1 247 ? -1.111 23.766 -14.43 1 96.31 247 ILE B C 1
ATOM 5120 O O . ILE B 1 247 ? -0.324 24.219 -13.586 1 96.31 247 ILE B O 1
ATOM 5124 N N . LEU B 1 248 ? -1.01 22.562 -14.969 1 96.88 248 LEU B N 1
ATOM 5125 C CA . LEU B 1 248 ? 0.131 21.719 -14.625 1 96.88 248 LEU B CA 1
ATOM 5126 C C . LEU B 1 248 ? 1.379 22.156 -15.383 1 96.88 248 LEU B C 1
ATOM 5128 O O . LEU B 1 248 ? 1.453 22.016 -16.609 1 96.88 248 LEU B O 1
ATOM 5132 N N . PRO B 1 249 ? 2.398 22.719 -14.703 1 96.81 249 PRO B N 1
ATOM 5133 C CA . PRO B 1 249 ? 3.652 23.047 -15.383 1 96.81 249 PRO B CA 1
ATOM 5134 C C . PRO B 1 249 ? 4.387 21.812 -15.898 1 96.81 249 PRO B C 1
ATOM 5136 O O . PRO B 1 249 ? 4.297 20.734 -15.297 1 96.81 249 PRO B O 1
ATOM 5139 N N . PRO B 1 250 ? 5.188 21.984 -16.969 1 95.75 250 PRO B N 1
ATOM 5140 C CA . PRO B 1 250 ? 5.875 20.828 -17.562 1 95.75 250 PRO B CA 1
ATOM 5141 C C . PRO B 1 250 ? 6.918 20.219 -16.625 1 95.75 250 PRO B C 1
ATOM 5143 O O . PRO B 1 250 ? 7.363 19.094 -16.844 1 95.75 250 PRO B O 1
ATOM 5146 N N . ASN B 1 251 ? 7.34 20.953 -15.625 1 97.94 251 ASN B N 1
ATOM 5147 C CA . ASN B 1 251 ? 8.391 20.453 -14.75 1 97.94 251 ASN B CA 1
ATOM 5148 C C . ASN B 1 251 ? 7.828 20 -13.398 1 97.94 251 ASN B C 1
ATOM 5150 O O . ASN B 1 251 ? 8.562 19.922 -12.414 1 97.94 251 ASN B O 1
ATOM 5154 N N . LEU B 1 252 ? 6.516 19.75 -13.336 1 98.31 252 LEU B N 1
ATOM 5155 C CA . LEU B 1 252 ? 5.914 19.359 -12.062 1 98.31 252 LEU B CA 1
ATOM 5156 C C . LEU B 1 252 ? 5.133 18.062 -12.211 1 98.31 252 LEU B C 1
ATOM 5158 O O . LEU B 1 252 ? 4.418 17.875 -13.195 1 98.31 252 LEU B O 1
ATOM 5162 N N . ILE B 1 253 ? 5.297 17.172 -11.258 1 98.81 253 ILE B N 1
ATOM 5163 C CA . ILE B 1 253 ? 4.473 15.977 -11.062 1 98.81 253 ILE B CA 1
ATOM 5164 C C . ILE B 1 253 ? 3.701 16.094 -9.75 1 98.81 253 ILE B C 1
ATOM 5166 O O . ILE B 1 253 ? 4.266 16.469 -8.727 1 98.81 253 ILE B O 1
ATOM 5170 N N . LEU B 1 254 ? 2.432 15.82 -9.828 1 98.56 254 LEU B N 1
ATOM 5171 C CA . LEU B 1 254 ? 1.574 15.961 -8.656 1 98.56 254 LEU B CA 1
ATOM 5172 C C . LEU B 1 254 ? 1.064 14.594 -8.195 1 98.56 254 LEU B C 1
ATOM 5174 O O . LEU B 1 254 ? 0.527 13.828 -8.992 1 98.56 254 LEU B O 1
ATOM 5178 N N . ALA B 1 255 ? 1.346 14.25 -6.945 1 98.5 255 ALA B N 1
ATOM 5179 C CA . ALA B 1 255 ? 0.789 13.062 -6.309 1 98.5 255 ALA B CA 1
ATOM 5180 C C . ALA B 1 255 ? -0.352 13.43 -5.363 1 98.5 255 ALA B C 1
ATOM 5182 O O . ALA B 1 255 ? -0.281 14.438 -4.656 1 98.5 255 ALA B O 1
ATOM 5183 N N . GLY B 1 256 ? -1.381 12.664 -5.344 1 97.44 256 GLY B N 1
ATOM 5184 C CA . GLY B 1 256 ? -2.529 12.914 -4.488 1 97.44 256 GLY B CA 1
ATOM 5185 C C . GLY B 1 256 ? -3.047 11.672 -3.795 1 97.44 256 GLY B C 1
ATOM 5186 O O . GLY B 1 256 ? -2.713 10.547 -4.188 1 97.44 256 GLY B O 1
ATOM 5187 N N . SER B 1 257 ? -3.846 11.898 -2.729 1 96.81 257 SER B N 1
ATOM 5188 C CA . SER B 1 257 ? -4.477 10.828 -1.965 1 96.81 257 SER B CA 1
ATOM 5189 C C . SER B 1 257 ? -5.977 10.781 -2.215 1 96.81 257 SER B C 1
ATOM 5191 O O . SER B 1 257 ? -6.629 11.82 -2.312 1 96.81 257 SER B O 1
ATOM 5193 N N . LEU B 1 258 ? -6.488 9.57 -2.312 1 97.62 258 LEU B N 1
ATOM 5194 C CA . LEU B 1 258 ? -7.93 9.352 -2.422 1 97.62 258 LEU B CA 1
ATOM 5195 C C . LEU B 1 258 ? -8.516 8.914 -1.084 1 97.62 258 LEU B C 1
ATOM 5197 O O . LEU B 1 258 ? -9.719 8.664 -0.981 1 97.62 258 LEU B O 1
ATOM 5201 N N . SER B 1 259 ? -7.676 8.883 -0.032 1 95.12 259 SER B N 1
ATOM 5202 C CA . SER B 1 259 ? -8.117 8.234 1.198 1 95.12 259 SER B CA 1
ATOM 5203 C C . SER B 1 259 ? -8.336 9.25 2.312 1 95.12 259 SER B C 1
ATOM 5205 O O . SER B 1 259 ? -8.664 8.883 3.441 1 95.12 259 SER B O 1
ATOM 5207 N N . LYS B 1 260 ? -8.102 10.516 2.07 1 94.88 260 LYS B N 1
ATOM 5208 C CA . LYS B 1 260 ? -8.312 11.562 3.068 1 94.88 260 LYS B CA 1
ATOM 5209 C C . LYS B 1 260 ? -9.586 12.352 2.781 1 94.88 260 LYS B C 1
ATOM 5211 O O . LYS B 1 260 ? -10.688 11.789 2.789 1 94.88 260 LYS B O 1
ATOM 5216 N N . ALA B 1 261 ? -9.477 13.57 2.301 1 96.75 261 ALA B N 1
ATOM 5217 C CA . ALA B 1 261 ? -10.664 14.391 2.062 1 96.75 261 ALA B CA 1
ATOM 5218 C C . ALA B 1 261 ? -11.461 13.875 0.873 1 96.75 261 ALA B C 1
ATOM 5220 O O . ALA B 1 261 ? -12.648 14.18 0.729 1 96.75 261 ALA B O 1
ATOM 5221 N N . PHE B 1 262 ? -10.844 13.039 0.015 1 97.56 262 PHE B N 1
ATOM 5222 C CA . PHE B 1 262 ? -11.523 12.484 -1.149 1 97.56 262 PHE B CA 1
ATOM 5223 C C . PHE B 1 262 ? -12.531 11.422 -0.731 1 97.56 262 PHE B C 1
ATOM 5225 O O . PHE B 1 262 ? -13.461 11.109 -1.479 1 97.56 262 PHE B O 1
ATOM 5232 N N . GLY B 1 263 ? -12.336 10.789 0.423 1 96.88 263 GLY B N 1
ATOM 5233 C CA . GLY B 1 263 ? -13.305 9.914 1.057 1 96.88 263 GLY B CA 1
ATOM 5234 C C . GLY B 1 263 ? -13.195 8.477 0.596 1 96.88 263 GLY B C 1
ATOM 5235 O O . GLY B 1 263 ? -13.906 7.602 1.095 1 96.88 263 GLY B O 1
ATOM 5236 N N . GLY B 1 264 ? -12.359 8.227 -0.369 1 96.5 264 GLY B N 1
ATOM 5237 C CA . GLY B 1 264 ? -12.219 6.891 -0.926 1 96.5 264 GLY B CA 1
ATOM 5238 C C . GLY B 1 264 ? -10.953 6.184 -0.47 1 96.5 264 GLY B C 1
ATOM 5239 O O . GLY B 1 264 ? -10.641 6.172 0.721 1 96.5 264 GLY B O 1
ATOM 5240 N N . ALA B 1 265 ? -10.297 5.492 -1.397 1 95.88 265 ALA B N 1
ATOM 5241 C CA . ALA B 1 265 ? -9.094 4.715 -1.111 1 95.88 265 ALA B CA 1
ATOM 5242 C C . ALA B 1 265 ? -8.102 4.781 -2.273 1 95.88 265 ALA B C 1
ATOM 5244 O O . ALA B 1 265 ? -8.508 4.758 -3.439 1 95.88 265 ALA B O 1
ATOM 5245 N N . GLY B 1 266 ? -6.816 4.844 -1.909 1 96.25 266 GLY B N 1
ATOM 5246 C CA . GLY B 1 266 ? -5.793 4.82 -2.941 1 96.25 266 GLY B CA 1
ATOM 5247 C C . GLY B 1 266 ? -5.086 6.152 -3.111 1 96.25 266 GLY B C 1
ATOM 5248 O O . GLY B 1 266 ? -5.148 7.012 -2.227 1 96.25 266 GLY B O 1
ATOM 5249 N N . GLY B 1 267 ? -4.266 6.262 -4.074 1 97.62 267 GLY B N 1
ATOM 5250 C CA . GLY B 1 267 ? -3.559 7.457 -4.508 1 97.62 267 GLY B CA 1
ATOM 5251 C C . GLY B 1 267 ? -3.521 7.613 -6.016 1 97.62 267 GLY B C 1
ATOM 5252 O O . GLY B 1 267 ? -3.994 6.742 -6.75 1 97.62 267 GLY B O 1
ATOM 5253 N N . PHE B 1 268 ? -3.074 8.711 -6.477 1 98.56 268 PHE B N 1
ATOM 5254 C CA . PHE B 1 268 ? -2.965 8.938 -7.914 1 98.56 268 PHE B CA 1
ATOM 5255 C C . PHE B 1 268 ? -1.837 9.914 -8.227 1 98.56 268 PHE B C 1
ATOM 5257 O O . PHE B 1 268 ? -1.354 10.617 -7.336 1 98.56 268 PHE B O 1
ATOM 5264 N N . VAL B 1 269 ? -1.393 9.875 -9.453 1 98.81 269 VAL B N 1
ATOM 5265 C CA . VAL B 1 269 ? -0.393 10.82 -9.945 1 98.81 269 VAL B CA 1
ATOM 5266 C C . VAL B 1 269 ? -0.95 11.586 -11.141 1 98.81 269 VAL B C 1
ATOM 5268 O O . VAL B 1 269 ? -1.709 11.031 -11.938 1 98.81 269 VAL B O 1
ATOM 5271 N N . VAL B 1 270 ? -0.695 12.836 -11.211 1 98.81 270 VAL B N 1
ATOM 5272 C CA . VAL B 1 270 ? -0.969 13.68 -12.375 1 98.81 270 VAL B CA 1
ATOM 5273 C C . VAL B 1 270 ? 0.338 14.016 -13.086 1 98.81 270 VAL B C 1
ATOM 5275 O O . VAL B 1 270 ? 1.261 14.562 -12.477 1 98.81 270 VAL B O 1
ATOM 5278 N N . VAL B 1 271 ? 0.398 13.633 -14.336 1 98.62 271 VAL B N 1
ATOM 5279 C CA . VAL B 1 271 ? 1.59 13.867 -15.148 1 98.62 271 VAL B CA 1
ATOM 5280 C C . VAL B 1 271 ? 1.211 14.617 -16.422 1 98.62 271 VAL B C 1
ATOM 5282 O O . VAL B 1 271 ? 0.026 14.805 -16.703 1 98.62 271 VAL B O 1
ATOM 5285 N N . ALA B 1 272 ? 2.215 15.047 -17.188 1 96.5 272 ALA B N 1
ATOM 5286 C CA . ALA B 1 272 ? 2.051 16 -18.281 1 96.5 272 ALA B CA 1
ATOM 5287 C C . ALA B 1 272 ? 1.367 15.359 -19.484 1 96.5 272 ALA B C 1
ATOM 5289 O O . ALA B 1 272 ? 0.708 16.031 -20.266 1 96.5 272 ALA B O 1
ATOM 5290 N N . GLY B 1 273 ? 1.516 14.039 -19.625 1 96.06 273 GLY B N 1
ATOM 5291 C CA . GLY B 1 273 ? 0.941 13.461 -20.828 1 96.06 273 GLY B CA 1
ATOM 5292 C C . GLY B 1 273 ? 0.606 11.984 -20.688 1 96.06 273 GLY B C 1
ATOM 5293 O O . GLY B 1 273 ? 1.082 11.328 -19.766 1 96.06 273 GLY B O 1
ATOM 5294 N N . ALA B 1 274 ? -0.179 11.562 -21.703 1 95.94 274 ALA B N 1
ATOM 5295 C CA . ALA B 1 274 ? -0.652 10.18 -21.719 1 95.94 274 ALA B CA 1
ATOM 5296 C C . ALA B 1 274 ? 0.505 9.203 -21.906 1 95.94 274 ALA B C 1
ATOM 5298 O O . ALA B 1 274 ? 0.45 8.062 -21.438 1 95.94 274 ALA B O 1
ATOM 5299 N N . ASP B 1 275 ? 1.544 9.594 -22.578 1 96.12 275 ASP B N 1
ATOM 5300 C CA . ASP B 1 275 ? 2.707 8.742 -22.781 1 96.12 275 ASP B CA 1
ATOM 5301 C C . ASP B 1 275 ? 3.385 8.398 -21.453 1 96.12 275 ASP B C 1
ATOM 5303 O O . ASP B 1 275 ? 3.926 7.305 -21.297 1 96.12 275 ASP B O 1
ATOM 5307 N N . ASP B 1 276 ? 3.43 9.359 -20.531 1 97.44 276 ASP B N 1
ATOM 5308 C CA . ASP B 1 276 ? 3.955 9.078 -19.203 1 97.44 276 ASP B CA 1
ATOM 5309 C C . ASP B 1 276 ? 3.113 8.023 -18.484 1 97.44 276 ASP B C 1
ATOM 5311 O O . ASP B 1 276 ? 3.654 7.137 -17.812 1 97.44 276 ASP B O 1
ATOM 5315 N N . VAL B 1 277 ? 1.759 8.117 -18.625 1 96.88 277 VAL B N 1
ATOM 5316 C CA . VAL B 1 277 ? 0.854 7.164 -17.984 1 96.88 277 VAL B CA 1
ATOM 5317 C C . VAL B 1 277 ? 1.094 5.766 -18.562 1 96.88 277 VAL B C 1
ATOM 5319 O O . VAL B 1 277 ? 1.043 4.773 -17.828 1 96.88 277 VAL B O 1
ATOM 5322 N N . GLU B 1 278 ? 1.343 5.684 -19.844 1 92.44 278 GLU B N 1
ATOM 5323 C CA . GLU B 1 278 ? 1.65 4.398 -20.453 1 92.44 278 GLU B CA 1
ATOM 5324 C C . GLU B 1 278 ? 2.906 3.779 -19.844 1 92.44 278 GLU B C 1
ATOM 5326 O O . GLU B 1 278 ? 2.924 2.59 -19.531 1 92.44 278 GLU B O 1
ATOM 5331 N N . VAL B 1 279 ? 3.93 4.586 -19.672 1 93.38 279 VAL B N 1
ATOM 5332 C CA . VAL B 1 279 ? 5.18 4.125 -19.078 1 93.38 279 VAL B CA 1
ATOM 5333 C C . VAL B 1 279 ? 4.941 3.703 -17.625 1 93.38 279 VAL B C 1
ATOM 5335 O O . VAL B 1 279 ? 5.398 2.643 -17.203 1 93.38 279 VAL B O 1
ATOM 5338 N N . ILE B 1 280 ? 4.223 4.504 -16.922 1 95.38 280 ILE B N 1
ATOM 5339 C CA . ILE B 1 280 ? 3.932 4.227 -15.523 1 95.38 280 ILE B CA 1
ATOM 5340 C C . ILE B 1 280 ? 3.164 2.91 -15.406 1 95.38 280 ILE B C 1
ATOM 5342 O O . ILE B 1 280 ? 3.504 2.059 -14.578 1 95.38 280 ILE B O 1
ATOM 5346 N N . SER B 1 281 ? 2.201 2.682 -16.25 1 91.19 281 SER B N 1
ATOM 5347 C CA . SER B 1 281 ? 1.332 1.511 -16.203 1 91.19 281 SER B CA 1
ATOM 5348 C C . SER B 1 281 ? 2.102 0.235 -16.516 1 91.19 281 SER B C 1
ATOM 5350 O O . SER B 1 281 ? 1.744 -0.848 -16.047 1 91.19 281 SER B O 1
ATOM 5352 N N . THR B 1 282 ? 3.227 0.318 -17.234 1 87.38 282 THR B N 1
ATOM 5353 C CA . THR B 1 282 ? 3.895 -0.884 -17.719 1 87.38 282 THR B CA 1
ATOM 5354 C C . THR B 1 282 ? 5.207 -1.113 -16.969 1 87.38 282 THR B C 1
ATOM 5356 O O . THR B 1 282 ? 5.77 -2.209 -17.016 1 87.38 282 THR B O 1
ATOM 5359 N N . LEU B 1 283 ? 5.676 -0.021 -16.234 1 90.88 283 LEU B N 1
ATOM 5360 C CA . LEU B 1 283 ? 7.004 -0.184 -15.648 1 90.88 283 LEU B CA 1
ATOM 5361 C C . LEU B 1 283 ? 6.98 0.066 -14.148 1 90.88 283 LEU B C 1
ATOM 5363 O O . LEU B 1 283 ? 7.887 -0.355 -13.43 1 90.88 283 LEU B O 1
ATOM 5367 N N . ALA B 1 284 ? 6.027 0.874 -13.688 1 93.5 284 ALA B N 1
ATOM 5368 C CA . ALA B 1 284 ? 5.992 1.147 -12.258 1 93.5 284 ALA B CA 1
ATOM 5369 C C . ALA B 1 284 ? 5.777 -0.136 -11.461 1 93.5 284 ALA B C 1
ATOM 5371 O O . ALA B 1 284 ? 4.754 -0.806 -11.609 1 93.5 284 ALA B O 1
ATOM 5372 N N . ASN B 1 285 ? 6.633 -0.457 -10.617 1 92.5 285 ASN B N 1
ATOM 5373 C CA . ASN B 1 285 ? 6.672 -1.724 -9.898 1 92.5 285 ASN B CA 1
ATOM 5374 C C . ASN B 1 285 ? 5.344 -2.016 -9.203 1 92.5 285 ASN B C 1
ATOM 5376 O O . ASN B 1 285 ? 4.77 -3.092 -9.375 1 92.5 285 ASN B O 1
ATOM 5380 N N . PRO B 1 286 ? 4.773 -1.058 -8.422 1 93.62 286 PRO B N 1
ATOM 5381 C CA . PRO B 1 286 ? 3.541 -1.377 -7.695 1 93.62 286 PRO B CA 1
ATOM 5382 C C . PRO B 1 286 ? 2.361 -1.646 -8.625 1 93.62 286 PRO B C 1
ATOM 5384 O O . PRO B 1 286 ? 1.407 -2.326 -8.234 1 93.62 286 PRO B O 1
ATOM 5387 N N . LEU B 1 287 ? 2.367 -1.107 -9.859 1 91.88 287 LEU B N 1
ATOM 5388 C CA . LEU B 1 287 ? 1.266 -1.323 -10.789 1 91.88 287 LEU B CA 1
ATOM 5389 C C . LEU B 1 287 ? 1.44 -2.639 -11.547 1 91.88 287 LEU B C 1
ATOM 5391 O O . LEU B 1 287 ? 0.46 -3.33 -11.828 1 91.88 287 LEU B O 1
ATOM 5395 N N . VAL B 1 288 ? 2.645 -2.98 -11.773 1 87.5 288 VAL B N 1
ATOM 5396 C CA . VAL B 1 288 ? 2.936 -4.164 -12.578 1 87.5 288 VAL B CA 1
ATOM 5397 C C . VAL B 1 288 ? 2.848 -5.414 -11.703 1 87.5 288 VAL B C 1
ATOM 5399 O O . VAL B 1 288 ? 2.32 -6.441 -12.133 1 87.5 288 VAL B O 1
ATOM 5402 N N . PHE B 1 289 ? 3.332 -5.312 -10.453 1 86.12 289 PHE B N 1
ATOM 5403 C CA . PHE B 1 289 ? 3.51 -6.516 -9.648 1 86.12 289 PHE B CA 1
ATOM 5404 C C . PHE B 1 289 ? 2.604 -6.492 -8.43 1 86.12 289 PHE B C 1
ATOM 5406 O O . PHE B 1 289 ? 2.734 -7.332 -7.535 1 86.12 289 PHE B O 1
ATOM 5413 N N . GLY B 1 290 ? 1.765 -5.523 -8.328 1 85.56 290 GLY B N 1
ATOM 5414 C CA . GLY B 1 290 ? 0.852 -5.41 -7.199 1 85.56 290 GLY B CA 1
ATOM 5415 C C . GLY B 1 290 ? -0.603 -5.602 -7.586 1 85.56 290 GLY B C 1
ATOM 5416 O O . GLY B 1 290 ? -0.932 -5.652 -8.773 1 85.56 290 GLY B O 1
ATOM 5417 N N . HIS B 1 291 ? -1.413 -5.707 -6.582 1 81.38 291 HIS B N 1
ATOM 5418 C CA . HIS B 1 291 ? -2.846 -5.84 -6.824 1 81.38 291 HIS B CA 1
ATOM 5419 C C . HIS B 1 291 ? -3.482 -4.484 -7.109 1 81.38 291 HIS B C 1
ATOM 5421 O O . HIS B 1 291 ? -2.871 -3.441 -6.855 1 81.38 291 HIS B O 1
ATOM 5427 N N . SER B 1 292 ? -4.672 -4.574 -7.668 1 81.44 292 SER B N 1
ATOM 5428 C CA . SER B 1 292 ? -5.449 -3.359 -7.898 1 81.44 292 SER B CA 1
ATOM 5429 C C . SER B 1 292 ? -6.199 -2.934 -6.641 1 81.44 292 SER B C 1
ATOM 5431 O O . SER B 1 292 ? -6.297 -3.701 -5.68 1 81.44 292 SER B O 1
ATOM 5433 N N . ILE B 1 293 ? -6.652 -1.637 -6.699 1 90.69 293 ILE B N 1
ATOM 5434 C CA . ILE B 1 293 ? -7.602 -1.198 -5.68 1 90.69 293 ILE B CA 1
ATOM 5435 C C . ILE B 1 293 ? -8.805 -2.133 -5.664 1 90.69 293 ILE B C 1
ATOM 5437 O O . ILE B 1 293 ? -9.289 -2.557 -6.719 1 90.69 293 ILE B O 1
ATOM 5441 N N . MET B 1 294 ? -9.297 -2.459 -4.473 1 96.12 294 MET B N 1
ATOM 5442 C CA . MET B 1 294 ? -10.461 -3.334 -4.324 1 96.12 294 MET B CA 1
ATOM 5443 C C . MET B 1 294 ? -11.672 -2.754 -5.043 1 96.12 294 MET B C 1
ATOM 5445 O O . MET B 1 294 ? -11.875 -1.538 -5.047 1 96.12 294 MET B O 1
ATOM 5449 N N . VAL B 1 295 ? -12.531 -3.596 -5.578 1 96.94 295 VAL B N 1
ATOM 5450 C CA . VAL B 1 295 ? -13.594 -3.223 -6.504 1 96.94 295 VAL B CA 1
ATOM 5451 C C . VAL B 1 295 ? -14.547 -2.242 -5.828 1 96.94 295 VAL B C 1
ATOM 5453 O O . VAL B 1 295 ? -14.852 -1.184 -6.379 1 96.94 295 VAL B O 1
ATOM 5456 N N . PRO B 1 296 ? -15.023 -2.51 -4.594 1 97.62 296 PRO B N 1
ATOM 5457 C CA . PRO B 1 296 ? -15.961 -1.56 -3.982 1 97.62 296 PRO B CA 1
ATOM 5458 C C . PRO B 1 296 ? -15.32 -0.198 -3.713 1 97.62 296 PRO B C 1
ATOM 5460 O O . PRO B 1 296 ? -15.992 0.831 -3.797 1 97.62 296 PRO B O 1
ATOM 5463 N N . MET B 1 297 ? -14.016 -0.173 -3.408 1 97.44 297 MET B N 1
ATOM 5464 C CA . MET B 1 297 ? -13.32 1.085 -3.158 1 97.44 297 MET B CA 1
ATOM 5465 C C . MET B 1 297 ? -13.18 1.894 -4.445 1 97.44 297 MET B C 1
ATOM 5467 O O . MET B 1 297 ? -13.312 3.119 -4.43 1 97.44 297 MET B O 1
ATOM 5471 N N . LEU B 1 298 ? -12.906 1.178 -5.547 1 97.69 298 LEU B N 1
ATOM 5472 C CA . LEU B 1 298 ? -12.844 1.854 -6.84 1 97.69 298 LEU B CA 1
ATOM 5473 C C . LEU B 1 298 ? -14.188 2.484 -7.191 1 97.69 298 LEU B C 1
ATOM 5475 O O . LEU B 1 298 ? -14.234 3.615 -7.68 1 97.69 298 LEU B O 1
ATOM 5479 N N . ALA B 1 299 ? -15.219 1.716 -6.988 1 98.56 299 ALA B N 1
ATOM 5480 C CA . ALA B 1 299 ? -16.562 2.227 -7.262 1 98.56 299 ALA B CA 1
ATOM 5481 C C . ALA B 1 299 ? -16.875 3.438 -6.391 1 98.56 299 ALA B C 1
ATOM 5483 O O . ALA B 1 299 ? -17.453 4.418 -6.863 1 98.56 299 ALA B O 1
ATOM 5484 N N . ALA B 1 300 ? -16.516 3.359 -5.117 1 98.62 300 ALA B N 1
ATOM 5485 C CA . ALA B 1 300 ? -16.688 4.492 -4.215 1 98.62 300 ALA B CA 1
ATOM 5486 C C . ALA B 1 300 ? -15.898 5.707 -4.695 1 98.62 300 ALA B C 1
ATOM 5488 O O . ALA B 1 300 ? -16.391 6.84 -4.617 1 98.62 300 ALA B O 1
ATOM 5489 N N . ASN B 1 301 ? -14.672 5.492 -5.156 1 98.69 301 ASN B N 1
ATOM 5490 C CA . ASN B 1 301 ? -13.852 6.574 -5.691 1 98.69 301 ASN B CA 1
ATOM 5491 C C . ASN B 1 301 ? -14.516 7.246 -6.891 1 98.69 301 ASN B C 1
ATOM 5493 O O . ASN B 1 301 ? -14.445 8.461 -7.043 1 98.69 301 ASN B O 1
ATOM 5497 N N . VAL B 1 302 ? -15.109 6.43 -7.75 1 98.81 302 VAL B N 1
ATOM 5498 C CA . VAL B 1 302 ? -15.82 6.977 -8.906 1 98.81 302 VAL B CA 1
ATOM 5499 C C . VAL B 1 302 ? -16.953 7.883 -8.438 1 98.81 302 VAL B C 1
ATOM 5501 O O . VAL B 1 302 ? -17.109 8.992 -8.945 1 98.81 302 VAL B O 1
ATOM 5504 N N . ALA B 1 303 ? -17.719 7.406 -7.477 1 98.88 303 ALA B N 1
ATOM 5505 C CA . ALA B 1 303 ? -18.797 8.211 -6.918 1 98.88 303 ALA B CA 1
ATOM 5506 C C . ALA B 1 303 ? -18.266 9.508 -6.316 1 98.88 303 ALA B C 1
ATOM 5508 O O . ALA B 1 303 ? -18.844 10.578 -6.512 1 98.88 303 ALA B O 1
ATOM 5509 N N . SER B 1 304 ? -17.172 9.43 -5.621 1 98.75 304 SER B N 1
ATOM 5510 C CA . SER B 1 304 ? -16.562 10.609 -5.02 1 98.75 304 SER B CA 1
ATOM 5511 C C . SER B 1 304 ? -16.094 11.602 -6.082 1 98.75 304 SER B C 1
ATOM 5513 O O . SER B 1 304 ? -16.281 12.812 -5.934 1 98.75 304 SER B O 1
ATOM 5515 N N . ALA B 1 305 ? -15.477 11.086 -7.125 1 98.81 305 ALA B N 1
ATOM 5516 C CA . ALA B 1 305 ? -15.023 11.953 -8.219 1 98.81 305 ALA B CA 1
ATOM 5517 C C . ALA B 1 305 ? -16.203 12.688 -8.852 1 98.81 305 ALA B C 1
ATOM 5519 O O . ALA B 1 305 ? -16.094 13.875 -9.18 1 98.81 305 ALA B O 1
ATOM 5520 N N . LYS B 1 306 ? -17.297 12 -9.023 1 98.81 306 LYS B N 1
ATOM 5521 C CA . LYS B 1 306 ? -18.5 12.633 -9.562 1 98.81 306 LYS B CA 1
ATOM 5522 C C . LYS B 1 306 ? -18.984 13.758 -8.648 1 98.81 306 LYS B C 1
ATOM 5524 O O . LYS B 1 306 ? -19.406 14.812 -9.125 1 98.81 306 LYS B O 1
ATOM 5529 N N . LEU B 1 307 ? -18.953 13.539 -7.352 1 98.69 307 LEU B N 1
ATOM 5530 C CA . LEU B 1 307 ? -19.297 14.586 -6.398 1 98.69 307 LEU B CA 1
ATOM 5531 C C . LEU B 1 307 ? -18.359 15.781 -6.539 1 98.69 307 LEU B C 1
ATOM 5533 O O . LEU B 1 307 ? -18.797 16.938 -6.43 1 98.69 307 LEU B O 1
ATOM 5537 N N . HIS B 1 308 ? -17.094 15.5 -6.82 1 98.69 308 HIS B N 1
ATOM 5538 C CA . HIS B 1 308 ? -16.109 16.562 -6.957 1 98.69 308 HIS B CA 1
ATOM 5539 C C . HIS B 1 308 ? -16.391 17.438 -8.164 1 98.69 308 HIS B C 1
ATOM 5541 O O . HIS B 1 308 ? -16.062 18.625 -8.172 1 98.69 308 HIS B O 1
ATOM 5547 N N . LEU B 1 309 ? -17 16.891 -9.141 1 98.31 309 LEU B N 1
ATOM 5548 C CA . LEU B 1 309 ? -17.344 17.641 -10.352 1 98.31 309 LEU B CA 1
ATOM 5549 C C . LEU B 1 309 ? -18.688 18.312 -10.219 1 98.31 309 LEU B C 1
ATOM 5551 O O . LEU B 1 309 ? -19.172 18.938 -11.164 1 98.31 309 LEU B O 1
ATOM 5555 N N . SER B 1 310 ? -19.312 18.219 -9.031 1 97.88 310 SER B N 1
ATOM 5556 C CA . SER B 1 310 ? -20.578 18.875 -8.734 1 97.88 310 SER B CA 1
ATOM 5557 C C . SER B 1 310 ? -20.391 20.047 -7.77 1 97.88 310 SER B C 1
ATOM 5559 O O . SER B 1 310 ? -19.266 20.328 -7.348 1 97.88 310 SER B O 1
ATOM 5561 N N . LEU B 1 311 ? -21.484 20.719 -7.359 1 97.06 311 LEU B N 1
ATOM 5562 C CA . LEU B 1 311 ? -21.453 21.859 -6.453 1 97.06 311 LEU B CA 1
ATOM 5563 C C . LEU B 1 311 ? -21.234 21.406 -5.012 1 97.06 311 LEU B C 1
ATOM 5565 O O . LEU B 1 311 ? -20.891 22.219 -4.145 1 97.06 311 LEU B O 1
ATOM 5569 N N . GLU B 1 312 ? -21.344 20.172 -4.836 1 96.62 312 GLU B N 1
ATOM 5570 C CA . GLU B 1 312 ? -21.312 19.625 -3.482 1 96.62 312 GLU B CA 1
ATOM 5571 C C . GLU B 1 312 ? -19.953 19.875 -2.834 1 96.62 312 GLU B C 1
ATOM 5573 O O . GLU B 1 312 ? -19.875 20.188 -1.645 1 96.62 312 GLU B O 1
ATOM 5578 N N . ILE B 1 313 ? -18.891 19.75 -3.594 1 97.56 313 ILE B N 1
ATOM 5579 C CA . ILE B 1 313 ? -17.547 19.875 -3.041 1 97.56 313 ILE B CA 1
ATOM 5580 C C . ILE B 1 313 ? -17.312 21.328 -2.619 1 97.56 313 ILE B C 1
ATOM 5582 O O . ILE B 1 313 ? -16.766 21.594 -1.547 1 97.56 313 ILE B O 1
ATOM 5586 N N . GLU B 1 314 ? -17.766 22.219 -3.398 1 97 314 GLU B N 1
ATOM 5587 C CA . GLU B 1 314 ? -17.625 23.625 -3.062 1 97 314 GLU B CA 1
ATOM 5588 C C . GLU B 1 314 ? -18.375 23.969 -1.769 1 97 314 GLU B C 1
ATOM 5590 O O . GLU B 1 314 ? -17.859 24.719 -0.938 1 97 314 GLU B O 1
ATOM 5595 N N . ILE B 1 315 ? -19.531 23.453 -1.619 1 98.12 315 ILE B N 1
ATOM 5596 C CA . ILE B 1 315 ? -20.344 23.672 -0.43 1 98.12 315 ILE B CA 1
ATOM 5597 C C . ILE B 1 315 ? -19.625 23.141 0.801 1 98.12 315 ILE B C 1
ATOM 5599 O O . ILE B 1 315 ? -19.562 23.797 1.835 1 98.12 315 ILE B O 1
ATOM 5603 N N . ARG B 1 316 ? -19.078 21.969 0.697 1 98.19 316 ARG B N 1
ATOM 5604 C CA . ARG B 1 316 ? -18.391 21.344 1.814 1 98.19 316 ARG B CA 1
ATOM 5605 C C . ARG B 1 316 ? -17.078 22.078 2.125 1 98.19 316 ARG B C 1
ATOM 5607 O O . ARG B 1 316 ? -16.688 22.188 3.287 1 98.19 316 ARG B O 1
ATOM 5614 N N . GLN B 1 317 ? -16.375 22.547 1.059 1 98 317 GLN B N 1
ATOM 5615 C CA . GLN B 1 317 ? -15.18 23.359 1.268 1 98 317 GLN B CA 1
ATOM 5616 C C . GLN B 1 317 ? -15.508 24.625 2.066 1 98 317 GLN B C 1
ATOM 5618 O O . GLN B 1 317 ? -14.812 24.953 3.029 1 98 317 GLN B O 1
ATOM 5623 N N . GLU B 1 318 ? -16.531 25.281 1.64 1 98 318 GLU B N 1
ATOM 5624 C CA . GLU B 1 318 ? -16.938 26.516 2.332 1 98 318 GLU B CA 1
ATOM 5625 C C . GLU B 1 318 ? -17.234 26.234 3.803 1 98 318 GLU B C 1
ATOM 5627 O O . GLU B 1 318 ? -16.812 27 4.68 1 98 318 GLU B O 1
ATOM 5632 N N . GLN B 1 319 ? -17.953 25.172 4.035 1 98.31 319 GLN B N 1
ATOM 5633 C CA . GLN B 1 319 ? -18.297 24.812 5.406 1 98.31 319 GLN B CA 1
ATOM 5634 C C . GLN B 1 319 ? -17.047 24.469 6.215 1 98.31 319 GLN B C 1
ATOM 5636 O O . GLN B 1 319 ? -16.953 24.812 7.391 1 98.31 319 GLN B O 1
ATOM 5641 N N . LEU B 1 320 ? -16.109 23.719 5.629 1 98.38 320 LEU B N 1
ATOM 5642 C CA . LEU B 1 320 ? -14.852 23.375 6.285 1 98.38 320 LEU B CA 1
ATOM 5643 C C . LEU B 1 320 ? -14.133 24.641 6.762 1 98.38 320 LEU B C 1
ATOM 5645 O O . LEU B 1 320 ? -13.727 24.719 7.922 1 98.38 320 LEU B O 1
ATOM 5649 N N . TRP B 1 321 ? -13.992 25.609 5.918 1 97.62 321 TRP B N 1
ATOM 5650 C CA . TRP B 1 321 ? -13.219 26.797 6.238 1 97.62 321 TRP B CA 1
ATOM 5651 C C . TRP B 1 321 ? -13.992 27.703 7.199 1 97.62 321 TRP B C 1
ATOM 5653 O O . TRP B 1 321 ? -13.398 28.375 8.047 1 97.62 321 TRP B O 1
ATOM 5663 N N . LYS B 1 322 ? -15.328 27.703 7.078 1 98.31 322 LYS B N 1
ATOM 5664 C CA . LYS B 1 322 ? -16.141 28.375 8.086 1 98.31 322 LYS B CA 1
ATOM 5665 C C . LYS B 1 322 ? -15.883 27.797 9.477 1 98.31 322 LYS B C 1
ATOM 5667 O O . LYS B 1 322 ? -15.742 28.547 10.453 1 98.31 322 LYS B O 1
ATOM 5672 N N . ASN B 1 323 ? -15.875 26.484 9.555 1 98.56 323 ASN B N 1
ATOM 5673 C CA . ASN B 1 323 ? -15.617 25.797 10.812 1 98.56 323 ASN B CA 1
ATOM 5674 C C . ASN B 1 323 ? -14.242 26.156 11.375 1 98.56 323 ASN B C 1
ATOM 5676 O O . ASN B 1 323 ? -14.109 26.438 12.562 1 98.56 323 ASN B O 1
ATOM 5680 N N . ILE B 1 324 ? -13.234 26.156 10.523 1 97.44 324 ILE B N 1
ATOM 5681 C CA . ILE B 1 324 ? -11.859 26.422 10.93 1 97.44 324 ILE B CA 1
ATOM 5682 C C . ILE B 1 324 ? -11.719 27.875 11.367 1 97.44 324 ILE B C 1
ATOM 5684 O O . ILE B 1 324 ? -11.086 28.156 12.391 1 97.44 324 ILE B O 1
ATOM 5688 N N . ASN B 1 325 ? -12.328 28.75 10.617 1 97.75 325 ASN B N 1
ATOM 5689 C CA . ASN B 1 325 ? -12.273 30.156 10.953 1 97.75 325 ASN B CA 1
ATOM 5690 C C . ASN B 1 325 ? -12.961 30.453 12.289 1 97.75 325 ASN B C 1
ATOM 5692 O O . ASN B 1 325 ? -12.5 31.297 13.055 1 97.75 325 ASN B O 1
ATOM 5696 N N . LEU B 1 326 ? -14.055 29.812 12.508 1 98.5 326 LEU B N 1
ATOM 5697 C CA . LEU B 1 326 ? -14.727 29.953 13.797 1 98.5 326 LEU B CA 1
ATOM 5698 C C . LEU B 1 326 ? -13.797 29.547 14.938 1 98.5 326 LEU B C 1
ATOM 5700 O O . LEU B 1 326 ? -13.664 30.281 15.922 1 98.5 326 LEU B O 1
ATOM 5704 N N . PHE B 1 327 ? -13.211 28.438 14.836 1 98.44 327 PHE B N 1
ATOM 5705 C CA . PHE B 1 327 ? -12.297 27.953 15.867 1 98.44 327 PHE B CA 1
ATOM 5706 C C . PHE B 1 327 ? -11.141 28.938 16.062 1 98.44 327 PHE B C 1
ATOM 5708 O O . PHE B 1 327 ? -10.789 29.266 17.203 1 98.44 327 PHE B O 1
ATOM 5715 N N . ASP B 1 328 ? -10.484 29.312 14.93 1 97.25 328 ASP B N 1
ATOM 5716 C CA . ASP B 1 328 ? -9.375 30.266 14.984 1 97.25 328 ASP B CA 1
ATOM 5717 C C . ASP B 1 328 ? -9.773 31.531 15.719 1 97.25 328 ASP B C 1
ATOM 5719 O O . ASP B 1 328 ? -9 32.062 16.531 1 97.25 328 ASP B O 1
ATOM 5723 N N . SER B 1 329 ? -10.93 32 15.414 1 97.88 329 SER B N 1
ATOM 5724 C CA . SER B 1 329 ? -11.43 33.219 16.047 1 97.88 329 SER B CA 1
ATOM 5725 C C . SER B 1 329 ? -11.625 33 17.547 1 97.88 329 SER B C 1
ATOM 5727 O O . SER B 1 329 ? -11.234 33.844 18.359 1 97.88 329 SER B O 1
ATOM 5729 N N . LEU B 1 330 ? -12.219 31.922 17.906 1 97.94 330 LEU B N 1
ATOM 5730 C CA . LEU B 1 330 ? -12.477 31.609 19.312 1 97.94 330 LEU B CA 1
ATOM 5731 C C . LEU B 1 330 ? -11.172 31.484 20.078 1 97.94 330 LEU B C 1
ATOM 5733 O O . LEU B 1 330 ? -11.102 31.828 21.266 1 97.94 330 LEU B O 1
ATOM 5737 N N . MET B 1 331 ? -10.148 30.969 19.438 1 97.19 331 MET B N 1
ATOM 5738 C CA . MET B 1 331 ? -8.867 30.719 20.094 1 97.19 331 MET B CA 1
ATOM 5739 C C . MET B 1 331 ? -7.91 31.891 19.891 1 97.19 331 MET B C 1
ATOM 5741 O O . MET B 1 331 ? -6.734 31.797 20.25 1 97.19 331 MET B O 1
ATOM 5745 N N . ASN B 1 332 ? -8.289 32.969 19.234 1 95.88 332 ASN B N 1
ATOM 5746 C CA . ASN B 1 332 ? -7.488 34.156 18.938 1 95.88 332 ASN B CA 1
ATOM 5747 C C . ASN B 1 332 ? -6.223 33.812 18.156 1 95.88 332 ASN B C 1
ATOM 5749 O O . ASN B 1 332 ? -5.137 34.312 18.469 1 95.88 332 ASN B O 1
ATOM 5753 N N . ASN B 1 333 ? -6.379 32.812 17.281 1 94.25 333 ASN B N 1
ATOM 5754 C CA . ASN B 1 333 ? -5.293 32.375 16.422 1 94.25 333 ASN B CA 1
ATOM 5755 C C . ASN B 1 333 ? -4.066 31.969 17.219 1 94.25 333 ASN B C 1
ATOM 5757 O O . ASN B 1 333 ? -2.936 32.25 16.844 1 94.25 333 ASN B O 1
ATOM 5761 N N . SER B 1 334 ? -4.254 31.312 18.312 1 93.69 334 SER B N 1
ATOM 5762 C CA . SER B 1 334 ? -3.158 31.031 19.234 1 93.69 334 SER B CA 1
ATOM 5763 C C . SER B 1 334 ? -2.553 29.656 18.969 1 93.69 334 SER B C 1
ATOM 5765 O O . SER B 1 334 ? -1.551 29.281 19.578 1 93.69 334 SER B O 1
ATOM 5767 N N . LEU B 1 335 ? -3.141 28.906 18.109 1 94.25 335 LEU B N 1
ATOM 5768 C CA . LEU B 1 335 ? -2.643 27.547 17.844 1 94.25 335 LEU B CA 1
ATOM 5769 C C . LEU B 1 335 ? -1.795 27.516 16.578 1 94.25 335 LEU B C 1
ATOM 5771 O O . LEU B 1 335 ? -1.874 28.422 15.75 1 94.25 335 LEU B O 1
ATOM 5775 N N . MET B 1 336 ? -1.018 26.469 16.469 1 91.06 336 MET B N 1
ATOM 5776 C CA . MET B 1 336 ? -0.224 26.25 15.258 1 91.06 336 MET B CA 1
ATOM 5777 C C . MET B 1 336 ? -1.121 26.156 14.031 1 91.06 336 MET B C 1
ATOM 5779 O O . MET B 1 336 ? -2.193 25.547 14.094 1 91.06 336 MET B O 1
ATOM 5783 N N . ASN B 1 337 ? -0.666 26.734 12.867 1 90.94 337 ASN B N 1
ATOM 5784 C CA . ASN B 1 337 ? -1.323 26.719 11.562 1 90.94 337 ASN B CA 1
ATOM 5785 C C . ASN B 1 337 ? -2.562 27.609 11.547 1 90.94 337 ASN B C 1
ATOM 5787 O O . ASN B 1 337 ? -3.34 27.578 10.586 1 90.94 337 ASN B O 1
ATOM 5791 N N . ALA B 1 338 ? -2.76 28.422 12.602 1 92.38 338 ALA B N 1
ATOM 5792 C CA . ALA B 1 338 ? -3.869 29.375 12.578 1 92.38 338 ALA B CA 1
ATOM 5793 C C . ALA B 1 338 ? -3.725 30.359 11.422 1 92.38 338 ALA B C 1
ATOM 5795 O O . ALA B 1 338 ? -2.625 30.844 11.133 1 92.38 338 ALA B O 1
ATOM 5796 N N . GLY B 1 339 ? -4.812 30.562 10.742 1 88.31 339 GLY B N 1
ATOM 5797 C CA . GLY B 1 339 ? -4.82 31.516 9.648 1 88.31 339 GLY B CA 1
ATOM 5798 C C . GLY B 1 339 ? -4.254 30.969 8.352 1 88.31 339 GLY B C 1
ATOM 5799 O O . GLY B 1 339 ? -4.258 31.641 7.324 1 88.31 339 GLY B O 1
ATOM 5800 N N . VAL B 1 340 ? -3.762 29.781 8.43 1 87.5 340 VAL B N 1
ATOM 5801 C CA . VAL B 1 340 ? -3.189 29.125 7.258 1 87.5 340 VAL B CA 1
ATOM 5802 C C . VAL B 1 340 ? -4.223 28.203 6.629 1 87.5 340 VAL B C 1
ATOM 5804 O O . VAL B 1 340 ? -5.113 27.703 7.32 1 87.5 340 VAL B O 1
ATOM 5807 N N . GLN B 1 341 ? -4.176 28.078 5.352 1 88.44 341 GLN B N 1
ATOM 5808 C CA . GLN B 1 341 ? -5.113 27.219 4.645 1 88.44 341 GLN B CA 1
ATOM 5809 C C . GLN B 1 341 ? -4.777 25.75 4.871 1 88.44 341 GLN B C 1
ATOM 5811 O O . GLN B 1 341 ? -4.426 25.031 3.928 1 88.44 341 GLN B O 1
ATOM 5816 N N . SER B 1 342 ? -4.836 25.312 6.02 1 91.62 342 SER B N 1
ATOM 5817 C CA . SER B 1 342 ? -4.668 23.938 6.496 1 91.62 342 SER B CA 1
ATOM 5818 C C . SER B 1 342 ? -5.84 23.516 7.367 1 91.62 342 SER B C 1
ATOM 5820 O O . SER B 1 342 ? -6.375 24.312 8.141 1 91.62 342 SER B O 1
ATOM 5822 N N . PRO B 1 343 ? -6.207 22.328 7.242 1 93.81 343 PRO B N 1
ATOM 5823 C CA . PRO B 1 343 ? -7.336 21.859 8.055 1 93.81 343 PRO B CA 1
ATOM 5824 C C . PRO B 1 343 ? -6.91 21.406 9.453 1 93.81 343 PRO B C 1
ATOM 5826 O O . PRO B 1 343 ? -7.746 20.953 10.234 1 93.81 343 PRO B O 1
ATOM 5829 N N . VAL B 1 344 ? -5.66 21.562 9.828 1 94 344 VAL B N 1
ATOM 5830 C CA . VAL B 1 344 ? -5.145 21.031 11.094 1 94 344 VAL B CA 1
ATOM 5831 C C . VAL B 1 344 ? -4.66 22.188 11.961 1 94 344 VAL B C 1
ATOM 5833 O O . VAL B 1 344 ? -4.176 23.203 11.453 1 94 344 VAL B O 1
ATOM 5836 N N . ARG B 1 345 ? -4.879 22.109 13.227 1 94.75 345 ARG B N 1
ATOM 5837 C CA . ARG B 1 345 ? -4.316 22.984 14.25 1 94.75 345 ARG B CA 1
ATOM 5838 C C . ARG B 1 345 ? -3.533 22.188 15.289 1 94.75 345 ARG B C 1
ATOM 5840 O O . ARG B 1 345 ? -3.803 21 15.5 1 94.75 345 ARG B O 1
ATOM 5847 N N . GLY B 1 346 ? -2.561 22.828 15.836 1 93.75 346 GLY B N 1
ATOM 5848 C CA . GLY B 1 346 ? -1.739 22.125 16.812 1 93.75 346 GLY B CA 1
ATOM 5849 C C . GLY B 1 346 ? -1.47 22.953 18.062 1 93.75 346 GLY B C 1
ATOM 5850 O O . GLY B 1 346 ? -1.263 24.156 17.969 1 93.75 346 GLY B O 1
ATOM 5851 N N . ALA B 1 347 ? -1.575 22.391 19.219 1 95.19 347 ALA B N 1
ATOM 5852 C CA . ALA B 1 347 ? -1.09 22.938 20.484 1 95.19 347 ALA B CA 1
ATOM 5853 C C . ALA B 1 347 ? 0.223 22.281 20.906 1 95.19 347 ALA B C 1
ATOM 5855 O O . ALA B 1 347 ? 0.237 21.109 21.312 1 95.19 347 ALA B O 1
ATOM 5856 N N . LEU B 1 348 ? 1.252 22.969 20.781 1 93.62 348 LEU B N 1
ATOM 5857 C CA . LEU B 1 348 ? 2.58 22.438 21.047 1 93.62 348 LEU B CA 1
ATOM 5858 C C . LEU B 1 348 ? 2.965 22.672 22.516 1 93.62 348 LEU B C 1
ATOM 5860 O O . LEU B 1 348 ? 2.928 23.797 23 1 93.62 348 LEU B O 1
ATOM 5864 N N . PHE B 1 349 ? 3.32 21.625 23.172 1 94.38 349 PHE B N 1
ATOM 5865 C CA . PHE B 1 349 ? 3.82 21.656 24.547 1 94.38 349 PHE B CA 1
ATOM 5866 C C . PHE B 1 349 ? 5.309 21.328 24.578 1 94.38 349 PHE B C 1
ATOM 5868 O O . PHE B 1 349 ? 5.758 20.391 23.922 1 94.38 349 PHE B O 1
ATOM 5875 N N . GLU B 1 350 ? 6.047 22.047 25.328 1 91.5 350 GLU B N 1
ATOM 5876 C CA . GLU B 1 350 ? 7.484 21.812 25.438 1 91.5 350 GLU B CA 1
ATOM 5877 C C . GLU B 1 350 ? 7.797 20.75 26.469 1 91.5 350 GLU B C 1
ATOM 5879 O O . GLU B 1 350 ? 8.961 20.516 26.797 1 91.5 350 GLU B O 1
ATOM 5884 N N . ASN B 1 351 ? 6.809 20.234 26.953 1 91.19 351 ASN B N 1
ATOM 5885 C CA . ASN B 1 351 ? 6.883 19.156 27.938 1 91.19 351 ASN B CA 1
ATOM 5886 C C . ASN B 1 351 ? 5.859 18.062 27.656 1 91.19 351 ASN B C 1
ATOM 5888 O O . ASN B 1 351 ? 4.664 18.344 27.516 1 91.19 351 ASN B O 1
ATOM 5892 N N . GLU B 1 352 ? 6.32 16.797 27.578 1 92.88 352 GLU B N 1
ATOM 5893 C CA . GLU B 1 352 ? 5.441 15.688 27.25 1 92.88 352 GLU B CA 1
ATOM 5894 C C . GLU B 1 352 ? 4.352 15.508 28.312 1 92.88 352 GLU B C 1
ATOM 5896 O O . GLU B 1 352 ? 3.211 15.172 27.984 1 92.88 352 GLU B O 1
ATOM 5901 N N . ALA B 1 353 ? 4.734 15.75 29.531 1 93.75 353 ALA B N 1
ATOM 5902 C CA . ALA B 1 353 ? 3.791 15.555 30.625 1 93.75 353 ALA B CA 1
ATOM 5903 C C . ALA B 1 353 ? 2.617 16.516 30.516 1 93.75 353 ALA B C 1
ATOM 5905 O O . ALA B 1 353 ? 1.473 16.156 30.797 1 93.75 353 ALA B O 1
ATOM 5906 N N . GLU B 1 354 ? 2.902 17.719 30.188 1 95.38 354 GLU B N 1
ATOM 5907 C CA . GLU B 1 354 ? 1.854 18.719 30.031 1 95.38 354 GLU B CA 1
ATOM 5908 C C . GLU B 1 354 ? 0.927 18.359 28.859 1 95.38 354 GLU B C 1
ATOM 5910 O O . GLU B 1 354 ? -0.291 18.516 28.969 1 95.38 354 GLU B O 1
ATOM 5915 N N . GLY B 1 355 ? 1.531 17.906 27.766 1 95.44 355 GLY B N 1
ATOM 5916 C CA . GLY B 1 355 ? 0.733 17.453 26.641 1 95.44 355 GLY B CA 1
ATOM 5917 C C . GLY B 1 355 ? -0.183 16.281 26.984 1 95.44 355 GLY B C 1
ATOM 5918 O O . GLY B 1 355 ? -1.346 16.266 26.578 1 95.44 355 GLY B O 1
ATOM 5919 N N . LEU B 1 356 ? 0.361 15.375 27.75 1 95.88 356 LEU B N 1
ATOM 5920 C CA . LEU B 1 356 ? -0.415 14.219 28.188 1 95.88 356 LEU B CA 1
ATOM 5921 C C . LEU B 1 356 ? -1.582 14.648 29.062 1 95.88 356 LEU B C 1
ATOM 5923 O O . LEU B 1 356 ? -2.699 14.148 28.906 1 95.88 356 LEU B O 1
ATOM 5927 N N . GLU B 1 357 ? -1.26 15.516 29.969 1 97 357 GLU B N 1
ATOM 5928 C CA . GLU B 1 357 ? -2.301 15.992 30.875 1 97 357 GLU B CA 1
ATOM 5929 C C . GLU B 1 357 ? -3.402 16.719 30.109 1 97 357 GLU B C 1
ATOM 5931 O O . GLU B 1 357 ? -4.59 16.531 30.391 1 97 357 GLU B O 1
ATOM 5936 N N . ALA B 1 358 ? -3.033 17.531 29.203 1 97.75 358 ALA B N 1
ATOM 5937 C CA . ALA B 1 358 ? -4.012 18.234 28.375 1 97.75 358 ALA B CA 1
ATOM 5938 C C . ALA B 1 358 ? -4.879 17.234 27.594 1 97.75 358 ALA B C 1
ATOM 5940 O O . ALA B 1 358 ? -6.094 17.422 27.484 1 97.75 358 ALA B O 1
ATOM 5941 N N . ALA B 1 359 ? -4.273 16.219 27.031 1 97.62 359 ALA B N 1
ATOM 5942 C CA . ALA B 1 359 ? -5.004 15.195 26.297 1 97.62 359 ALA B CA 1
ATOM 5943 C C . ALA B 1 359 ? -6.016 14.492 27.188 1 97.62 359 ALA B C 1
ATOM 5945 O O . ALA B 1 359 ? -7.137 14.195 26.766 1 97.62 359 ALA B O 1
ATOM 5946 N N . ARG B 1 360 ? -5.641 14.219 28.453 1 97.62 360 ARG B N 1
ATOM 5947 C CA . ARG B 1 360 ? -6.535 13.594 29.422 1 97.62 360 ARG B CA 1
ATOM 5948 C C . ARG B 1 360 ? -7.762 14.461 29.688 1 97.62 360 ARG B C 1
ATOM 5950 O O . ARG B 1 360 ? -8.891 13.961 29.703 1 97.62 360 ARG B O 1
ATOM 5957 N N . LEU B 1 361 ? -7.504 15.688 29.875 1 98.06 361 LEU B N 1
ATOM 5958 C CA . LEU B 1 361 ? -8.586 16.609 30.188 1 98.06 361 LEU B CA 1
ATOM 5959 C C . LEU B 1 361 ? -9.547 16.734 29 1 98.06 361 LEU B C 1
ATOM 5961 O O . LEU B 1 361 ? -10.766 16.812 29.203 1 98.06 361 LEU B O 1
ATOM 5965 N N . LEU B 1 362 ? -9.031 16.75 27.812 1 98.5 362 LEU B N 1
ATOM 5966 C CA . LEU B 1 362 ? -9.883 16.797 26.625 1 98.5 362 LEU B CA 1
ATOM 5967 C C . LEU B 1 362 ? -10.727 15.523 26.516 1 98.5 362 LEU B C 1
ATOM 5969 O O . LEU B 1 362 ? -11.938 15.602 26.266 1 98.5 362 LEU B O 1
ATOM 5973 N N . ARG B 1 363 ? -10.086 14.383 26.688 1 97.81 363 ARG B N 1
ATOM 5974 C CA . ARG B 1 363 ? -10.82 13.125 26.641 1 97.81 363 ARG B CA 1
ATOM 5975 C C . ARG B 1 363 ? -11.922 13.094 27.703 1 97.81 363 ARG B C 1
ATOM 5977 O O . ARG B 1 363 ? -13.039 12.648 27.422 1 97.81 363 ARG B O 1
ATOM 5984 N N . ASP B 1 364 ? -11.586 13.516 28.906 1 97.44 364 ASP B N 1
ATOM 5985 C CA . ASP B 1 364 ? -12.547 13.547 30 1 97.44 364 ASP B CA 1
ATOM 5986 C C . ASP B 1 364 ? -13.75 14.43 29.672 1 97.44 364 ASP B C 1
ATOM 5988 O O . ASP B 1 364 ? -14.828 14.258 30.219 1 97.44 364 ASP B O 1
ATOM 5992 N N . ASN B 1 365 ? -13.531 15.352 28.781 1 98.19 365 ASN B N 1
ATOM 5993 C CA . ASN B 1 365 ? -14.609 16.25 28.375 1 98.19 365 ASN B CA 1
ATOM 5994 C C . ASN B 1 365 ? -15.25 15.789 27.078 1 98.19 365 ASN B C 1
ATOM 5996 O O . ASN B 1 365 ? -15.906 16.578 26.391 1 98.19 365 ASN B O 1
ATOM 6000 N N . GLY B 1 366 ? -14.992 14.555 26.625 1 97.94 366 GLY B N 1
ATOM 6001 C CA . GLY B 1 366 ? -15.68 13.961 25.484 1 97.94 366 GLY B CA 1
ATOM 6002 C C . GLY B 1 366 ? -15.062 14.328 24.156 1 97.94 366 GLY B C 1
ATOM 6003 O O . GLY B 1 366 ? -15.711 14.234 23.109 1 97.94 366 GLY B O 1
ATOM 6004 N N . ILE B 1 367 ? -13.828 14.789 24.156 1 98.62 367 ILE B N 1
ATOM 6005 C CA . ILE B 1 367 ? -13.141 15.227 22.938 1 98.62 367 ILE B CA 1
ATOM 6006 C C . ILE B 1 367 ? -11.922 14.344 22.688 1 98.62 367 ILE B C 1
ATOM 6008 O O . ILE B 1 367 ? -11.102 14.141 23.594 1 98.62 367 ILE B O 1
ATOM 6012 N N . LEU B 1 368 ? -11.852 13.773 21.5 1 97.56 368 LEU B N 1
ATOM 6013 C CA . LEU B 1 368 ? -10.664 13.016 21.125 1 97.56 368 LEU B CA 1
ATOM 6014 C C . LEU B 1 368 ? -9.844 13.773 20.078 1 97.56 368 LEU B C 1
ATOM 6016 O O . LEU B 1 368 ? -10.406 14.406 19.188 1 97.56 368 LEU B O 1
ATOM 6020 N N . LEU B 1 369 ? -8.609 13.797 20.234 1 97.12 369 LEU B N 1
ATOM 6021 C CA . LEU B 1 369 ? -7.621 14.375 19.344 1 97.12 369 LEU B CA 1
ATOM 6022 C C . LEU B 1 369 ? -6.434 13.438 19.156 1 97.12 369 LEU B C 1
ATOM 6024 O O . LEU B 1 369 ? -6.441 12.312 19.672 1 97.12 369 LEU B O 1
ATOM 6028 N N . PHE B 1 370 ? -5.488 13.867 18.359 1 93.88 370 PHE B N 1
ATOM 6029 C CA . PHE B 1 370 ? -4.301 13.047 18.141 1 93.88 370 PHE B CA 1
ATOM 6030 C C . PHE B 1 370 ? -3.102 13.625 18.875 1 93.88 370 PHE B C 1
ATOM 6032 O O . PHE B 1 370 ? -2.516 14.617 18.453 1 93.88 370 PHE B O 1
ATOM 6039 N N . PRO B 1 371 ? -2.766 12.992 20.016 1 94.5 371 PRO B N 1
ATOM 6040 C CA . PRO B 1 371 ? -1.51 13.406 20.641 1 94.5 371 PRO B CA 1
ATOM 6041 C C . PRO B 1 371 ? -0.279 12.875 19.922 1 94.5 371 PRO B C 1
ATOM 6043 O O . PRO B 1 371 ? -0.203 11.68 19.609 1 94.5 371 PRO B O 1
ATOM 6046 N N . VAL B 1 372 ? 0.556 13.727 19.609 1 89 372 VAL B N 1
ATOM 6047 C CA . VAL B 1 372 ? 1.725 13.383 18.812 1 89 372 VAL B CA 1
ATOM 6048 C C . VAL B 1 372 ? 2.994 13.562 19.641 1 89 372 VAL B C 1
ATOM 6050 O O . VAL B 1 372 ? 3.162 14.586 20.312 1 89 372 VAL B O 1
ATOM 6053 N N . PHE B 1 373 ? 3.795 12.594 19.562 1 86.75 373 PHE B N 1
ATOM 6054 C CA . PHE B 1 373 ? 5.074 12.586 20.25 1 86.75 373 PHE B CA 1
ATOM 6055 C C . PHE B 1 373 ? 6.215 12.281 19.297 1 86.75 373 PHE B C 1
ATOM 6057 O O . PHE B 1 373 ? 6.016 12.266 18.078 1 86.75 373 PHE B O 1
ATOM 6064 N N . TYR B 1 374 ? 7.391 12.211 19.859 1 78.81 374 TYR B N 1
ATOM 6065 C CA . TYR B 1 374 ? 8.5 11.766 19.016 1 78.81 374 TYR B CA 1
ATOM 6066 C C . TYR B 1 374 ? 8.18 10.438 18.344 1 78.81 374 TYR B C 1
ATOM 6068 O O . TYR B 1 374 ? 7.566 9.555 18.953 1 78.81 374 TYR B O 1
ATOM 6076 N N . PRO B 1 375 ? 8.484 10.383 17.016 1 73 375 PRO B N 1
ATOM 6077 C CA . PRO B 1 375 ? 9.375 11.195 16.188 1 73 375 PRO B CA 1
ATOM 6078 C C . PRO B 1 375 ? 8.617 12.227 15.352 1 73 375 PRO B C 1
ATOM 6080 O O . PRO B 1 375 ? 9.227 12.938 14.547 1 73 375 PRO B O 1
ATOM 6083 N N . LEU B 1 376 ? 7.418 12.367 15.586 1 71.19 376 LEU B N 1
ATOM 6084 C CA . LEU B 1 376 ? 6.648 13.297 14.773 1 71.19 376 LEU B CA 1
ATOM 6085 C C . LEU B 1 376 ? 6.902 14.734 15.211 1 71.19 376 LEU B C 1
ATOM 6087 O O . LEU B 1 376 ? 6.699 15.672 14.438 1 71.19 376 LEU B O 1
ATOM 6091 N N . VAL B 1 377 ? 7.227 14.922 16.469 1 77 377 VAL B N 1
ATOM 6092 C CA . VAL B 1 377 ? 7.676 16.203 17.016 1 77 377 VAL B CA 1
ATOM 6093 C C . VAL B 1 377 ? 9.039 16.031 17.688 1 77 377 VAL B C 1
ATOM 6095 O O . VAL B 1 377 ? 9.477 14.906 17.922 1 77 377 VAL B O 1
ATOM 6098 N N . PRO B 1 378 ? 9.695 17.141 17.891 1 77.12 378 PRO B N 1
ATOM 6099 C CA . PRO B 1 378 ? 11.008 16.984 18.531 1 77.12 378 PRO B CA 1
ATOM 6100 C C . PRO B 1 378 ? 10.922 16.266 19.875 1 77.12 378 PRO B C 1
ATOM 6102 O O . PRO B 1 378 ? 9.898 16.328 20.547 1 77.12 378 PRO B O 1
ATOM 6105 N N . ASP B 1 379 ? 12.062 15.648 20.188 1 81.81 379 ASP B N 1
ATOM 6106 C CA . ASP B 1 379 ? 12.172 14.891 21.422 1 81.81 379 ASP B CA 1
ATOM 6107 C C . ASP B 1 379 ? 11.828 15.773 22.625 1 81.81 379 ASP B C 1
ATOM 6109 O O . ASP B 1 379 ? 12.234 16.938 22.688 1 81.81 379 ASP B O 1
ATOM 6113 N N . GLY B 1 380 ? 10.969 15.25 23.453 1 85.44 380 GLY B N 1
ATOM 6114 C CA . GLY B 1 380 ? 10.609 15.961 24.672 1 85.44 380 GLY B CA 1
ATOM 6115 C C . GLY B 1 380 ? 9.367 16.812 24.516 1 85.44 380 GLY B C 1
ATOM 6116 O O . GLY B 1 380 ? 8.805 17.281 25.516 1 85.44 380 GLY B O 1
ATOM 6117 N N . ASN B 1 381 ? 8.953 17.016 23.297 1 89.12 381 ASN B N 1
ATOM 6118 C CA . ASN B 1 381 ? 7.766 17.812 23.031 1 89.12 381 ASN B CA 1
ATOM 6119 C C . ASN B 1 381 ? 6.535 16.938 22.812 1 89.12 381 ASN B C 1
ATOM 6121 O O . ASN B 1 381 ? 6.656 15.742 22.562 1 89.12 381 ASN B O 1
ATOM 6125 N N . ALA B 1 382 ? 5.422 17.547 23.062 1 92.12 382 ALA B N 1
ATOM 6126 C CA . ALA B 1 382 ? 4.137 16.938 22.719 1 92.12 382 ALA B CA 1
ATOM 6127 C C . ALA B 1 382 ? 3.268 17.922 21.922 1 92.12 382 ALA B C 1
ATOM 6129 O O . ALA B 1 382 ? 3.279 19.125 22.188 1 92.12 382 ALA B O 1
ATOM 6130 N N . MET B 1 383 ? 2.643 17.391 20.984 1 93.12 383 MET B N 1
ATOM 6131 C CA . MET B 1 383 ? 1.697 18.219 20.234 1 93.12 383 MET B CA 1
ATOM 6132 C C . MET B 1 383 ? 0.312 17.578 20.219 1 93.12 383 MET B C 1
ATOM 6134 O O . MET B 1 383 ? 0.184 16.359 20.031 1 93.12 383 MET B O 1
ATOM 6138 N N . LEU B 1 384 ? -0.666 18.344 20.594 1 95.94 384 LEU B N 1
ATOM 6139 C CA . LEU B 1 384 ? -2.047 17.938 20.359 1 95.94 384 LEU B CA 1
ATOM 6140 C C . LEU B 1 384 ? -2.527 18.438 19 1 95.94 384 LEU B C 1
ATOM 6142 O O . LEU B 1 384 ? -2.617 19.641 18.766 1 95.94 384 LEU B O 1
ATOM 6146 N N . ARG B 1 385 ? -2.783 17.5 18.109 1 94.62 385 ARG B N 1
ATOM 6147 C CA . ARG B 1 385 ? -3.191 17.844 16.75 1 94.62 385 ARG B CA 1
ATOM 6148 C C . ARG B 1 385 ? -4.703 17.734 16.594 1 94.62 385 ARG B C 1
ATOM 6150 O O . ARG B 1 385 ? -5.289 16.688 16.906 1 94.62 385 ARG B O 1
ATOM 6157 N N . PHE B 1 386 ? -5.293 18.797 16.125 1 96.62 386 PHE B N 1
ATOM 6158 C CA . PHE B 1 386 ? -6.73 18.844 15.867 1 96.62 386 PHE B CA 1
ATOM 6159 C C . PHE B 1 386 ? -7.012 18.922 14.375 1 96.62 386 PHE B C 1
ATOM 6161 O O . PHE B 1 386 ? -6.598 19.875 13.711 1 96.62 386 PHE B O 1
ATOM 6168 N N . ALA B 1 387 ? -7.684 17.953 13.836 1 96.38 387 ALA B N 1
ATOM 6169 C CA . ALA B 1 387 ? -8.109 17.969 12.438 1 96.38 387 ALA B CA 1
ATOM 6170 C C . ALA B 1 387 ? -9.578 18.344 12.312 1 96.38 387 ALA B C 1
ATOM 6172 O O . ALA B 1 387 ? -10.445 17.719 12.93 1 96.38 387 ALA B O 1
ATOM 6173 N N . PHE B 1 388 ? -9.875 19.328 11.523 1 97.31 388 PHE B N 1
ATOM 6174 C CA . PHE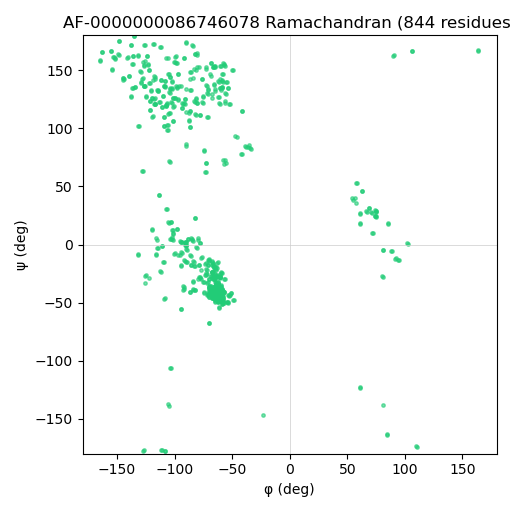 B 1 388 ? -11.234 19.844 11.406 1 97.31 388 PHE B CA 1
ATOM 6175 C C . PHE B 1 388 ? -11.914 19.281 10.156 1 97.31 388 PHE B C 1
ATOM 6177 O O . PHE B 1 388 ? -11.242 18.875 9.211 1 97.31 388 PHE B O 1
ATOM 6184 N N . SER B 1 389 ? -13.211 19.281 10.203 1 98.12 389 SER B N 1
ATOM 6185 C CA . SER B 1 389 ? -14.039 18.75 9.133 1 98.12 389 SER B CA 1
ATOM 6186 C C . SER B 1 389 ? -15.219 19.672 8.828 1 98.12 389 SER B C 1
ATOM 6188 O O . SER B 1 389 ? -15.648 20.438 9.695 1 98.12 389 SER B O 1
ATOM 6190 N N . SER B 1 390 ? -15.703 19.547 7.59 1 98.31 390 SER B N 1
ATOM 6191 C CA . SER B 1 390 ? -16.953 20.219 7.227 1 98.31 390 SER B CA 1
ATOM 6192 C C . SER B 1 390 ? -18.109 19.688 8.055 1 98.31 390 SER B C 1
ATOM 6194 O O . SER B 1 390 ? -19.125 20.375 8.203 1 98.31 390 SER B O 1
ATOM 6196 N N . GLU B 1 391 ? -17.953 18.578 8.703 1 97.75 391 GLU B N 1
ATOM 6197 C CA . GLU B 1 391 ? -19.062 17.922 9.391 1 97.75 391 GLU B CA 1
ATOM 6198 C C . GLU B 1 391 ? -19.078 18.281 10.875 1 97.75 391 GLU B C 1
ATOM 6200 O O . GLU B 1 391 ? -20.016 17.922 11.594 1 97.75 391 GLU B O 1
ATOM 6205 N N . HIS B 1 392 ? -18 18.969 11.336 1 98.62 392 HIS B N 1
ATOM 6206 C CA . HIS B 1 392 ? -18.062 19.422 12.719 1 98.62 392 HIS B CA 1
ATOM 6207 C C . HIS B 1 392 ? -19.172 20.438 12.914 1 98.62 392 HIS B C 1
ATOM 6209 O O . HIS B 1 392 ? -19.344 21.344 12.094 1 98.62 392 HIS B O 1
ATOM 6215 N N . ARG B 1 393 ? -19.984 20.297 13.977 1 97.56 393 ARG B N 1
ATOM 6216 C CA . ARG B 1 393 ? -21.031 21.25 14.336 1 97.56 393 ARG B CA 1
ATOM 6217 C C . ARG B 1 393 ? -20.438 22.406 15.141 1 97.56 393 ARG B C 1
ATOM 6219 O O . ARG B 1 393 ? -19.453 22.25 15.844 1 97.56 393 ARG B O 1
ATOM 6226 N N . VAL B 1 394 ? -21.094 23.5 14.977 1 98.38 394 VAL B N 1
ATOM 6227 C CA . VAL B 1 394 ? -20.656 24.719 15.648 1 98.38 394 VAL B CA 1
ATOM 6228 C C . VAL B 1 394 ? -20.5 24.453 17.141 1 98.38 394 VAL B C 1
ATOM 6230 O O . VAL B 1 394 ? -19.516 24.875 17.75 1 98.38 394 VAL B O 1
ATOM 6233 N N . GLY B 1 395 ? -21.469 23.734 17.719 1 98.56 395 GLY B N 1
ATOM 6234 C CA . GLY B 1 395 ? -21.406 23.406 19.141 1 98.56 395 GLY B CA 1
ATOM 6235 C C . GLY B 1 395 ? -20.188 22.594 19.516 1 98.56 395 GLY B C 1
ATOM 6236 O O . GLY B 1 395 ? -19.609 22.766 20.594 1 98.56 395 GLY B O 1
ATOM 6237 N N . GLU B 1 396 ? -19.812 21.641 18.672 1 98.5 396 GLU B N 1
ATOM 6238 C CA . GLU B 1 396 ? -18.625 20.812 18.906 1 98.5 396 GLU B CA 1
ATOM 6239 C C . GLU B 1 396 ? -17.359 21.641 18.875 1 98.5 396 GLU B C 1
ATOM 6241 O O . GLU B 1 396 ? -16.453 21.438 19.688 1 98.5 396 GLU B O 1
ATOM 6246 N N . ILE B 1 397 ? -17.312 22.625 17.984 1 98.69 397 ILE B N 1
ATOM 6247 C CA . ILE B 1 397 ? -16.156 23.5 17.828 1 98.69 397 ILE B CA 1
ATOM 6248 C C . ILE B 1 397 ? -16.047 24.422 19.047 1 98.69 397 ILE B C 1
ATOM 6250 O O . ILE B 1 397 ? -14.961 24.594 19.594 1 98.69 397 ILE B O 1
ATOM 6254 N N . ARG B 1 398 ? -17.141 25 19.469 1 98.69 398 ARG B N 1
ATOM 6255 C CA . ARG B 1 398 ? -17.156 25.859 20.641 1 98.69 398 ARG B CA 1
ATOM 6256 C C . ARG B 1 398 ? -16.766 25.078 21.891 1 98.69 398 ARG B C 1
ATOM 6258 O O . ARG B 1 398 ? -16.062 25.594 22.75 1 98.69 398 ARG B O 1
ATOM 6265 N N . HIS B 1 399 ? -17.266 23.859 21.969 1 98.75 399 HIS B N 1
ATOM 6266 C CA . HIS B 1 399 ? -16.938 23 23.109 1 98.75 399 HIS B CA 1
ATOM 6267 C C . HIS B 1 399 ? -15.43 22.75 23.172 1 98.75 399 HIS B C 1
ATOM 6269 O O . HIS B 1 399 ? -14.828 22.812 24.25 1 98.75 399 HIS B O 1
ATOM 6275 N N . LEU B 1 400 ? -14.805 22.438 22.031 1 98.75 400 LEU B N 1
ATOM 6276 C CA . LEU B 1 400 ? -13.359 22.25 21.969 1 98.75 400 LEU B CA 1
ATOM 6277 C C . LEU B 1 400 ? -12.633 23.516 22.422 1 98.75 400 LEU B C 1
ATOM 6279 O O . LEU B 1 400 ? -11.727 23.453 23.25 1 98.75 400 LEU B O 1
ATOM 6283 N N . ALA B 1 401 ? -13.039 24.672 21.875 1 98.56 401 ALA B N 1
ATOM 6284 C CA . ALA B 1 401 ? -12.398 25.938 22.203 1 98.56 401 ALA B CA 1
ATOM 6285 C C . ALA B 1 401 ? -12.508 26.234 23.688 1 98.56 401 ALA B C 1
ATOM 6287 O O . ALA B 1 401 ? -11.516 26.578 24.344 1 98.56 401 ALA B O 1
ATOM 6288 N N . ASN B 1 402 ? -13.695 26.094 24.234 1 98.56 402 ASN B N 1
ATOM 6289 C CA . ASN B 1 402 ? -13.922 26.359 25.656 1 98.56 402 ASN B CA 1
ATOM 6290 C C . ASN B 1 402 ? -13.078 25.438 26.531 1 98.56 402 ASN B C 1
ATOM 6292 O O . ASN B 1 402 ? -12.516 25.875 27.531 1 98.56 402 ASN B O 1
ATOM 6296 N N . THR B 1 403 ? -13.031 24.156 26.172 1 98.5 403 THR B N 1
ATOM 6297 C CA . THR B 1 403 ? -12.25 23.203 26.938 1 98.5 403 THR B CA 1
ATOM 6298 C C . THR B 1 403 ? -10.766 23.547 26.891 1 98.5 403 THR B C 1
ATOM 6300 O O . THR B 1 403 ? -10.07 23.453 27.906 1 98.5 403 THR B O 1
ATOM 6303 N N . LEU B 1 404 ? -10.273 23.969 25.75 1 98.12 404 LEU B N 1
ATOM 6304 C CA . LEU B 1 404 ? -8.875 24.359 25.625 1 98.12 404 LEU B CA 1
ATOM 6305 C C . LEU B 1 404 ? -8.578 25.594 26.469 1 98.12 404 LEU B C 1
ATOM 6307 O O . LEU B 1 404 ? -7.508 25.688 27.078 1 98.12 404 LEU B O 1
ATOM 6311 N N . LEU B 1 405 ? -9.484 26.531 26.484 1 97.31 405 LEU B N 1
ATOM 6312 C CA . LEU B 1 405 ? -9.305 27.719 27.297 1 97.31 405 LEU B CA 1
ATOM 6313 C C . LEU B 1 405 ? -9.281 27.359 28.781 1 97.31 405 LEU B C 1
ATOM 6315 O O . LEU B 1 405 ? -8.492 27.922 29.547 1 97.31 405 LEU B O 1
ATOM 6319 N N . GLU B 1 406 ? -10.078 26.438 29.188 1 97.5 406 GLU B N 1
ATOM 6320 C CA . GLU B 1 406 ? -10.062 25.953 30.562 1 97.5 406 GLU B CA 1
ATOM 6321 C C . GLU B 1 406 ? -8.734 25.281 30.906 1 97.5 406 GLU B C 1
ATOM 6323 O O . GLU B 1 406 ? -8.219 25.453 32 1 97.5 406 GLU B O 1
ATOM 6328 N N . ILE B 1 407 ? -8.305 24.5 29.984 1 96.75 407 ILE B N 1
ATOM 6329 C CA . ILE B 1 407 ? -7.023 23.812 30.156 1 96.75 407 ILE B CA 1
ATOM 6330 C C . ILE B 1 407 ? -5.91 24.844 30.328 1 96.75 407 ILE B C 1
ATOM 6332 O O . ILE B 1 407 ? -5.031 24.672 31.172 1 96.75 407 ILE B O 1
ATOM 6336 N N . ARG B 1 408 ? -5.945 25.906 29.594 1 95.12 408 ARG B N 1
ATOM 6337 C CA . ARG B 1 408 ? -4.969 26.984 29.734 1 95.12 408 ARG B CA 1
ATOM 6338 C C . ARG B 1 408 ? -5.078 27.656 31.094 1 95.12 408 ARG B C 1
ATOM 6340 O O . ARG B 1 408 ? -4.066 28.016 31.703 1 95.12 408 ARG B O 1
ATOM 6347 N N . GLU B 1 409 ? -6.223 27.828 31.531 1 95.38 409 GLU B N 1
ATOM 6348 C CA . GLU B 1 409 ? -6.461 28.438 32.844 1 95.38 409 GLU B CA 1
ATOM 6349 C C . GLU B 1 409 ? -5.883 27.578 33.969 1 95.38 409 GLU B C 1
ATOM 6351 O O . GLU B 1 409 ? -5.516 28.094 35.031 1 95.38 409 GLU B O 1
ATOM 6356 N N . LYS B 1 410 ? -5.785 26.312 33.719 1 95 410 LYS B N 1
ATOM 6357 C CA . LYS B 1 410 ? -5.227 25.391 34.688 1 95 410 LYS B CA 1
ATOM 6358 C C . LYS B 1 410 ? -3.699 25.406 34.656 1 95 410 LYS B C 1
ATOM 6360 O O . LYS B 1 410 ? -3.049 24.688 35.438 1 95 410 LYS B O 1
ATOM 6365 N N . GLY B 1 411 ? -3.125 26.188 33.75 1 93.81 411 GLY B N 1
ATOM 6366 C CA . GLY B 1 411 ? -1.683 26.375 33.75 1 93.81 411 GLY B CA 1
ATOM 6367 C C . GLY B 1 411 ? -0.989 25.547 32.688 1 93.81 411 GLY B C 1
ATOM 6368 O O . GLY B 1 411 ? 0.242 25.516 32.594 1 93.81 411 GLY B O 1
ATOM 6369 N N . LEU B 1 412 ? -1.787 24.812 31.906 1 94.5 412 LEU B N 1
ATOM 6370 C CA . LEU B 1 412 ? -1.213 24.078 30.781 1 94.5 412 LEU B CA 1
ATOM 6371 C C . LEU B 1 412 ? -1.142 24.953 29.531 1 94.5 412 LEU B C 1
ATOM 6373 O O . LEU B 1 412 ? -2.133 25.094 28.812 1 94.5 412 LEU B O 1
ATOM 6377 N N . ASN B 1 413 ? 0.067 25.453 29.266 1 92.75 413 ASN B N 1
ATOM 6378 C CA . ASN B 1 413 ? 0.225 26.406 28.172 1 92.75 413 ASN B CA 1
ATOM 6379 C C . ASN B 1 413 ? 0.988 25.812 27 1 92.75 413 ASN B C 1
ATOM 6381 O O . ASN B 1 413 ? 1.959 25.078 27.188 1 92.75 413 ASN B O 1
ATOM 6385 N N . TRP B 1 414 ? 0.374 25.938 25.844 1 92.62 414 TRP B N 1
ATOM 6386 C CA . TRP B 1 414 ? 1.1 25.578 24.641 1 92.62 414 TRP B CA 1
ATOM 6387 C C . TRP B 1 414 ? 1.82 26.781 24.047 1 92.62 414 TRP B C 1
ATOM 6389 O O . TRP B 1 414 ? 1.507 27.922 24.375 1 92.62 414 TRP B O 1
ATOM 6399 N N . VAL B 1 415 ? 2.777 26.484 23.234 1 87.81 415 VAL B N 1
ATOM 6400 C CA . VAL B 1 415 ? 3.615 27.516 22.609 1 87.81 415 VAL B CA 1
ATOM 6401 C C . VAL B 1 415 ? 2.809 28.281 21.578 1 87.81 415 VAL B C 1
ATOM 6403 O O . VAL B 1 415 ? 2.029 27.688 20.812 1 87.81 415 VAL B O 1
ATOM 6406 N N . GLU B 1 416 ? 2.943 29.531 21.641 1 80.31 416 GLU B N 1
ATOM 6407 C CA . GLU B 1 416 ? 2.309 30.328 20.609 1 80.31 416 GLU B CA 1
ATOM 6408 C C . GLU B 1 416 ? 2.971 30.094 19.25 1 80.31 416 GLU B C 1
ATOM 6410 O O . GLU B 1 416 ? 4.172 29.844 19.172 1 80.31 416 GLU B O 1
ATOM 6415 N N . PRO B 1 417 ? 2.113 29.812 18.281 1 69.25 417 PRO B N 1
ATOM 6416 C CA . PRO B 1 417 ? 2.602 29.438 16.938 1 69.25 417 PRO B CA 1
ATOM 6417 C C . PRO B 1 417 ? 3.855 30.203 16.531 1 69.25 417 PRO B C 1
ATOM 6419 O O . PRO B 1 417 ? 3.898 31.438 16.672 1 69.25 417 PRO B O 1
ATOM 6422 N N . GLN B 1 418 ? 4.984 29.625 17.031 1 56.91 418 GLN B N 1
ATOM 6423 C CA . GLN B 1 418 ? 6.164 30.078 16.297 1 56.91 418 GLN B CA 1
ATOM 6424 C C . GLN B 1 418 ? 6.414 29.219 15.07 1 56.91 418 GLN B C 1
ATOM 6426 O O . GLN B 1 418 ? 5.949 28.078 15 1 56.91 418 GLN B O 1
ATOM 6431 N N . ALA B 1 419 ? 6.816 29.547 13.945 1 45.34 419 ALA B N 1
ATOM 6432 C CA . ALA B 1 419 ? 7.121 28.703 12.797 1 45.34 419 ALA B CA 1
ATOM 6433 C C . ALA B 1 419 ? 7.727 27.375 13.242 1 45.34 419 ALA B C 1
ATOM 6435 O O . ALA B 1 419 ? 8.727 27.344 13.961 1 45.34 419 ALA B O 1
ATOM 6436 N N . VAL B 1 420 ? 7.031 26.281 13.609 1 44.19 420 VAL B N 1
ATOM 6437 C CA . VAL B 1 420 ? 7.531 25 14.109 1 44.19 420 VAL B CA 1
ATOM 6438 C C . VAL B 1 420 ? 8.195 24.219 12.969 1 44.19 420 VAL B C 1
ATOM 6440 O O . VAL B 1 420 ? 7.598 24.031 11.914 1 44.19 420 VAL B O 1
ATOM 6443 N N . VAL B 1 421 ? 9.539 24.047 12.938 1 38.97 421 VAL B N 1
ATOM 6444 C CA . VAL B 1 421 ? 10.312 23.266 11.969 1 38.97 421 VAL B CA 1
ATOM 6445 C C . VAL B 1 421 ? 10.281 21.797 12.344 1 38.97 421 VAL B C 1
ATOM 6447 O O . VAL B 1 421 ? 10.57 21.422 13.484 1 38.97 421 VAL B O 1
ATOM 6450 N N . PRO B 1 422 ? 9.68 20.938 11.648 1 39.97 422 PRO B N 1
ATOM 6451 C CA . PRO B 1 422 ? 9.711 19.5 11.93 1 39.97 422 PRO B CA 1
ATOM 6452 C C . PRO B 1 422 ? 11.125 18.938 11.977 1 39.97 422 PRO B C 1
ATOM 6454 O O . PRO B 1 422 ? 12 19.391 11.227 1 39.97 422 PRO B O 1
ATOM 6457 N N . GLN B 1 423 ? 11.625 18.266 13.078 1 34.59 423 GLN B N 1
ATOM 6458 C CA . GLN B 1 423 ? 13 17.781 13.172 1 34.59 423 GLN B CA 1
ATOM 6459 C C . GLN B 1 423 ? 13.18 16.5 12.352 1 34.59 423 GLN B C 1
ATOM 6461 O O . GLN B 1 423 ? 14.305 16 12.227 1 34.59 423 GLN B O 1
ATOM 6466 N N . VAL B 1 424 ? 12.25 15.461 12.016 1 33.97 424 VAL B N 1
ATOM 6467 C CA . VAL B 1 424 ? 12.789 14.203 11.5 1 33.97 424 VAL B CA 1
ATOM 6468 C C . VAL B 1 424 ? 12.945 14.289 9.984 1 33.97 424 VAL B C 1
ATOM 6470 O O . VAL B 1 424 ? 12.07 14.812 9.289 1 33.97 424 VAL B O 1
#

Sequence (848 aa):
MNVKHKQDWMTIRRSRTTGTLAQAIEEGLTSFTVVERQGKQITTEERKVFTEFVSCSYLGLEHHPALIEAANQAMAKTGIHLSSSRGAMRPQYLGQLEKLLEEIYLGGSVAVFTSTSNVHLGVLPLLGSGSLPNYPLTRPAHWLMDKTAHASMQVLRGILEQFGPVSRVDSADEQSIQQALQNCEESQRTPILLIDGIGSMNGLIPVAELTRKLAAAGGYVYVDDAHGISIVGRHGAGYAFAALDHILPPNLILAGSLSKAFGGAGGFVVVAGADDVEVISTLANPLVFGHSIMVPMLAANVASAKLHLSLEIEIRQEQLWKNINLFDSLMNNSLMNAGVQSPVRGALFENEAEGLEAARLLRDNGILLFPVFYPLVPDGNAMLRFAFSSEHRVGEIRHLANTLLEIREKGLNWVEPQAVVPQVMNVKHKQDWMTIRRSRTTGTLAQAIEEGLTSFTVVERQGKQITTEERKVFTEFVSCSYLGLEHHPALIEAANQAMAKTGIHLSSSRGAMRPQYLGQLEKLLEEIYLGGSVAVFTSTSNVHLGVLPLLGSGSLPNYPLTRPAHWLMDKTAHASMQVLRGILEQFGPVSRVDSADEQSIQQALQNCEESQRTPILLIDGIGSMNGLIPVAELTRKLAAAGGYVYVDDAHGISIVGRHGAGYAFAALDHILPPNLILAGSLSKAFGGAGGFVVVAGADDVEVISTLANPLVFGHSIMVPMLAANVASAKLHLSLEIEIRQEQLWKNINLFDSLMNNSLMNAGVQSPVRGALFENEAEGLEAARLLRDNGILLFPVFYPLVPDGNAMLRFAFSSEHRVGEIRHLANTLLEIREKGLNWVEPQAVVPQV

Solvent-accessible surface area (backbone atoms only — not comparable to full-atom values): 41562 Å² total; per-residue (Å²): 130,80,76,75,74,75,77,43,71,66,53,52,51,58,71,60,47,65,66,60,64,57,49,34,43,74,70,63,52,28,49,40,42,36,66,34,44,60,85,44,35,35,26,33,76,85,72,43,70,29,43,53,21,53,38,44,40,30,49,49,39,26,58,32,66,63,26,54,50,34,18,52,56,37,31,73,38,46,14,44,39,72,31,29,28,40,58,47,37,32,56,51,39,56,62,52,32,33,53,48,48,25,64,47,42,48,81,36,24,48,45,76,38,59,25,44,54,44,36,48,67,21,46,49,59,36,51,41,64,39,64,28,75,73,48,70,57,95,37,57,34,28,38,35,35,28,45,69,32,52,64,68,59,60,68,39,48,35,45,50,47,68,42,26,58,75,43,80,33,42,84,88,35,68,66,45,48,51,51,52,50,50,51,26,56,76,68,57,31,22,39,35,35,38,36,38,22,33,37,94,85,41,53,78,49,68,54,50,61,51,45,53,55,27,48,77,64,64,18,34,33,40,32,40,18,40,74,18,24,37,63,33,48,71,53,21,51,3,46,51,40,41,60,40,74,62,47,80,53,74,48,44,37,43,34,32,34,24,38,28,31,45,20,32,57,20,10,30,37,38,34,70,35,63,67,34,42,54,47,43,56,71,61,12,54,51,45,51,77,26,64,54,62,43,39,24,41,34,29,16,34,34,42,36,46,54,42,23,75,42,70,59,39,57,56,34,30,51,41,24,51,50,47,49,50,50,44,32,59,73,52,67,53,44,36,26,48,47,93,43,100,52,63,43,35,31,43,36,17,84,35,41,66,54,34,50,50,51,50,50,56,37,43,75,69,38,35,44,45,34,70,40,38,50,71,76,34,48,79,58,25,14,30,43,34,37,28,48,26,33,59,55,48,70,68,59,46,51,50,52,47,53,50,51,52,51,43,39,72,72,67,52,67,52,51,59,57,53,96,73,75,69,71,92,131,77,77,75,75,76,76,43,71,66,53,51,52,59,72,59,47,65,66,60,62,57,50,35,44,74,70,62,54,29,47,41,42,35,68,34,43,60,84,43,36,34,26,33,77,85,72,44,70,28,44,53,20,53,39,44,39,31,50,48,40,24,58,30,65,62,26,53,51,34,18,53,55,38,32,73,37,45,14,44,41,72,31,28,30,41,58,46,37,32,56,52,37,55,62,53,32,33,54,50,48,24,64,46,41,49,80,35,27,47,46,77,38,61,24,46,54,44,35,49,67,21,47,48,58,37,50,40,63,39,62,29,73,73,48,69,58,93,36,55,32,28,37,34,37,28,44,68,32,53,63,68,59,60,68,41,50,35,46,51,48,69,43,24,57,75,42,79,33,43,85,88,36,68,65,45,46,52,50,51,51,50,51,24,56,76,69,59,29,23,40,36,36,37,36,37,21,32,36,93,81,65,33,78,47,68,52,48,62,51,46,53,55,28,47,78,63,65,19,34,33,39,33,40,19,39,72,17,24,38,61,32,48,71,51,21,52,4,46,51,39,42,60,40,74,59,46,78,52,75,48,45,38,42,35,32,34,26,37,28,31,45,19,32,57,20,10,29,36,39,34,71,34,65,68,36,42,53,46,42,57,72,62,12,53,49,46,50,77,25,63,56,64,42,39,24,43,34,27,15,33,34,40,34,48,54,42,23,76,41,69,60,39,57,54,34,31,52,41,25,51,50,48,51,50,51,45,30,59,73,53,68,50,44,37,27,50,48,93,43,101,51,62,43,36,31,43,38,19,85,35,44,66,55,34,50,50,52,50,49,54,37,44,75,70,38,35,41,45,34,71,39,39,49,71,75,33,50,79,59,26,14,31,44,35,37,29,49,25,32,58,57,46,70,67,58,47,49,49,51,46,53,52,52,51,51,44,38,74,73,68,52,68,53,50,60,59,54,94,66,76,65,71,93

InterPro domains:
  IPR004839 Aminotransferase, class I/classII, large domain [PF00155] (171-403)
  IPR015421 Pyridoxal phosphate-dependent transferase, major domain [G3DSA:3.40.640.10] (66-310)
  IPR015422 Pyridoxal phosphate-dependent transferase, small domain [G3DSA:3.90.1150.10] (50-400)
  IPR015424 Pyridoxal phosphate-dependent transferase [SSF53383] (31-409)
  IPR050087 8-amino-7-oxononanoate synthase class-II [PTHR13693] (25-406)

Organism: NCBI:txid471575